Protein AF-A0ABD3MTL5-F1 (afdb_monomer)

Solvent-accessible surface area (backbone atoms only — not comparable to full-atom values): 48130 Å² total; per-residue (Å²): 107,46,85,36,84,57,73,56,40,33,43,58,46,80,54,83,50,86,76,61,70,51,46,31,35,42,35,37,35,34,25,18,34,83,88,84,85,85,83,86,82,85,84,79,93,86,83,93,77,82,98,70,97,70,85,53,54,37,87,57,87,71,44,50,74,54,53,55,49,50,34,56,48,53,53,48,56,54,72,67,45,83,53,54,65,62,35,15,43,51,54,27,38,43,40,46,48,38,46,55,16,24,44,28,33,28,81,88,44,98,72,33,61,14,39,20,48,41,70,23,73,92,30,74,81,34,47,63,45,66,76,48,55,33,90,87,24,72,63,35,41,46,36,65,75,76,42,67,73,46,16,59,18,40,51,37,49,53,49,23,43,34,46,48,17,75,24,14,68,93,48,69,45,76,49,64,93,66,40,63,40,56,33,49,52,56,94,71,29,83,72,31,36,81,47,48,64,59,63,80,18,50,70,30,50,46,48,38,38,37,67,44,61,71,37,50,52,54,35,45,52,31,54,58,46,57,51,18,30,14,61,44,45,47,94,54,71,54,34,54,27,14,46,35,96,36,52,72,57,8,54,33,44,53,38,57,44,35,40,47,70,71,74,53,28,37,23,70,38,57,78,93,61,67,45,33,26,29,39,69,89,85,57,43,28,33,43,42,34,47,56,53,38,36,63,28,44,45,79,79,32,56,93,68,68,55,61,29,8,67,39,59,86,45,57,46,100,87,66,49,54,39,34,77,50,72,64,19,38,73,30,66,48,47,61,63,56,94,87,40,74,63,42,48,24,31,50,40,40,54,54,28,38,35,79,97,60,50,64,62,35,48,55,42,27,57,52,31,48,47,53,44,65,42,42,84,62,94,71,62,42,74,52,67,69,77,84,83,61,76,70,72,85,70,80,87,90,93,87,91,90,87,86,92,93,92,58,64,89,91,93,86,91,89,90,82,88,85,83,90,82,85,90,68,79,81,44,59,75,43,69,50,74,96,48,75,21,28,38,38,41,29,68,71,95,75,84,91,80,87,86,73,90,79,84,91,78,84,85,84,87,72,93,78,76,95,69,86,84,72,76,42,44,32,80,63,88,70,45,48,74,53,53,53,48,52,32,54,47,54,54,48,56,54,71,68,44,83,51,58,65,62,37,16,41,51,54,25,36,40,41,46,48,38,45,55,13,22,47,28,29,29,83,90,45,98,71,30,60,10,41,22,52,41,71,24,73,91,29,77,82,35,49,62,43,63,72,42,54,35,99,68,92,21,69,58,36,51,49,36,67,76,75,42,70,80,45,11,61,16,39,50,37,48,51,51,19,42,34,46,50,15,74,24,15,69,94,46,70,43,76,47,63,94,60,41,60,40,46,31,45,37,48,96,73,35,82,74,30,37,80,42,41,67,60,61,84,14,53,69,30,50,46,54,33,40,32,70,45,59,69,39,51,51,57,33,46,52,28,55,58,42,57,49,17,28,12,59,44,45,46,91,58,70,62,40,58,26,16,45,35,97,37,50,76,52,7,54,34,43,50,37,58,39,36,37,46,73,71,71,53,31,35,25,64,70,45,85,83,70,76,53,37,27,25,37,71,90,83,54,50,28,34,43,40,36,47,55,53,38,37,63,29,51,44,82,88,31,62,94,68,73,58,60,29,8,66,40,56,86,47,55,46,100,89,66,50,54,40,36,80,51,70,66,21,40,74,29,66,50,46,61,64,56,96,87,41,77,62,45,50,24,31,50,40,39,55,56,26,36,36,81,96,61,49,64,61,33,48,55,42,27,56,53,31,48,44,53,43,62,41,40,83,59,92,76,62,43,74,56,53,35,85,71,63,93,44,74,69,48,76,50,77,60,59,40,45,79,28,95,84,36,73,46,76,53,73,49,77,39,78,54,77,64,45,77,54,37,35,30,42,33,32,73,42,49,41,37,32,42,55,52,71,51,76,43,78,52,70,92,130

InterPro domains:
  IPR002016 Haem peroxidase [PF00141] (93-297)
  IPR002016 Haem peroxidase [PF00141] (510-714)
  IPR002016 Haem peroxidase [PR00458] (150-167)
  IPR002016 Haem peroxidase [PR00458] (219-234)
  IPR002016 Haem peroxidase [PR00458] (246-261)
  IPR002016 Haem peroxidase [PS50873] (567-812)
  IPR005084 Carbohydrate binding module family 6 [PF03422] (805-856)
  IPR008979 Galactose-binding-like domain superfamily [SSF49785] (793-857)
  IPR010255 Haem peroxidase superfamily [SSF48113] (71-297)
  IPR010255 Haem peroxidase superfamily [SSF48113] (487-714)
  IPR019793 Peroxidases heam-ligand binding site [PS00435] (219-229)
  IPR019793 Peroxidases heam-ligand binding site [PS00435] (636-646)
  IPR044831 Heme-binding peroxidase Ccp1-like [PTHR31356] (479-794)

pLDDT: mean 76.83, std 23.66, range [20.28, 98.69]

Mean predicted aligned error: 19.87 Å

Secondary structure (DSSP, 8-state):
-EEE-SS-EEEEE--B--SS--EEEEEEEEEE---------------------------S---HHHHHHHHHHHHHHHHH--SHHHHHHHHHHHHHHHHHHHHT--TTSSS--SSSS---TTSGGGTTSTTTSSTT-HHHHHIIIIITTS-HHHHHHHHHHHHHHHHBGGG----GGG-EE-----S--TTSGGGSPPTT-HHHHIIIIIIIT---HHHHHHHHGGGGS-EE-HHHHS--EESSSSTTGGGSBSTHHHHHHHHS--EEESTTSS-EEE-SSSS-B-B-HHHHTTTSB-TTTTTTT---BS-TT-B-TTS-BSS-SHHHHHSBPB---TT-TTHHHHHHHHHHH-SSSSHHHHHHHHHHHHHHTTTT-S--EE-------GGGGG----------------------PPPP------B-TT--S----EEEEESS---------PPP-------PPP-PPP--B--S--BHHHHHHHHHHHHHHHHH---HHHHHHHHHHHHHHHHHHHHT--TTSSS--SSSS---TTSGGGTTSTTTS-SSS-HHHHHIIIIITTS-HHHHHHHHHHHHHHHHBGGG----GGG-EE--B--S--TT-TTTSPPSS-HHHHIIIIITTT---HHHHHHHHGGGGS-EE-HHHHS--EESSSSTTGGGSBSTHHHHHHHHS--EES-SSSS-EEEETTT--EEEEHHHHTTTSB-TTTTTTS---BS-TT-B-TTS-BSS-SHHHHHSBPB---TT-TTHHHHHHHHHHH-SSSSHHHHHHHHHHHHHHTTTT-S--EE-BPPP---EEEEEEPPP-SSTT--EEEEEEEE--SSB--EEEEE-S-SEEEEEEEEEE----

Sequence (861 aa):
MIWNPHNFQLYLLEATLINTMKSVIITFSIIAATVGGVFAKHYDANYDIGPEHRKLQTDRSFTVDMYDSIEEDIATLTRSIEDEEARTHFLGGIVRLAAHDFMDFDPSSFAPMGSDGCFDPDHPNNNGLDEIWCDDCPYTLLHQTKYSHISRADFWVVSANAVIYQTSVDNALDMRETFLWGRKDRDSCMGSGQRLPGASGCQQIEAKFLTTMGLSWREAVALLGAHTIGRGNRDISGHHGTWKDSNQDAQVFDKQYFVELTENAWWMRNVGGPQDWTTGRSGDQMMLNTDICLVYDIDENVGTGTPCCTIVDRTFPDGENQCLEQEAASRRCSRYSQDDPRRAARNAVIEYGGGDDNSRFYSAFKTAWTKATNLGHNNLFPLELPWIDEAVLLRQPPLPRIVLPRATDIPPQLLVDPMSFEPHRVYRPGAMGDCPGILKLSNTSLIAVKYSRIPSLDPMVLPLQSTGGAKLQTDRSFTVDMYDSIEEDIATLTRSIEDEEARTHFLGGIVRLAAHDFMDFDPSSFAPMGSDGCFDPDHPNNNGLDEIWCDDDCPLTLLHQTKYSHISRADFWVVSANAVIYQTSVDNALDMRETFLWGRKDRDSCMGSGQRLPGESGCKQIEAKFLTRMGLSWREAVALLGAHTIGRGNRDISGHHGTWKDSNQDAQVFDKQYFVELTENAWWMRNVGGPQDWTTGRSGDQMMLNTDICLVYDIDENVGTGTTCCTIVDRTFPDGENQCLEQEAASRRCSRYSQDDPRRAARNAVIEYGGGDDNSRFYSAFKTAWTKATNLGHNNLFPLELPCGSVVYGEMSIPATGGYQTWTTISHIVTLSAGEESFGILATGSGWNINWFTITEAFDL

Nearest PDB structures (foldseek):
  1ebe-assembly1_A  TM=7.943E-01  e=5.676E-11  Saccharomyces cerevisiae
  2n18-assembly1_A  TM=7.791E-01  e=4.079E-11  Saccharomyces cerevisiae S288C
  6h08-assembly2_B  TM=7.730E-01  e=1.458E-10  Saccharomyces cerevisiae
  6y2y-assembly1_A  TM=7.861E-01  e=3.928E-10  Saccharomyces cerevisiae S288C
  2icv-assembly1_A  TM=7.834E-01  e=6.006E-10  Saccharomyces cerevisiae

Radius of gyration: 33.19 Å; Cα contacts (8 Å, |Δi|>4): 1570; chains: 1; bounding box: 74×96×83 Å

Foldseek 3Di:
DFAFFDFWFWAWDFDWDFDDWFWWWWKFKKAFADDDDDDDDDDDDDDDDDDDDDFAFLPDADAPCNLVVLLVVLVVVLVVDPDLQVSLAQLLLLLVQLVLQLQLAFPVDPCRGGLALDDDDPALLCFSNCVHADPPHPLVVCCVPPNVNHGNSLSSLSSNQSLLQVQEDVSPQHLQQLRWGRHTHDPDRPPSSVSQFDLQACVSLCVGCVVGQVHALLLSLLSVLSLQTHFDDCVRNNGAAHQDPHSVSNSHRFLVSLVSLPPFKWKWDPQPHQIWIDWDDPSRHTGTNHSNNLFFDCPVPGPVVQMAIQDLPDDDPVGHTRHNDPRRSVHHTHGDDPPDSSVVSNVSSCQQNDDDGRCSSSVSNSVSSSSSSCPPPDDIHRHPDDPPPPCVVPDDDDDDDDDDDADDDDDDDDDDDDDDDDDDDIDGFLDDDDFPFEAEEEADDDDDDDDDDDDDDDDDDDDDDDDDDDWAWLPDADAPVNLVVLLVVLVVVLVVPPDLQVSLAQLLLLLVQLLLQLLLQFPVDPCRTGLQQDDDDVALLCFSNCCQDPDPDRSLPCCCVPPVVNHGNSLSSLSSNQSLLQVQEDVSPQHLQQLRWGGHIHDPDDVVSNVSQFDLQADVSLCRGVCVGLVDALLLSLLSVLSLQTHFDDCVGNVGAAGLDPDSVRNSHRFLVSLVSLPPFKWKWPDQDTQIWIAWDDVRRHIDGNHSNNLFFPCNVPGNPSQMAIQCLPDDDPVRHTRPNDPSRSVHHTHGDDPPDSSVSSNVSSCQQNDDDGRVSSSVSNSVSSSSSNCRPHDDTHHYRHHDHDHHFYYDYDHHQHDPPGIDMDMDMGIDGNGGGIYMYMHSDGSMTTPDMDMRGPDDD

Structure (mmCIF, N/CA/C/O backbone):
data_AF-A0ABD3MTL5-F1
#
_entry.id   AF-A0ABD3MTL5-F1
#
loop_
_atom_site.group_PDB
_atom_site.id
_atom_site.type_symbol
_atom_site.label_atom_id
_atom_site.label_alt_id
_atom_site.label_comp_id
_atom_site.label_asym_id
_atom_site.label_entity_id
_atom_site.label_seq_id
_atom_site.pdbx_PDB_ins_code
_atom_site.Cartn_x
_atom_site.Cartn_y
_atom_site.Cartn_z
_atom_site.occupancy
_atom_site.B_iso_or_equiv
_atom_site.auth_seq_id
_atom_site.auth_comp_id
_atom_site.auth_asym_id
_atom_site.auth_atom_id
_atom_site.pdbx_PDB_model_num
ATOM 1 N N . MET A 1 1 ? 1.528 -37.489 -9.094 1.00 32.09 1 MET A N 1
ATOM 2 C CA . MET A 1 1 ? 2.921 -37.978 -9.019 1.00 32.09 1 MET A CA 1
ATOM 3 C C . MET A 1 1 ? 3.733 -37.017 -8.167 1.00 32.09 1 MET A C 1
ATOM 5 O O . MET A 1 1 ? 3.596 -35.814 -8.328 1.00 32.09 1 MET A O 1
ATOM 9 N N . ILE A 1 2 ? 4.521 -37.557 -7.246 1.00 41.47 2 ILE A N 1
ATOM 10 C CA . ILE A 1 2 ? 5.217 -36.887 -6.145 1.00 41.47 2 ILE A CA 1
ATOM 11 C C . ILE A 1 2 ? 6.699 -37.266 -6.243 1.00 41.47 2 ILE A C 1
ATOM 13 O O . ILE A 1 2 ? 7.008 -38.459 -6.264 1.00 41.47 2 ILE A O 1
ATOM 17 N N . TRP A 1 3 ? 7.598 -36.282 -6.325 1.00 33.38 3 TRP A N 1
ATOM 18 C CA . TRP A 1 3 ? 9.030 -36.489 -6.587 1.00 33.38 3 TRP A CA 1
ATOM 19 C C . TRP A 1 3 ? 9.871 -36.185 -5.335 1.00 33.38 3 TRP A C 1
ATOM 21 O O . TRP A 1 3 ? 9.847 -35.052 -4.858 1.00 33.38 3 TRP A O 1
ATOM 31 N N . ASN A 1 4 ? 10.609 -37.171 -4.807 1.00 43.19 4 ASN A N 1
ATOM 32 C CA . ASN A 1 4 ? 11.387 -37.052 -3.562 1.00 43.19 4 ASN A CA 1
ATOM 33 C C . ASN A 1 4 ? 12.895 -37.340 -3.798 1.00 43.19 4 ASN A C 1
ATOM 35 O O . ASN A 1 4 ? 13.386 -38.465 -3.613 1.00 43.19 4 ASN A O 1
ATOM 39 N N . PRO A 1 5 ? 13.663 -36.309 -4.212 1.00 35.28 5 PRO A N 1
ATOM 40 C CA . PRO A 1 5 ? 15.103 -36.411 -4.452 1.00 35.28 5 PRO A CA 1
ATOM 41 C C . PRO A 1 5 ? 15.964 -36.236 -3.187 1.00 35.28 5 PRO A C 1
ATOM 43 O O . PRO A 1 5 ? 17.146 -36.592 -3.201 1.00 35.28 5 PRO A O 1
ATOM 46 N N . HIS A 1 6 ? 15.420 -35.664 -2.106 1.00 35.00 6 HIS A N 1
ATOM 47 C CA . HIS A 1 6 ? 16.176 -35.157 -0.952 1.00 35.00 6 HIS A CA 1
ATOM 48 C C . HIS A 1 6 ? 15.469 -35.469 0.376 1.00 35.00 6 HIS A C 1
ATOM 50 O O . HIS A 1 6 ? 14.259 -35.633 0.422 1.00 35.00 6 HIS A O 1
ATOM 56 N N . ASN A 1 7 ? 16.237 -35.619 1.458 1.00 36.50 7 ASN A N 1
ATOM 57 C CA . ASN A 1 7 ? 15.735 -36.204 2.706 1.00 36.50 7 ASN A CA 1
ATOM 58 C C . ASN A 1 7 ? 14.611 -35.380 3.364 1.00 36.50 7 ASN A C 1
ATOM 60 O O . ASN A 1 7 ? 14.745 -34.171 3.503 1.00 36.50 7 ASN A O 1
ATOM 64 N N . PHE A 1 8 ? 13.606 -36.098 3.880 1.00 40.22 8 PHE A N 1
ATOM 65 C CA . PHE A 1 8 ? 12.455 -35.617 4.657 1.00 40.22 8 PHE A CA 1
ATOM 66 C C . PHE A 1 8 ? 11.467 -34.708 3.905 1.00 40.22 8 PHE A C 1
ATOM 68 O O . PHE A 1 8 ? 11.690 -33.519 3.704 1.00 40.22 8 PHE A O 1
ATOM 75 N N . GLN A 1 9 ? 10.315 -35.284 3.549 1.00 40.44 9 GLN A N 1
ATOM 76 C CA . GLN A 1 9 ? 9.162 -34.596 2.954 1.00 40.44 9 GLN A CA 1
ATOM 77 C C . GLN A 1 9 ? 7.868 -35.156 3.567 1.00 40.44 9 GLN A C 1
ATOM 79 O O . GLN A 1 9 ? 7.785 -36.358 3.822 1.00 40.44 9 GLN A O 1
ATOM 84 N N . LEU A 1 10 ? 6.880 -34.299 3.835 1.00 34.59 10 LEU A N 1
ATOM 85 C CA . LEU A 1 10 ? 5.600 -34.670 4.449 1.00 34.59 10 LEU A CA 1
ATOM 86 C C . LEU A 1 10 ? 4.468 -34.367 3.463 1.00 34.59 10 LEU A C 1
ATOM 88 O O . LEU A 1 10 ? 4.289 -33.221 3.061 1.00 34.59 10 LEU A O 1
ATOM 92 N N . TYR A 1 11 ? 3.697 -35.385 3.088 1.00 42.62 11 TYR A N 1
ATOM 93 C CA . TYR A 1 11 ? 2.522 -35.221 2.230 1.00 42.62 11 TYR A CA 1
ATOM 94 C C . TYR A 1 11 ? 1.272 -35.304 3.093 1.00 42.62 11 TYR A C 1
ATOM 96 O O . TYR A 1 11 ? 0.973 -36.367 3.635 1.00 42.62 11 TYR A O 1
ATOM 104 N N . LEU A 1 12 ? 0.584 -34.178 3.262 1.00 35.84 12 LEU A N 1
ATOM 105 C CA . LEU A 1 12 ? -0.671 -34.115 4.005 1.00 35.84 12 LEU A CA 1
ATOM 106 C C . LEU A 1 12 ? -1.840 -34.584 3.146 1.00 35.84 12 LEU A C 1
ATOM 108 O O . LEU A 1 12 ? -1.856 -34.348 1.939 1.00 35.84 12 LEU A O 1
ATOM 112 N N . LEU A 1 13 ? -2.792 -35.263 3.783 1.00 42.81 13 LEU A N 1
ATOM 113 C CA . LEU A 1 13 ? -4.003 -35.778 3.162 1.00 42.81 13 LEU A CA 1
ATOM 114 C C . LEU A 1 13 ? -5.190 -35.610 4.113 1.00 42.81 13 LEU A C 1
ATOM 116 O O . LEU A 1 13 ? -5.161 -36.052 5.262 1.00 42.81 13 LEU A O 1
ATOM 120 N N . GLU A 1 14 ? -6.254 -35.012 3.595 1.00 37.56 14 GLU A N 1
ATOM 121 C CA . GLU A 1 14 ? -7.548 -34.904 4.264 1.00 37.56 14 GLU A CA 1
ATOM 122 C C . GLU A 1 14 ? -8.431 -36.081 3.821 1.00 37.56 14 GLU A C 1
ATOM 124 O O . GLU A 1 14 ? -8.484 -36.416 2.633 1.00 37.56 14 GLU A O 1
ATOM 129 N N . ALA A 1 15 ? -9.100 -36.748 4.767 1.00 40.22 15 ALA A N 1
ATOM 130 C CA . ALA A 1 15 ? -10.001 -37.862 4.471 1.00 40.22 15 ALA A CA 1
ATOM 131 C C . ALA A 1 15 ? -11.154 -37.955 5.485 1.00 40.22 15 ALA A C 1
ATOM 133 O O . ALA A 1 15 ? -10.994 -38.453 6.599 1.00 40.22 15 ALA A O 1
ATOM 134 N N . THR A 1 16 ? -12.350 -37.532 5.076 1.00 38.09 16 THR A N 1
ATOM 135 C CA . THR A 1 16 ? -13.566 -37.600 5.899 1.00 38.09 16 THR A CA 1
ATOM 136 C C . THR A 1 16 ? -14.077 -39.044 6.031 1.00 38.09 16 THR A C 1
ATOM 138 O O . THR A 1 16 ? -14.626 -39.608 5.080 1.00 38.09 16 THR A O 1
ATOM 141 N N . LEU A 1 17 ? -13.948 -39.662 7.214 1.00 40.12 17 LEU A N 1
ATOM 142 C CA . LEU A 1 17 ? -14.441 -41.023 7.475 1.00 40.12 17 LEU A CA 1
ATOM 143 C C . LEU A 1 17 ? -15.822 -41.025 8.146 1.00 40.12 17 LEU A C 1
ATOM 145 O O . LEU A 1 17 ? -15.982 -40.764 9.338 1.00 40.12 17 LEU A O 1
ATOM 149 N N . ILE A 1 18 ? -16.850 -41.394 7.379 1.00 36.62 18 ILE A N 1
ATOM 150 C CA . ILE A 1 18 ? -18.235 -41.383 7.859 1.00 36.62 18 ILE A CA 1
ATOM 151 C C . ILE A 1 18 ? -18.586 -42.698 8.591 1.00 36.62 18 ILE A C 1
ATOM 153 O O . ILE A 1 18 ? -18.829 -43.739 7.977 1.00 36.62 18 ILE A O 1
ATOM 157 N N . ASN A 1 19 ? -18.715 -42.575 9.918 1.00 37.00 19 ASN A N 1
ATOM 158 C CA . ASN A 1 19 ? -19.208 -43.536 10.921 1.00 37.00 19 ASN A CA 1
ATOM 159 C C . ASN A 1 19 ? -18.301 -44.711 11.353 1.00 37.00 19 ASN A C 1
ATOM 161 O O . ASN A 1 19 ? -18.009 -45.632 10.587 1.00 37.00 19 ASN A O 1
ATOM 165 N N . THR A 1 20 ? -18.090 -44.758 12.681 1.00 43.69 20 THR A N 1
ATOM 166 C CA . THR A 1 20 ? -17.451 -45.807 13.515 1.00 43.69 20 THR A CA 1
ATOM 167 C C . THR A 1 20 ? -15.970 -46.089 13.243 1.00 43.69 20 THR A C 1
ATOM 169 O O . THR A 1 20 ? -15.502 -45.948 12.121 1.00 43.69 20 THR A O 1
ATOM 172 N N . MET A 1 21 ? -15.224 -46.492 14.286 1.00 41.88 21 MET A N 1
ATOM 173 C CA . MET A 1 21 ? -13.816 -46.884 14.137 1.00 41.88 21 MET A CA 1
ATOM 174 C C . MET A 1 21 ? -13.713 -48.063 13.172 1.00 41.88 21 MET A C 1
ATOM 176 O O . MET A 1 21 ? -14.318 -49.112 13.402 1.00 41.88 21 MET A O 1
ATOM 180 N N . LYS A 1 22 ? -12.925 -47.882 12.117 1.00 51.72 22 LYS A N 1
ATOM 181 C CA . LYS A 1 22 ? -12.662 -48.876 11.079 1.00 51.72 22 LYS A CA 1
ATOM 182 C C . LYS A 1 22 ? -11.166 -48.933 10.824 1.00 51.72 22 LYS A C 1
ATOM 184 O O . LYS A 1 22 ? -10.485 -47.907 10.833 1.00 51.72 22 LYS A O 1
ATOM 189 N N . SER A 1 23 ? -10.661 -50.131 10.562 1.00 53.75 23 SER A N 1
ATOM 190 C CA . SER A 1 23 ? -9.340 -50.269 9.963 1.00 53.75 23 SER A CA 1
ATOM 191 C C . SER A 1 23 ? -9.436 -49.978 8.462 1.00 53.75 23 SER A C 1
ATOM 193 O O . SER A 1 23 ? -10.412 -50.343 7.804 1.00 53.75 23 SER A O 1
ATOM 195 N N . VAL A 1 24 ? -8.424 -49.311 7.916 1.00 48.66 24 VAL A N 1
ATOM 196 C CA . VAL A 1 24 ? -8.327 -48.947 6.499 1.00 48.66 24 VAL A CA 1
ATOM 197 C C . VAL A 1 24 ? -7.008 -49.442 5.921 1.00 48.66 24 VAL A C 1
ATOM 199 O O . VAL A 1 24 ? -5.969 -49.389 6.579 1.00 48.66 24 VAL A O 1
ATOM 202 N N . ILE A 1 25 ? -7.043 -49.927 4.682 1.00 49.16 25 ILE A N 1
ATOM 203 C CA . ILE A 1 25 ? -5.853 -50.315 3.927 1.00 49.16 25 ILE A CA 1
ATOM 204 C C . ILE A 1 25 ? -5.442 -49.132 3.051 1.00 49.16 25 ILE A C 1
ATOM 206 O O . ILE A 1 25 ? -6.160 -48.761 2.118 1.00 49.16 25 ILE A O 1
ATOM 210 N N . ILE A 1 26 ? -4.271 -48.565 3.339 1.00 52.62 26 ILE A N 1
ATOM 211 C CA . ILE A 1 26 ? -3.623 -47.538 2.520 1.00 52.62 26 ILE A CA 1
ATOM 212 C C . ILE A 1 26 ? -2.643 -48.242 1.580 1.00 52.62 26 ILE A C 1
ATOM 214 O O . ILE A 1 26 ? -1.769 -48.984 2.027 1.00 52.62 26 ILE A O 1
ATOM 218 N N . THR A 1 27 ? -2.795 -48.032 0.275 1.00 43.16 27 THR A N 1
ATOM 219 C CA . THR A 1 27 ? -1.998 -48.674 -0.782 1.00 43.16 27 THR A CA 1
ATOM 220 C C . THR A 1 27 ? -1.329 -47.619 -1.654 1.00 43.16 27 THR A C 1
ATOM 222 O O . THR A 1 27 ? -1.976 -46.661 -2.056 1.00 43.16 27 THR A O 1
ATOM 225 N N . PHE A 1 28 ? -0.048 -47.792 -1.973 1.00 53.34 28 PHE A N 1
ATOM 226 C CA . PHE A 1 28 ? 0.791 -46.830 -2.692 1.00 53.34 28 PHE A CA 1
ATOM 227 C C . PHE A 1 28 ? 1.413 -47.463 -3.938 1.00 53.34 28 PHE A C 1
ATOM 229 O O . PHE A 1 28 ? 1.866 -48.604 -3.878 1.00 53.34 28 PHE A O 1
ATOM 236 N N . SER A 1 29 ? 1.540 -46.704 -5.030 1.00 45.78 29 SER A N 1
ATOM 237 C CA . SER A 1 29 ? 2.392 -47.046 -6.179 1.00 45.78 29 SER A CA 1
ATOM 238 C C . SER A 1 29 ? 3.669 -46.213 -6.155 1.00 45.78 29 SER A C 1
ATOM 240 O O . SER A 1 29 ? 3.607 -44.996 -6.328 1.00 45.78 29 SER A O 1
ATOM 242 N N . ILE A 1 30 ? 4.827 -46.856 -6.002 1.00 48.69 30 ILE A N 1
ATOM 243 C CA . ILE A 1 30 ? 6.116 -46.203 -5.727 1.00 48.69 30 ILE A CA 1
ATOM 244 C C . ILE A 1 30 ? 7.219 -46.720 -6.669 1.00 48.69 30 ILE A C 1
ATOM 246 O O . ILE A 1 30 ? 7.244 -47.900 -7.009 1.00 48.69 30 ILE A O 1
ATOM 250 N N . ILE A 1 31 ? 8.139 -45.847 -7.096 1.00 48.25 31 ILE A N 1
ATOM 251 C CA . ILE A 1 31 ? 9.456 -46.226 -7.656 1.00 48.25 31 ILE A CA 1
ATOM 252 C C . ILE A 1 31 ? 10.542 -46.000 -6.610 1.00 48.25 31 ILE A C 1
ATOM 254 O O . ILE A 1 31 ? 10.438 -45.049 -5.846 1.00 48.25 31 ILE A O 1
ATOM 258 N N . ALA A 1 32 ? 11.621 -46.780 -6.629 1.00 46.12 32 ALA A N 1
ATOM 259 C CA . ALA A 1 32 ? 12.822 -46.529 -5.832 1.00 46.12 32 ALA A CA 1
ATOM 260 C C . ALA A 1 32 ? 14.084 -46.854 -6.646 1.00 46.12 32 ALA A C 1
ATOM 262 O O . ALA A 1 32 ? 14.399 -48.018 -6.920 1.00 46.12 32 ALA A O 1
ATOM 263 N N . ALA A 1 33 ? 14.813 -45.807 -7.035 1.00 41.44 33 ALA A N 1
ATOM 264 C CA . ALA A 1 33 ? 15.999 -45.887 -7.879 1.00 41.44 33 ALA A CA 1
ATOM 265 C C . ALA A 1 33 ? 17.257 -45.610 -7.046 1.00 41.44 33 ALA A C 1
ATOM 267 O O . ALA A 1 33 ? 17.340 -44.614 -6.335 1.00 41.44 33 ALA A O 1
ATOM 268 N N . THR A 1 34 ? 18.258 -46.489 -7.120 1.00 39.84 34 THR A N 1
ATOM 269 C CA . THR A 1 34 ? 19.427 -46.397 -6.227 1.00 39.84 34 THR A CA 1
ATOM 270 C C . THR A 1 34 ? 20.645 -45.797 -6.922 1.00 39.84 34 THR A C 1
ATOM 272 O O . THR A 1 34 ? 21.058 -46.249 -7.991 1.00 39.84 34 THR A O 1
ATOM 275 N N . VAL A 1 35 ? 21.223 -44.785 -6.277 1.00 39.44 35 VAL A N 1
ATOM 276 C CA . VAL A 1 35 ? 22.136 -43.800 -6.871 1.00 39.44 35 VAL A CA 1
ATOM 277 C C . VAL A 1 35 ? 23.568 -44.319 -7.057 1.00 39.44 35 VAL A C 1
ATOM 279 O O . VAL A 1 35 ? 24.138 -44.935 -6.158 1.00 39.44 35 VAL A O 1
ATOM 282 N N . GLY A 1 36 ? 24.180 -43.977 -8.195 1.00 26.92 36 GLY A N 1
ATOM 283 C CA . GLY A 1 36 ? 25.625 -44.060 -8.424 1.00 26.92 36 GLY A CA 1
ATOM 284 C C . GLY A 1 36 ? 25.992 -43.752 -9.880 1.00 26.92 36 GLY A C 1
ATOM 285 O O . GLY A 1 36 ? 25.535 -44.461 -10.769 1.00 26.92 36 GLY A O 1
ATOM 286 N N . GLY A 1 37 ? 26.812 -42.722 -10.132 1.00 24.89 37 GLY A N 1
ATOM 287 C CA . GLY A 1 37 ? 27.276 -42.387 -11.492 1.00 24.89 37 GLY A CA 1
ATOM 288 C C . GLY A 1 37 ? 27.333 -40.887 -11.798 1.00 24.89 37 GLY A C 1
ATOM 289 O O . GLY A 1 37 ? 26.376 -40.301 -12.280 1.00 24.89 37 GLY A O 1
ATOM 290 N N . VAL A 1 38 ? 28.483 -40.290 -11.506 1.00 26.48 38 VAL A N 1
ATOM 291 C CA . VAL A 1 38 ? 28.896 -38.895 -11.743 1.00 26.48 38 VAL A CA 1
ATOM 292 C C . VAL A 1 38 ? 28.950 -38.483 -13.243 1.00 26.48 38 VAL A C 1
ATOM 294 O O . VAL A 1 38 ? 29.298 -39.302 -14.083 1.00 26.48 38 VAL A O 1
ATOM 297 N N . PHE A 1 39 ? 28.740 -37.179 -13.512 1.00 27.09 39 PHE A N 1
ATOM 298 C CA . PHE A 1 39 ? 29.033 -36.374 -14.732 1.00 27.09 39 PHE A CA 1
ATOM 299 C C . PHE A 1 39 ? 28.223 -36.543 -16.052 1.00 27.09 39 PHE A C 1
ATOM 301 O O . PHE A 1 39 ? 28.542 -37.361 -16.902 1.00 27.09 39 PHE A O 1
ATOM 308 N N . ALA A 1 40 ? 27.318 -35.573 -16.267 1.00 25.36 40 ALA A N 1
ATOM 309 C CA . ALA A 1 40 ? 27.353 -34.508 -17.299 1.00 25.36 40 ALA A CA 1
ATOM 310 C C . ALA A 1 40 ? 27.293 -34.766 -18.834 1.00 25.36 40 ALA A C 1
ATOM 312 O O . ALA A 1 40 ? 28.059 -35.529 -19.411 1.00 25.36 40 ALA A O 1
ATOM 313 N N . LYS A 1 41 ? 26.536 -33.847 -19.474 1.00 27.91 41 LYS A N 1
ATOM 314 C CA . LYS A 1 41 ? 26.428 -33.473 -20.908 1.00 27.91 41 LYS A CA 1
ATOM 315 C C . LYS A 1 41 ? 25.674 -34.417 -21.861 1.00 27.91 41 LYS A C 1
ATOM 317 O O . LYS A 1 41 ? 25.737 -35.630 -21.749 1.00 27.91 41 LYS A O 1
ATOM 322 N N . HIS A 1 42 ? 25.039 -33.766 -22.847 1.00 25.36 42 HIS A N 1
ATOM 323 C CA . HIS A 1 42 ? 24.151 -34.289 -23.895 1.00 25.36 42 HIS A CA 1
ATOM 324 C C . HIS A 1 42 ? 22.903 -35.032 -23.393 1.00 25.36 42 HIS A C 1
ATOM 326 O O . HIS A 1 42 ? 22.970 -36.181 -22.973 1.00 25.36 42 HIS A O 1
ATOM 332 N N . TYR A 1 43 ? 21.738 -34.428 -23.629 1.00 23.66 43 TYR A N 1
ATOM 333 C CA . TYR A 1 43 ? 20.871 -35.003 -24.656 1.00 23.66 43 TYR A CA 1
ATOM 334 C C . TYR A 1 43 ? 20.422 -33.906 -25.619 1.00 23.66 43 TYR A C 1
ATOM 336 O O . TYR A 1 43 ? 20.271 -32.755 -25.216 1.00 23.66 43 TYR A O 1
ATOM 344 N N . ASP A 1 44 ? 20.325 -34.271 -26.892 1.00 24.33 44 ASP A N 1
ATOM 345 C CA . ASP A 1 44 ? 20.003 -33.370 -27.998 1.00 24.33 44 ASP A CA 1
ATOM 346 C C . ASP A 1 44 ? 18.481 -33.272 -28.200 1.00 24.33 44 ASP A C 1
ATOM 348 O O . ASP A 1 44 ? 17.715 -34.042 -27.608 1.00 24.33 44 ASP A O 1
ATOM 352 N N . ALA A 1 45 ? 18.033 -32.343 -29.041 1.00 35.00 45 ALA A N 1
ATOM 353 C CA . ALA A 1 45 ? 16.619 -32.186 -29.357 1.00 35.00 45 ALA A CA 1
ATOM 354 C C . ALA A 1 45 ? 16.041 -33.426 -30.068 1.00 35.00 45 ALA A C 1
ATOM 356 O O . ALA A 1 45 ? 16.728 -34.069 -30.863 1.00 35.00 45 ALA A O 1
ATOM 357 N N . ASN A 1 46 ? 14.762 -33.723 -29.793 1.00 27.31 46 ASN A N 1
ATOM 358 C CA . ASN A 1 46 ? 13.700 -34.100 -30.747 1.00 27.31 46 ASN A CA 1
ATOM 359 C C . ASN A 1 46 ? 12.570 -34.868 -30.037 1.00 27.31 46 ASN A C 1
ATOM 361 O O . ASN A 1 46 ? 12.701 -36.060 -29.757 1.00 27.31 46 ASN A O 1
ATOM 365 N N . TYR A 1 47 ? 11.414 -34.224 -29.857 1.00 25.25 47 TYR A N 1
ATOM 366 C CA . TYR A 1 47 ? 10.141 -34.937 -29.965 1.00 25.25 47 TYR A CA 1
ATOM 367 C C . TYR A 1 47 ? 9.072 -34.022 -30.566 1.00 25.25 47 TYR A C 1
ATOM 369 O O . TYR A 1 47 ? 8.602 -33.087 -29.925 1.00 25.25 47 TYR A O 1
ATOM 377 N N . ASP A 1 48 ? 8.748 -34.293 -31.825 1.00 29.36 48 ASP A N 1
ATOM 378 C CA . ASP A 1 48 ? 7.758 -33.575 -32.624 1.00 29.36 48 ASP A CA 1
ATOM 379 C C . ASP A 1 48 ? 6.335 -33.951 -32.171 1.00 29.36 48 ASP A C 1
ATOM 381 O O . ASP A 1 48 ? 5.996 -35.136 -32.087 1.00 29.36 48 ASP A O 1
ATOM 385 N N . ILE A 1 49 ? 5.515 -32.949 -31.842 1.00 28.06 49 ILE A N 1
ATOM 386 C CA . ILE A 1 49 ? 4.093 -33.100 -31.513 1.00 28.06 49 ILE A CA 1
ATOM 387 C C . ILE A 1 49 ? 3.341 -31.933 -32.162 1.00 28.06 49 ILE A C 1
ATOM 389 O O . ILE A 1 49 ? 3.570 -30.774 -31.824 1.00 28.06 49 ILE A O 1
ATOM 393 N N . GLY A 1 50 ? 2.444 -32.258 -33.095 1.00 25.61 50 GLY A N 1
ATOM 394 C CA . GLY A 1 50 ? 1.724 -31.279 -33.911 1.00 25.61 50 GLY A CA 1
ATOM 395 C C . GLY A 1 50 ? 0.682 -30.427 -33.163 1.00 25.61 50 GLY A C 1
ATOM 396 O O . GLY A 1 50 ? 0.369 -30.683 -31.997 1.00 25.61 50 GLY A O 1
ATOM 397 N N . PRO A 1 51 ? 0.117 -29.412 -33.844 1.00 29.31 51 PRO A N 1
ATOM 398 C CA . PRO A 1 51 ? -0.652 -28.348 -33.207 1.00 29.31 51 PRO A CA 1
ATOM 399 C C . PRO A 1 51 ? -2.095 -28.755 -32.866 1.00 29.31 51 PRO A C 1
ATOM 401 O O . PRO A 1 51 ? -2.983 -28.733 -33.715 1.00 29.31 51 PRO A O 1
ATOM 404 N N . GLU A 1 52 ? -2.353 -29.007 -31.582 1.00 26.41 52 GLU A N 1
ATOM 405 C CA . GLU A 1 52 ? -3.669 -28.789 -30.971 1.00 26.41 52 GLU A CA 1
ATOM 406 C C . GLU A 1 52 ? -3.516 -27.859 -29.761 1.00 26.41 52 GLU A C 1
ATOM 408 O O . GLU A 1 52 ? -2.697 -28.107 -28.873 1.00 26.41 52 GLU A O 1
ATOM 413 N N . HIS A 1 53 ? -4.306 -26.780 -29.727 1.00 31.20 53 HIS A N 1
ATOM 414 C CA . HIS A 1 53 ? -4.208 -25.717 -28.722 1.00 31.20 53 HIS A CA 1
ATOM 415 C C . HIS A 1 53 ? -4.546 -26.227 -27.313 1.00 31.20 53 HIS A C 1
ATOM 417 O O . HIS A 1 53 ? -5.706 -26.267 -26.897 1.00 31.20 53 HIS A O 1
ATOM 423 N N . ARG A 1 54 ? -3.512 -26.584 -26.549 1.00 32.97 54 ARG A N 1
ATOM 424 C CA . ARG A 1 54 ? -3.603 -26.904 -25.122 1.00 32.97 54 ARG A CA 1
ATOM 425 C C . ARG A 1 54 ? -3.192 -25.666 -24.333 1.00 32.97 54 ARG A C 1
ATOM 427 O O . ARG A 1 54 ? -2.066 -25.203 -24.473 1.00 32.97 54 ARG A O 1
ATOM 434 N N . LYS A 1 55 ? -4.123 -25.105 -23.559 1.00 39.78 55 LYS A N 1
ATOM 435 C CA . LYS A 1 55 ? -3.955 -23.796 -22.912 1.00 39.78 55 LYS A CA 1
ATOM 436 C C . LYS A 1 55 ? -2.773 -23.805 -21.943 1.00 39.78 55 LYS A C 1
ATOM 438 O O . LYS A 1 55 ? -2.784 -24.563 -20.976 1.00 39.78 55 LYS A O 1
ATOM 443 N N . LEU A 1 56 ? -1.780 -22.961 -22.212 1.00 38.16 56 LEU A N 1
ATOM 444 C CA . LEU A 1 56 ? -0.582 -22.815 -21.392 1.00 38.16 56 LEU A CA 1
ATOM 445 C C . LEU A 1 56 ? -0.870 -21.887 -20.208 1.00 38.16 56 LEU A C 1
ATOM 447 O O . LEU A 1 56 ? -0.744 -20.668 -20.291 1.00 38.16 56 LEU A O 1
ATOM 451 N N . GLN A 1 57 ? -1.247 -22.494 -19.087 1.00 42.56 57 GLN A N 1
ATOM 452 C CA . GLN A 1 57 ? -0.895 -21.942 -17.785 1.00 42.56 57 GLN A CA 1
ATOM 453 C C . GLN A 1 57 ? 0.588 -22.252 -17.517 1.00 42.56 57 GLN A C 1
ATOM 455 O O . GLN A 1 57 ? 1.103 -23.274 -17.978 1.00 42.56 57 GLN A O 1
ATOM 460 N N . THR A 1 58 ? 1.275 -21.385 -16.769 1.00 47.94 58 THR A N 1
ATOM 461 C CA . THR A 1 58 ? 2.645 -21.617 -16.286 1.00 47.94 58 THR A CA 1
ATOM 462 C C . THR A 1 58 ? 2.655 -22.748 -15.233 1.00 47.94 58 THR A C 1
ATOM 464 O O . THR A 1 58 ? 2.776 -22.513 -14.036 1.00 47.94 58 THR A O 1
ATOM 467 N N . ASP A 1 59 ? 2.489 -24.001 -15.675 1.00 39.41 59 ASP A N 1
ATOM 468 C CA . ASP A 1 59 ? 2.360 -25.223 -14.848 1.00 39.41 59 ASP A CA 1
ATOM 469 C C . ASP A 1 59 ? 3.712 -25.739 -14.292 1.00 39.41 59 ASP A C 1
ATOM 471 O O . ASP A 1 59 ? 3.913 -26.933 -14.046 1.00 39.41 59 ASP A O 1
ATOM 475 N N . ARG A 1 60 ? 4.688 -24.842 -14.129 1.00 48.06 60 ARG A N 1
ATOM 476 C CA . ARG A 1 60 ? 6.029 -25.110 -13.593 1.00 48.06 60 ARG A CA 1
ATOM 477 C C . ARG A 1 60 ? 6.457 -23.926 -12.736 1.00 48.06 60 ARG A C 1
ATOM 479 O O . ARG A 1 60 ? 6.085 -22.799 -13.033 1.00 48.06 60 ARG A O 1
ATOM 486 N N . SER A 1 61 ? 7.271 -24.178 -11.714 1.00 61.72 61 SER A N 1
ATOM 487 C CA . SER A 1 61 ? 7.908 -23.124 -10.920 1.00 61.72 61 SER A CA 1
ATOM 488 C C . SER A 1 61 ? 8.726 -22.198 -11.824 1.00 61.72 61 SER A C 1
ATOM 490 O O . SER A 1 61 ? 9.737 -22.637 -12.378 1.00 61.72 61 SER A O 1
ATOM 492 N N . PHE A 1 62 ? 8.305 -20.942 -11.966 1.00 71.44 62 PHE A N 1
ATOM 493 C CA . PHE A 1 62 ? 9.118 -19.912 -12.604 1.00 71.44 62 PHE A CA 1
ATOM 494 C C . PHE A 1 62 ? 10.312 -19.616 -11.687 1.00 71.44 62 PHE A C 1
ATOM 496 O O . PHE A 1 62 ? 10.124 -19.243 -10.529 1.00 71.44 62 PHE A O 1
ATOM 503 N N . THR A 1 63 ? 11.538 -19.823 -12.169 1.00 77.12 63 THR A N 1
ATOM 504 C CA . THR A 1 63 ? 12.751 -19.653 -11.352 1.00 77.12 63 THR A CA 1
ATOM 505 C C . THR A 1 63 ? 13.480 -18.351 -11.660 1.00 77.12 63 THR A C 1
ATOM 507 O O . THR A 1 63 ? 13.267 -17.711 -12.690 1.00 77.12 63 THR A O 1
ATOM 510 N N . VAL A 1 64 ? 14.398 -17.976 -10.773 1.00 74.56 64 VAL A N 1
ATOM 511 C CA . VAL A 1 64 ? 15.291 -16.824 -10.964 1.00 74.56 64 VAL A CA 1
ATOM 512 C C . VAL A 1 64 ? 16.217 -17.066 -12.152 1.00 74.56 64 VAL A C 1
ATOM 514 O O . VAL A 1 64 ? 16.314 -16.203 -13.012 1.00 74.56 64 VAL A O 1
ATOM 517 N N . ASP A 1 65 ? 16.754 -18.284 -12.298 1.00 77.50 65 ASP A N 1
ATOM 518 C CA . ASP A 1 65 ? 17.500 -18.702 -13.493 1.00 77.50 65 ASP A CA 1
ATOM 519 C C . ASP A 1 65 ? 16.709 -18.456 -14.796 1.00 77.50 65 ASP A C 1
ATOM 521 O O . ASP A 1 65 ? 17.298 -18.157 -15.832 1.00 77.50 65 ASP A O 1
ATOM 525 N N . MET A 1 66 ? 15.373 -18.581 -14.773 1.00 82.81 66 MET A N 1
ATOM 526 C CA . MET A 1 66 ? 14.520 -18.265 -15.925 1.00 82.81 66 MET A CA 1
ATOM 527 C C . MET A 1 66 ? 14.352 -16.755 -16.120 1.00 82.81 66 MET A C 1
ATOM 529 O O . MET A 1 66 ? 14.430 -16.305 -17.260 1.00 82.81 66 MET A O 1
ATOM 533 N N . TYR A 1 67 ? 14.167 -15.982 -15.043 1.00 88.50 67 TYR A N 1
ATOM 534 C CA . TYR A 1 67 ? 14.120 -14.514 -15.088 1.00 88.50 67 TYR A CA 1
ATOM 535 C C . TYR A 1 67 ? 15.417 -13.941 -15.679 1.00 88.50 67 TYR A C 1
ATOM 537 O O . TYR A 1 67 ? 15.388 -13.232 -16.683 1.00 88.50 67 TYR A O 1
ATOM 545 N N . ASP A 1 68 ? 16.559 -14.325 -15.108 1.00 85.75 68 ASP A N 1
ATOM 546 C CA . ASP A 1 68 ? 17.891 -13.870 -15.509 1.00 85.75 68 ASP A CA 1
ATOM 547 C C . ASP A 1 68 ? 18.238 -14.332 -16.930 1.00 85.75 68 ASP A C 1
ATOM 549 O O . ASP A 1 68 ? 18.862 -13.599 -17.696 1.00 85.75 68 ASP A O 1
ATOM 553 N N . SER A 1 69 ? 17.784 -15.526 -17.331 1.00 89.75 69 SER A N 1
ATOM 554 C CA . SER A 1 69 ? 17.976 -16.001 -18.700 1.00 89.75 69 SER A CA 1
ATOM 555 C C . SER A 1 69 ? 17.141 -15.222 -19.725 1.00 89.75 69 SER A C 1
ATOM 557 O O . SER A 1 69 ? 17.639 -14.986 -20.825 1.00 89.75 69 SER A O 1
ATOM 559 N N . ILE A 1 70 ? 15.915 -14.799 -19.380 1.00 94.44 70 ILE A N 1
ATOM 560 C CA . ILE A 1 70 ? 15.120 -13.893 -20.230 1.00 94.44 70 ILE A CA 1
ATOM 561 C C . ILE A 1 70 ? 15.824 -12.535 -20.313 1.00 94.44 70 ILE A C 1
ATOM 563 O O . ILE A 1 70 ? 15.974 -11.990 -21.403 1.00 94.44 70 ILE A O 1
ATOM 567 N N . GLU A 1 71 ? 16.319 -12.011 -19.190 1.00 92.69 71 GLU A N 1
ATOM 568 C CA . GLU A 1 71 ? 17.059 -10.750 -19.146 1.00 92.69 71 GLU A CA 1
ATOM 569 C C . GLU A 1 71 ? 18.306 -10.779 -20.056 1.00 92.69 71 GLU A C 1
ATOM 571 O O . GLU A 1 71 ? 18.472 -9.889 -20.896 1.00 92.69 71 GLU A O 1
ATOM 576 N N . GLU A 1 72 ? 19.139 -11.825 -19.980 1.00 91.62 72 GLU A N 1
ATOM 577 C CA . GLU A 1 72 ? 20.328 -11.972 -20.835 1.00 91.62 72 GLU A CA 1
ATOM 578 C C . GLU A 1 72 ? 19.978 -12.114 -22.331 1.00 91.62 72 GLU A C 1
ATOM 580 O O . GLU A 1 72 ? 20.683 -11.557 -23.185 1.00 91.62 72 GLU A O 1
ATOM 585 N N . ASP A 1 73 ? 18.885 -12.804 -22.675 1.00 96.56 73 ASP A N 1
ATOM 586 C CA . ASP A 1 73 ? 18.429 -12.906 -24.065 1.00 96.56 73 ASP A CA 1
ATOM 587 C C . ASP A 1 73 ? 17.892 -11.570 -24.594 1.00 96.56 73 ASP A C 1
ATOM 589 O O . ASP A 1 73 ? 18.246 -11.180 -25.704 1.00 96.56 73 ASP A O 1
ATOM 593 N N . ILE A 1 74 ? 17.086 -10.837 -23.816 1.00 97.38 74 ILE A N 1
ATOM 594 C CA . ILE A 1 74 ? 16.565 -9.510 -24.191 1.00 97.38 74 ILE A CA 1
ATOM 595 C C . ILE A 1 74 ? 17.711 -8.505 -24.356 1.00 97.38 74 ILE A C 1
ATOM 597 O O . ILE A 1 74 ? 17.738 -7.747 -25.333 1.00 97.38 74 ILE A O 1
ATOM 601 N N . ALA A 1 75 ? 18.727 -8.573 -23.491 1.00 93.81 75 ALA A N 1
ATOM 602 C CA . ALA A 1 75 ? 19.963 -7.817 -23.664 1.00 93.81 75 ALA A CA 1
ATOM 603 C C . ALA A 1 75 ? 20.693 -8.215 -24.959 1.00 93.81 75 ALA A C 1
ATOM 605 O O . ALA A 1 75 ? 21.340 -7.383 -25.595 1.00 93.81 75 ALA A O 1
ATOM 606 N N . THR A 1 76 ? 20.606 -9.483 -25.367 1.00 95.12 76 THR A N 1
ATOM 607 C CA . THR A 1 76 ? 21.263 -10.013 -26.570 1.00 95.12 76 THR A CA 1
ATOM 608 C C . THR A 1 76 ? 20.515 -9.669 -27.857 1.00 95.12 76 THR A C 1
ATOM 610 O O . THR A 1 76 ? 21.170 -9.307 -28.834 1.00 95.12 76 THR A O 1
ATOM 613 N N . LEU A 1 77 ? 19.178 -9.668 -27.848 1.00 95.56 77 LEU A N 1
ATOM 614 C CA . LEU A 1 77 ? 18.366 -9.118 -28.934 1.00 95.56 77 LEU A CA 1
ATOM 615 C C . LEU A 1 77 ? 18.650 -7.620 -29.099 1.00 95.56 77 LEU A C 1
ATOM 617 O O . LEU A 1 77 ? 19.044 -7.203 -30.185 1.00 95.56 77 LEU A O 1
ATOM 621 N N . THR A 1 78 ? 18.589 -6.836 -28.018 1.00 94.62 78 THR A N 1
ATOM 622 C CA . THR A 1 78 ? 18.919 -5.398 -28.026 1.00 94.62 78 THR A CA 1
ATOM 623 C C . THR A 1 78 ? 20.318 -5.129 -28.592 1.00 94.62 78 THR A C 1
ATOM 625 O O . THR A 1 78 ? 20.482 -4.281 -29.469 1.00 94.62 78 THR A O 1
ATOM 628 N N . ARG A 1 79 ? 21.333 -5.893 -28.157 1.00 93.38 79 ARG A N 1
ATOM 629 C CA . ARG A 1 79 ? 22.720 -5.796 -28.655 1.00 93.38 79 ARG A CA 1
ATOM 630 C C . ARG A 1 79 ? 22.899 -6.197 -30.126 1.00 93.38 79 ARG A C 1
ATOM 632 O O . ARG A 1 79 ? 23.958 -5.917 -30.679 1.00 93.38 79 ARG A O 1
ATOM 639 N N . SER A 1 80 ? 21.915 -6.845 -30.755 1.00 94.56 80 SER A N 1
ATOM 640 C CA . SER A 1 80 ? 21.954 -7.197 -32.184 1.00 94.56 80 SER A CA 1
ATOM 641 C C . SER A 1 80 ? 21.422 -6.095 -33.112 1.00 94.56 80 SER A C 1
ATOM 643 O O . SER A 1 80 ? 21.630 -6.168 -34.322 1.00 94.56 80 SER A O 1
ATOM 645 N N . ILE A 1 81 ? 20.770 -5.062 -32.564 1.00 96.00 81 ILE A N 1
ATOM 646 C CA . ILE A 1 81 ? 20.174 -3.969 -33.340 1.00 96.00 81 ILE A CA 1
ATOM 647 C C . ILE A 1 81 ? 21.187 -2.819 -33.448 1.00 96.00 81 ILE A C 1
ATOM 649 O O . ILE A 1 81 ? 21.317 -1.982 -32.550 1.00 96.00 81 ILE A O 1
ATOM 653 N N . GLU A 1 82 ? 21.939 -2.800 -34.552 1.00 93.69 82 GLU A N 1
ATOM 654 C CA . GLU A 1 82 ? 22.975 -1.786 -34.803 1.00 93.69 82 GLU A CA 1
ATOM 655 C C . GLU A 1 82 ? 22.390 -0.374 -34.970 1.00 93.69 82 GLU A C 1
ATOM 657 O O . GLU A 1 82 ? 22.952 0.575 -34.428 1.00 93.69 82 GLU A O 1
ATOM 662 N N . ASP A 1 83 ? 21.257 -0.230 -35.662 1.00 95.81 83 ASP A N 1
ATOM 663 C CA . ASP A 1 83 ? 20.604 1.064 -35.890 1.00 95.81 83 ASP A CA 1
ATOM 664 C C . ASP A 1 83 ? 19.953 1.625 -34.613 1.00 95.81 83 ASP A C 1
ATOM 666 O O . ASP A 1 83 ? 19.268 0.913 -33.879 1.00 95.81 83 ASP A O 1
ATOM 670 N N . GLU A 1 84 ? 20.173 2.910 -34.333 1.00 93.81 84 GLU A N 1
ATOM 671 C CA . GLU A 1 84 ? 19.711 3.534 -33.089 1.00 93.81 84 GLU A CA 1
ATOM 672 C C . GLU A 1 84 ? 18.203 3.790 -33.070 1.00 93.81 84 GLU A C 1
ATOM 674 O O . GLU A 1 84 ? 17.584 3.598 -32.028 1.00 93.81 84 GLU A O 1
ATOM 679 N N . GLU A 1 85 ? 17.594 4.165 -34.197 1.00 93.00 85 GLU A N 1
ATOM 680 C CA . GLU A 1 85 ? 16.148 4.397 -34.281 1.00 93.00 85 GLU A CA 1
ATOM 681 C C . GLU A 1 85 ? 15.377 3.080 -34.118 1.00 93.00 85 GLU A C 1
ATOM 683 O O . GLU A 1 85 ? 14.434 3.013 -33.324 1.00 93.00 85 GLU A O 1
ATOM 688 N N . ALA A 1 86 ? 15.836 2.010 -34.772 1.00 94.31 86 ALA A N 1
ATOM 689 C CA . ALA A 1 86 ? 15.293 0.667 -34.604 1.00 94.31 86 ALA A CA 1
ATOM 690 C C . ALA A 1 86 ? 15.480 0.131 -33.172 1.00 94.31 86 ALA A C 1
ATOM 692 O O . ALA A 1 86 ? 14.569 -0.494 -32.628 1.00 94.31 86 ALA A O 1
ATOM 693 N N . ARG A 1 87 ? 16.625 0.394 -32.524 1.00 96.50 87 ARG A N 1
ATOM 694 C CA . ARG A 1 87 ? 16.883 -0.045 -31.138 1.00 96.50 87 ARG A CA 1
ATOM 695 C C . ARG A 1 87 ? 16.011 0.711 -30.134 1.00 96.50 87 ARG A C 1
ATOM 697 O O . ARG A 1 87 ? 15.441 0.091 -29.239 1.00 96.50 87 ARG A O 1
ATOM 704 N N . THR A 1 88 ? 15.847 2.021 -30.316 1.00 95.50 88 THR A N 1
ATOM 705 C CA . THR A 1 88 ? 14.932 2.863 -29.527 1.00 95.50 88 THR A CA 1
ATOM 706 C C . THR A 1 88 ? 13.478 2.423 -29.712 1.00 95.50 88 THR A C 1
ATOM 708 O O . THR A 1 88 ? 12.750 2.296 -28.727 1.00 95.50 88 THR A O 1
ATOM 711 N N . HIS A 1 89 ? 13.060 2.113 -30.945 1.00 94.12 89 HIS A N 1
ATOM 712 C CA . HIS A 1 89 ? 11.740 1.540 -31.220 1.00 94.12 89 HIS A CA 1
ATOM 713 C C . HIS A 1 89 ? 11.546 0.176 -30.536 1.00 94.12 89 HIS A C 1
ATOM 715 O O . HIS A 1 89 ? 10.530 -0.023 -29.880 1.00 94.12 89 HIS A O 1
ATOM 721 N N . PHE A 1 90 ? 12.522 -0.735 -30.615 1.00 96.88 90 PHE A N 1
ATOM 722 C CA . PHE A 1 90 ? 12.446 -2.067 -30.002 1.00 96.88 90 PHE A CA 1
ATOM 723 C C . PHE A 1 90 ? 12.323 -2.015 -28.470 1.00 96.88 90 PHE A C 1
ATOM 725 O O . PHE A 1 90 ? 11.428 -2.639 -27.898 1.00 96.88 90 PHE A O 1
ATOM 732 N N . LEU A 1 91 ? 13.177 -1.227 -27.805 1.00 97.81 91 LEU A N 1
ATOM 733 C CA . LEU A 1 91 ? 13.174 -1.069 -26.345 1.00 97.81 91 LEU A CA 1
ATOM 734 C C . LEU A 1 91 ? 11.858 -0.457 -25.845 1.00 97.81 91 LEU A C 1
ATOM 736 O O . LEU A 1 91 ? 11.183 -1.039 -24.993 1.00 97.81 91 LEU A O 1
ATOM 740 N N . GLY A 1 92 ? 11.449 0.679 -26.423 1.00 96.94 92 GLY A N 1
ATOM 741 C CA . GLY A 1 92 ? 10.160 1.298 -26.106 1.00 96.94 92 GLY A CA 1
ATOM 742 C C . GLY A 1 92 ? 8.975 0.395 -26.464 1.00 96.94 92 GLY A C 1
ATOM 743 O O . GLY A 1 92 ? 7.981 0.370 -25.746 1.00 96.94 92 GLY A O 1
ATOM 744 N N . GLY A 1 93 ? 9.092 -0.395 -27.532 1.00 97.69 93 GLY A N 1
ATOM 745 C CA . GLY A 1 93 ? 8.074 -1.318 -28.023 1.00 97.69 93 GLY A CA 1
ATOM 746 C C . GLY A 1 93 ? 7.772 -2.480 -27.078 1.00 97.69 93 GLY A C 1
ATOM 747 O O . GLY A 1 93 ? 6.601 -2.778 -26.856 1.00 97.69 93 GLY A O 1
ATOM 748 N N . ILE A 1 94 ? 8.788 -3.095 -26.460 1.00 98.50 94 ILE A N 1
ATOM 749 C CA . ILE A 1 94 ? 8.588 -4.158 -25.454 1.00 98.50 94 ILE A CA 1
ATOM 750 C C . ILE A 1 94 ? 7.869 -3.609 -24.212 1.00 98.50 94 ILE A C 1
ATOM 752 O O . ILE A 1 94 ? 6.913 -4.217 -23.727 1.00 98.50 94 ILE A O 1
ATOM 756 N N . VAL A 1 95 ? 8.285 -2.440 -23.714 1.00 98.56 95 VAL A N 1
ATOM 757 C CA . VAL A 1 95 ? 7.655 -1.809 -22.540 1.00 98.56 95 VAL A CA 1
ATOM 758 C C . VAL A 1 95 ? 6.241 -1.321 -22.871 1.00 98.56 95 VAL A C 1
ATOM 760 O O . VAL A 1 95 ? 5.321 -1.537 -22.082 1.00 98.56 95 VAL A O 1
ATOM 763 N N . ARG A 1 96 ? 6.026 -0.765 -24.072 1.00 97.81 96 ARG A N 1
ATOM 764 C CA . ARG A 1 96 ? 4.699 -0.411 -24.594 1.00 97.81 96 ARG A CA 1
ATOM 765 C C . ARG A 1 96 ? 3.793 -1.634 -24.728 1.00 97.81 96 ARG A C 1
ATOM 767 O O . ARG A 1 96 ? 2.625 -1.522 -24.382 1.00 97.81 96 ARG A O 1
ATOM 774 N N . LEU A 1 97 ? 4.291 -2.785 -25.184 1.00 97.88 97 LEU A N 1
ATOM 775 C CA . LEU A 1 97 ? 3.498 -4.014 -25.307 1.00 97.88 97 LEU A CA 1
ATOM 776 C C . LEU A 1 97 ? 2.938 -4.451 -23.945 1.00 97.88 97 LEU A C 1
ATOM 778 O O . LEU A 1 97 ? 1.727 -4.602 -23.807 1.00 97.88 97 LEU A O 1
ATOM 782 N N . ALA A 1 98 ? 3.797 -4.569 -22.927 1.00 98.31 98 ALA A N 1
ATOM 783 C CA . ALA A 1 98 ? 3.370 -4.912 -21.567 1.00 98.31 98 ALA A CA 1
ATOM 784 C C . ALA A 1 98 ? 2.457 -3.837 -20.942 1.00 98.31 98 ALA A C 1
ATOM 786 O O . ALA A 1 98 ? 1.544 -4.164 -20.182 1.00 98.31 98 ALA A O 1
ATOM 787 N N . ALA A 1 99 ? 2.664 -2.561 -21.285 1.00 97.94 99 ALA A N 1
ATOM 788 C CA . ALA A 1 99 ? 1.794 -1.474 -20.851 1.00 97.94 99 ALA A CA 1
ATOM 789 C C . ALA A 1 99 ? 0.418 -1.505 -21.533 1.00 97.94 99 ALA A C 1
ATOM 791 O O . ALA A 1 99 ? -0.586 -1.273 -20.871 1.00 97.94 99 ALA A O 1
ATOM 792 N N . HIS A 1 100 ? 0.340 -1.809 -22.830 1.00 97.50 100 HIS A N 1
ATOM 793 C CA . HIS A 1 100 ? -0.924 -1.950 -23.557 1.00 97.50 100 HIS A CA 1
ATOM 794 C C . HIS A 1 100 ? -1.725 -3.165 -23.065 1.00 97.50 100 HIS A C 1
ATOM 796 O O . HIS A 1 100 ? -2.943 -3.062 -22.957 1.00 97.50 100 HIS A O 1
ATOM 802 N N . ASP A 1 101 ? -1.042 -4.253 -22.694 1.00 96.94 101 ASP A N 1
ATOM 803 C CA . ASP A 1 101 ? -1.619 -5.424 -22.019 1.00 96.94 101 ASP A CA 1
ATOM 804 C C . ASP A 1 101 ? -2.267 -5.010 -20.678 1.00 96.94 101 ASP A C 1
ATOM 806 O O . ASP A 1 101 ? -3.474 -5.131 -20.513 1.00 96.94 101 ASP A O 1
ATOM 810 N N . PHE A 1 102 ? -1.538 -4.383 -19.737 1.00 96.75 102 PHE A N 1
ATOM 811 C CA . PHE A 1 102 ? -2.170 -3.977 -18.465 1.00 96.75 102 PHE A CA 1
ATOM 812 C C . PHE A 1 102 ? -3.178 -2.821 -18.587 1.00 96.75 102 PHE A C 1
ATOM 814 O O . PHE A 1 102 ? -4.073 -2.688 -17.749 1.00 96.75 102 PHE A O 1
ATOM 821 N N . MET A 1 103 ? -3.038 -1.941 -19.586 1.00 97.38 103 MET A N 1
ATOM 822 C CA . MET A 1 103 ? -3.913 -0.775 -19.751 1.00 97.38 103 MET A CA 1
ATOM 823 C C . MET A 1 103 ? -5.286 -1.120 -20.325 1.00 97.38 103 MET A C 1
ATOM 825 O O . MET A 1 103 ? -6.161 -0.256 -20.286 1.00 97.38 103 MET A O 1
ATOM 829 N N . ASP A 1 104 ? -5.550 -2.329 -20.815 1.00 94.62 104 ASP A N 1
ATOM 830 C CA . ASP A 1 104 ? -6.910 -2.703 -21.216 1.00 94.62 104 ASP A CA 1
ATOM 831 C C . ASP A 1 104 ? -7.817 -3.087 -20.019 1.00 94.62 104 ASP A C 1
ATOM 833 O O . ASP A 1 104 ? -9.037 -3.212 -20.176 1.00 94.62 104 ASP A O 1
ATOM 837 N N . PHE A 1 105 ? -7.250 -3.172 -18.807 1.00 94.88 105 PHE A N 1
ATOM 838 C CA . PHE A 1 105 ? -7.970 -3.517 -17.582 1.00 94.88 105 PHE A CA 1
ATOM 839 C C . PHE A 1 105 ? -9.181 -2.603 -17.331 1.00 94.88 105 PHE A C 1
ATOM 841 O O . PHE A 1 105 ? -9.069 -1.370 -17.335 1.00 94.88 105 PHE A O 1
ATOM 848 N N . ASP A 1 106 ? -10.335 -3.221 -17.079 1.00 89.62 106 ASP A N 1
ATOM 849 C CA . ASP A 1 106 ? -11.591 -2.581 -16.683 1.00 89.62 106 ASP A CA 1
ATOM 850 C C . ASP A 1 106 ? -12.349 -3.462 -15.667 1.00 89.62 106 ASP A C 1
ATOM 852 O O . ASP A 1 106 ? -12.983 -4.444 -16.061 1.00 89.62 106 ASP A O 1
ATOM 856 N N . PRO A 1 107 ? -12.352 -3.123 -14.363 1.00 86.94 107 PRO A N 1
ATOM 857 C CA . PRO A 1 107 ? -13.026 -3.914 -13.334 1.00 86.94 107 PRO A CA 1
ATOM 858 C C . PRO A 1 107 ? -14.561 -3.854 -13.417 1.00 86.94 107 PRO A C 1
ATOM 860 O O . PRO A 1 107 ? -15.231 -4.615 -12.719 1.00 86.94 107 PRO A O 1
ATOM 863 N N . SER A 1 108 ? -15.136 -2.969 -14.243 1.00 82.19 108 SER A N 1
ATOM 864 C CA . SER A 1 108 ? -16.582 -2.906 -14.494 1.00 82.19 108 SER A CA 1
ATOM 865 C C . SER A 1 108 ? -17.040 -3.844 -15.621 1.00 82.19 108 SER A C 1
ATOM 867 O O . SER A 1 108 ? -18.225 -4.179 -15.714 1.00 82.19 108 SER A O 1
ATOM 869 N N . SER A 1 109 ? -16.107 -4.318 -16.452 1.00 83.62 109 SER A N 1
ATOM 870 C CA . SER A 1 109 ? -16.376 -5.244 -17.549 1.00 83.62 109 SER A CA 1
ATOM 871 C C . SER A 1 109 ? -16.501 -6.694 -17.063 1.00 83.62 109 SER A C 1
ATOM 873 O O . SER A 1 109 ? -15.684 -7.194 -16.294 1.00 83.62 109 SER A O 1
ATOM 875 N N . PHE A 1 110 ? -17.471 -7.432 -17.619 1.00 78.94 110 PHE A N 1
ATOM 876 C CA . PHE A 1 110 ? -17.630 -8.880 -17.399 1.00 78.94 110 PHE A CA 1
ATOM 877 C C . PHE A 1 110 ? -16.390 -9.702 -17.814 1.00 78.94 110 PHE A C 1
ATOM 879 O O . PHE A 1 110 ? -16.161 -10.794 -17.299 1.00 78.94 110 PHE A O 1
ATOM 886 N N . ALA A 1 111 ? -15.573 -9.168 -18.725 1.00 82.44 111 ALA A N 1
ATOM 887 C CA . ALA A 1 111 ? -14.215 -9.632 -18.983 1.00 82.44 111 ALA A CA 1
ATOM 888 C C . ALA A 1 111 ? -13.242 -8.496 -18.615 1.00 82.44 111 ALA A C 1
ATOM 890 O O . ALA A 1 111 ? -13.072 -7.582 -19.437 1.00 82.44 111 ALA A O 1
ATOM 891 N N . PRO A 1 112 ? -12.638 -8.511 -17.409 1.00 84.44 112 PRO A N 1
ATOM 892 C CA . PRO A 1 112 ? -11.833 -7.384 -16.947 1.00 84.44 112 PRO A CA 1
ATOM 893 C C . PRO A 1 112 ? -10.595 -7.109 -17.794 1.00 84.44 112 PRO A C 1
ATOM 895 O O . PRO A 1 112 ? -10.267 -5.945 -17.980 1.00 84.44 112 PRO A O 1
ATOM 898 N N . MET A 1 113 ? -9.995 -8.154 -18.375 1.00 89.94 113 MET A N 1
ATOM 899 C CA . MET A 1 113 ? -8.682 -8.095 -19.037 1.00 89.94 113 MET A CA 1
ATOM 900 C C . MET A 1 113 ? -7.588 -7.662 -18.033 1.00 89.94 113 MET A C 1
ATOM 902 O O . MET A 1 113 ? -7.717 -8.032 -16.861 1.00 89.94 113 MET A O 1
ATOM 906 N N . GLY A 1 114 ? -6.541 -6.946 -18.440 1.00 92.25 114 GLY A N 1
ATOM 907 C CA . GLY A 1 114 ? -5.300 -6.749 -17.681 1.00 92.25 114 GLY A CA 1
ATOM 908 C C . GLY A 1 114 ? -4.148 -7.567 -18.269 1.00 92.25 114 GLY A C 1
ATOM 909 O O . GLY A 1 114 ? -4.205 -7.972 -19.424 1.00 92.25 114 GLY A O 1
ATOM 910 N N . SER A 1 115 ? -3.096 -7.832 -17.484 1.00 94.69 115 SER A N 1
ATOM 911 C CA . SER A 1 115 ? -1.894 -8.533 -17.969 1.00 94.69 115 SER A CA 1
ATOM 912 C C . SER A 1 115 ? -2.133 -10.019 -18.293 1.00 94.69 115 SER A C 1
ATOM 914 O O . SER A 1 115 ? -1.742 -10.914 -17.540 1.00 94.69 115 SER A O 1
ATOM 916 N N . ASP A 1 116 ? -2.779 -10.312 -19.418 1.00 93.00 116 ASP A N 1
ATOM 917 C CA . ASP A 1 116 ? -3.097 -11.666 -19.872 1.00 93.00 116 ASP A CA 1
ATOM 918 C C . ASP A 1 116 ? -2.608 -11.996 -21.295 1.00 93.00 116 ASP A C 1
ATOM 920 O O . ASP A 1 116 ? -3.037 -12.980 -21.907 1.00 93.00 116 ASP A O 1
ATOM 924 N N . GLY A 1 117 ? -1.595 -11.266 -21.772 1.00 93.38 117 GLY A N 1
ATOM 925 C CA . GLY A 1 117 ? -0.826 -11.617 -22.965 1.00 93.38 117 GLY A CA 1
ATOM 926 C C . GLY A 1 117 ? -1.603 -11.372 -24.256 1.00 93.38 117 GLY A C 1
ATOM 927 O O . GLY A 1 117 ? -1.554 -12.195 -25.176 1.00 93.38 117 GLY A O 1
ATOM 928 N N . CYS A 1 118 ? -2.370 -10.285 -24.318 1.00 90.06 118 CYS A N 1
ATOM 929 C CA . CYS A 1 118 ? -3.330 -10.016 -25.375 1.00 90.06 118 CYS A CA 1
ATOM 930 C C . CYS A 1 118 ? -3.365 -8.541 -25.810 1.00 90.06 118 CYS A C 1
ATOM 932 O O . CYS A 1 118 ? -3.718 -7.653 -25.046 1.00 90.06 118 CYS A O 1
ATOM 934 N N . PHE A 1 119 ? -3.149 -8.279 -27.102 1.00 93.69 119 PHE A N 1
ATOM 935 C CA . PHE A 1 119 ? -3.521 -7.005 -27.727 1.00 93.69 119 PHE A CA 1
ATOM 936 C C . PHE A 1 119 ? -4.319 -7.252 -29.011 1.00 93.69 119 PHE A C 1
ATOM 938 O O . PHE A 1 119 ? -4.153 -8.277 -29.666 1.00 93.69 119 PHE A O 1
ATOM 945 N N . ASP A 1 120 ? -5.223 -6.331 -29.342 1.00 93.62 120 ASP A N 1
ATOM 946 C CA . ASP A 1 120 ? -6.008 -6.327 -30.581 1.00 93.62 120 ASP A CA 1
ATOM 947 C C . ASP A 1 120 ? -5.163 -5.689 -31.709 1.00 93.62 120 ASP A C 1
ATOM 949 O O . ASP A 1 120 ? -4.987 -4.465 -31.678 1.00 93.62 120 ASP A O 1
ATOM 953 N N . PRO A 1 121 ? -4.569 -6.458 -32.648 1.00 90.19 121 PRO A N 1
ATOM 954 C CA . PRO A 1 121 ? -3.630 -5.918 -33.638 1.00 90.19 121 PRO A CA 1
ATOM 955 C C . PRO A 1 121 ? -4.327 -5.087 -34.724 1.00 90.19 121 PRO A C 1
ATOM 957 O O . PRO A 1 121 ? -3.708 -4.199 -35.298 1.00 90.19 121 PRO A O 1
ATOM 960 N N . ASP A 1 122 ? -5.620 -5.323 -34.970 1.00 89.81 122 ASP A N 1
ATOM 961 C CA . ASP A 1 122 ? -6.415 -4.574 -35.951 1.00 89.81 122 ASP A CA 1
ATOM 962 C C . ASP A 1 122 ? -6.827 -3.178 -35.429 1.00 89.81 122 ASP A C 1
ATOM 964 O O . ASP A 1 122 ? -7.423 -2.380 -36.162 1.00 89.81 122 ASP A O 1
ATOM 968 N N . HIS A 1 123 ? -6.555 -2.861 -34.154 1.00 92.88 123 HIS A N 1
ATOM 969 C CA . HIS A 1 123 ? -6.978 -1.607 -33.537 1.00 92.88 123 HIS A CA 1
ATOM 970 C C . HIS A 1 123 ? -5.905 -0.500 -33.622 1.00 92.88 123 HIS A C 1
ATOM 972 O O . HIS A 1 123 ? -4.814 -0.691 -33.085 1.00 92.88 123 HIS A O 1
ATOM 978 N N . PRO A 1 124 ? -6.213 0.713 -34.138 1.00 90.94 124 PRO A N 1
ATOM 979 C CA . PRO A 1 124 ? -5.222 1.773 -34.379 1.00 90.94 124 PRO A CA 1
ATOM 980 C C . PRO A 1 124 ? -4.327 2.173 -33.196 1.00 90.94 124 PRO A C 1
ATOM 982 O O . PRO A 1 124 ? -3.175 2.549 -33.395 1.00 90.94 124 PRO A O 1
ATOM 985 N N . ASN A 1 125 ? -4.817 2.070 -31.954 1.00 91.19 125 ASN A N 1
ATOM 986 C CA . ASN A 1 125 ? -3.999 2.347 -30.762 1.00 91.19 125 ASN A CA 1
ATOM 987 C C . ASN A 1 125 ? -2.808 1.372 -30.616 1.00 91.19 125 ASN A C 1
ATOM 989 O O . ASN A 1 125 ? -1.813 1.710 -29.976 1.00 91.19 125 ASN A O 1
ATOM 993 N N . ASN A 1 126 ? -2.891 0.179 -31.211 1.00 94.25 126 ASN A N 1
ATOM 994 C CA . ASN A 1 126 ? -1.893 -0.888 -31.130 1.00 94.25 126 ASN A CA 1
ATOM 995 C C . ASN A 1 126 ? -0.955 -0.961 -32.347 1.00 94.25 126 ASN A C 1
ATOM 997 O O . ASN A 1 126 ? -0.039 -1.778 -32.323 1.00 94.25 126 ASN A O 1
ATOM 1001 N N . ASN A 1 127 ? -1.109 -0.086 -33.353 1.00 93.62 127 ASN A N 1
ATOM 1002 C CA . ASN A 1 127 ? -0.203 0.001 -34.509 1.00 93.62 127 ASN A CA 1
ATOM 1003 C C . ASN A 1 127 ? 1.275 -0.058 -34.079 1.00 93.62 127 ASN A C 1
ATOM 1005 O O . ASN A 1 127 ? 1.674 0.638 -33.134 1.00 93.62 127 ASN A O 1
ATOM 1009 N N . GLY A 1 128 ? 2.092 -0.853 -34.769 1.00 91.31 128 GLY A N 1
ATOM 1010 C CA . GLY A 1 128 ? 3.520 -1.016 -34.494 1.00 91.31 128 GLY A CA 1
ATOM 1011 C C . GLY A 1 128 ? 3.837 -1.941 -33.316 1.00 91.31 128 GLY A C 1
ATOM 1012 O O . GLY A 1 128 ? 5.007 -2.171 -33.038 1.00 91.31 128 GLY A O 1
ATOM 1013 N N . LEU A 1 129 ? 2.843 -2.496 -32.610 1.00 95.00 129 LEU A N 1
ATOM 1014 C CA . LEU A 1 129 ? 3.079 -3.660 -31.741 1.00 95.00 129 LEU A CA 1
ATOM 1015 C C . LEU A 1 129 ? 3.242 -4.946 -32.566 1.00 95.00 129 LEU A C 1
ATOM 1017 O O . LEU A 1 129 ? 3.879 -5.885 -32.105 1.00 95.00 129 LEU A O 1
ATOM 1021 N N . ASP A 1 130 ? 2.754 -4.951 -33.805 1.00 92.31 130 ASP A N 1
ATOM 1022 C CA . ASP A 1 130 ? 2.996 -5.953 -34.844 1.00 92.31 130 ASP A CA 1
ATOM 1023 C C . ASP A 1 130 ? 4.415 -5.893 -35.451 1.00 92.31 130 ASP A C 1
ATOM 1025 O O . ASP A 1 130 ? 4.847 -6.857 -36.074 1.00 92.31 130 ASP A O 1
ATOM 1029 N N . GLU A 1 131 ? 5.187 -4.826 -35.207 1.00 93.12 131 GLU A N 1
ATOM 1030 C CA . GLU A 1 131 ? 6.638 -4.784 -35.487 1.00 93.12 131 GLU A CA 1
ATOM 1031 C C . GLU A 1 131 ? 7.478 -5.386 -34.336 1.00 93.12 131 GLU A C 1
ATOM 1033 O O . GLU A 1 131 ? 8.650 -5.721 -34.513 1.00 93.12 131 GLU A O 1
ATOM 1038 N N . ILE A 1 132 ? 6.873 -5.556 -33.152 1.00 96.00 132 ILE A N 1
ATOM 1039 C CA . ILE A 1 132 ? 7.513 -6.072 -31.931 1.00 96.00 132 ILE A CA 1
ATOM 1040 C C . ILE A 1 132 ? 7.132 -7.535 -31.682 1.00 96.00 132 ILE A C 1
ATOM 1042 O O . ILE A 1 132 ? 7.989 -8.359 -31.352 1.00 96.00 132 ILE A O 1
ATOM 1046 N N . TRP A 1 133 ? 5.845 -7.860 -31.827 1.00 96.00 133 TRP A N 1
ATOM 1047 C CA . TRP A 1 133 ? 5.268 -9.168 -31.548 1.00 96.00 133 TRP A CA 1
ATOM 1048 C C . TRP A 1 133 ? 4.489 -9.702 -32.759 1.00 96.00 133 TRP A C 1
ATOM 1050 O O . TRP A 1 133 ? 3.309 -9.407 -32.949 1.00 96.00 133 TRP A O 1
ATOM 1060 N N . CYS A 1 134 ? 5.165 -10.516 -33.567 1.00 91.56 134 CYS A N 1
ATOM 1061 C CA . CYS A 1 134 ? 4.661 -11.111 -34.804 1.00 91.56 134 CYS A CA 1
ATOM 1062 C C . CYS A 1 134 ? 5.265 -12.503 -35.031 1.00 91.56 134 CYS A C 1
ATOM 1064 O O . CYS A 1 134 ? 6.293 -12.829 -34.442 1.00 91.56 134 CYS A O 1
ATOM 1066 N N . ASP A 1 135 ? 4.668 -13.320 -35.903 1.00 88.12 135 ASP A N 1
ATOM 1067 C CA . ASP A 1 135 ? 5.061 -14.730 -36.086 1.00 88.12 135 ASP A CA 1
ATOM 1068 C C . ASP A 1 135 ? 6.562 -14.933 -36.391 1.00 88.12 135 ASP A C 1
ATOM 1070 O O . ASP A 1 135 ? 7.175 -15.844 -35.838 1.00 88.12 135 ASP A O 1
ATOM 1074 N N . ASP A 1 136 ? 7.164 -14.052 -37.200 1.00 90.62 136 ASP A N 1
ATOM 1075 C CA . ASP A 1 136 ? 8.591 -14.081 -37.570 1.00 90.62 136 ASP A CA 1
ATOM 1076 C C . ASP A 1 136 ? 9.473 -13.114 -36.736 1.00 90.62 136 ASP A C 1
ATOM 1078 O O . ASP A 1 136 ? 10.678 -12.994 -36.976 1.00 90.62 136 ASP A O 1
ATOM 1082 N N . CYS A 1 137 ? 8.910 -12.398 -35.754 1.00 92.62 137 CYS A N 1
ATOM 1083 C CA . CYS A 1 137 ? 9.631 -11.386 -34.974 1.00 92.62 137 CYS A CA 1
ATOM 1084 C C . CYS A 1 137 ? 10.643 -12.045 -34.011 1.00 92.62 137 CYS A C 1
ATOM 1086 O O . CYS A 1 137 ? 10.255 -12.945 -33.263 1.00 92.62 137 CYS A O 1
ATOM 1088 N N . PRO A 1 138 ? 11.912 -11.585 -33.912 1.00 94.44 138 PRO A N 1
ATOM 1089 C CA . PRO A 1 138 ? 12.932 -12.221 -33.063 1.00 94.44 138 PRO A CA 1
ATOM 1090 C C . PRO A 1 138 ? 12.535 -12.389 -31.588 1.00 94.44 138 PRO A C 1
ATOM 1092 O O . PRO A 1 138 ? 12.894 -13.382 -30.959 1.00 94.44 138 PRO A O 1
ATOM 1095 N N . TYR A 1 139 ? 11.763 -11.446 -31.046 1.00 97.06 139 TYR A N 1
ATOM 1096 C CA . TYR A 1 139 ? 11.245 -11.473 -29.676 1.00 97.06 139 TYR A CA 1
ATOM 1097 C C . TYR A 1 139 ? 10.121 -12.513 -29.479 1.00 97.06 139 TYR A C 1
ATOM 1099 O O . TYR A 1 139 ? 10.106 -13.239 -28.485 1.00 97.06 139 TYR A O 1
ATOM 1107 N N . THR A 1 140 ? 9.230 -12.673 -30.459 1.00 96.38 140 THR A N 1
ATOM 1108 C CA . THR A 1 140 ? 8.205 -13.730 -30.460 1.00 96.38 140 THR A CA 1
ATOM 1109 C C . THR A 1 140 ? 8.815 -15.108 -30.708 1.00 96.38 140 THR A C 1
ATOM 1111 O O . THR A 1 140 ? 8.473 -16.062 -30.012 1.00 96.38 140 THR A O 1
ATOM 1114 N N . LEU A 1 141 ? 9.775 -15.217 -31.630 1.00 94.25 141 LEU A N 1
ATOM 1115 C CA . LEU A 1 141 ? 10.532 -16.446 -31.872 1.00 94.25 141 LEU A CA 1
ATOM 1116 C C . LEU A 1 141 ? 11.327 -16.874 -30.630 1.00 94.25 141 LEU A C 1
ATOM 1118 O O . LEU A 1 141 ? 11.401 -18.069 -30.340 1.00 94.25 141 LEU A O 1
ATOM 1122 N N . LEU A 1 142 ? 11.865 -15.928 -29.851 1.00 95.00 142 LEU A N 1
ATOM 1123 C CA . LEU A 1 142 ? 12.492 -16.212 -28.558 1.00 95.00 142 LEU A CA 1
ATOM 1124 C C . LEU A 1 142 ? 11.502 -16.863 -27.578 1.00 95.00 142 LEU A C 1
ATOM 1126 O O . LEU A 1 142 ? 11.836 -17.881 -26.963 1.00 95.00 142 LEU A O 1
ATOM 1130 N N . HIS A 1 143 ? 10.268 -16.348 -27.481 1.00 94.88 143 HIS A N 1
ATOM 1131 C CA . HIS A 1 143 ? 9.218 -17.008 -26.697 1.00 94.88 143 HIS A CA 1
ATOM 1132 C C . HIS A 1 143 ? 8.921 -18.407 -27.234 1.00 94.88 143 HIS A C 1
ATOM 1134 O O . HIS A 1 143 ? 9.097 -19.385 -26.514 1.00 94.88 143 HIS A O 1
ATOM 1140 N N . GLN A 1 144 ? 8.555 -18.525 -28.510 1.00 90.81 144 GLN A N 1
ATOM 1141 C CA . GLN A 1 144 ? 8.136 -19.792 -29.114 1.00 90.81 144 GLN A CA 1
ATOM 1142 C C . GLN A 1 144 ? 9.209 -20.894 -29.020 1.00 90.81 144 GLN A C 1
ATOM 1144 O O . GLN A 1 144 ? 8.876 -22.057 -28.780 1.00 90.81 144 GLN A O 1
ATOM 1149 N N . THR A 1 145 ? 10.492 -20.551 -29.179 1.00 88.50 145 THR A N 1
ATOM 1150 C CA . THR A 1 145 ? 11.588 -21.537 -29.229 1.00 88.50 145 THR A CA 1
ATOM 1151 C C . THR A 1 145 ? 12.219 -21.858 -27.874 1.00 88.50 145 THR A C 1
ATOM 1153 O O . THR A 1 145 ? 12.604 -23.009 -27.664 1.00 88.50 145 THR A O 1
ATOM 1156 N N . LYS A 1 146 ? 12.322 -20.891 -26.948 1.00 90.31 146 LYS A N 1
ATOM 1157 C CA . LYS A 1 146 ? 12.994 -21.076 -25.646 1.00 90.31 146 LYS A CA 1
ATOM 1158 C C . LYS A 1 146 ? 12.033 -21.043 -24.451 1.00 90.31 146 LYS A C 1
ATOM 1160 O O . LYS A 1 146 ? 12.227 -21.804 -23.502 1.00 90.31 146 LYS A O 1
ATOM 1165 N N . TYR A 1 147 ? 10.970 -20.237 -24.510 1.00 91.56 147 TYR A N 1
ATOM 1166 C CA . TYR A 1 147 ? 10.071 -19.951 -23.378 1.00 91.56 147 TYR A CA 1
ATOM 1167 C C . TYR A 1 147 ? 8.608 -20.380 -23.573 1.00 91.56 147 TYR A C 1
ATOM 1169 O O . TYR A 1 147 ? 7.755 -20.043 -22.760 1.00 91.56 147 TYR A O 1
ATOM 1177 N N . SER A 1 148 ? 8.301 -21.227 -24.554 1.00 86.44 148 SER A N 1
ATOM 1178 C CA . SER A 1 148 ? 6.947 -21.735 -24.858 1.00 86.44 148 SER A CA 1
ATOM 1179 C C . SER A 1 148 ? 6.340 -22.668 -23.791 1.00 86.44 148 SER A C 1
ATOM 1181 O O . SER A 1 148 ? 5.334 -23.336 -24.020 1.00 86.44 148 SER A O 1
ATOM 1183 N N . HIS A 1 149 ? 6.948 -22.709 -22.605 1.00 79.31 149 HIS A N 1
ATOM 1184 C CA . HIS A 1 149 ? 6.483 -23.388 -21.398 1.00 79.31 149 HIS A CA 1
ATOM 1185 C C . HIS A 1 149 ? 6.073 -22.413 -20.272 1.00 79.31 149 HIS A C 1
ATOM 1187 O O . HIS A 1 149 ? 5.686 -22.875 -19.198 1.00 79.31 149 HIS A O 1
ATOM 1193 N N . ILE A 1 150 ? 6.153 -21.097 -20.510 1.00 86.81 150 ILE A N 1
ATOM 1194 C CA . ILE A 1 150 ? 5.544 -20.032 -19.698 1.00 86.81 150 ILE A CA 1
ATOM 1195 C C . ILE A 1 150 ? 4.520 -19.260 -20.544 1.00 86.81 150 ILE A C 1
ATOM 1197 O O . ILE A 1 150 ? 4.603 -19.254 -21.777 1.00 86.81 150 ILE A O 1
ATOM 1201 N N . SER A 1 151 ? 3.559 -18.606 -19.893 1.00 91.88 151 SER A N 1
ATOM 1202 C CA . SER A 1 151 ? 2.579 -17.742 -20.562 1.00 91.88 151 SER A CA 1
ATOM 1203 C C . SER A 1 151 ? 3.252 -16.568 -21.297 1.00 91.88 151 SER A C 1
ATOM 1205 O O . SER A 1 151 ? 4.314 -16.086 -20.888 1.00 91.88 151 SER A O 1
ATOM 1207 N N . ARG A 1 152 ? 2.638 -16.089 -22.390 1.00 93.75 152 ARG A N 1
ATOM 1208 C CA . ARG A 1 152 ? 3.034 -14.829 -23.049 1.00 93.75 152 ARG A CA 1
ATOM 1209 C C . ARG A 1 152 ? 2.911 -13.671 -22.062 1.00 93.75 152 ARG A C 1
ATOM 1211 O O . ARG A 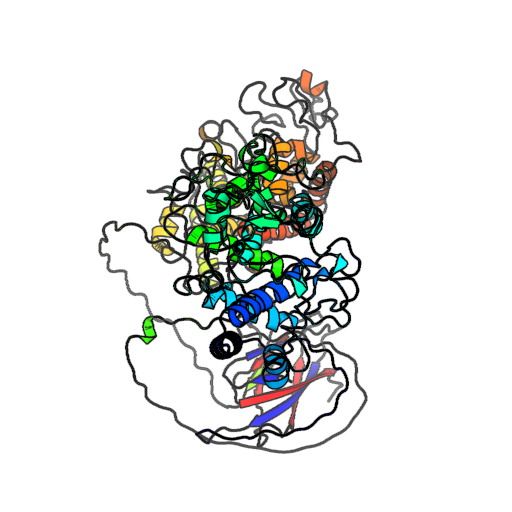1 152 ? 3.797 -12.828 -22.003 1.00 93.75 152 ARG A O 1
ATOM 1218 N N . ALA A 1 153 ? 1.858 -13.695 -21.247 1.00 94.75 153 ALA A N 1
ATOM 1219 C CA . ALA A 1 153 ? 1.587 -12.713 -20.204 1.00 94.75 153 ALA A CA 1
ATOM 1220 C C . ALA A 1 153 ? 2.742 -12.559 -19.189 1.00 94.75 153 ALA A C 1
ATOM 1222 O O . ALA A 1 153 ? 3.188 -11.444 -18.923 1.00 94.75 153 ALA A O 1
ATOM 1223 N N . ASP A 1 154 ? 3.280 -13.663 -18.647 1.00 95.31 154 ASP A N 1
ATOM 1224 C CA . ASP A 1 154 ? 4.452 -13.598 -17.760 1.00 95.31 154 ASP A CA 1
ATOM 1225 C C . ASP A 1 154 ? 5.719 -13.180 -18.536 1.00 95.31 154 ASP A C 1
ATOM 1227 O O . ASP A 1 154 ? 6.505 -12.370 -18.043 1.00 95.31 154 ASP A O 1
ATOM 1231 N N . PHE A 1 155 ? 5.910 -13.678 -19.766 1.00 97.19 155 PHE A N 1
ATOM 1232 C CA . PHE A 1 155 ? 7.078 -13.355 -20.596 1.00 97.19 155 PHE A CA 1
ATOM 1233 C C . PHE A 1 155 ? 7.165 -11.866 -20.972 1.00 97.19 155 PHE A C 1
ATOM 1235 O O . PHE A 1 155 ? 8.258 -11.296 -20.936 1.00 97.19 155 PHE A O 1
ATOM 1242 N N . TRP A 1 156 ? 6.038 -11.225 -21.300 1.00 98.12 156 TRP A N 1
ATOM 1243 C CA . TRP A 1 156 ? 5.979 -9.799 -21.641 1.00 98.12 156 TRP A CA 1
ATOM 1244 C C . TRP A 1 156 ? 6.334 -8.913 -20.448 1.00 98.12 156 TRP A C 1
ATOM 1246 O O . TRP A 1 156 ? 7.142 -7.997 -20.597 1.00 98.12 156 TRP A O 1
ATOM 1256 N N . VAL A 1 157 ? 5.802 -9.209 -19.257 1.00 97.88 157 VAL A N 1
ATOM 1257 C CA . VAL A 1 157 ? 6.119 -8.443 -18.041 1.00 97.88 157 VAL A CA 1
ATOM 1258 C C . VAL A 1 157 ? 7.595 -8.596 -17.657 1.00 97.88 157 VAL A C 1
ATOM 1260 O O . VAL A 1 157 ? 8.242 -7.593 -17.361 1.00 97.88 157 VAL A O 1
ATOM 1263 N N . VAL A 1 158 ? 8.175 -9.803 -17.728 1.00 97.44 158 VAL A N 1
ATOM 1264 C CA . VAL A 1 158 ? 9.615 -9.997 -17.446 1.00 97.44 158 VAL A CA 1
ATOM 1265 C C . VAL A 1 158 ? 10.493 -9.316 -18.489 1.00 97.44 158 VAL A C 1
ATOM 1267 O O . VAL A 1 158 ? 11.499 -8.711 -18.134 1.00 97.44 158 VAL A O 1
ATOM 1270 N N . SER A 1 159 ? 10.109 -9.351 -19.763 1.00 98.50 159 SER A N 1
ATOM 1271 C CA . SER A 1 159 ? 10.890 -8.728 -20.836 1.00 98.50 159 SER A CA 1
ATOM 1272 C C . SER A 1 159 ? 10.833 -7.196 -20.774 1.00 98.50 159 SER A C 1
ATOM 1274 O O . SER A 1 159 ? 11.847 -6.538 -20.997 1.00 98.50 159 SER A O 1
ATOM 1276 N N . ALA A 1 160 ? 9.695 -6.613 -20.382 1.00 98.69 160 ALA A N 1
ATOM 1277 C CA . ALA A 1 160 ? 9.595 -5.188 -20.077 1.00 98.69 160 ALA A CA 1
ATOM 1278 C C . ALA A 1 160 ? 10.414 -4.813 -18.829 1.00 98.69 160 ALA A C 1
ATOM 1280 O O . ALA A 1 160 ? 11.181 -3.853 -18.882 1.00 98.69 160 ALA A O 1
ATOM 1281 N N . ASN A 1 161 ? 10.338 -5.598 -17.747 1.00 98.31 161 ASN A N 1
ATOM 1282 C CA . ASN A 1 161 ? 11.185 -5.410 -16.564 1.00 98.31 161 ASN A CA 1
ATOM 1283 C C . ASN A 1 161 ? 12.684 -5.474 -16.912 1.00 98.31 161 ASN A C 1
ATOM 1285 O O . ASN A 1 161 ? 13.455 -4.655 -16.421 1.00 98.31 161 ASN A O 1
ATOM 1289 N N . ALA A 1 162 ? 13.088 -6.413 -17.772 1.00 97.69 162 ALA A N 1
ATOM 1290 C CA . ALA A 1 162 ? 14.458 -6.558 -18.252 1.00 97.69 162 ALA A CA 1
ATOM 1291 C C . ALA A 1 162 ? 14.919 -5.320 -19.037 1.00 97.69 162 ALA A C 1
ATOM 1293 O O . ALA A 1 162 ? 16.010 -4.817 -18.781 1.00 97.69 162 ALA A O 1
ATOM 1294 N N . VAL A 1 163 ? 14.080 -4.779 -19.932 1.00 98.56 163 VAL A N 1
ATOM 1295 C CA . VAL A 1 163 ? 14.363 -3.504 -20.616 1.00 98.56 163 VAL A CA 1
ATOM 1296 C C . VAL A 1 163 ? 14.516 -2.363 -19.609 1.00 98.56 163 VAL A C 1
ATOM 1298 O O . VAL A 1 163 ? 15.515 -1.651 -19.662 1.00 98.56 163 VAL A O 1
ATOM 1301 N N . ILE A 1 164 ? 13.575 -2.204 -18.673 1.00 98.44 164 ILE A N 1
ATOM 1302 C CA . ILE A 1 164 ? 13.606 -1.146 -17.648 1.00 98.44 164 ILE A CA 1
ATOM 1303 C C . ILE A 1 164 ? 14.894 -1.233 -16.811 1.00 98.44 164 ILE A C 1
ATOM 1305 O O . ILE A 1 164 ? 15.583 -0.230 -16.639 1.00 98.44 164 ILE A O 1
ATOM 1309 N N . TYR A 1 165 ? 15.269 -2.432 -16.357 1.00 97.38 165 TYR A N 1
ATOM 1310 C CA . TYR A 1 165 ? 16.507 -2.678 -15.613 1.00 97.38 165 TYR A CA 1
ATOM 1311 C C . TYR A 1 165 ? 17.753 -2.317 -16.438 1.00 97.38 165 TYR A C 1
ATOM 1313 O O . TYR A 1 165 ? 18.546 -1.479 -16.010 1.00 97.38 165 TYR A O 1
ATOM 1321 N N . GLN A 1 166 ? 17.890 -2.879 -17.645 1.00 95.88 166 GLN A N 1
ATOM 1322 C CA . GLN A 1 166 ? 19.061 -2.720 -18.526 1.00 95.88 166 GLN A CA 1
ATOM 1323 C C . GLN A 1 166 ? 19.261 -1.304 -19.070 1.00 95.88 166 GLN A C 1
ATOM 1325 O O . GLN A 1 166 ? 20.370 -0.955 -19.472 1.00 95.88 166 GLN A O 1
ATOM 1330 N N . THR A 1 167 ? 18.189 -0.517 -19.147 1.00 97.75 167 THR A N 1
ATOM 1331 C CA . THR A 1 167 ? 18.241 0.876 -19.604 1.00 97.75 167 THR A CA 1
ATOM 1332 C C . THR A 1 167 ? 18.344 1.860 -18.440 1.00 97.75 167 THR A C 1
ATOM 1334 O O . THR A 1 167 ? 18.749 3.002 -18.654 1.00 97.75 167 THR A O 1
ATOM 1337 N N . SER A 1 168 ? 18.027 1.453 -17.205 1.00 97.31 168 SER A N 1
ATOM 1338 C CA . SER A 1 168 ? 18.167 2.317 -16.029 1.00 97.31 168 SER A CA 1
ATOM 1339 C C . SER A 1 168 ? 19.627 2.665 -15.728 1.00 97.31 168 SER A C 1
ATOM 1341 O O . SER A 1 168 ? 20.531 1.844 -15.877 1.00 97.31 168 SER A O 1
ATOM 1343 N N . VAL A 1 169 ? 19.866 3.901 -15.279 1.00 93.38 169 VAL A N 1
ATOM 1344 C CA . VAL A 1 169 ? 21.208 4.376 -14.891 1.00 93.38 169 VAL A CA 1
ATOM 1345 C C . VAL A 1 169 ? 21.821 3.447 -13.836 1.00 93.38 169 VAL A C 1
ATOM 1347 O O . VAL A 1 169 ? 21.181 3.159 -12.823 1.00 93.38 169 VAL A O 1
ATOM 1350 N N . ASP A 1 170 ? 23.045 2.984 -14.108 1.00 91.00 170 ASP A N 1
ATOM 1351 C CA . ASP A 1 170 ? 23.806 1.993 -13.329 1.00 91.00 170 ASP A CA 1
ATOM 1352 C C . ASP A 1 170 ? 23.045 0.676 -13.042 1.00 91.00 170 ASP A C 1
ATOM 1354 O O . ASP A 1 170 ? 23.335 -0.018 -12.068 1.00 91.00 170 ASP A O 1
ATOM 1358 N N . ASN A 1 171 ? 22.067 0.329 -13.890 1.00 91.31 171 ASN A N 1
ATOM 1359 C CA . ASN A 1 171 ? 21.111 -0.769 -13.712 1.00 91.31 171 ASN A CA 1
ATOM 1360 C C . ASN A 1 171 ? 20.360 -0.721 -12.358 1.00 91.31 171 ASN A C 1
ATOM 1362 O O . ASN A 1 171 ? 20.007 -1.754 -11.789 1.00 91.31 171 ASN A O 1
ATOM 1366 N N . ALA A 1 172 ? 20.136 0.467 -11.789 1.00 85.75 172 ALA A N 1
ATOM 1367 C CA . ALA A 1 172 ? 19.656 0.595 -10.411 1.00 85.75 172 ALA A CA 1
ATOM 1368 C C . ALA A 1 172 ? 18.145 0.327 -10.202 1.00 85.75 172 ALA A C 1
ATOM 1370 O O . ALA A 1 172 ? 17.694 0.308 -9.055 1.00 85.75 172 ALA A O 1
ATOM 1371 N N . LEU A 1 173 ? 17.351 0.116 -11.261 1.00 89.94 173 LEU A N 1
ATOM 1372 C CA . LEU A 1 173 ? 15.916 -0.198 -11.168 1.00 89.94 173 LEU A CA 1
ATOM 1373 C C . LEU A 1 173 ? 15.645 -1.702 -11.349 1.00 89.94 173 LEU A C 1
ATOM 1375 O O . LEU A 1 173 ? 15.078 -2.136 -12.349 1.00 89.94 173 LEU A O 1
ATOM 1379 N N . ASP A 1 174 ? 16.049 -2.511 -10.366 1.00 86.19 174 ASP A N 1
ATOM 1380 C CA . ASP A 1 174 ? 15.734 -3.946 -10.355 1.00 86.19 174 ASP A CA 1
ATOM 1381 C C . ASP A 1 174 ? 14.284 -4.206 -9.906 1.00 86.19 174 ASP A C 1
ATOM 1383 O O . ASP A 1 174 ? 13.827 -3.723 -8.864 1.00 86.19 174 ASP A O 1
ATOM 1387 N N . MET A 1 175 ? 13.569 -5.003 -10.698 1.00 87.44 175 MET A N 1
ATOM 1388 C CA . MET A 1 175 ? 12.162 -5.362 -10.530 1.00 87.44 175 MET A CA 1
ATOM 1389 C C . MET A 1 175 ? 11.948 -6.807 -10.036 1.00 87.44 175 MET A C 1
ATOM 1391 O O . MET A 1 175 ? 10.805 -7.159 -9.741 1.00 87.44 175 MET A O 1
ATOM 1395 N N . ARG A 1 176 ? 13.009 -7.627 -9.900 1.00 83.69 176 ARG A N 1
ATOM 1396 C CA . ARG A 1 176 ? 12.965 -9.048 -9.483 1.00 83.69 176 ARG A CA 1
ATOM 1397 C C . ARG A 1 176 ? 12.149 -9.278 -8.210 1.00 83.69 176 ARG A C 1
ATOM 1399 O O . ARG A 1 176 ? 11.265 -10.126 -8.196 1.00 83.69 176 ARG A O 1
ATOM 1406 N N . GLU A 1 177 ? 12.416 -8.494 -7.164 1.00 77.19 177 GLU A N 1
ATOM 1407 C CA . GLU A 1 177 ? 11.757 -8.590 -5.846 1.00 77.19 177 GLU A CA 1
ATOM 1408 C C . GLU A 1 177 ? 10.237 -8.380 -5.899 1.00 77.19 177 GLU A C 1
ATOM 1410 O O . GLU A 1 177 ? 9.508 -8.847 -5.031 1.00 77.19 177 GLU A O 1
ATOM 1415 N N . THR A 1 178 ? 9.769 -7.622 -6.890 1.00 80.38 178 THR A N 1
ATOM 1416 C CA . THR A 1 178 ? 8.369 -7.210 -7.052 1.00 80.38 178 THR A CA 1
ATOM 1417 C C . THR A 1 178 ? 7.675 -7.919 -8.215 1.00 80.38 178 THR A C 1
ATOM 1419 O O . THR A 1 178 ? 6.485 -7.710 -8.451 1.00 80.38 178 THR A O 1
ATOM 1422 N N . PHE A 1 179 ? 8.397 -8.763 -8.955 1.00 86.88 179 PHE A N 1
ATOM 1423 C CA . PHE A 1 179 ? 7.821 -9.562 -10.022 1.00 86.88 179 PHE A CA 1
ATOM 1424 C C . PHE A 1 179 ? 7.054 -10.756 -9.443 1.00 86.88 179 PHE A C 1
ATOM 1426 O O . PHE A 1 179 ? 7.613 -11.614 -8.756 1.00 86.88 179 PHE A O 1
ATOM 1433 N N . LEU A 1 180 ? 5.764 -10.818 -9.774 1.00 84.62 180 LEU A N 1
ATOM 1434 C CA . LEU A 1 180 ? 4.913 -11.979 -9.535 1.00 84.62 180 LEU A CA 1
ATOM 1435 C C . LEU A 1 180 ? 4.643 -12.692 -10.866 1.00 84.62 180 LEU A C 1
ATOM 1437 O O . LEU A 1 180 ? 4.456 -12.012 -11.873 1.00 84.62 180 LEU A O 1
ATOM 1441 N N . TRP A 1 181 ? 4.569 -14.023 -10.873 1.00 85.94 181 TRP A N 1
ATOM 1442 C CA . TRP A 1 181 ? 4.316 -14.877 -12.045 1.00 85.94 181 TRP A CA 1
ATOM 1443 C C . TRP A 1 181 ? 3.059 -15.743 -11.875 1.00 85.94 181 TRP A C 1
ATOM 1445 O O . TRP A 1 181 ? 2.488 -15.824 -10.789 1.00 85.94 181 TRP A O 1
ATOM 1455 N N . GLY A 1 182 ? 2.625 -16.414 -12.943 1.00 80.44 182 GLY A N 1
ATOM 1456 C CA . GLY A 1 182 ? 1.438 -17.275 -12.955 1.00 80.44 182 GLY A CA 1
ATOM 1457 C C . GLY A 1 182 ? 0.257 -16.690 -13.732 1.00 80.44 182 GLY A C 1
ATOM 1458 O O . GLY A 1 182 ? -0.861 -17.207 -13.619 1.00 80.44 182 GLY A O 1
ATOM 1459 N N . ARG A 1 183 ? 0.475 -15.632 -14.528 1.00 88.25 183 ARG A N 1
ATOM 1460 C CA . ARG A 1 183 ? -0.548 -15.096 -15.439 1.00 88.25 183 ARG A CA 1
ATOM 1461 C C . ARG A 1 183 ? -0.961 -16.174 -16.437 1.00 88.25 183 ARG A C 1
ATOM 1463 O O . ARG A 1 183 ? -0.155 -17.015 -16.843 1.00 88.25 183 ARG A O 1
ATOM 1470 N N . LYS A 1 184 ? -2.230 -16.148 -16.842 1.00 86.88 184 LYS A N 1
ATOM 1471 C CA . LYS A 1 184 ? -2.788 -17.080 -17.827 1.00 86.88 184 LYS A CA 1
ATOM 1472 C C . LYS A 1 184 ? -3.079 -16.327 -19.109 1.00 86.88 184 LYS A C 1
ATOM 1474 O O . LYS A 1 184 ? -3.744 -15.300 -19.058 1.00 86.88 184 LYS A O 1
ATOM 1479 N N . ASP A 1 185 ? -2.631 -16.881 -20.225 1.00 90.12 185 ASP A N 1
ATOM 1480 C CA . ASP A 1 185 ? -2.879 -16.322 -21.548 1.00 90.12 185 ASP A CA 1
ATOM 1481 C C . ASP A 1 185 ? -4.377 -16.265 -21.891 1.00 90.12 185 ASP A C 1
ATOM 1483 O O . ASP A 1 185 ? -5.107 -17.250 -21.728 1.00 90.12 185 ASP A O 1
ATOM 1487 N N . ARG A 1 186 ? -4.818 -15.135 -22.449 1.00 87.75 186 ARG A N 1
ATOM 1488 C CA . ARG A 1 186 ? -6.152 -14.945 -23.028 1.00 87.75 186 ARG A CA 1
ATOM 1489 C C . ARG A 1 186 ? -6.210 -15.447 -24.475 1.00 87.75 186 ARG A C 1
ATOM 1491 O O . ARG A 1 186 ? -5.300 -15.222 -25.273 1.00 87.75 186 ARG A O 1
ATOM 1498 N N . ASP A 1 187 ? -7.317 -16.115 -24.819 1.00 79.81 187 ASP A N 1
ATOM 1499 C CA . ASP A 1 187 ? -7.548 -16.694 -26.157 1.00 79.81 187 ASP A CA 1
ATOM 1500 C C . ASP A 1 187 ? -8.034 -15.671 -27.211 1.00 79.81 187 ASP A C 1
ATOM 1502 O O . ASP A 1 187 ? -8.072 -15.983 -28.398 1.00 79.81 187 ASP A O 1
ATOM 1506 N N . SER A 1 188 ? -8.505 -14.489 -26.795 1.00 85.19 188 SER A N 1
ATOM 1507 C CA . SER A 1 188 ? -9.147 -13.496 -27.672 1.00 85.19 188 SER A CA 1
ATOM 1508 C C . SER A 1 188 ? -9.014 -12.081 -27.116 1.00 85.19 188 SER A C 1
ATOM 1510 O O . SER A 1 188 ? -9.621 -11.765 -26.092 1.00 85.19 188 SER A O 1
ATOM 1512 N N . CYS A 1 189 ? -8.301 -11.220 -27.842 1.00 86.94 189 CYS A N 1
ATOM 1513 C CA . CYS A 1 189 ? -7.993 -9.845 -27.436 1.00 86.94 189 CYS A CA 1
ATOM 1514 C C . CYS A 1 189 ? -9.012 -8.803 -27.937 1.00 86.94 189 CYS A C 1
ATOM 1516 O O . CYS A 1 189 ? -8.872 -7.621 -27.645 1.00 86.94 189 CYS A O 1
ATOM 1518 N N . MET A 1 190 ? -10.031 -9.229 -28.697 1.00 87.56 190 MET A N 1
ATOM 1519 C CA . MET A 1 190 ? -11.039 -8.348 -29.298 1.00 87.56 190 MET A CA 1
ATOM 1520 C C . MET A 1 190 ? -11.634 -7.383 -28.267 1.00 87.56 190 MET A C 1
ATOM 1522 O O . MET A 1 190 ? -12.277 -7.815 -27.305 1.00 87.56 190 MET A O 1
ATOM 1526 N N . GLY A 1 191 ? -11.465 -6.083 -28.504 1.00 86.19 191 GLY A N 1
ATOM 1527 C CA . GLY A 1 191 ? -11.961 -5.045 -27.602 1.00 86.19 191 GLY A CA 1
ATOM 1528 C C . GLY A 1 191 ? -10.923 -4.458 -26.641 1.00 86.19 191 GLY A C 1
ATOM 1529 O O . GLY A 1 191 ? -11.298 -3.560 -25.889 1.00 86.19 191 GLY A O 1
ATOM 1530 N N . SER A 1 192 ? -9.665 -4.925 -26.630 1.00 92.31 192 SER A N 1
ATOM 1531 C CA . SER A 1 192 ? -8.625 -4.372 -25.746 1.00 92.31 192 SER A CA 1
ATOM 1532 C C . SER A 1 192 ? -8.135 -2.999 -26.201 1.00 92.31 192 SER A C 1
ATOM 1534 O O . SER A 1 192 ? -8.111 -2.048 -25.419 1.00 92.31 192 SER A O 1
ATOM 1536 N N . GLY A 1 193 ? -7.831 -2.843 -27.494 1.00 91.50 193 GLY A N 1
ATOM 1537 C CA . GLY A 1 193 ? -7.295 -1.597 -28.051 1.00 91.50 193 GLY A CA 1
ATOM 1538 C C . GLY A 1 193 ? -8.205 -0.376 -27.844 1.00 91.50 193 GLY A C 1
ATOM 1539 O O . GLY A 1 193 ? -7.714 0.746 -27.705 1.00 91.50 193 GLY A O 1
ATOM 1540 N N . GLN A 1 194 ? -9.520 -0.593 -27.772 1.00 92.06 194 GLN A N 1
ATOM 1541 C CA . GLN A 1 194 ? -10.563 0.412 -27.543 1.00 92.06 194 GLN A CA 1
ATOM 1542 C C . GLN A 1 194 ? -10.604 0.916 -26.086 1.00 92.06 194 GLN A C 1
ATOM 1544 O O . GLN A 1 194 ? -11.239 1.934 -25.819 1.00 92.06 194 GLN A O 1
ATOM 1549 N N . ARG A 1 195 ? -9.955 0.217 -25.143 1.00 92.94 195 ARG A N 1
ATOM 1550 C CA . ARG A 1 195 ? -9.913 0.559 -23.706 1.00 92.94 195 ARG A CA 1
ATOM 1551 C C . ARG A 1 195 ? -8.685 1.373 -23.300 1.00 92.94 195 ARG A C 1
ATOM 1553 O O . ARG A 1 195 ? -8.574 1.762 -22.136 1.00 92.94 195 ARG A O 1
ATOM 1560 N N . LEU A 1 196 ? -7.770 1.590 -24.241 1.00 95.00 196 LEU A N 1
ATOM 1561 C CA . LEU A 1 196 ? -6.518 2.316 -24.052 1.00 95.00 196 LEU A CA 1
ATOM 1562 C C . LEU A 1 196 ? -6.742 3.840 -24.070 1.00 95.00 196 LEU A C 1
ATOM 1564 O O . LEU A 1 196 ? -7.642 4.315 -24.768 1.00 95.00 196 LEU A O 1
ATOM 1568 N N . PRO A 1 197 ? -5.928 4.623 -23.338 1.00 94.06 197 PRO A N 1
ATOM 1569 C CA . PRO A 1 197 ? -6.054 6.075 -23.306 1.00 94.06 197 PRO A CA 1
ATOM 1570 C C . PRO A 1 197 ? -5.603 6.694 -24.635 1.00 94.06 197 PRO A C 1
ATOM 1572 O O . PRO A 1 197 ? -4.584 6.307 -25.204 1.00 94.06 197 PRO A O 1
ATOM 1575 N N . GLY A 1 198 ? -6.337 7.696 -25.119 1.00 90.12 198 GLY A N 1
ATOM 1576 C CA . GLY A 1 198 ? -5.900 8.504 -26.258 1.00 90.12 198 GLY A CA 1
ATOM 1577 C C . GLY A 1 198 ? -4.851 9.553 -25.868 1.00 90.12 198 GLY A C 1
ATOM 1578 O O . GLY A 1 198 ? -4.796 10.007 -24.729 1.00 90.12 198 GLY A O 1
ATOM 1579 N N . ALA A 1 199 ? -4.078 10.042 -26.838 1.00 89.69 199 ALA A N 1
ATOM 1580 C CA . ALA A 1 199 ? -3.076 11.096 -26.631 1.00 89.69 199 ALA A CA 1
ATOM 1581 C C . ALA A 1 199 ? -3.662 12.524 -26.466 1.00 89.69 199 ALA A C 1
ATOM 1583 O O . ALA A 1 199 ? -2.948 13.512 -26.624 1.00 89.69 199 ALA A O 1
ATOM 1584 N N . SER A 1 200 ? -4.968 12.674 -26.194 1.00 86.81 200 SER A N 1
ATOM 1585 C CA . SER A 1 200 ? -5.681 13.957 -26.340 1.00 86.81 200 SER A CA 1
ATOM 1586 C C . SER A 1 200 ? -5.582 14.921 -25.150 1.00 86.81 200 SER A C 1
ATOM 1588 O O . SER A 1 200 ? -6.056 16.044 -25.272 1.00 86.81 200 SER A O 1
ATOM 1590 N N . GLY A 1 201 ? -5.012 14.517 -24.011 1.00 90.00 201 GLY A N 1
ATOM 1591 C CA . GLY A 1 201 ? -4.891 15.356 -22.807 1.00 90.00 201 GLY A CA 1
ATOM 1592 C C . GLY A 1 201 ? -5.354 14.660 -21.525 1.00 90.00 201 GLY A C 1
ATOM 1593 O O . GLY A 1 201 ? -5.712 13.482 -21.535 1.00 90.00 201 GLY A O 1
ATOM 1594 N N . CYS A 1 202 ? -5.353 15.386 -20.404 1.00 91.94 202 CYS A N 1
ATOM 1595 C CA . CYS A 1 202 ? -5.413 14.783 -19.064 1.00 91.94 202 CYS A CA 1
ATOM 1596 C C . CYS A 1 202 ? -6.708 14.022 -18.758 1.00 91.94 202 CYS A C 1
ATOM 1598 O O . CYS A 1 202 ? -6.666 13.057 -18.002 1.00 91.94 202 CYS A O 1
ATOM 1600 N N . GLN A 1 203 ? -7.816 14.357 -19.424 1.00 92.31 203 GLN A N 1
ATOM 1601 C CA . GLN A 1 203 ? -9.084 13.621 -19.327 1.00 92.31 203 GLN A CA 1
ATOM 1602 C C . GLN A 1 203 ? -8.938 12.129 -19.698 1.00 92.31 203 GLN A C 1
ATOM 1604 O O . GLN A 1 203 ? -9.639 11.281 -19.153 1.00 92.31 203 GLN A O 1
ATOM 1609 N N . GLN A 1 204 ? -7.988 11.785 -20.576 1.00 93.06 204 GLN A N 1
ATOM 1610 C CA . GLN A 1 204 ? -7.674 10.398 -20.948 1.00 93.06 204 GLN A CA 1
ATOM 1611 C C . GLN A 1 204 ? -6.951 9.657 -19.814 1.00 93.06 204 GLN A C 1
ATOM 1613 O O . GLN A 1 204 ? -7.220 8.484 -19.559 1.00 93.06 204 GLN A O 1
ATOM 1618 N N . ILE A 1 205 ? -6.077 10.362 -19.089 1.00 95.81 205 ILE A N 1
ATOM 1619 C CA . ILE A 1 205 ? -5.345 9.832 -17.932 1.00 95.81 205 ILE A CA 1
ATOM 1620 C C . ILE A 1 205 ? -6.305 9.648 -16.744 1.00 95.81 205 ILE A C 1
ATOM 1622 O O . ILE A 1 205 ? -6.293 8.607 -16.087 1.00 95.81 205 ILE A O 1
ATOM 1626 N N . GLU A 1 206 ? -7.189 10.625 -16.521 1.00 95.50 206 GLU A N 1
ATOM 1627 C CA . GLU A 1 206 ? -8.253 10.596 -15.510 1.00 95.50 206 GLU A CA 1
ATOM 1628 C C . GLU A 1 206 ? -9.244 9.449 -15.752 1.00 95.50 206 GLU A C 1
ATOM 1630 O O . GLU A 1 206 ? -9.595 8.725 -14.819 1.00 95.50 206 GLU A O 1
ATOM 1635 N N . ALA A 1 207 ? -9.666 9.230 -17.001 1.00 94.38 207 ALA A N 1
ATOM 1636 C CA . ALA A 1 207 ? -10.540 8.117 -17.359 1.00 94.38 207 ALA A CA 1
ATOM 1637 C C . ALA A 1 207 ? -9.841 6.756 -17.189 1.00 94.38 207 ALA A C 1
ATOM 1639 O O . ALA A 1 207 ? -10.375 5.865 -16.522 1.00 94.38 207 ALA A O 1
ATOM 1640 N N . LYS A 1 208 ? -8.637 6.581 -17.752 1.00 95.75 208 LYS A N 1
ATOM 1641 C CA . LYS A 1 208 ? -7.942 5.287 -17.747 1.00 95.75 208 LYS A CA 1
ATOM 1642 C C . LYS A 1 208 ? -7.347 4.946 -16.384 1.00 95.75 208 LYS A C 1
ATOM 1644 O O . LYS A 1 208 ? -7.782 3.987 -15.752 1.00 95.75 208 LYS A O 1
ATOM 1649 N N . PHE 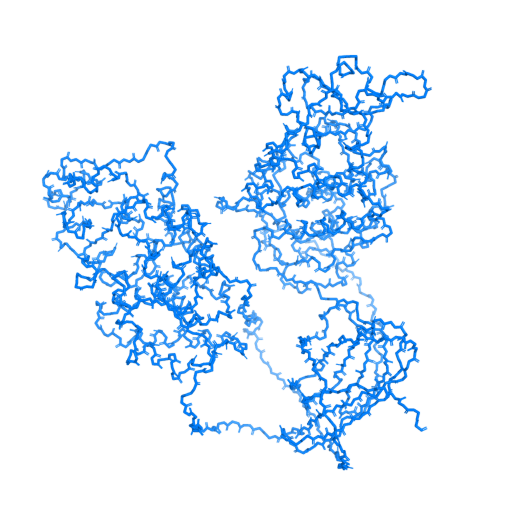A 1 209 ? -6.352 5.705 -15.937 1.00 96.62 209 PHE A N 1
ATOM 1650 C CA . PHE A 1 209 ? -5.545 5.325 -14.780 1.00 96.62 209 PHE A CA 1
ATOM 1651 C C . PHE A 1 209 ? -6.289 5.583 -13.470 1.00 96.62 209 PHE A C 1
ATOM 1653 O O . PHE A 1 209 ? -6.323 4.705 -12.611 1.00 96.62 209 PHE A O 1
ATOM 1660 N N . LEU A 1 210 ? -6.928 6.748 -13.324 1.00 93.75 210 LEU A N 1
ATOM 1661 C CA . LEU A 1 210 ? -7.602 7.103 -12.071 1.00 93.75 210 LEU A CA 1
ATOM 1662 C C . LEU A 1 210 ? -8.955 6.399 -11.931 1.00 93.75 210 LEU A C 1
ATOM 1664 O O . LEU A 1 210 ? -9.184 5.693 -10.952 1.00 93.75 210 LEU A O 1
ATOM 1668 N N . THR A 1 211 ? -9.842 6.567 -12.914 1.00 92.38 211 THR A N 1
ATOM 1669 C CA . THR A 1 211 ? -11.232 6.094 -12.811 1.00 92.38 211 THR A CA 1
ATOM 1670 C C . THR A 1 211 ? -11.361 4.593 -13.073 1.00 92.38 211 THR A C 1
ATOM 1672 O O . THR A 1 211 ? -12.079 3.914 -12.346 1.00 92.38 211 THR A O 1
ATOM 1675 N N . THR A 1 212 ? -10.670 4.061 -14.089 1.00 91.75 212 THR A N 1
ATOM 1676 C CA . THR A 1 212 ? -10.809 2.644 -14.477 1.00 91.75 212 THR A CA 1
ATOM 1677 C C . THR A 1 212 ? -9.833 1.733 -13.723 1.00 91.75 212 THR A C 1
ATOM 1679 O O . THR A 1 212 ? -10.234 0.681 -13.237 1.00 91.75 212 THR A O 1
ATOM 1682 N N . MET A 1 213 ? -8.558 2.119 -13.591 1.00 92.75 213 MET A N 1
ATOM 1683 C CA . MET A 1 213 ? -7.518 1.274 -12.972 1.00 92.75 213 MET A CA 1
ATOM 1684 C C . MET A 1 213 ? -7.308 1.507 -11.462 1.00 92.75 213 MET A C 1
ATOM 1686 O O . MET A 1 213 ? -6.546 0.769 -10.840 1.00 92.75 213 MET A O 1
ATOM 1690 N N . GLY A 1 214 ? -7.949 2.511 -10.851 1.00 89.19 214 GLY A N 1
ATOM 1691 C CA . GLY A 1 214 ? -7.807 2.791 -9.413 1.00 89.19 214 GLY A CA 1
ATOM 1692 C C . GLY A 1 214 ? -6.408 3.274 -8.999 1.00 89.19 214 GLY A C 1
ATOM 1693 O O . GLY A 1 214 ? -5.933 2.982 -7.893 1.00 89.19 214 GLY A O 1
ATOM 1694 N N . LEU A 1 215 ? -5.711 3.977 -9.894 1.00 90.56 215 LEU A N 1
ATOM 1695 C CA . LEU A 1 215 ? -4.422 4.604 -9.613 1.00 90.56 215 LEU A CA 1
ATOM 1696 C C . LEU A 1 215 ? -4.601 6.051 -9.138 1.00 90.56 215 LEU A C 1
ATOM 1698 O O . LEU A 1 215 ? -5.533 6.754 -9.507 1.00 90.56 215 LEU A O 1
ATOM 1702 N N . SER A 1 216 ? -3.664 6.532 -8.340 1.00 93.81 216 SER A N 1
ATOM 1703 C CA . SER A 1 216 ? -3.523 7.947 -8.005 1.00 93.81 216 SER A CA 1
ATOM 1704 C C . SER A 1 216 ? -2.855 8.728 -9.144 1.00 93.81 216 SER A C 1
ATOM 1706 O O . SER A 1 216 ? -2.128 8.164 -9.963 1.00 93.81 216 SER A O 1
ATOM 1708 N N . TRP A 1 217 ? -2.996 10.060 -9.142 1.00 94.56 217 TRP A N 1
ATOM 1709 C CA . TRP A 1 217 ? -2.196 10.943 -10.009 1.00 94.56 217 TRP A CA 1
ATOM 1710 C C . TRP A 1 217 ? -0.685 10.705 -9.872 1.00 94.56 217 TRP A C 1
ATOM 1712 O O . TRP A 1 217 ? 0.047 10.839 -10.847 1.00 94.56 217 TRP A O 1
ATOM 1722 N N . ARG A 1 218 ? -0.223 10.332 -8.672 1.00 93.81 218 ARG A N 1
ATOM 1723 C CA . ARG A 1 218 ? 1.178 10.016 -8.378 1.00 93.81 218 ARG A CA 1
ATOM 1724 C C . ARG A 1 218 ? 1.637 8.772 -9.147 1.00 93.81 218 ARG A C 1
ATOM 1726 O O . ARG A 1 218 ? 2.623 8.828 -9.873 1.00 93.81 218 ARG A O 1
ATOM 1733 N N . GLU A 1 219 ? 0.882 7.682 -9.043 1.00 96.00 219 GLU A N 1
ATOM 1734 C CA . GLU A 1 219 ? 1.156 6.428 -9.758 1.00 96.00 219 GLU A CA 1
ATOM 1735 C C . GLU A 1 219 ? 1.013 6.589 -11.280 1.00 96.00 219 GLU A C 1
ATOM 1737 O O . GLU A 1 219 ? 1.849 6.088 -12.025 1.00 96.00 219 GLU A O 1
ATOM 1742 N N . ALA A 1 220 ? 0.012 7.341 -11.752 1.00 97.69 220 ALA A N 1
ATOM 1743 C CA . ALA A 1 220 ? -0.170 7.619 -13.177 1.00 97.69 220 ALA A CA 1
ATOM 1744 C C . ALA A 1 220 ? 1.005 8.422 -13.769 1.00 97.69 220 ALA A C 1
ATOM 1746 O O . ALA A 1 220 ? 1.537 8.048 -14.811 1.00 97.69 220 ALA A O 1
ATOM 1747 N N . VAL A 1 221 ? 1.467 9.483 -13.092 1.00 98.31 221 VAL A N 1
ATOM 1748 C CA . VAL A 1 221 ? 2.645 10.258 -13.530 1.00 98.31 221 VAL A CA 1
ATOM 1749 C C . VAL A 1 221 ? 3.925 9.424 -13.482 1.00 98.31 221 VAL A C 1
ATOM 1751 O O . VAL A 1 221 ? 4.773 9.584 -14.357 1.00 98.31 221 VAL A O 1
ATOM 1754 N N . ALA A 1 222 ? 4.059 8.511 -12.514 1.00 97.94 222 ALA A N 1
ATOM 1755 C CA . ALA A 1 222 ? 5.167 7.564 -12.505 1.00 97.94 222 ALA A CA 1
ATOM 1756 C C . ALA A 1 222 ? 5.126 6.666 -13.755 1.00 97.94 222 ALA A C 1
ATOM 1758 O O . ALA A 1 222 ? 6.122 6.603 -14.466 1.00 97.94 222 ALA A O 1
ATOM 1759 N N . LEU A 1 223 ? 3.978 6.058 -14.087 1.00 98.56 223 LEU A N 1
ATOM 1760 C CA . LEU A 1 223 ? 3.829 5.222 -15.289 1.00 98.56 223 LEU A CA 1
ATOM 1761 C C . LEU A 1 223 ? 4.085 5.986 -16.597 1.00 98.56 223 LEU A C 1
ATOM 1763 O O . LEU A 1 223 ? 4.785 5.459 -17.458 1.00 98.56 223 LEU A O 1
ATOM 1767 N N . LEU A 1 224 ? 3.605 7.230 -16.738 1.00 98.25 224 LEU A N 1
ATOM 1768 C CA . LEU A 1 224 ? 3.941 8.072 -17.900 1.00 98.25 224 LEU A CA 1
ATOM 1769 C C . LEU A 1 224 ? 5.445 8.388 -17.985 1.00 98.25 224 LEU A C 1
ATOM 1771 O O . LEU A 1 224 ? 5.946 8.663 -19.069 1.00 98.25 224 LEU A O 1
ATOM 1775 N N . GLY A 1 225 ? 6.192 8.263 -16.884 1.00 97.69 225 GLY A N 1
ATOM 1776 C CA . GLY A 1 225 ? 7.654 8.286 -16.893 1.00 97.69 225 GLY A CA 1
ATOM 1777 C C . GLY A 1 225 ? 8.299 7.227 -17.792 1.00 97.69 225 GLY A C 1
ATOM 1778 O O . GLY A 1 225 ? 9.444 7.415 -18.186 1.00 97.69 225 GLY A O 1
ATOM 1779 N N . ALA A 1 226 ? 7.581 6.168 -18.192 1.00 97.75 226 ALA A N 1
ATOM 1780 C CA . ALA A 1 226 ? 8.055 5.214 -19.198 1.00 97.75 226 ALA A CA 1
ATOM 1781 C C . ALA A 1 226 ? 8.339 5.862 -20.568 1.00 97.75 226 ALA A C 1
ATOM 1783 O O . ALA A 1 226 ? 9.185 5.355 -21.300 1.00 97.75 226 ALA A O 1
ATOM 1784 N N . HIS A 1 227 ? 7.726 7.013 -20.882 1.00 96.94 227 HIS A N 1
ATOM 1785 C CA . HIS A 1 227 ? 8.049 7.822 -22.067 1.00 96.94 227 HIS A CA 1
ATOM 1786 C C . HIS A 1 227 ? 9.511 8.312 -22.096 1.00 96.94 227 HIS A C 1
ATOM 1788 O O . HIS A 1 227 ? 9.979 8.774 -23.129 1.00 96.94 227 HIS A O 1
ATOM 1794 N N . THR A 1 228 ? 10.273 8.170 -21.004 1.00 95.38 228 THR A N 1
ATOM 1795 C CA . THR A 1 228 ? 11.731 8.381 -20.998 1.00 95.38 228 THR A CA 1
ATOM 1796 C C . THR A 1 228 ? 12.480 7.483 -22.006 1.00 95.38 228 THR A C 1
ATOM 1798 O O . THR A 1 228 ? 13.539 7.873 -22.495 1.00 95.38 228 THR A O 1
ATOM 1801 N N . ILE A 1 229 ? 11.922 6.321 -22.381 1.00 95.94 229 ILE A N 1
ATOM 1802 C CA . ILE A 1 229 ? 12.453 5.454 -23.445 1.00 95.94 229 ILE A CA 1
ATOM 1803 C C . ILE A 1 229 ? 11.495 5.338 -24.637 1.00 95.94 229 ILE A C 1
ATOM 1805 O O . ILE A 1 229 ? 10.274 5.351 -24.493 1.00 95.94 229 ILE A O 1
ATOM 1809 N N . GLY A 1 230 ? 12.061 5.154 -25.831 1.00 94.44 230 GLY A N 1
ATOM 1810 C CA . GLY A 1 230 ? 11.298 4.993 -27.071 1.00 94.44 230 GLY A CA 1
ATOM 1811 C C . GLY A 1 230 ? 11.019 6.297 -27.825 1.00 94.44 230 GLY A C 1
ATOM 1812 O O . GLY A 1 230 ? 11.572 7.356 -27.528 1.00 94.44 230 GLY A O 1
ATOM 1813 N N . ARG A 1 231 ? 10.184 6.205 -28.868 1.00 93.88 231 ARG A N 1
ATOM 1814 C CA . ARG A 1 231 ? 9.870 7.320 -29.778 1.00 93.88 231 ARG A CA 1
ATOM 1815 C C . ARG A 1 231 ? 8.505 7.189 -30.450 1.00 93.88 231 ARG A C 1
ATOM 1817 O O . ARG A 1 231 ? 8.003 6.082 -30.639 1.00 93.88 231 ARG A O 1
ATOM 1824 N N . GLY A 1 232 ? 7.963 8.313 -30.911 1.00 91.88 232 GLY A N 1
ATOM 1825 C CA . GLY A 1 232 ? 6.894 8.353 -31.906 1.00 91.88 232 GLY A CA 1
ATOM 1826 C C . GLY A 1 232 ? 7.420 8.096 -33.325 1.00 91.88 232 GLY A C 1
ATOM 1827 O O . GLY A 1 232 ? 8.463 8.628 -33.722 1.00 91.88 232 GLY A O 1
ATOM 1828 N N . ASN A 1 233 ? 6.677 7.311 -34.110 1.00 90.38 233 ASN A N 1
ATOM 1829 C CA . ASN A 1 233 ? 6.883 7.146 -35.550 1.00 90.38 233 ASN A CA 1
ATOM 1830 C C . ASN A 1 233 ? 5.636 7.639 -36.307 1.00 90.38 233 ASN A C 1
ATOM 1832 O O . ASN A 1 233 ? 4.522 7.161 -36.069 1.00 90.38 233 ASN A O 1
ATOM 1836 N N . ARG A 1 234 ? 5.841 8.583 -37.238 1.00 87.88 234 ARG A N 1
ATOM 1837 C CA . ARG A 1 234 ? 4.774 9.272 -37.976 1.00 87.88 234 ARG A CA 1
ATOM 1838 C C . ARG A 1 234 ? 3.886 8.315 -38.759 1.00 87.88 234 ARG A C 1
ATOM 1840 O O . ARG A 1 234 ? 2.682 8.540 -38.825 1.00 87.88 234 ARG A O 1
ATOM 1847 N N . ASP A 1 235 ? 4.470 7.264 -39.318 1.00 86.25 235 ASP A N 1
ATOM 1848 C CA . ASP A 1 235 ? 3.750 6.332 -40.185 1.00 86.25 235 ASP A CA 1
ATOM 1849 C C . ASP A 1 235 ? 2.992 5.257 -39.376 1.00 86.25 235 ASP A C 1
ATOM 1851 O O . ASP A 1 235 ? 2.096 4.607 -39.908 1.00 86.25 235 ASP A O 1
ATOM 1855 N N . ILE A 1 236 ? 3.287 5.137 -38.072 1.00 88.56 236 ILE A N 1
ATOM 1856 C CA . ILE A 1 236 ? 2.643 4.208 -37.128 1.00 88.56 236 ILE A CA 1
ATOM 1857 C C . ILE A 1 236 ? 1.528 4.906 -36.332 1.00 88.56 236 ILE A C 1
ATOM 1859 O O . ILE A 1 236 ? 0.389 4.435 -36.310 1.00 88.56 236 ILE A O 1
ATOM 1863 N N . SER A 1 237 ? 1.844 6.027 -35.668 1.00 87.56 237 SER A N 1
ATOM 1864 C CA . SER A 1 237 ? 0.945 6.725 -34.729 1.00 87.56 237 SER A CA 1
ATOM 1865 C C . SER A 1 237 ? 0.621 8.173 -35.115 1.00 87.56 237 SER A C 1
ATOM 1867 O O . SER A 1 237 ? -0.095 8.859 -34.387 1.00 87.56 237 SER A O 1
ATOM 1869 N N . GLY A 1 238 ? 1.158 8.678 -36.230 1.00 87.81 238 GLY A N 1
ATOM 1870 C CA . GLY A 1 238 ? 1.036 10.083 -36.644 1.00 87.81 238 GLY A CA 1
ATOM 1871 C C . GLY A 1 238 ? 2.015 11.042 -35.951 1.00 87.81 238 GLY A C 1
ATOM 1872 O O . GLY A 1 238 ? 2.365 12.078 -36.520 1.00 87.81 238 GLY A O 1
ATOM 1873 N N . HIS A 1 239 ? 2.504 10.678 -34.766 1.00 90.62 239 HIS A N 1
ATOM 1874 C CA . HIS A 1 239 ? 3.437 11.455 -33.949 1.00 90.62 239 HIS A CA 1
ATOM 1875 C C . HIS A 1 239 ? 4.901 11.117 -34.267 1.00 90.62 239 HIS A C 1
ATOM 1877 O O . HIS A 1 239 ? 5.205 9.992 -34.648 1.00 90.62 239 HIS A O 1
ATOM 1883 N N . HIS A 1 240 ? 5.827 12.068 -34.116 1.00 90.19 240 HIS A N 1
ATOM 1884 C CA . HIS A 1 240 ? 7.222 11.888 -34.550 1.00 90.19 240 HIS A CA 1
ATOM 1885 C C . HIS A 1 240 ? 8.238 12.501 -33.588 1.00 90.19 240 HIS A C 1
ATOM 1887 O O . HIS A 1 240 ? 8.150 13.697 -33.291 1.00 90.19 240 HIS A O 1
ATOM 1893 N N . GLY A 1 241 ? 9.218 11.694 -33.185 1.00 92.56 241 GLY A N 1
ATOM 1894 C CA . GLY A 1 241 ? 10.368 12.128 -32.397 1.00 92.56 241 GLY A CA 1
ATOM 1895 C C . GLY A 1 241 ? 10.502 11.409 -31.057 1.00 92.56 241 GLY A C 1
ATOM 1896 O O . GLY A 1 241 ? 9.704 10.532 -30.719 1.00 92.56 241 GLY A O 1
ATOM 1897 N N . THR A 1 242 ? 11.506 11.800 -30.283 1.00 95.06 242 THR A N 1
ATOM 1898 C CA . THR A 1 242 ? 11.808 11.295 -28.937 1.00 95.06 242 THR A CA 1
ATOM 1899 C C . THR A 1 242 ? 11.337 12.256 -27.848 1.00 95.06 242 THR A C 1
ATOM 1901 O O . THR A 1 242 ? 11.283 13.468 -28.045 1.00 95.06 242 THR A O 1
ATOM 1904 N N . TRP A 1 243 ? 11.053 11.731 -26.655 1.00 95.25 243 TRP A N 1
ATOM 1905 C CA . TRP A 1 243 ? 10.762 12.545 -25.464 1.00 95.25 243 TRP A CA 1
ATOM 1906 C C . TRP A 1 243 ? 12.014 13.163 -24.808 1.00 95.25 243 TRP A C 1
ATOM 1908 O O . TRP A 1 243 ? 11.884 13.945 -23.870 1.00 95.25 243 TRP A O 1
ATOM 1918 N N . LYS A 1 244 ? 13.216 12.838 -25.307 1.00 92.69 244 LYS A N 1
ATOM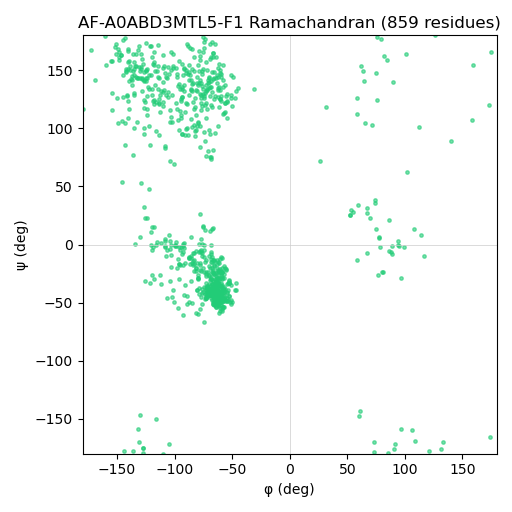 1919 C CA . LYS A 1 244 ? 14.517 13.441 -24.955 1.00 92.69 244 LYS A CA 1
ATOM 1920 C C . LYS A 1 244 ? 15.241 13.959 -26.202 1.00 92.69 244 LYS A C 1
ATOM 1922 O O . LYS A 1 244 ? 14.801 13.691 -27.318 1.00 92.69 244 LYS A O 1
ATOM 1927 N N . ASP A 1 245 ? 16.367 14.644 -25.996 1.00 89.44 245 ASP A N 1
ATOM 1928 C CA . ASP A 1 245 ? 17.237 15.259 -27.015 1.00 89.44 245 ASP A CA 1
ATOM 1929 C C . ASP A 1 245 ? 17.583 14.372 -28.231 1.00 89.44 245 ASP A C 1
ATOM 1931 O O . ASP A 1 245 ? 17.722 14.903 -29.335 1.00 89.44 245 ASP A O 1
ATOM 1935 N N . SER A 1 246 ? 17.718 13.047 -28.072 1.00 91.81 246 SER A N 1
ATOM 1936 C CA . SER A 1 246 ? 18.039 12.142 -29.185 1.00 91.81 246 SER A CA 1
ATOM 1937 C C . SER A 1 246 ? 17.517 10.707 -29.021 1.00 91.81 246 SER A C 1
ATOM 1939 O O . SER A 1 246 ? 17.117 10.280 -27.935 1.00 91.81 246 SER A O 1
ATOM 1941 N N . ASN A 1 247 ? 17.610 9.922 -30.105 1.00 92.88 247 ASN A N 1
ATOM 1942 C CA . ASN A 1 247 ? 17.393 8.469 -30.085 1.00 92.88 247 ASN A CA 1
ATOM 1943 C C . ASN A 1 247 ? 18.302 7.751 -29.084 1.00 92.88 247 ASN A C 1
ATOM 1945 O O . ASN A 1 247 ? 17.829 6.826 -28.433 1.00 92.88 247 ASN A O 1
ATOM 1949 N N . GLN A 1 248 ? 19.561 8.178 -28.939 1.00 93.88 248 GLN A N 1
ATOM 1950 C CA . GLN A 1 248 ? 20.510 7.582 -27.999 1.00 93.88 248 GLN A CA 1
ATOM 1951 C C . GLN A 1 248 ? 20.077 7.826 -26.546 1.00 93.88 248 GLN A C 1
ATOM 1953 O O . GLN A 1 248 ? 20.065 6.895 -25.742 1.00 93.88 248 GLN A O 1
ATOM 1958 N N . ASP A 1 249 ? 19.661 9.049 -26.213 1.00 94.25 249 ASP A N 1
ATOM 1959 C CA . ASP A 1 249 ? 19.207 9.392 -24.858 1.00 94.25 249 ASP A CA 1
ATOM 1960 C C . ASP A 1 249 ? 17.887 8.681 -24.517 1.00 94.25 249 ASP A C 1
ATOM 1962 O O . ASP A 1 249 ? 17.681 8.244 -23.383 1.00 94.25 249 ASP A O 1
ATOM 1966 N N . ALA A 1 250 ? 17.016 8.490 -25.514 1.00 96.19 250 ALA A N 1
ATOM 1967 C CA . ALA A 1 250 ? 15.778 7.712 -25.423 1.00 96.19 250 ALA A CA 1
ATOM 1968 C C . ALA A 1 250 ? 15.986 6.176 -25.379 1.00 96.19 250 ALA A C 1
ATOM 1970 O O . ALA A 1 250 ? 15.026 5.414 -25.524 1.00 96.19 250 ALA A O 1
ATOM 1971 N N . GLN A 1 251 ? 17.222 5.707 -25.166 1.00 96.88 251 GLN A N 1
ATOM 1972 C CA . GLN A 1 251 ? 17.547 4.325 -24.774 1.00 96.88 251 GLN A CA 1
ATOM 1973 C C . GLN A 1 251 ? 17.927 4.211 -23.287 1.00 96.88 251 GLN A C 1
ATOM 1975 O O . GLN A 1 251 ? 18.271 3.123 -22.838 1.00 96.88 251 GLN A O 1
ATOM 1980 N N . VAL A 1 252 ? 17.871 5.307 -22.520 1.00 97.75 252 VAL A N 1
ATOM 1981 C CA . VAL A 1 252 ? 18.169 5.335 -21.078 1.00 97.75 252 VAL A CA 1
ATOM 1982 C C . VAL A 1 252 ? 16.879 5.542 -20.284 1.00 97.75 252 VAL A C 1
ATOM 1984 O O . VAL A 1 252 ? 16.092 6.434 -20.594 1.00 97.75 252 VAL A O 1
ATOM 1987 N N . PHE A 1 253 ? 16.661 4.758 -19.234 1.00 98.12 253 PHE A N 1
ATOM 1988 C CA . PHE A 1 253 ? 15.510 4.890 -18.348 1.00 98.12 253 PHE A CA 1
ATOM 1989 C C . PHE A 1 253 ? 15.864 5.762 -17.145 1.00 98.12 253 PHE A C 1
ATOM 1991 O O . PHE A 1 253 ? 16.434 5.293 -16.166 1.00 98.12 253 PHE A O 1
ATOM 1998 N N . ASP A 1 254 ? 15.552 7.052 -17.225 1.00 97.38 254 ASP A N 1
ATOM 1999 C CA . ASP A 1 254 ? 15.906 8.052 -16.213 1.00 97.38 254 ASP A CA 1
ATOM 2000 C C . ASP A 1 254 ? 14.797 9.103 -16.033 1.00 97.38 254 ASP A C 1
ATOM 2002 O O . ASP A 1 254 ? 13.772 9.094 -16.721 1.00 97.38 254 ASP A O 1
ATOM 2006 N N . LYS A 1 255 ? 15.001 10.035 -15.101 1.00 95.94 255 LYS A N 1
ATOM 2007 C CA . LYS A 1 255 ? 14.053 11.116 -14.809 1.00 95.94 255 LYS A CA 1
ATOM 2008 C C . LYS A 1 255 ? 14.006 12.254 -15.838 1.00 95.94 255 LYS A C 1
ATOM 2010 O O . LYS A 1 255 ? 13.240 13.196 -15.621 1.00 95.94 255 LYS A O 1
ATOM 2015 N N . GLN A 1 256 ? 14.799 12.228 -16.915 1.00 96.00 256 GLN A N 1
ATOM 2016 C CA . GLN A 1 256 ? 14.955 13.375 -17.819 1.00 96.00 256 GLN A CA 1
ATOM 2017 C C . GLN A 1 256 ? 13.619 13.799 -18.436 1.00 96.00 256 GLN A C 1
ATOM 2019 O O . GLN A 1 256 ? 13.358 14.992 -18.514 1.00 96.00 256 GLN A O 1
ATOM 2024 N N . TYR A 1 257 ? 12.713 12.861 -18.733 1.00 96.50 257 TYR A N 1
ATOM 2025 C CA . TYR A 1 257 ? 11.328 13.143 -19.151 1.00 96.50 257 TYR A CA 1
ATOM 2026 C C . TYR A 1 257 ? 10.609 14.203 -18.279 1.00 96.50 257 TYR A C 1
ATOM 2028 O O . TYR A 1 257 ? 9.917 15.083 -18.793 1.00 96.50 257 TYR A O 1
ATOM 2036 N N . PHE A 1 258 ? 10.809 14.190 -16.956 1.00 97.75 258 PHE A N 1
ATOM 2037 C CA . PHE A 1 258 ? 10.205 15.174 -16.046 1.00 97.75 258 PHE A CA 1
ATOM 2038 C C . PHE A 1 258 ? 10.952 16.520 -16.027 1.00 97.75 258 PHE A C 1
ATOM 2040 O O . PHE A 1 258 ? 10.340 17.568 -15.798 1.00 97.75 258 PHE A O 1
ATOM 2047 N N . VAL A 1 259 ? 12.264 16.501 -16.283 1.00 95.62 259 VAL A N 1
ATOM 2048 C CA . VAL A 1 259 ? 13.099 17.701 -16.461 1.00 95.62 259 VAL A CA 1
ATOM 2049 C C . VAL A 1 259 ? 12.696 18.413 -17.757 1.00 95.62 259 VAL A C 1
ATOM 2051 O O . VAL A 1 259 ? 12.403 19.606 -17.738 1.00 95.62 259 VAL A O 1
ATOM 2054 N N . GLU A 1 260 ? 12.538 17.669 -18.853 1.00 93.62 260 GLU A N 1
ATOM 2055 C CA . GLU A 1 260 ? 12.044 18.162 -20.143 1.00 93.62 260 GLU A CA 1
ATOM 2056 C C . GLU A 1 260 ? 10.702 18.895 -20.016 1.00 93.62 260 GLU A C 1
ATOM 2058 O O . GLU A 1 260 ? 10.558 20.027 -20.486 1.00 93.62 260 GLU A O 1
ATOM 2063 N N . LEU A 1 261 ? 9.737 18.296 -19.308 1.00 94.69 261 LEU A N 1
ATOM 2064 C CA . LEU A 1 261 ? 8.413 18.879 -19.050 1.00 94.69 261 LEU A CA 1
ATOM 2065 C C . LEU A 1 261 ? 8.426 20.173 -18.214 1.00 94.69 261 LEU A C 1
ATOM 2067 O O . LEU A 1 261 ? 7.415 20.883 -18.170 1.00 94.69 261 LEU A O 1
ATOM 2071 N N . THR A 1 262 ? 9.522 20.479 -17.514 1.00 92.75 262 THR A N 1
ATOM 2072 C CA . THR A 1 262 ? 9.580 21.585 -16.542 1.00 92.75 262 THR A CA 1
ATOM 2073 C C . THR A 1 262 ? 10.610 22.664 -16.864 1.00 92.75 262 THR A C 1
ATOM 2075 O O . THR A 1 262 ? 10.394 23.818 -16.481 1.00 92.75 262 THR A O 1
ATOM 2078 N N . GLU A 1 263 ? 11.676 22.338 -17.596 1.00 89.62 263 GLU A N 1
ATOM 2079 C CA . GLU A 1 263 ? 12.752 23.271 -17.934 1.00 89.62 263 GLU A CA 1
ATOM 2080 C C . GLU A 1 263 ? 12.713 23.787 -19.380 1.00 89.62 263 GLU A C 1
ATOM 2082 O O . GLU A 1 263 ? 13.116 24.936 -19.609 1.00 89.62 263 GLU A O 1
ATOM 2087 N N . ASN A 1 264 ? 12.222 22.999 -20.341 1.00 89.75 264 ASN A N 1
ATOM 2088 C CA . ASN A 1 264 ? 12.234 23.352 -21.765 1.00 89.75 264 ASN A CA 1
ATOM 2089 C C . ASN A 1 264 ? 10.940 24.043 -22.243 1.00 89.75 264 ASN A C 1
ATOM 2091 O O . ASN A 1 264 ? 9.865 23.932 -21.645 1.00 89.75 264 ASN A O 1
ATOM 2095 N N . ALA A 1 265 ? 11.063 24.831 -23.316 1.00 91.75 265 ALA A N 1
ATOM 2096 C CA . ALA A 1 265 ? 9.984 25.650 -23.863 1.00 91.75 265 ALA A CA 1
ATOM 2097 C C . ALA A 1 265 ? 9.266 24.932 -25.016 1.00 91.75 265 ALA A C 1
ATOM 2099 O O . ALA A 1 265 ? 9.704 24.946 -26.166 1.00 91.75 265 ALA A O 1
ATOM 2100 N N . TRP A 1 266 ? 8.129 24.328 -24.687 1.00 92.31 266 TRP A N 1
ATOM 2101 C CA . TRP A 1 266 ? 7.303 23.548 -25.597 1.00 92.31 266 TRP A CA 1
ATOM 2102 C C . TRP A 1 266 ? 6.229 24.421 -26.250 1.00 92.31 266 TRP A C 1
ATOM 2104 O O . TRP A 1 266 ? 5.563 25.211 -25.574 1.00 92.31 266 TRP A O 1
ATOM 2114 N N . TRP A 1 267 ? 6.029 24.240 -27.555 1.00 89.31 267 TRP A N 1
ATOM 2115 C CA . TRP A 1 267 ? 4.955 24.855 -28.343 1.00 89.31 267 TRP A CA 1
ATOM 2116 C C . TRP A 1 267 ? 4.278 23.813 -29.243 1.00 89.31 267 TRP A C 1
ATOM 2118 O O . TRP A 1 267 ? 4.878 22.790 -29.580 1.00 89.31 267 TRP A O 1
ATOM 2128 N N . MET A 1 268 ? 3.011 24.046 -29.597 1.00 87.62 268 MET A N 1
ATOM 2129 C CA . MET A 1 268 ? 2.202 23.085 -30.359 1.00 87.62 268 MET A CA 1
ATOM 2130 C C . MET A 1 268 ? 2.691 22.914 -31.797 1.00 87.62 268 MET A C 1
ATOM 2132 O O . MET A 1 268 ? 2.995 23.876 -32.497 1.00 87.62 268 MET A O 1
ATOM 2136 N N . ARG A 1 269 ? 2.659 21.670 -32.265 1.00 83.31 269 ARG A N 1
ATOM 2137 C CA . ARG A 1 269 ? 3.036 21.238 -33.609 1.00 83.31 269 ARG A CA 1
ATOM 2138 C C . ARG A 1 269 ? 1.920 20.351 -34.178 1.00 83.31 269 ARG A C 1
ATOM 2140 O O . ARG A 1 269 ? 1.163 19.735 -33.436 1.00 83.31 269 ARG A O 1
ATOM 2147 N N . ASN A 1 270 ? 1.778 20.303 -35.505 1.00 75.81 270 ASN A N 1
ATOM 2148 C CA . ASN A 1 270 ? 0.749 19.497 -36.190 1.00 75.81 270 ASN A CA 1
ATOM 2149 C C . ASN A 1 270 ? -0.710 19.849 -35.796 1.00 75.81 270 ASN A C 1
ATOM 2151 O O . ASN A 1 270 ? -1.582 18.980 -35.760 1.00 75.81 270 ASN A O 1
ATOM 2155 N N . VAL A 1 271 ? -0.991 21.129 -35.512 1.00 68.69 271 VAL A N 1
ATOM 2156 C CA . VAL A 1 271 ? -2.333 21.628 -35.148 1.00 68.69 271 VAL A CA 1
ATOM 2157 C C . VAL A 1 271 ? -3.373 21.234 -36.208 1.00 68.69 271 VAL A C 1
ATOM 2159 O O . VAL A 1 271 ? -3.221 21.547 -37.387 1.00 68.69 271 VAL A O 1
ATOM 2162 N N . GLY A 1 272 ? -4.436 20.541 -35.785 1.00 62.12 272 GLY A N 1
ATOM 2163 C CA . GLY A 1 272 ? -5.482 20.010 -36.673 1.00 62.12 272 GLY A CA 1
ATOM 2164 C C . GLY A 1 272 ? -5.228 18.598 -37.225 1.00 62.12 272 GLY A C 1
ATOM 2165 O O . GLY A 1 272 ? -6.078 18.077 -37.943 1.00 62.12 272 GLY A O 1
ATOM 2166 N N . GLY A 1 273 ? -4.096 17.973 -36.887 1.00 71.00 273 GLY A N 1
ATOM 2167 C CA . GLY A 1 273 ? -3.800 16.557 -37.132 1.00 71.00 273 GLY A CA 1
ATOM 2168 C C . GLY A 1 273 ? -3.630 15.772 -35.819 1.00 71.00 273 GLY A C 1
ATOM 2169 O O . GLY A 1 273 ? -4.236 16.150 -34.812 1.00 71.00 273 GLY A O 1
ATOM 2170 N N . PRO A 1 274 ? -2.800 14.707 -35.792 1.00 78.19 274 PRO A N 1
ATOM 2171 C CA . PRO A 1 274 ? -2.285 14.117 -34.553 1.00 78.19 274 PRO A CA 1
ATOM 2172 C C . PRO A 1 274 ? -1.352 15.133 -33.872 1.00 78.19 274 PRO A C 1
ATOM 2174 O O . PRO A 1 274 ? -0.137 15.137 -34.061 1.00 78.19 274 PRO A O 1
ATOM 2177 N N . GLN A 1 275 ? -1.958 16.075 -33.153 1.00 86.81 275 GLN A N 1
ATOM 2178 C CA . GLN A 1 275 ? -1.285 17.245 -32.604 1.00 86.81 275 GLN A CA 1
ATOM 2179 C C . GLN A 1 275 ? -0.400 16.859 -31.416 1.00 86.81 275 GLN A C 1
ATOM 2181 O O . GLN A 1 275 ? -0.829 16.185 -30.482 1.00 86.81 275 GLN A O 1
ATOM 2186 N N . ASP A 1 276 ? 0.839 17.325 -31.470 1.00 90.75 276 ASP A N 1
ATOM 2187 C CA . ASP A 1 276 ? 1.870 17.143 -30.459 1.00 90.75 276 ASP A CA 1
ATOM 2188 C C . ASP A 1 276 ? 2.512 18.500 -30.134 1.00 90.75 276 ASP A C 1
ATOM 2190 O O . ASP A 1 276 ? 1.990 19.561 -30.493 1.00 90.75 276 ASP A O 1
ATOM 2194 N N . TRP A 1 277 ? 3.604 18.476 -29.384 1.00 91.94 277 TRP A N 1
ATOM 2195 C CA . TRP A 1 277 ? 4.393 19.637 -28.999 1.00 91.94 277 TRP A CA 1
ATOM 2196 C C . TRP A 1 277 ? 5.850 19.389 -29.349 1.00 91.94 277 TRP A C 1
ATOM 2198 O O . TRP A 1 277 ? 6.283 18.242 -29.408 1.00 91.94 277 TRP A O 1
ATOM 2208 N N . THR A 1 278 ? 6.621 20.453 -29.551 1.00 91.31 278 THR A N 1
ATOM 2209 C CA . THR A 1 278 ? 8.060 20.355 -29.813 1.00 91.31 278 THR A CA 1
ATOM 2210 C C . THR A 1 278 ? 8.839 21.454 -29.091 1.00 91.31 278 THR A C 1
ATOM 2212 O O . THR A 1 278 ? 8.291 22.508 -28.759 1.00 91.31 278 THR A O 1
ATOM 2215 N N . THR A 1 279 ? 10.121 21.193 -28.858 1.00 84.38 279 THR A N 1
ATOM 2216 C CA . THR A 1 279 ? 11.138 22.149 -28.406 1.00 84.38 279 THR A CA 1
ATOM 2217 C C . THR A 1 279 ? 12.311 22.072 -29.390 1.00 84.38 279 THR A C 1
ATOM 2219 O O . THR A 1 279 ? 12.554 21.026 -29.994 1.00 84.38 279 THR A O 1
ATOM 2222 N N . GLY A 1 280 ? 13.025 23.178 -29.613 1.00 70.00 280 GLY A N 1
ATOM 2223 C CA . GLY A 1 280 ? 14.166 23.200 -30.539 1.00 70.00 280 GLY A CA 1
ATOM 2224 C C . GLY A 1 280 ? 13.831 23.433 -32.024 1.00 70.00 280 GLY A C 1
ATOM 2225 O O . GLY A 1 280 ? 12.686 23.647 -32.419 1.00 70.00 280 GLY A O 1
ATOM 2226 N N . ARG A 1 281 ? 14.884 23.437 -32.860 1.00 71.88 281 ARG A N 1
ATOM 2227 C CA . ARG A 1 281 ? 14.823 23.695 -34.319 1.00 71.88 281 ARG A CA 1
ATOM 2228 C C . ARG A 1 281 ? 14.760 22.433 -35.191 1.00 71.88 281 ARG A C 1
ATOM 2230 O O . ARG A 1 281 ? 14.443 22.549 -36.370 1.00 71.88 281 ARG A O 1
ATOM 2237 N N . SER A 1 282 ? 15.099 21.260 -34.652 1.00 71.50 282 SER A N 1
ATOM 2238 C CA . SER A 1 282 ? 15.066 19.984 -35.388 1.00 71.50 282 SER A CA 1
ATOM 2239 C C . SER A 1 282 ? 13.637 19.506 -35.640 1.00 71.50 282 SER A C 1
ATOM 2241 O O . SER A 1 282 ? 13.352 18.958 -36.700 1.00 71.50 282 SER A O 1
ATOM 2243 N N . GLY A 1 283 ? 12.744 19.722 -34.670 1.00 74.38 283 GLY A N 1
ATOM 2244 C CA . GLY A 1 283 ? 11.420 19.111 -34.670 1.00 74.38 283 GLY A CA 1
ATOM 2245 C C . GLY A 1 283 ? 11.452 17.601 -34.412 1.00 74.38 283 GLY A C 1
ATOM 2246 O O . GLY A 1 283 ? 10.507 16.927 -34.806 1.00 74.38 283 GLY A O 1
ATOM 2247 N N . ASP A 1 284 ? 12.511 17.081 -33.781 1.00 84.75 284 ASP A N 1
ATOM 2248 C CA . ASP A 1 284 ? 12.657 15.651 -33.442 1.00 84.75 284 ASP A CA 1
ATOM 2249 C C . ASP A 1 284 ? 12.499 15.373 -31.932 1.00 84.75 284 ASP A C 1
ATOM 2251 O O . ASP A 1 284 ? 12.323 14.233 -31.526 1.00 84.75 284 ASP A O 1
ATOM 2255 N N . GLN A 1 285 ? 12.463 16.415 -31.092 1.00 91.25 285 GLN A N 1
ATOM 2256 C CA . GLN A 1 285 ? 11.949 16.311 -29.721 1.00 91.25 285 GLN A CA 1
ATOM 2257 C C . GLN A 1 285 ? 10.431 16.496 -29.722 1.00 91.25 285 GLN A C 1
ATOM 2259 O O . GLN A 1 285 ? 9.922 17.440 -30.343 1.00 91.25 285 GLN A O 1
ATOM 2264 N N . MET A 1 286 ? 9.705 15.634 -29.007 1.00 93.31 286 MET A N 1
ATOM 2265 C CA . MET A 1 286 ? 8.250 15.707 -28.903 1.00 93.31 286 MET A CA 1
ATOM 2266 C C . MET A 1 286 ? 7.692 15.431 -27.503 1.00 93.31 286 MET A C 1
ATOM 2268 O O . MET A 1 286 ? 8.277 14.700 -26.714 1.00 93.31 286 MET A O 1
ATOM 2272 N N . MET A 1 287 ? 6.514 15.997 -27.241 1.00 94.94 287 MET A N 1
ATOM 2273 C CA . MET A 1 287 ? 5.643 15.686 -26.102 1.00 94.94 287 MET A CA 1
ATOM 2274 C C . MET A 1 287 ? 4.194 15.610 -26.602 1.00 94.94 287 MET A C 1
ATOM 2276 O O . MET A 1 287 ? 3.800 16.360 -27.500 1.00 94.94 287 MET A O 1
ATOM 2280 N N . LEU A 1 288 ? 3.383 14.722 -26.035 1.00 94.50 288 LEU A N 1
ATOM 2281 C CA . LEU A 1 288 ? 1.948 14.613 -26.308 1.00 94.50 288 LEU A CA 1
ATOM 2282 C C . LEU A 1 288 ? 1.145 15.592 -25.437 1.00 94.50 288 LEU A C 1
ATOM 2284 O O . LEU A 1 288 ? 1.645 16.132 -24.447 1.00 94.50 288 LEU A O 1
ATOM 2288 N N . ASN A 1 289 ? -0.144 15.784 -25.743 1.00 93.19 289 ASN A N 1
ATOM 2289 C CA . ASN A 1 289 ? -1.030 16.544 -24.850 1.00 93.19 289 ASN A CA 1
ATOM 2290 C C . ASN A 1 289 ? -1.165 15.872 -23.477 1.00 93.19 289 ASN A C 1
ATOM 2292 O O . ASN A 1 289 ? -1.297 16.569 -22.477 1.00 93.19 289 ASN A O 1
ATOM 2296 N N . THR A 1 290 ? -1.099 14.539 -23.413 1.00 94.69 290 THR A N 1
ATOM 2297 C CA . THR A 1 290 ? -1.048 13.775 -22.156 1.00 94.69 290 THR A CA 1
ATOM 2298 C C . THR A 1 290 ? 0.196 14.070 -21.319 1.00 94.69 290 THR A C 1
ATOM 2300 O O . THR A 1 290 ? 0.118 13.986 -20.100 1.00 94.69 290 THR A O 1
ATOM 2303 N N . ASP A 1 291 ? 1.308 14.465 -21.941 1.00 97.00 291 ASP A N 1
ATOM 2304 C CA . ASP A 1 291 ? 2.562 14.741 -21.235 1.00 97.00 291 ASP A CA 1
ATOM 2305 C C . ASP A 1 291 ? 2.589 16.207 -20.759 1.00 97.00 291 ASP A C 1
ATOM 2307 O O . ASP A 1 291 ? 2.781 16.494 -19.576 1.00 97.00 291 ASP A O 1
ATOM 2311 N N . ILE A 1 292 ? 2.287 17.160 -21.654 1.00 95.62 292 ILE A N 1
ATOM 2312 C CA . ILE A 1 292 ? 2.248 18.597 -21.318 1.00 95.62 292 ILE A CA 1
ATOM 2313 C C . ILE A 1 292 ? 1.158 18.916 -20.284 1.00 95.62 292 ILE A C 1
ATOM 2315 O O . ILE A 1 292 ? 1.378 19.751 -19.396 1.00 95.62 292 ILE A O 1
ATOM 2319 N N . CYS A 1 293 ? 0.008 18.232 -20.341 1.00 95.00 293 CYS A N 1
ATOM 2320 C CA . CYS A 1 293 ? -1.072 18.466 -19.383 1.00 95.00 293 CYS A CA 1
ATOM 2321 C C . CYS A 1 293 ? -0.705 18.075 -17.943 1.00 95.00 293 CYS A C 1
ATOM 2323 O O . CYS A 1 293 ? -1.396 18.496 -17.019 1.00 95.00 293 CYS A O 1
ATOM 2325 N N . LEU A 1 294 ? 0.377 17.318 -17.710 1.00 96.81 294 LEU A N 1
ATOM 2326 C CA . LEU A 1 294 ? 0.829 17.002 -16.353 1.00 96.81 294 LEU A CA 1
ATOM 2327 C C . LEU A 1 294 ? 1.313 18.251 -15.599 1.00 96.81 294 LEU A C 1
ATOM 2329 O O . LEU A 1 294 ? 1.275 18.277 -14.372 1.00 96.81 294 LEU A O 1
ATOM 2333 N N . VAL A 1 295 ? 1.766 19.292 -16.310 1.00 96.00 295 VAL A N 1
ATOM 2334 C CA . VAL A 1 295 ? 2.353 20.512 -15.718 1.00 96.00 295 VAL A CA 1
ATOM 2335 C C . VAL A 1 295 ? 1.543 21.774 -16.035 1.00 96.00 295 VAL A C 1
ATOM 2337 O O . VAL A 1 295 ? 1.531 22.712 -15.226 1.00 96.00 295 VAL A O 1
ATOM 2340 N N . TYR A 1 296 ? 0.870 21.801 -17.185 1.00 93.94 296 TYR A N 1
ATOM 2341 C CA . TYR A 1 296 ? 0.149 22.956 -17.717 1.00 93.94 296 TYR A CA 1
ATOM 2342 C C . TYR A 1 296 ? -1.331 22.640 -17.922 1.00 93.94 296 TYR A C 1
ATOM 2344 O O . TYR A 1 296 ? -1.690 21.534 -18.307 1.00 93.94 296 TYR A O 1
ATOM 2352 N N . ASP A 1 297 ? -2.183 23.636 -17.704 1.00 91.62 297 ASP A N 1
ATOM 2353 C CA . ASP A 1 297 ? -3.581 23.557 -18.113 1.00 91.62 297 ASP A CA 1
ATOM 2354 C C . ASP A 1 297 ? -3.665 23.919 -19.601 1.00 91.62 297 ASP A C 1
ATOM 2356 O O . ASP A 1 297 ? -3.258 25.013 -20.009 1.00 91.62 297 ASP A O 1
ATOM 2360 N N . ILE A 1 298 ? -4.122 22.961 -20.409 1.00 88.75 298 ILE A N 1
ATOM 2361 C CA . ILE A 1 298 ? -4.208 23.061 -21.870 1.00 88.75 298 ILE A CA 1
ATOM 2362 C C . ILE A 1 298 ? -5.591 22.666 -22.411 1.00 88.75 298 ILE A C 1
ATOM 2364 O O . ILE A 1 298 ? -5.761 22.625 -23.630 1.00 88.75 298 ILE A O 1
ATOM 2368 N N . ASP A 1 299 ? -6.587 22.412 -21.552 1.00 81.12 299 ASP A N 1
ATOM 2369 C CA . ASP A 1 299 ? -7.913 21.927 -21.979 1.00 81.12 299 ASP A CA 1
ATOM 2370 C C . ASP A 1 299 ? -8.671 22.977 -22.831 1.00 81.12 299 ASP A C 1
ATOM 2372 O O . ASP A 1 299 ? -9.474 22.609 -23.685 1.00 81.12 299 ASP A O 1
ATOM 2376 N N . GLU A 1 300 ? -8.381 24.279 -22.678 1.00 70.19 300 GLU A N 1
ATOM 2377 C CA . GLU A 1 300 ? -8.881 25.342 -23.579 1.00 70.19 300 GLU A CA 1
ATOM 2378 C C . GLU A 1 300 ? -8.121 25.439 -24.916 1.00 70.19 300 GLU A C 1
ATOM 2380 O O . GLU A 1 300 ? -8.612 26.025 -25.884 1.00 70.19 300 GLU A O 1
ATOM 2385 N N . ASN A 1 301 ? -6.885 24.943 -24.968 1.00 72.00 301 ASN A N 1
ATOM 2386 C CA . ASN A 1 301 ? -5.984 25.089 -26.108 1.00 72.00 301 ASN A CA 1
ATOM 2387 C C . ASN A 1 301 ? -6.115 23.906 -27.084 1.00 72.00 301 ASN A C 1
ATOM 2389 O O . ASN A 1 301 ? -6.200 24.101 -28.301 1.00 72.00 301 ASN A O 1
ATOM 2393 N N . VAL A 1 302 ? -6.182 22.683 -26.552 1.00 67.12 302 VAL A N 1
ATOM 2394 C CA . VAL A 1 302 ? -6.383 21.466 -27.345 1.00 67.12 302 VAL A CA 1
ATOM 2395 C C . VAL A 1 302 ? -7.794 21.473 -27.944 1.00 67.12 302 VAL A C 1
ATOM 2397 O O . VAL A 1 302 ? -8.782 21.748 -27.273 1.00 67.12 302 VAL A O 1
ATOM 2400 N N . GLY A 1 303 ? -7.902 21.207 -29.246 1.00 59.56 303 GLY A N 1
ATOM 2401 C CA . GLY A 1 303 ? -9.182 21.184 -29.967 1.00 59.56 303 GLY A CA 1
ATOM 2402 C C . GLY A 1 303 ? -9.740 22.553 -30.384 1.00 59.56 303 GLY A C 1
ATOM 2403 O O . GLY A 1 303 ? -10.458 22.610 -31.380 1.00 59.56 303 GLY A O 1
ATOM 2404 N N . THR A 1 304 ? -9.375 23.662 -29.725 1.00 63.59 304 THR A N 1
ATOM 2405 C CA . THR A 1 304 ? -9.666 25.018 -30.252 1.00 63.59 304 THR A CA 1
ATOM 2406 C C . THR A 1 304 ? -8.648 25.468 -31.298 1.00 63.59 304 THR A C 1
ATOM 2408 O O . THR A 1 304 ? -8.955 26.329 -32.119 1.00 63.59 304 THR A O 1
ATOM 2411 N N . GLY A 1 305 ? -7.444 24.884 -31.277 1.00 62.91 305 GLY A N 1
ATOM 2412 C CA . GLY A 1 305 ? -6.361 25.205 -32.207 1.00 62.91 305 GLY A CA 1
ATOM 2413 C C . GLY A 1 305 ? -5.662 26.534 -31.916 1.00 62.91 305 GLY A C 1
ATOM 2414 O O . GLY A 1 305 ? -4.920 27.012 -32.765 1.00 62.91 305 GLY A O 1
ATOM 2415 N N . THR A 1 306 ? -5.887 27.134 -30.741 1.00 76.75 306 THR A N 1
ATOM 2416 C CA . THR A 1 306 ? -5.184 28.363 -30.342 1.00 76.75 306 THR A CA 1
ATOM 2417 C C . THR A 1 306 ? -3.822 27.991 -29.748 1.00 76.75 306 THR A C 1
ATOM 2419 O O . THR A 1 306 ? -3.808 27.341 -28.698 1.00 76.75 306 THR A O 1
ATOM 2422 N N . PRO A 1 307 ? -2.682 28.378 -30.343 1.00 81.69 307 PRO A N 1
ATOM 2423 C CA . PRO A 1 307 ? -1.375 27.957 -29.851 1.00 81.69 307 PRO A CA 1
ATOM 2424 C C . PRO A 1 307 ? -0.984 28.655 -28.539 1.00 81.69 307 PRO A C 1
ATOM 2426 O O . PRO A 1 307 ? -1.469 29.737 -28.198 1.00 81.69 307 PRO A O 1
ATOM 2429 N N . CYS A 1 308 ? -0.088 28.024 -27.783 1.00 88.69 308 CYS A N 1
ATOM 2430 C CA . CYS A 1 308 ? 0.585 28.612 -26.628 1.00 88.69 308 CYS A CA 1
ATOM 2431 C C . CYS A 1 308 ? 1.973 27.984 -26.440 1.00 88.69 308 CYS A C 1
ATOM 2433 O O . CYS A 1 308 ? 2.279 26.934 -27.007 1.00 88.69 308 CYS A O 1
ATOM 2435 N N . CYS A 1 309 ? 2.802 28.649 -25.643 1.00 91.44 309 CYS A N 1
ATOM 2436 C CA . CYS A 1 309 ? 4.165 28.263 -25.303 1.00 91.44 309 CYS A CA 1
ATOM 2437 C C . CYS A 1 309 ? 4.292 28.055 -23.782 1.00 91.44 309 CYS A C 1
ATOM 2439 O O . CYS A 1 309 ? 3.834 28.891 -22.992 1.00 91.44 309 CYS A O 1
ATOM 2441 N N . THR A 1 310 ? 4.915 26.963 -23.330 1.00 92.62 310 THR A N 1
ATOM 2442 C CA . THR A 1 310 ? 5.025 26.649 -21.888 1.00 92.62 310 THR A CA 1
ATOM 2443 C C . THR A 1 310 ? 5.953 27.608 -21.129 1.00 92.62 310 THR A C 1
ATOM 2445 O O . THR A 1 310 ? 5.723 27.886 -19.942 1.00 92.62 310 THR A O 1
ATOM 2448 N N . ILE A 1 311 ? 6.980 28.149 -21.803 1.00 90.44 311 ILE A N 1
ATOM 2449 C CA . ILE A 1 311 ? 7.964 29.100 -21.256 1.00 90.44 311 ILE A CA 1
ATOM 2450 C C . ILE A 1 311 ? 8.355 30.144 -22.324 1.00 90.44 311 ILE A C 1
ATOM 2452 O O . ILE A 1 311 ? 9.360 30.011 -23.015 1.00 90.44 311 ILE A O 1
ATOM 2456 N N . VAL A 1 312 ? 7.563 31.217 -22.443 1.00 86.81 312 VAL A N 1
ATOM 2457 C CA . VAL A 1 312 ? 7.739 32.290 -23.457 1.00 86.81 312 VAL A CA 1
ATOM 2458 C C . VAL A 1 312 ? 9.042 33.098 -23.343 1.00 86.81 312 VAL A C 1
ATOM 2460 O O . VAL A 1 312 ? 9.373 33.857 -24.250 1.00 86.81 312 VAL A O 1
ATOM 2463 N N . ASP A 1 313 ? 9.764 32.982 -22.230 1.00 84.62 313 ASP A N 1
ATOM 2464 C CA . ASP A 1 313 ? 10.942 33.783 -21.877 1.00 84.62 313 ASP A CA 1
ATOM 2465 C C . ASP A 1 313 ? 12.295 33.051 -22.034 1.00 84.62 313 ASP A C 1
ATOM 2467 O O . ASP A 1 313 ? 13.337 33.596 -21.667 1.00 84.62 313 ASP A O 1
ATOM 2471 N N . ARG A 1 314 ? 12.310 31.848 -22.629 1.00 84.06 314 ARG A N 1
ATOM 2472 C CA . ARG A 1 314 ? 13.542 31.134 -23.018 1.00 84.06 314 ARG A CA 1
ATOM 2473 C C . ARG A 1 314 ? 14.024 31.538 -24.422 1.00 84.06 314 ARG A C 1
ATOM 2475 O O . ARG A 1 314 ? 13.232 31.654 -25.357 1.00 84.06 314 ARG A O 1
ATOM 2482 N N . THR A 1 315 ? 15.343 31.649 -24.598 1.00 84.19 315 THR A N 1
ATOM 2483 C CA . THR A 1 315 ? 15.996 31.877 -25.902 1.00 84.19 315 THR A CA 1
ATOM 2484 C C . THR A 1 315 ? 17.124 30.881 -26.163 1.00 84.19 315 THR A C 1
ATOM 2486 O O . THR A 1 315 ? 17.797 30.438 -25.232 1.00 84.19 315 THR A O 1
ATOM 2489 N N . PHE A 1 316 ? 17.386 30.582 -27.435 1.00 81.19 316 PHE A N 1
ATOM 2490 C CA . PHE A 1 316 ? 18.605 29.901 -27.877 1.00 81.19 316 PHE A CA 1
ATOM 2491 C C . PHE A 1 316 ? 19.858 30.779 -27.654 1.00 81.19 316 PHE A C 1
ATOM 2493 O O . PHE A 1 316 ? 19.733 31.994 -27.470 1.00 81.19 316 PHE A O 1
ATOM 2500 N N . PRO A 1 317 ? 21.084 30.214 -27.713 1.00 83.75 317 PRO A N 1
ATOM 2501 C CA . PRO A 1 317 ? 22.330 30.976 -27.547 1.00 83.75 317 PRO A CA 1
ATOM 2502 C C . PRO A 1 317 ? 22.580 32.087 -28.584 1.00 83.75 317 PRO A C 1
ATOM 2504 O O . PRO A 1 317 ? 23.434 32.940 -28.356 1.00 83.75 317 PRO A O 1
ATOM 2507 N N . ASP A 1 318 ? 21.861 32.088 -29.712 1.00 83.50 318 ASP A N 1
ATOM 2508 C CA . ASP A 1 318 ? 21.892 33.150 -30.729 1.00 83.50 318 ASP A CA 1
ATOM 2509 C C . ASP A 1 318 ? 20.825 34.247 -30.522 1.00 83.50 318 ASP A C 1
ATOM 2511 O O . ASP A 1 318 ? 20.834 35.255 -31.230 1.00 83.50 318 ASP A O 1
ATOM 2515 N N . GLY A 1 319 ? 19.959 34.099 -29.513 1.00 80.62 319 GLY A N 1
ATOM 2516 C CA . GLY A 1 319 ? 18.968 35.094 -29.099 1.00 80.62 319 GLY A CA 1
ATOM 2517 C C . GLY A 1 319 ? 17.564 34.921 -29.687 1.00 80.62 319 GLY A C 1
ATOM 2518 O O . GLY A 1 319 ? 16.681 35.703 -29.335 1.00 80.62 319 GLY A O 1
ATOM 2519 N N . GLU A 1 320 ? 17.316 33.920 -30.538 1.00 81.25 320 GLU A N 1
ATOM 2520 C CA . GLU A 1 320 ? 15.946 33.591 -30.965 1.00 81.25 320 GLU A CA 1
ATOM 2521 C C . GLU A 1 320 ? 15.140 32.933 -29.831 1.00 81.25 320 GLU A C 1
ATOM 2523 O O . GLU A 1 320 ? 15.699 32.243 -28.978 1.00 81.25 320 GLU A O 1
ATOM 2528 N N . ASN A 1 321 ? 13.817 33.133 -29.813 1.00 82.62 321 ASN A N 1
ATOM 2529 C CA . ASN A 1 321 ? 12.924 32.491 -28.841 1.00 82.62 321 ASN A CA 1
ATOM 2530 C C . ASN A 1 321 ? 12.875 30.970 -29.074 1.00 82.62 321 ASN A C 1
ATOM 2532 O O . ASN A 1 321 ? 12.871 30.528 -30.222 1.00 82.62 321 ASN A O 1
ATOM 2536 N N . GLN A 1 322 ? 12.820 30.172 -28.003 1.00 84.44 322 GLN A N 1
ATOM 2537 C CA . GLN A 1 322 ? 12.711 28.712 -28.133 1.00 84.44 322 GLN A CA 1
ATOM 2538 C C . GLN A 1 322 ? 11.356 28.256 -28.701 1.00 84.44 322 GLN A C 1
ATOM 2540 O O . GLN A 1 322 ? 11.298 27.269 -29.435 1.00 84.44 322 GLN A O 1
ATOM 2545 N N . CYS A 1 323 ? 10.289 29.015 -28.444 1.00 86.94 323 CYS A N 1
ATOM 2546 C CA . CYS A 1 323 ? 9.018 28.877 -29.141 1.00 86.94 323 CYS A CA 1
ATOM 2547 C C . CYS A 1 323 ? 9.098 29.634 -30.476 1.00 86.94 323 CYS A C 1
ATOM 2549 O O . CYS A 1 323 ? 8.958 30.856 -30.529 1.00 86.94 323 CYS A O 1
ATOM 2551 N N . LEU A 1 324 ? 9.381 28.895 -31.553 1.00 80.00 324 LEU A N 1
ATOM 2552 C CA . LEU A 1 324 ? 9.697 29.450 -32.877 1.00 80.00 324 LEU A CA 1
ATOM 2553 C C . LEU A 1 324 ? 8.478 30.044 -33.605 1.00 80.00 324 LEU A C 1
ATOM 2555 O O . LEU A 1 324 ? 8.630 30.925 -34.453 1.00 80.00 324 LEU A O 1
ATOM 2559 N N . GLU A 1 325 ? 7.266 29.585 -33.286 1.00 78.88 325 GLU A N 1
ATOM 2560 C CA . GLU A 1 325 ? 6.034 30.181 -33.803 1.00 78.88 325 GLU A CA 1
ATOM 2561 C C . GLU A 1 325 ? 5.707 31.490 -33.065 1.00 78.88 325 GLU A C 1
ATOM 2563 O O . GLU A 1 325 ? 5.573 31.523 -31.842 1.00 78.88 325 GLU A O 1
ATOM 2568 N N . GLN A 1 326 ? 5.515 32.576 -33.822 1.00 74.94 326 GLN A N 1
ATOM 2569 C CA . GLN A 1 326 ? 5.238 33.904 -33.259 1.00 74.94 326 GLN A CA 1
ATOM 2570 C C . GLN A 1 326 ? 3.916 33.982 -32.477 1.00 74.94 326 GLN A C 1
ATOM 2572 O O . GLN A 1 326 ? 3.825 34.774 -31.538 1.00 74.94 326 GLN A O 1
ATOM 2577 N N . GLU A 1 327 ? 2.904 33.182 -32.832 1.00 78.19 327 GLU A N 1
ATOM 2578 C CA . GLU A 1 327 ? 1.627 33.172 -32.112 1.00 78.19 327 GLU A CA 1
ATOM 2579 C C . GLU A 1 327 ? 1.757 32.423 -30.776 1.00 78.19 327 GLU A C 1
ATOM 2581 O O . GLU A 1 327 ? 1.496 33.035 -29.735 1.00 78.19 327 GLU A O 1
ATOM 2586 N N . ALA A 1 328 ? 2.298 31.193 -30.757 1.00 76.94 328 ALA A N 1
ATOM 2587 C CA . ALA A 1 328 ? 2.670 30.498 -29.517 1.00 76.94 328 ALA A CA 1
ATOM 2588 C C . ALA A 1 328 ? 3.556 31.350 -28.591 1.00 76.94 328 ALA A C 1
ATOM 2590 O O . ALA A 1 328 ? 3.263 31.471 -27.401 1.00 76.94 328 ALA A O 1
ATOM 2591 N N . ALA A 1 329 ? 4.609 31.985 -29.119 1.00 81.50 329 ALA A N 1
ATOM 2592 C CA . ALA A 1 329 ? 5.521 32.825 -28.339 1.00 81.50 329 ALA A CA 1
ATOM 2593 C C . ALA A 1 329 ? 4.830 34.037 -27.680 1.00 81.50 329 ALA A C 1
ATOM 2595 O O . ALA A 1 329 ? 5.319 34.559 -26.677 1.00 81.50 329 ALA A O 1
ATOM 2596 N N . SER A 1 330 ? 3.681 34.477 -28.207 1.00 84.00 330 SER A N 1
ATOM 2597 C CA . SER A 1 330 ? 2.892 35.573 -27.633 1.00 84.00 330 SER A CA 1
ATOM 2598 C C . SER A 1 330 ? 1.993 35.152 -26.459 1.00 84.00 330 SER A C 1
ATOM 2600 O O . SER A 1 330 ? 1.600 36.004 -25.658 1.00 84.00 330 SER A O 1
ATOM 2602 N N . ARG A 1 331 ? 1.682 33.852 -26.317 1.00 86.69 331 ARG A N 1
ATOM 2603 C CA . ARG A 1 331 ? 0.736 33.315 -25.324 1.00 86.69 331 ARG A CA 1
ATOM 2604 C C . ARG A 1 331 ? 1.399 32.254 -24.444 1.00 86.69 331 ARG A C 1
ATOM 2606 O O . ARG A 1 331 ? 1.643 31.135 -24.880 1.00 86.69 331 ARG A O 1
ATOM 2613 N N . ARG A 1 332 ? 1.606 32.561 -23.159 1.00 90.81 332 ARG A N 1
ATOM 2614 C CA . ARG A 1 332 ? 2.000 31.545 -22.166 1.00 90.81 332 ARG A CA 1
ATOM 2615 C C . ARG A 1 332 ? 0.838 30.568 -21.934 1.00 90.81 332 ARG A C 1
ATOM 2617 O O . ARG A 1 332 ? -0.296 31.017 -21.779 1.00 90.81 332 ARG A O 1
ATOM 2624 N N . CYS A 1 333 ? 1.111 29.265 -21.891 1.00 91.38 333 CYS A N 1
ATOM 2625 C CA . CYS A 1 333 ? 0.110 28.262 -21.509 1.00 91.38 333 CYS A CA 1
ATOM 2626 C C . CYS A 1 333 ? -0.316 28.419 -20.037 1.00 91.38 333 CYS A C 1
ATOM 2628 O O . CYS A 1 333 ? 0.484 28.844 -19.193 1.00 91.38 333 CYS A O 1
ATOM 2630 N N . SER A 1 334 ? -1.568 28.076 -19.728 1.00 90.62 334 SER A N 1
ATOM 2631 C CA . SER A 1 334 ? -2.126 28.185 -18.377 1.00 90.62 334 SER A CA 1
ATOM 2632 C C . SER A 1 334 ? -1.481 27.186 -17.409 1.00 90.62 334 SER A C 1
ATOM 2634 O O . SER A 1 334 ? -0.851 26.205 -17.800 1.00 90.62 334 SER A O 1
ATOM 2636 N N . ARG A 1 335 ? -1.621 27.435 -16.107 1.00 88.50 335 ARG A N 1
ATOM 2637 C CA . ARG A 1 335 ? -1.261 26.484 -15.046 1.00 88.50 335 ARG A CA 1
ATOM 2638 C C . ARG A 1 335 ? -2.464 26.298 -14.138 1.00 88.50 335 ARG A C 1
ATOM 2640 O O . ARG A 1 335 ? -3.130 27.282 -13.821 1.00 88.50 335 ARG A O 1
ATOM 2647 N N . TYR A 1 336 ? -2.672 25.062 -13.697 1.00 88.44 336 TYR A N 1
ATOM 2648 C CA . TYR A 1 336 ? -3.735 24.686 -12.772 1.00 88.44 336 TYR A CA 1
ATOM 2649 C C . TYR A 1 336 ? -3.805 25.590 -11.537 1.00 88.44 336 TYR A C 1
ATOM 2651 O O . TYR A 1 336 ? -2.779 26.041 -11.010 1.00 88.44 336 TYR A O 1
ATOM 2659 N N . SER A 1 337 ? -5.032 25.833 -11.070 1.00 87.56 337 SER A N 1
ATOM 2660 C CA . SER A 1 337 ? -5.295 26.601 -9.851 1.00 87.56 337 SER A CA 1
ATOM 2661 C C . SER A 1 337 ? -4.797 25.854 -8.600 1.00 87.56 337 SER A C 1
ATOM 2663 O O . SER A 1 337 ? -4.326 24.718 -8.679 1.00 87.56 337 SER A O 1
ATOM 2665 N N . GLN A 1 338 ? -4.853 26.481 -7.419 1.00 80.38 338 GLN A N 1
ATOM 2666 C CA . GLN A 1 338 ? -4.400 25.805 -6.194 1.00 80.38 338 GLN A CA 1
ATOM 2667 C C . GLN A 1 338 ? -5.310 24.642 -5.777 1.00 80.38 338 GLN A C 1
ATOM 2669 O O . GLN A 1 338 ? -4.795 23.685 -5.194 1.00 80.38 338 GLN A O 1
ATOM 2674 N N . ASP A 1 339 ? -6.598 24.738 -6.116 1.00 84.31 339 ASP A N 1
ATOM 2675 C CA . ASP A 1 339 ? -7.686 23.834 -5.720 1.00 84.31 339 ASP A CA 1
ATOM 2676 C C . ASP A 1 339 ? -7.965 22.734 -6.766 1.00 84.31 339 ASP A C 1
ATOM 2678 O O . ASP A 1 339 ? -8.831 21.883 -6.574 1.00 84.31 339 ASP A O 1
ATOM 2682 N N . ASP A 1 340 ? -7.244 22.757 -7.888 1.00 87.75 340 ASP A N 1
ATOM 2683 C CA . ASP A 1 340 ? -7.394 21.814 -8.994 1.00 87.75 340 ASP A CA 1
ATOM 2684 C C . ASP A 1 340 ? -6.743 20.449 -8.673 1.00 87.75 340 ASP A C 1
ATOM 2686 O O . ASP A 1 340 ? -5.559 20.410 -8.313 1.00 87.75 340 ASP A O 1
ATOM 2690 N N . PRO A 1 341 ? -7.446 19.309 -8.833 1.00 83.50 341 PRO A N 1
ATOM 2691 C CA . PRO A 1 341 ? -6.892 17.989 -8.527 1.00 83.50 341 PRO A CA 1
ATOM 2692 C C . PRO A 1 341 ? -5.683 17.611 -9.401 1.00 83.50 341 PRO A C 1
ATOM 2694 O O . PRO A 1 341 ? -4.793 16.898 -8.931 1.00 83.50 341 PRO A O 1
ATOM 2697 N N . ARG A 1 342 ? -5.582 18.121 -10.637 1.00 89.75 342 ARG A N 1
ATOM 2698 C CA . ARG A 1 342 ? -4.451 17.872 -11.553 1.00 89.75 342 ARG A CA 1
ATOM 2699 C C . ARG A 1 342 ? -3.157 18.522 -11.074 1.00 89.75 342 ARG A C 1
ATOM 2701 O O . ARG A 1 342 ? -2.064 18.120 -11.473 1.00 89.75 342 ARG A O 1
ATOM 2708 N N . ARG A 1 343 ? -3.232 19.453 -10.117 1.00 90.25 343 ARG A N 1
ATOM 2709 C CA . ARG A 1 343 ? -2.057 19.969 -9.405 1.00 90.25 343 ARG A CA 1
ATOM 2710 C C . ARG A 1 343 ? -1.278 18.864 -8.674 1.00 90.25 343 ARG A C 1
ATOM 2712 O O . ARG A 1 343 ? -0.072 19.020 -8.485 1.00 90.25 343 ARG A O 1
ATOM 2719 N N . ALA A 1 344 ? -1.912 17.736 -8.332 1.00 88.69 344 ALA A N 1
ATOM 2720 C CA . ALA A 1 344 ? -1.217 16.547 -7.834 1.00 88.69 344 ALA A CA 1
ATOM 2721 C C . ALA A 1 344 ? -0.253 15.951 -8.878 1.00 88.69 344 ALA A C 1
ATOM 2723 O O . ALA A 1 344 ? 0.885 15.632 -8.532 1.00 88.69 344 ALA A O 1
ATOM 2724 N N . ALA A 1 345 ? -0.661 15.884 -10.152 1.00 94.69 345 ALA A N 1
ATOM 2725 C CA . ALA A 1 345 ? 0.188 15.426 -11.254 1.00 94.69 345 ALA A CA 1
ATOM 2726 C C . ALA A 1 345 ? 1.426 16.322 -11.404 1.00 94.69 345 ALA A C 1
ATOM 2728 O O . ALA A 1 345 ? 2.563 15.849 -11.387 1.00 94.69 345 ALA A O 1
ATOM 2729 N N . ARG A 1 346 ? 1.206 17.643 -11.421 1.00 94.44 346 ARG A N 1
ATOM 2730 C CA . ARG A 1 346 ? 2.277 18.644 -11.509 1.00 94.44 346 ARG A CA 1
ATOM 2731 C C . ARG A 1 346 ? 3.281 18.534 -10.361 1.00 94.44 346 ARG A C 1
ATOM 2733 O O . ARG A 1 346 ? 4.476 18.736 -10.567 1.00 94.44 346 ARG A O 1
ATOM 2740 N N . ASN A 1 347 ? 2.804 18.255 -9.150 1.00 92.81 347 ASN A N 1
ATOM 2741 C CA . ASN A 1 347 ? 3.677 18.072 -7.994 1.00 92.81 347 ASN A CA 1
ATOM 2742 C C . ASN A 1 347 ? 4.520 16.791 -8.127 1.00 92.81 347 ASN A C 1
ATOM 2744 O O . ASN A 1 347 ? 5.709 16.839 -7.827 1.00 92.81 347 ASN A O 1
ATOM 2748 N N . ALA A 1 348 ? 3.947 15.695 -8.640 1.00 94.81 348 ALA A N 1
ATOM 2749 C CA . ALA A 1 348 ? 4.679 14.456 -8.908 1.00 94.81 348 ALA A CA 1
ATOM 2750 C C . ALA A 1 348 ? 5.778 14.645 -9.973 1.00 94.81 348 ALA A C 1
ATOM 2752 O O . ALA A 1 348 ? 6.917 14.260 -9.726 1.00 94.81 348 ALA A O 1
ATOM 2753 N N . VAL A 1 349 ? 5.496 15.334 -11.091 1.00 97.62 349 VAL A N 1
ATOM 2754 C CA . VAL A 1 349 ? 6.515 15.666 -12.115 1.00 97.62 349 VAL A CA 1
ATOM 2755 C C . VAL A 1 349 ? 7.709 16.406 -11.495 1.00 97.62 349 VAL A C 1
ATOM 2757 O O . VAL A 1 349 ? 8.859 16.027 -11.701 1.00 97.62 349 VAL A O 1
ATOM 2760 N N . ILE A 1 350 ? 7.446 17.436 -10.683 1.00 92.69 350 ILE A N 1
ATOM 2761 C CA . ILE A 1 350 ? 8.498 18.231 -10.023 1.00 92.69 350 ILE A CA 1
ATOM 2762 C C . ILE A 1 350 ? 9.283 17.400 -8.997 1.00 92.69 350 ILE A C 1
ATOM 2764 O O . ILE A 1 350 ? 10.488 17.594 -8.833 1.00 92.69 350 ILE A O 1
ATOM 2768 N N . GLU A 1 351 ? 8.626 16.475 -8.296 1.00 91.88 351 GLU A N 1
ATOM 2769 C CA . GLU A 1 351 ? 9.291 15.596 -7.336 1.00 91.88 351 GLU A CA 1
ATOM 2770 C C . GLU A 1 351 ? 10.228 14.594 -8.022 1.00 91.88 351 GLU A C 1
ATOM 2772 O O . GLU A 1 351 ? 11.344 14.394 -7.533 1.00 91.88 351 GLU A O 1
ATOM 2777 N N . TYR A 1 352 ? 9.786 14.005 -9.141 1.00 97.00 352 TYR A N 1
ATOM 2778 C CA . TYR A 1 352 ? 10.503 12.964 -9.883 1.00 97.00 352 TYR A CA 1
ATOM 2779 C C . TYR A 1 352 ? 11.662 13.505 -10.715 1.00 97.00 352 TYR A C 1
ATOM 2781 O O . TYR A 1 352 ? 12.710 12.870 -10.730 1.00 97.00 352 TYR A O 1
ATOM 2789 N N . GLY A 1 353 ? 11.522 14.681 -11.338 1.00 93.81 353 GLY A N 1
ATOM 2790 C CA . GLY A 1 353 ? 12.646 15.368 -11.990 1.00 93.81 353 GLY A CA 1
ATOM 2791 C C . GLY A 1 353 ? 13.673 15.933 -10.997 1.00 93.81 353 GLY A C 1
ATOM 2792 O O . GLY A 1 353 ? 14.850 16.071 -11.326 1.00 93.81 353 GLY A O 1
ATOM 2793 N N . GLY A 1 354 ? 13.252 16.240 -9.765 1.00 84.56 354 GLY A N 1
ATOM 2794 C CA . GLY A 1 354 ? 14.096 16.851 -8.737 1.00 84.56 354 GLY A CA 1
ATOM 2795 C C . GLY A 1 354 ? 15.137 15.922 -8.092 1.00 84.56 354 GLY A C 1
ATOM 2796 O O . GLY A 1 354 ? 15.204 14.724 -8.359 1.00 84.56 354 GLY A O 1
ATOM 2797 N N . GLY A 1 355 ? 15.951 16.492 -7.196 1.00 85.25 355 GLY A N 1
ATOM 2798 C CA . GLY A 1 355 ? 17.044 15.789 -6.504 1.00 85.25 355 GLY A CA 1
ATOM 2799 C C . GLY A 1 355 ? 18.280 15.553 -7.381 1.00 85.25 355 GLY A C 1
ATOM 2800 O O . GLY A 1 355 ? 18.284 15.896 -8.562 1.00 85.25 355 GLY A O 1
ATOM 2801 N N . ASP A 1 356 ? 19.315 14.943 -6.806 1.00 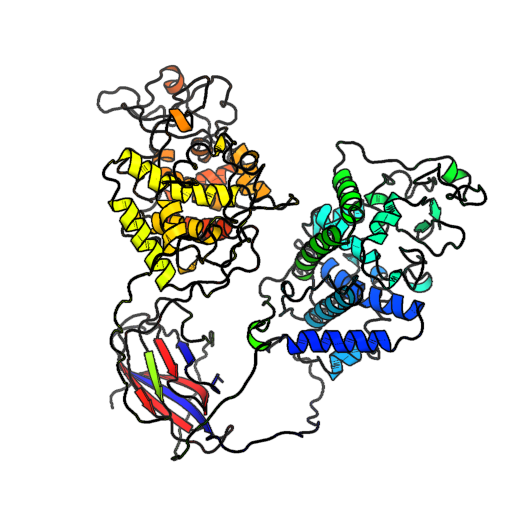84.38 356 ASP A N 1
ATOM 2802 C CA . ASP A 1 356 ? 20.604 14.733 -7.488 1.00 84.38 356 ASP A CA 1
ATOM 2803 C C . ASP A 1 356 ? 20.683 13.382 -8.235 1.00 84.38 356 ASP A C 1
ATOM 2805 O O . ASP A 1 356 ? 21.527 13.208 -9.108 1.00 84.38 356 ASP A O 1
ATOM 2809 N N . ASP A 1 357 ? 19.781 12.440 -7.932 1.00 89.75 357 ASP A N 1
ATOM 2810 C CA . ASP A 1 357 ? 19.739 11.076 -8.485 1.00 89.75 357 ASP A CA 1
ATOM 2811 C C . ASP A 1 357 ? 18.353 10.717 -9.073 1.00 89.75 357 ASP A C 1
ATOM 2813 O O . ASP A 1 357 ? 17.459 11.564 -9.142 1.00 89.75 357 ASP A O 1
ATOM 2817 N N . ASN A 1 358 ? 18.167 9.464 -9.506 1.00 93.69 358 ASN A N 1
ATOM 2818 C CA . ASN A 1 358 ? 16.892 8.940 -10.021 1.00 93.69 358 ASN A CA 1
ATOM 2819 C C . ASN A 1 358 ? 15.997 8.270 -8.951 1.00 93.69 358 ASN A C 1
ATOM 2821 O O . ASN A 1 358 ? 14.914 7.782 -9.280 1.00 93.69 358 ASN A O 1
ATOM 2825 N N . SER A 1 359 ? 16.407 8.226 -7.676 1.00 83.50 359 SER A N 1
ATOM 2826 C CA . SER A 1 359 ? 15.810 7.359 -6.638 1.00 83.50 359 SER A CA 1
ATOM 2827 C C . SER A 1 359 ? 14.304 7.568 -6.443 1.00 83.50 359 SER A C 1
ATOM 2829 O O . SER A 1 359 ? 13.547 6.608 -6.288 1.00 83.50 359 SER A O 1
ATOM 2831 N N . ARG A 1 360 ? 13.851 8.826 -6.501 1.00 86.12 360 ARG A N 1
ATOM 2832 C CA . ARG A 1 360 ? 12.441 9.220 -6.346 1.00 86.12 360 ARG A CA 1
ATOM 2833 C C . ARG A 1 360 ? 11.566 8.689 -7.473 1.00 86.12 360 ARG A C 1
ATOM 2835 O O . ARG A 1 360 ? 10.486 8.166 -7.208 1.00 86.12 360 ARG A O 1
ATOM 2842 N N . PHE A 1 361 ? 12.048 8.815 -8.709 1.00 96.38 361 PHE A N 1
ATOM 2843 C CA . PHE A 1 361 ? 11.366 8.289 -9.884 1.00 96.38 361 PHE A CA 1
ATOM 2844 C C . PHE A 1 361 ? 11.352 6.760 -9.847 1.00 96.38 361 PHE A C 1
ATOM 2846 O O . PHE A 1 361 ? 10.279 6.172 -9.911 1.00 96.38 361 PHE A O 1
ATOM 2853 N N . TYR A 1 362 ? 12.506 6.117 -9.654 1.00 96.06 362 TYR A N 1
ATOM 2854 C CA . TYR A 1 362 ? 12.620 4.655 -9.654 1.00 96.06 362 TYR A CA 1
ATOM 2855 C C . TYR A 1 362 ? 11.764 3.988 -8.567 1.00 96.06 362 TYR A C 1
ATOM 2857 O O . TYR A 1 362 ? 11.077 3.010 -8.848 1.00 96.06 362 TYR A O 1
ATOM 2865 N N . SER A 1 363 ? 11.729 4.540 -7.349 1.00 85.50 363 SER A N 1
ATOM 2866 C CA . SER A 1 363 ? 10.876 4.038 -6.260 1.00 85.50 363 SER A CA 1
ATOM 2867 C C . SER A 1 363 ? 9.379 4.155 -6.589 1.00 85.50 363 SER A C 1
ATOM 2869 O O . SER A 1 363 ? 8.611 3.199 -6.428 1.00 85.50 363 SER A O 1
ATOM 2871 N N . ALA A 1 364 ? 8.957 5.303 -7.130 1.00 82.88 364 ALA A N 1
ATOM 2872 C CA . ALA A 1 364 ? 7.577 5.507 -7.561 1.00 82.88 364 ALA A CA 1
ATOM 2873 C C . ALA A 1 364 ? 7.199 4.618 -8.758 1.00 82.88 364 ALA A C 1
ATOM 2875 O O . ALA A 1 364 ? 6.104 4.057 -8.775 1.00 82.88 364 ALA A O 1
ATOM 2876 N N . PHE A 1 365 ? 8.108 4.447 -9.723 1.00 97.25 365 PHE A N 1
ATOM 2877 C CA . PHE A 1 365 ? 7.906 3.598 -10.892 1.00 97.25 365 PHE A CA 1
ATOM 2878 C C . PHE A 1 365 ? 7.792 2.127 -10.499 1.00 97.25 365 PHE A C 1
ATOM 2880 O O . PHE A 1 365 ? 6.806 1.490 -10.858 1.00 97.25 365 PHE A O 1
ATOM 2887 N N . LYS A 1 366 ? 8.728 1.605 -9.690 1.00 91.88 366 LYS A N 1
ATOM 2888 C CA . LYS A 1 366 ? 8.684 0.228 -9.172 1.00 91.88 366 LYS A CA 1
ATOM 2889 C C . LYS A 1 366 ? 7.349 -0.059 -8.490 1.00 91.88 366 LYS A C 1
ATOM 2891 O O . LYS A 1 366 ? 6.726 -1.077 -8.773 1.00 91.88 366 LYS A O 1
ATOM 2896 N N . THR A 1 367 ? 6.862 0.875 -7.672 1.00 85.50 367 THR A N 1
ATOM 2897 C CA . THR A 1 367 ? 5.555 0.774 -7.005 1.00 85.50 367 THR A CA 1
ATOM 2898 C C . THR A 1 367 ? 4.391 0.761 -8.007 1.00 85.50 367 THR A C 1
ATOM 2900 O O . THR A 1 367 ? 3.579 -0.165 -8.003 1.00 85.50 367 THR A O 1
ATOM 2903 N N . ALA A 1 368 ? 4.312 1.756 -8.896 1.00 89.75 368 ALA A N 1
ATOM 2904 C CA . ALA A 1 368 ? 3.185 1.923 -9.814 1.00 89.75 368 ALA A CA 1
ATOM 2905 C C . ALA A 1 368 ? 3.118 0.828 -10.895 1.00 89.75 368 ALA A C 1
ATOM 2907 O O . ALA A 1 368 ? 2.035 0.324 -11.193 1.00 89.75 368 ALA A O 1
ATOM 2908 N N . TRP A 1 369 ? 4.266 0.413 -11.436 1.00 97.75 369 TRP A N 1
ATOM 2909 C CA . TRP A 1 369 ? 4.385 -0.672 -12.414 1.00 97.75 369 TRP A CA 1
ATOM 2910 C C . TRP A 1 369 ? 4.016 -2.028 -11.808 1.00 97.75 369 TRP A C 1
ATOM 2912 O O . TRP A 1 369 ? 3.257 -2.787 -12.412 1.00 97.75 369 TRP A O 1
ATOM 2922 N N . THR A 1 370 ? 4.467 -2.307 -10.580 1.00 90.38 370 THR A N 1
ATOM 2923 C CA . THR A 1 370 ? 4.089 -3.523 -9.837 1.00 90.38 370 THR A CA 1
ATOM 2924 C C . THR A 1 370 ? 2.593 -3.561 -9.542 1.00 90.38 370 THR A C 1
ATOM 2926 O O . THR A 1 370 ? 1.975 -4.616 -9.641 1.00 90.38 370 THR A O 1
ATOM 2929 N N . LYS A 1 371 ? 1.971 -2.423 -9.215 1.00 89.06 371 LYS A N 1
ATOM 2930 C CA . LYS A 1 371 ? 0.514 -2.360 -9.057 1.00 89.06 371 LYS A CA 1
ATOM 2931 C C . LYS A 1 371 ? -0.195 -2.628 -10.388 1.00 89.06 371 LYS A C 1
ATOM 2933 O O . LYS A 1 371 ? -1.070 -3.484 -10.437 1.00 89.06 371 LYS A O 1
ATOM 2938 N N . ALA A 1 372 ? 0.205 -1.942 -11.462 1.00 94.25 372 ALA A N 1
ATOM 2939 C CA . ALA A 1 372 ? -0.447 -2.024 -12.769 1.00 94.25 372 ALA A CA 1
ATOM 2940 C C . ALA A 1 372 ? -0.359 -3.423 -13.413 1.00 94.25 372 ALA A C 1
ATOM 2942 O O . ALA A 1 372 ? -1.389 -3.983 -13.775 1.00 94.25 372 ALA A O 1
ATOM 2943 N N . THR A 1 373 ? 0.834 -4.028 -13.469 1.00 96.31 373 THR A N 1
ATOM 2944 C CA . THR A 1 373 ? 1.090 -5.365 -14.068 1.00 96.31 373 THR A CA 1
ATOM 2945 C C . THR A 1 373 ? 0.485 -6.551 -13.299 1.00 96.31 373 THR A C 1
ATOM 2947 O O . THR A 1 373 ? 0.639 -7.708 -13.706 1.00 96.31 373 THR A O 1
ATOM 2950 N N . ASN A 1 374 ? -0.189 -6.284 -12.177 1.00 92.06 374 ASN A N 1
ATOM 2951 C CA . ASN A 1 374 ? -0.886 -7.272 -11.355 1.00 92.06 374 ASN A CA 1
ATOM 2952 C C . ASN A 1 374 ? -2.408 -7.005 -11.257 1.00 92.06 374 ASN A C 1
ATOM 2954 O O . ASN A 1 374 ? -3.127 -7.811 -10.662 1.00 92.06 374 ASN A O 1
ATOM 2958 N N . LEU A 1 375 ? -2.931 -5.922 -11.855 1.00 86.25 375 LEU A N 1
ATOM 2959 C CA . LEU A 1 375 ? -4.375 -5.651 -11.889 1.00 86.25 375 LEU A CA 1
ATOM 2960 C C . LEU A 1 375 ? -5.129 -6.777 -12.613 1.00 86.25 375 LEU A C 1
ATOM 2962 O O . LEU A 1 375 ? -4.736 -7.213 -13.689 1.00 86.25 375 LEU A O 1
ATOM 2966 N N . GLY A 1 376 ? -6.224 -7.244 -12.006 1.00 78.44 376 GLY A N 1
ATOM 2967 C CA . GLY A 1 376 ? -7.040 -8.352 -12.517 1.00 78.44 376 GLY A CA 1
ATOM 2968 C C . GLY A 1 376 ? -6.610 -9.754 -12.061 1.00 78.44 376 GLY A C 1
ATOM 2969 O O . GLY A 1 376 ? -7.363 -10.707 -12.274 1.00 78.44 376 GLY A O 1
ATOM 2970 N N . HIS A 1 377 ? -5.465 -9.905 -11.382 1.00 80.50 377 HIS A N 1
ATOM 2971 C CA . HIS A 1 377 ? -4.919 -11.215 -11.009 1.00 80.50 377 HIS A CA 1
ATOM 2972 C C . HIS A 1 377 ? -4.903 -11.455 -9.493 1.00 80.50 377 HIS A C 1
ATOM 2974 O O . HIS A 1 377 ? -4.243 -10.751 -8.739 1.00 80.50 377 HIS A O 1
ATOM 2980 N N . ASN A 1 378 ? -5.573 -12.528 -9.054 1.00 60.81 378 ASN A N 1
ATOM 2981 C CA . ASN A 1 378 ? -5.735 -12.868 -7.629 1.00 60.81 378 ASN A CA 1
ATOM 2982 C C . ASN A 1 378 ? -4.914 -14.093 -7.168 1.00 60.81 378 ASN A C 1
ATOM 2984 O O . ASN A 1 378 ? -5.085 -14.547 -6.042 1.00 60.81 378 ASN A O 1
ATOM 2988 N N . ASN A 1 379 ? -4.096 -14.691 -8.043 1.00 67.88 379 ASN A N 1
ATOM 2989 C CA . ASN A 1 379 ? -3.341 -15.928 -7.773 1.00 67.88 379 ASN A CA 1
ATOM 2990 C C . ASN A 1 379 ? -1.975 -15.906 -8.488 1.00 67.88 379 ASN A C 1
ATOM 2992 O O . ASN A 1 379 ? -1.681 -16.794 -9.288 1.00 67.88 379 ASN A O 1
ATOM 2996 N N . LEU A 1 380 ? -1.184 -14.855 -8.260 1.00 75.88 380 LEU A N 1
ATOM 2997 C CA . LEU A 1 380 ? 0.201 -14.779 -8.731 1.00 75.88 380 LEU A CA 1
ATOM 2998 C C . LEU A 1 380 ? 1.167 -15.145 -7.596 1.00 75.88 380 LEU A C 1
ATOM 3000 O O . LEU A 1 380 ? 0.856 -14.952 -6.421 1.00 75.88 380 LEU A O 1
ATOM 3004 N N . PHE A 1 381 ? 2.333 -15.668 -7.956 1.00 73.06 381 PHE A N 1
ATOM 3005 C CA . PHE A 1 381 ? 3.357 -16.166 -7.039 1.00 73.06 381 PHE A CA 1
ATOM 3006 C C . PHE A 1 381 ? 4.611 -15.284 -7.114 1.00 73.06 381 PHE A C 1
ATOM 3008 O O . PHE A 1 381 ? 4.956 -14.851 -8.211 1.00 73.06 381 PHE A O 1
ATOM 3015 N N . PRO A 1 382 ? 5.322 -15.020 -6.006 1.00 73.25 382 PRO A N 1
ATOM 3016 C CA . PRO A 1 382 ? 6.587 -14.290 -6.051 1.00 73.25 382 PRO A CA 1
ATOM 3017 C C . PRO A 1 382 ? 7.698 -15.112 -6.721 1.00 73.25 382 PRO A C 1
ATOM 3019 O O . PRO A 1 382 ? 7.640 -16.343 -6.799 1.00 73.25 382 PRO A O 1
ATOM 3022 N N . LEU A 1 383 ? 8.738 -14.422 -7.186 1.00 67.50 383 LEU A N 1
ATOM 3023 C CA . LEU A 1 383 ? 9.974 -15.043 -7.653 1.00 67.50 383 LEU A CA 1
ATOM 3024 C C . LEU A 1 383 ? 10.782 -15.591 -6.455 1.00 67.50 383 LEU A C 1
ATOM 3026 O O . LEU A 1 383 ? 11.151 -14.830 -5.562 1.00 67.50 383 LEU A O 1
ATOM 3030 N N . GLU A 1 384 ? 11.077 -16.898 -6.426 1.00 58.94 384 GLU A N 1
ATOM 3031 C CA . GLU A 1 384 ? 11.873 -17.533 -5.353 1.00 58.94 384 GLU A CA 1
ATOM 3032 C C . GLU A 1 384 ? 13.369 -17.159 -5.457 1.00 58.94 384 GLU A C 1
ATOM 3034 O O . GLU A 1 384 ? 14.190 -17.955 -5.915 1.00 58.94 384 GLU A O 1
ATOM 3039 N N . LEU A 1 385 ? 13.721 -15.931 -5.053 1.00 44.16 385 LEU A N 1
ATOM 3040 C CA . LEU A 1 385 ? 15.096 -15.411 -5.067 1.00 44.16 385 LEU A CA 1
ATOM 3041 C C . LEU A 1 385 ? 16.070 -16.303 -4.269 1.00 44.16 385 LEU A C 1
ATOM 3043 O O . LEU A 1 385 ? 15.736 -16.736 -3.160 1.00 44.16 385 LEU A O 1
ATOM 3047 N N . PRO A 1 386 ? 17.292 -16.582 -4.774 1.00 36.50 386 PRO A N 1
ATOM 3048 C CA . PRO A 1 386 ? 18.255 -17.393 -4.050 1.00 36.50 386 PRO A CA 1
ATOM 3049 C C . PRO A 1 386 ? 18.844 -16.545 -2.925 1.00 36.50 386 PRO A C 1
ATOM 3051 O O . PRO A 1 386 ? 19.261 -15.409 -3.151 1.00 36.50 386 PRO A O 1
ATOM 3054 N N . TRP A 1 387 ? 18.925 -17.104 -1.719 1.00 29.33 387 TRP A N 1
ATOM 3055 C CA . TRP A 1 387 ? 19.560 -16.437 -0.584 1.00 29.33 387 TRP A CA 1
ATOM 3056 C C . TRP A 1 387 ? 21.016 -16.090 -0.927 1.00 29.33 387 TRP A C 1
ATOM 3058 O O . TRP A 1 387 ? 21.854 -16.985 -1.071 1.00 29.33 387 TRP A O 1
ATOM 3068 N N . ILE A 1 388 ? 21.318 -14.793 -1.052 1.00 27.28 388 ILE A N 1
ATOM 3069 C CA . ILE A 1 388 ? 22.689 -14.298 -1.205 1.00 27.28 388 ILE A CA 1
ATOM 3070 C C . ILE A 1 388 ? 23.376 -14.427 0.155 1.00 27.28 388 ILE A C 1
ATOM 3072 O O . ILE A 1 388 ? 23.348 -13.526 0.989 1.00 27.28 388 ILE A O 1
ATOM 3076 N N . ASP A 1 389 ? 23.977 -15.590 0.382 1.00 29.20 389 ASP A N 1
ATOM 3077 C CA . ASP A 1 389 ? 24.835 -15.843 1.532 1.00 29.20 389 ASP A CA 1
ATOM 3078 C C . ASP A 1 389 ? 26.146 -15.048 1.382 1.00 29.20 389 ASP A C 1
ATOM 3080 O O . ASP A 1 389 ? 27.078 -15.471 0.689 1.00 29.20 389 ASP A O 1
ATOM 3084 N N . GLU A 1 390 ? 26.234 -13.883 2.036 1.00 30.69 390 GLU A N 1
ATOM 3085 C CA . GLU A 1 390 ? 27.445 -13.047 2.047 1.00 30.69 390 GLU A CA 1
ATOM 3086 C C . GLU A 1 390 ? 28.696 -13.804 2.546 1.00 30.69 390 GLU A C 1
ATOM 3088 O O . GLU A 1 390 ? 29.824 -13.424 2.210 1.00 30.69 390 GLU A O 1
ATOM 3093 N N . ALA A 1 391 ? 28.544 -14.919 3.279 1.00 32.31 391 ALA A N 1
ATOM 3094 C CA . ALA A 1 391 ? 29.675 -15.739 3.715 1.00 32.31 391 ALA A CA 1
ATOM 3095 C C . ALA A 1 391 ? 30.420 -16.427 2.551 1.00 32.31 391 ALA A C 1
ATOM 3097 O O . ALA A 1 391 ? 31.589 -16.802 2.707 1.00 32.31 391 ALA A O 1
ATOM 3098 N N . VAL A 1 392 ? 29.808 -16.549 1.364 1.00 32.72 392 VAL A N 1
ATOM 3099 C CA . VAL A 1 392 ? 30.404 -17.199 0.177 1.00 32.72 392 VAL A CA 1
ATOM 3100 C C . VAL A 1 392 ? 31.697 -16.509 -0.293 1.00 32.72 392 VAL A C 1
ATOM 3102 O O . VAL A 1 392 ? 32.559 -17.151 -0.901 1.00 32.72 392 VAL A O 1
ATOM 3105 N N . LEU A 1 393 ? 31.921 -15.240 0.068 1.00 31.75 393 LEU A N 1
ATOM 3106 C CA . LEU A 1 393 ? 33.177 -14.530 -0.204 1.00 31.75 393 LEU A CA 1
ATOM 3107 C C . LEU A 1 393 ? 34.398 -15.054 0.598 1.00 31.75 393 LEU A C 1
ATOM 3109 O O . LEU A 1 393 ? 35.523 -14.626 0.319 1.00 31.75 393 LEU A O 1
ATOM 3113 N N . LEU A 1 394 ? 34.242 -15.987 1.558 1.00 28.94 394 LEU A N 1
ATOM 3114 C CA . LEU A 1 394 ? 35.306 -16.383 2.506 1.00 28.94 394 LEU A CA 1
ATOM 3115 C C . LEU A 1 394 ? 35.609 -17.905 2.669 1.00 28.94 394 LEU A C 1
ATOM 3117 O O . LEU A 1 394 ? 35.867 -18.377 3.774 1.00 28.94 394 LEU A O 1
ATOM 3121 N N . ARG A 1 395 ? 35.865 -18.595 1.539 1.00 30.17 395 ARG A N 1
ATOM 3122 C CA . ARG A 1 395 ? 36.777 -19.781 1.375 1.00 30.17 395 ARG A CA 1
ATOM 3123 C C . ARG A 1 395 ? 36.246 -21.216 1.685 1.00 30.17 395 ARG A C 1
ATOM 3125 O O . ARG A 1 395 ? 35.261 -21.426 2.371 1.00 30.17 395 ARG A O 1
ATOM 3132 N N . GLN A 1 396 ? 36.942 -22.216 1.110 1.00 28.98 396 GLN A N 1
ATOM 3133 C CA . GLN A 1 396 ? 36.642 -23.680 1.024 1.00 28.98 396 GLN A CA 1
ATOM 3134 C C . GLN A 1 396 ? 37.534 -24.530 1.996 1.00 28.98 396 GLN A C 1
ATOM 3136 O O . GLN A 1 396 ? 38.328 -23.887 2.689 1.00 28.98 396 GLN A O 1
ATOM 3141 N N . PRO A 1 397 ? 37.592 -25.907 2.017 1.00 33.94 397 PRO A N 1
ATOM 3142 C CA . PRO A 1 397 ? 36.851 -26.995 1.305 1.00 33.94 397 PRO A CA 1
ATOM 3143 C C . PRO A 1 397 ? 36.382 -28.230 2.186 1.00 33.94 397 P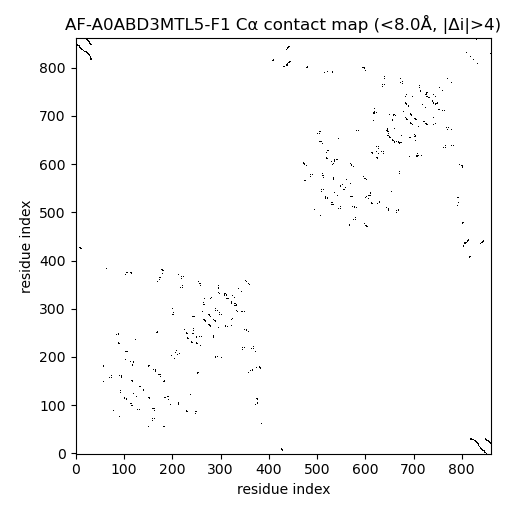RO A C 1
ATOM 3145 O O . PRO A 1 397 ? 36.619 -28.233 3.393 1.00 33.94 397 PRO A O 1
ATOM 3148 N N . PRO A 1 398 ? 35.741 -29.304 1.630 1.00 43.06 398 PRO A N 1
ATOM 3149 C CA . PRO A 1 398 ? 35.055 -30.386 2.398 1.00 43.06 398 PRO A CA 1
ATOM 3150 C C . PRO A 1 398 ? 35.645 -31.834 2.327 1.00 43.06 398 PRO A C 1
ATOM 3152 O O . PRO A 1 398 ? 36.502 -32.121 1.494 1.00 43.06 398 PRO A O 1
ATOM 3155 N N . LEU A 1 399 ? 35.124 -32.776 3.153 1.00 24.02 399 LEU A N 1
ATOM 3156 C CA . LEU A 1 399 ? 35.410 -34.246 3.207 1.00 24.02 399 LEU A CA 1
ATOM 3157 C C . LEU A 1 399 ? 34.110 -35.075 3.585 1.00 24.02 399 LEU A C 1
ATOM 3159 O O . LEU A 1 399 ? 33.066 -34.443 3.725 1.00 24.02 399 LEU A O 1
ATOM 3163 N N . PRO A 1 400 ? 34.041 -36.442 3.637 1.00 26.36 400 PRO A N 1
ATOM 3164 C CA . PRO A 1 400 ? 33.432 -37.252 2.555 1.00 26.36 400 PRO A CA 1
ATOM 3165 C C . PRO A 1 400 ? 32.326 -38.288 2.968 1.00 26.36 400 PRO A C 1
ATOM 3167 O O . PRO A 1 400 ? 31.989 -38.437 4.138 1.00 26.36 400 PRO A O 1
ATOM 3170 N N . ARG A 1 401 ? 31.760 -39.043 1.995 1.00 25.77 401 ARG A N 1
ATOM 3171 C CA . ARG A 1 401 ? 30.657 -40.046 2.149 1.00 25.77 401 ARG A CA 1
ATOM 3172 C C . ARG A 1 401 ? 31.097 -41.535 2.179 1.00 25.77 401 ARG A C 1
ATOM 3174 O O . ARG A 1 401 ? 32.178 -41.872 1.708 1.00 25.77 401 ARG A O 1
ATOM 3181 N N . ILE A 1 402 ? 30.194 -42.426 2.636 1.00 21.95 402 ILE A N 1
ATOM 3182 C CA . ILE A 1 402 ? 30.249 -43.920 2.606 1.00 21.95 402 ILE A CA 1
ATOM 3183 C C . ILE A 1 402 ? 28.923 -44.487 1.991 1.00 21.95 402 ILE A C 1
ATOM 3185 O O . ILE A 1 402 ? 27.986 -43.709 1.812 1.00 21.95 402 ILE A O 1
ATOM 3189 N N . VAL A 1 403 ? 28.844 -45.767 1.551 1.00 23.95 403 VAL A N 1
ATOM 3190 C CA . VAL A 1 403 ? 27.906 -46.237 0.479 1.00 23.95 403 VAL A CA 1
ATOM 3191 C C . VAL A 1 403 ? 27.387 -47.715 0.597 1.00 23.95 403 VAL A C 1
ATOM 3193 O O . VAL A 1 403 ? 28.115 -48.546 1.131 1.00 23.95 403 VAL A O 1
ATOM 3196 N N . LEU A 1 404 ? 26.233 -48.038 -0.056 1.00 22.52 404 LEU A N 1
ATOM 3197 C CA . LEU A 1 404 ? 25.666 -49.368 -0.507 1.00 22.52 404 LEU A CA 1
ATOM 3198 C C . LEU A 1 404 ? 24.889 -50.273 0.506 1.00 22.52 404 LEU A C 1
ATOM 3200 O O . LEU A 1 404 ? 25.144 -50.117 1.698 1.00 22.52 404 LEU A O 1
ATOM 3204 N N . PRO A 1 405 ? 24.048 -51.292 0.101 1.00 25.09 405 PRO A N 1
ATOM 3205 C CA . PRO A 1 405 ? 23.381 -51.675 -1.192 1.00 25.09 405 PRO A CA 1
ATOM 3206 C C . PRO A 1 405 ? 21.826 -52.009 -1.107 1.00 25.09 405 PRO A C 1
ATOM 3208 O O . PRO A 1 405 ? 21.170 -51.548 -0.183 1.00 25.09 405 PRO A O 1
ATOM 3211 N N . ARG A 1 406 ? 21.212 -52.761 -2.074 1.00 29.39 406 ARG A N 1
ATOM 3212 C CA . ARG A 1 406 ? 19.733 -52.898 -2.384 1.00 29.39 406 ARG A CA 1
ATOM 3213 C C . ARG A 1 406 ? 19.055 -54.305 -2.248 1.00 29.39 406 ARG A C 1
ATOM 3215 O O . ARG A 1 406 ? 19.765 -55.301 -2.366 1.00 29.39 406 ARG A O 1
ATOM 3222 N N . ALA A 1 407 ? 17.694 -54.335 -2.231 1.00 25.84 407 ALA A N 1
ATOM 3223 C CA . ALA A 1 407 ? 16.714 -55.373 -2.717 1.00 25.84 407 ALA A CA 1
ATOM 3224 C C . ALA A 1 407 ? 15.284 -54.735 -2.941 1.00 25.84 407 ALA A C 1
ATOM 3226 O O . ALA A 1 407 ? 15.087 -53.674 -2.347 1.00 25.84 407 ALA A O 1
ATOM 3227 N N . THR A 1 408 ? 14.263 -55.115 -3.762 1.00 28.52 408 THR A N 1
ATOM 3228 C CA . THR A 1 408 ? 13.771 -56.297 -4.567 1.00 28.52 408 THR A CA 1
ATOM 3229 C C . THR A 1 408 ? 12.825 -57.323 -3.852 1.00 28.52 408 THR A C 1
ATOM 3231 O O . THR A 1 408 ? 13.086 -57.619 -2.691 1.00 28.52 408 THR A O 1
ATOM 3234 N N . ASP A 1 409 ? 11.726 -57.921 -4.407 1.00 26.30 409 ASP A N 1
ATOM 3235 C CA . ASP A 1 409 ? 11.063 -57.857 -5.757 1.00 26.30 409 ASP A CA 1
ATOM 3236 C C . ASP A 1 409 ? 9.622 -58.535 -5.918 1.00 26.30 409 ASP A C 1
ATOM 3238 O O . ASP A 1 409 ? 9.447 -59.670 -5.482 1.00 26.30 409 ASP A O 1
ATOM 3242 N N . ILE A 1 410 ? 8.677 -57.924 -6.696 1.00 24.56 410 ILE A N 1
ATOM 3243 C CA . ILE A 1 410 ? 7.606 -58.508 -7.619 1.00 24.56 410 ILE A CA 1
ATOM 3244 C C . ILE A 1 410 ? 6.248 -59.088 -6.960 1.00 24.56 410 ILE A C 1
ATOM 3246 O O . ILE A 1 410 ? 6.129 -58.966 -5.746 1.00 24.56 410 ILE A O 1
ATOM 3250 N N . PRO A 1 411 ? 5.156 -59.598 -7.649 1.00 29.80 411 PRO A N 1
ATOM 3251 C CA . PRO A 1 411 ? 3.828 -58.966 -8.032 1.00 29.80 411 PRO A CA 1
ATOM 3252 C C . PRO A 1 411 ? 2.506 -59.791 -7.678 1.00 29.80 411 PRO A C 1
ATOM 3254 O O . PRO A 1 411 ? 2.611 -60.603 -6.762 1.00 29.80 411 PRO A O 1
ATOM 3257 N N . PRO A 1 412 ? 1.322 -59.820 -8.405 1.00 36.25 412 PRO A N 1
ATOM 3258 C CA . PRO A 1 412 ? 0.491 -58.865 -9.223 1.00 36.25 412 PRO A CA 1
ATOM 3259 C C . PRO A 1 412 ? -1.082 -58.830 -8.984 1.00 36.25 412 PRO A C 1
ATOM 3261 O O . PRO A 1 412 ? -1.678 -59.816 -8.574 1.00 36.25 412 PRO A O 1
ATOM 3264 N N . GLN A 1 413 ? -1.758 -57.762 -9.476 1.00 26.61 413 GLN A N 1
ATOM 3265 C CA . GLN A 1 413 ? -3.127 -57.662 -10.105 1.00 26.61 413 GLN A CA 1
ATOM 3266 C C . GLN A 1 413 ? -4.468 -58.088 -9.421 1.00 26.61 413 GLN A C 1
ATOM 3268 O O . GLN A 1 413 ? -4.723 -59.275 -9.242 1.00 26.61 413 GLN A O 1
ATOM 3273 N N . LEU A 1 414 ? -5.446 -57.151 -9.370 1.00 22.98 414 LEU A N 1
ATOM 3274 C CA . LEU A 1 414 ? -6.661 -57.120 -10.242 1.00 22.98 414 LEU A CA 1
ATOM 3275 C C . LEU A 1 414 ? -7.313 -55.698 -10.281 1.00 22.98 414 LEU A C 1
ATOM 3277 O O . LEU A 1 414 ? -6.765 -54.783 -9.676 1.00 22.98 414 LEU A O 1
ATOM 3281 N N . LEU A 1 415 ? -8.418 -55.486 -11.025 1.00 25.77 415 LEU A N 1
ATOM 3282 C CA . LEU A 1 415 ? -8.994 -54.170 -11.413 1.00 25.77 415 LEU A CA 1
ATOM 3283 C C . LEU A 1 415 ? -10.499 -54.006 -11.091 1.00 25.77 415 LEU A C 1
ATOM 3285 O O . LEU A 1 415 ? -11.260 -54.936 -11.356 1.00 25.77 415 LEU A O 1
ATOM 3289 N N . VAL A 1 416 ? -10.925 -52.797 -10.677 1.00 23.20 416 VAL A N 1
ATOM 3290 C CA . VAL A 1 416 ? -12.299 -52.229 -10.797 1.00 23.20 416 VAL A CA 1
ATOM 3291 C C . VAL A 1 416 ? -12.201 -50.687 -10.968 1.00 23.20 416 VAL A C 1
ATOM 3293 O O . VAL A 1 416 ? -11.147 -50.119 -10.688 1.00 23.20 416 VAL A O 1
ATOM 3296 N N . ASP A 1 417 ? -13.258 -50.032 -11.471 1.00 23.53 417 ASP A N 1
ATOM 3297 C CA . ASP A 1 417 ? -13.336 -48.601 -11.857 1.00 23.53 417 ASP A CA 1
ATOM 3298 C C . ASP A 1 417 ? -13.228 -47.561 -10.704 1.00 23.53 417 ASP A C 1
ATOM 3300 O O . ASP A 1 417 ? -13.442 -47.905 -9.538 1.00 23.53 417 ASP A O 1
ATOM 3304 N N . PRO A 1 418 ? -12.917 -46.277 -11.009 1.00 27.08 418 PRO A N 1
ATOM 3305 C CA . PRO A 1 418 ? -12.528 -45.269 -10.017 1.00 27.08 418 PRO A CA 1
ATOM 3306 C C . PRO A 1 418 ? -13.675 -44.419 -9.435 1.00 27.08 418 PRO A C 1
ATOM 3308 O O . PRO A 1 418 ? -14.626 -44.049 -10.123 1.00 27.08 418 PRO A O 1
ATOM 3311 N N . MET A 1 419 ? -13.488 -43.976 -8.187 1.00 23.81 419 MET A N 1
ATOM 3312 C CA . MET A 1 419 ? -14.082 -42.738 -7.662 1.00 23.81 419 MET A CA 1
ATOM 3313 C C . MET A 1 419 ? -13.161 -41.541 -7.953 1.00 23.81 419 MET A C 1
ATOM 3315 O O . MET A 1 419 ? -11.938 -41.678 -7.961 1.00 23.81 419 MET A O 1
ATOM 3319 N N . SER A 1 420 ? -13.747 -40.366 -8.182 1.00 24.73 420 SER A N 1
ATOM 3320 C CA . SER A 1 420 ? -13.029 -39.106 -8.411 1.00 24.73 420 SER A CA 1
ATOM 3321 C C . SER A 1 420 ? -12.588 -38.447 -7.101 1.00 24.73 420 SER A C 1
ATOM 3323 O O . SER A 1 420 ? -13.415 -38.264 -6.211 1.00 24.73 420 SER A O 1
ATOM 3325 N N . PHE A 1 421 ? -11.328 -38.013 -7.030 1.00 25.64 421 PHE A N 1
ATOM 3326 C CA . PHE A 1 421 ? -10.759 -37.238 -5.922 1.00 25.64 421 PHE A CA 1
ATOM 3327 C C . PHE A 1 421 ? -9.917 -36.076 -6.465 1.00 25.64 421 PHE A C 1
ATOM 3329 O O . PHE A 1 421 ? -9.250 -36.231 -7.491 1.00 25.64 421 PHE A O 1
ATOM 3336 N N . GLU A 1 422 ? -9.912 -34.940 -5.766 1.00 24.94 422 GLU A N 1
ATOM 3337 C CA . GLU A 1 422 ? -9.045 -33.797 -6.079 1.00 24.94 422 GLU A CA 1
ATOM 3338 C C . GLU A 1 422 ? -7.756 -33.841 -5.233 1.00 24.94 422 GLU A C 1
ATOM 3340 O O . GLU A 1 422 ? -7.828 -34.089 -4.029 1.00 24.94 422 GLU A O 1
ATOM 3345 N N . PRO A 1 423 ? -6.562 -33.626 -5.819 1.00 25.03 423 PRO A N 1
ATOM 3346 C CA . PRO A 1 423 ? -5.311 -33.597 -5.069 1.00 25.03 423 PRO A CA 1
ATOM 3347 C C . PRO A 1 423 ? -4.981 -32.180 -4.575 1.00 25.03 423 PRO A C 1
ATOM 3349 O O . PRO A 1 423 ? -4.786 -31.259 -5.372 1.00 25.03 423 PRO A O 1
ATOM 3352 N N . HIS A 1 424 ? -4.830 -32.006 -3.262 1.00 33.53 424 HIS A N 1
ATOM 3353 C CA . HIS A 1 424 ? -4.385 -30.747 -2.662 1.00 33.53 424 HIS A CA 1
ATOM 3354 C C . HIS A 1 424 ? -2.969 -30.838 -2.078 1.00 33.53 424 HIS A C 1
ATOM 3356 O O . HIS A 1 424 ? -2.720 -31.606 -1.160 1.00 33.53 424 HIS A O 1
ATOM 3362 N N . ARG A 1 425 ? -2.106 -29.940 -2.582 1.00 34.41 425 ARG A N 1
ATOM 3363 C CA . ARG A 1 425 ? -0.896 -29.366 -1.954 1.00 34.41 425 ARG A CA 1
ATOM 3364 C C . ARG A 1 425 ? 0.258 -30.323 -1.584 1.00 34.41 425 ARG A C 1
ATOM 3366 O O . ARG A 1 425 ? 0.110 -31.516 -1.356 1.00 34.41 425 ARG A O 1
ATOM 3373 N N . VAL A 1 426 ? 1.469 -29.765 -1.557 1.00 30.62 426 VAL A N 1
ATOM 3374 C CA . VAL A 1 426 ? 2.710 -30.436 -1.134 1.00 30.62 426 VAL A CA 1
ATOM 3375 C C . VAL A 1 426 ? 3.457 -29.473 -0.222 1.00 30.62 426 VAL A C 1
ATOM 3377 O O . VAL A 1 426 ? 3.681 -28.329 -0.608 1.00 30.62 426 VAL A O 1
ATOM 3380 N N . TYR A 1 427 ? 3.858 -29.935 0.961 1.00 36.03 427 TYR A N 1
ATOM 3381 C CA . TYR A 1 427 ? 4.529 -29.113 1.967 1.00 36.03 427 TYR A CA 1
ATOM 3382 C C . TYR A 1 427 ? 5.943 -29.627 2.265 1.00 36.03 427 TYR A C 1
ATOM 3384 O O . TYR A 1 427 ? 6.255 -30.812 2.105 1.00 36.03 427 TYR A O 1
ATOM 3392 N N . ARG A 1 428 ? 6.817 -28.728 2.731 1.00 30.25 428 ARG A N 1
ATOM 3393 C CA . ARG A 1 428 ? 8.042 -29.122 3.443 1.00 30.25 428 ARG A CA 1
ATOM 3394 C C . ARG A 1 428 ? 7.685 -29.370 4.923 1.00 30.25 428 ARG A C 1
ATOM 3396 O O . ARG A 1 428 ? 6.755 -28.733 5.419 1.00 30.25 428 ARG A O 1
ATOM 3403 N N . PRO A 1 429 ? 8.367 -30.283 5.640 1.00 29.72 429 PRO A N 1
ATOM 3404 C CA . PRO A 1 429 ? 8.102 -30.495 7.065 1.00 29.72 429 PRO A CA 1
ATOM 3405 C C . PRO A 1 429 ? 8.355 -29.199 7.854 1.00 29.72 429 PRO A C 1
ATOM 3407 O O . PRO A 1 429 ? 9.447 -28.650 7.744 1.00 29.72 429 PRO A O 1
ATOM 3410 N N . GLY A 1 430 ? 7.361 -28.727 8.617 1.00 34.84 430 GLY A N 1
ATOM 3411 C CA . GLY A 1 430 ? 7.374 -27.417 9.298 1.00 34.84 430 GLY A CA 1
ATOM 3412 C C . GLY A 1 430 ? 6.293 -26.436 8.817 1.00 34.84 430 GLY A C 1
ATOM 3413 O O . GLY A 1 430 ? 6.057 -25.420 9.459 1.00 34.84 430 GLY A O 1
ATOM 3414 N N . ALA A 1 431 ? 5.593 -26.751 7.721 1.00 32.81 431 ALA A N 1
ATOM 3415 C CA . ALA A 1 431 ? 4.453 -25.972 7.241 1.00 32.81 431 ALA A CA 1
ATOM 3416 C C . ALA A 1 431 ? 3.121 -26.716 7.457 1.00 32.81 431 ALA A C 1
ATOM 3418 O O . ALA A 1 431 ? 2.658 -27.398 6.544 1.00 32.81 431 ALA A O 1
ATOM 3419 N N . MET A 1 432 ? 2.539 -26.592 8.662 1.00 33.25 432 MET A N 1
ATOM 3420 C CA . MET A 1 432 ? 1.106 -26.327 8.953 1.00 33.25 432 MET A CA 1
ATOM 3421 C C . MET A 1 432 ? 0.690 -26.744 10.378 1.00 33.25 432 MET A C 1
ATOM 3423 O O . MET A 1 432 ? 1.295 -27.631 10.984 1.00 33.25 432 MET A O 1
ATOM 3427 N N . GLY A 1 433 ? -0.359 -26.089 10.894 1.00 31.62 433 GLY A N 1
ATOM 3428 C CA . GLY A 1 433 ? -1.013 -26.419 12.166 1.00 31.62 433 GLY A CA 1
ATOM 3429 C C . GLY A 1 433 ? -1.899 -27.675 12.114 1.00 31.62 433 GLY A C 1
ATOM 3430 O O . GLY A 1 433 ? -2.081 -28.280 11.060 1.00 31.62 433 GLY A O 1
ATOM 3431 N N . ASP A 1 434 ? -2.405 -28.069 13.287 1.00 32.75 434 ASP A N 1
ATOM 3432 C CA . ASP A 1 434 ? -3.452 -29.069 13.564 1.00 32.75 434 ASP A CA 1
ATOM 3433 C C . ASP A 1 434 ? -3.650 -30.204 12.545 1.00 32.75 434 ASP A C 1
ATOM 3435 O O . ASP A 1 434 ? -4.660 -30.323 11.855 1.00 32.75 434 ASP A O 1
ATOM 3439 N N . CYS A 1 435 ? -2.678 -31.121 12.525 1.00 34.50 435 CYS A N 1
ATOM 3440 C CA . CYS A 1 435 ? -2.745 -32.374 11.773 1.00 34.50 435 CYS A CA 1
ATOM 3441 C C . CYS A 1 435 ? -2.569 -33.589 12.710 1.00 34.50 435 CYS A C 1
ATOM 3443 O O . CYS A 1 435 ? -1.432 -33.893 13.105 1.00 34.50 435 CYS A O 1
ATOM 3445 N N . PRO A 1 436 ? -3.652 -34.300 13.090 1.00 36.59 436 PRO A N 1
ATOM 3446 C CA . PRO A 1 436 ? -3.588 -35.474 13.961 1.00 36.59 436 PRO A CA 1
ATOM 3447 C C . PRO A 1 436 ? -2.965 -36.711 13.279 1.00 36.59 436 PRO A C 1
ATOM 3449 O O . PRO A 1 436 ? -3.640 -37.662 12.909 1.00 36.59 436 PRO A O 1
ATOM 3452 N N . GLY A 1 437 ? -1.630 -36.753 13.227 1.00 41.44 437 GLY A N 1
ATOM 3453 C CA . GLY A 1 437 ? -0.848 -37.995 13.140 1.00 41.44 437 GLY A CA 1
ATOM 3454 C C . GLY A 1 437 ? -0.292 -38.391 11.763 1.00 41.44 437 GLY A C 1
ATOM 3455 O O . GLY A 1 437 ? -0.639 -37.839 10.721 1.00 41.44 437 GLY A O 1
ATOM 3456 N N . ILE A 1 438 ? 0.677 -39.319 11.774 1.00 40.12 438 ILE A N 1
ATOM 3457 C CA . ILE A 1 438 ? 1.592 -39.569 10.644 1.00 40.12 438 ILE A CA 1
ATOM 3458 C C . ILE A 1 438 ? 1.824 -41.068 10.362 1.00 40.12 438 ILE A C 1
ATOM 3460 O O . ILE A 1 438 ? 2.114 -41.845 11.270 1.00 40.12 438 ILE A O 1
ATOM 3464 N N . LEU A 1 439 ? 1.825 -41.463 9.084 1.00 31.34 439 LEU A N 1
ATOM 3465 C CA . LEU A 1 439 ? 2.376 -42.730 8.577 1.00 31.34 439 LEU A CA 1
ATOM 3466 C C . LEU A 1 439 ? 3.801 -42.513 8.029 1.00 31.34 439 LEU A C 1
ATOM 3468 O O . LEU A 1 439 ? 4.036 -41.547 7.308 1.00 31.34 439 LEU A O 1
ATOM 3472 N N . LYS A 1 440 ? 4.762 -43.396 8.331 1.00 40.12 440 LYS A N 1
ATOM 3473 C CA . LYS A 1 440 ? 6.179 -43.232 7.937 1.00 40.12 440 LYS A CA 1
ATOM 3474 C C . LYS A 1 440 ? 6.608 -44.161 6.796 1.00 40.12 440 LYS A C 1
ATOM 3476 O O . LYS A 1 440 ? 6.416 -45.373 6.868 1.00 40.12 440 LYS A O 1
ATOM 3481 N N . LEU A 1 441 ? 7.256 -43.595 5.774 1.00 33.47 441 LEU A N 1
ATOM 3482 C CA . LEU A 1 441 ? 7.814 -44.314 4.622 1.00 33.47 441 LEU A CA 1
ATOM 3483 C C . LEU A 1 441 ? 9.350 -44.252 4.625 1.00 33.47 441 LEU A C 1
ATOM 3485 O O . LEU A 1 441 ? 9.930 -43.182 4.424 1.00 33.47 441 LEU A O 1
ATOM 3489 N N . SER A 1 442 ? 10.005 -45.402 4.805 1.00 39.34 442 SER A N 1
ATOM 3490 C CA . SER A 1 442 ? 11.469 -45.526 4.883 1.00 39.34 442 SER A CA 1
ATOM 3491 C C . SER A 1 442 ? 12.061 -46.318 3.709 1.00 39.34 442 SER A C 1
ATOM 3493 O O . SER A 1 442 ? 11.416 -47.194 3.141 1.00 39.34 442 SER A O 1
ATOM 3495 N N . ASN A 1 443 ? 13.326 -46.054 3.375 1.00 33.06 443 ASN A N 1
ATOM 3496 C CA . ASN A 1 443 ? 14.133 -46.833 2.419 1.00 33.06 443 ASN A CA 1
ATOM 3497 C C . ASN A 1 443 ? 15.404 -47.416 3.091 1.00 33.06 443 ASN A C 1
ATOM 3499 O O . ASN A 1 443 ? 16.324 -47.885 2.427 1.00 33.06 443 ASN A O 1
ATOM 3503 N N . THR A 1 444 ? 15.492 -47.349 4.426 1.00 32.50 444 THR A N 1
ATOM 3504 C CA . THR A 1 444 ? 16.675 -47.752 5.205 1.00 32.50 444 THR A CA 1
ATOM 3505 C C . THR A 1 444 ? 16.293 -48.261 6.592 1.00 32.50 444 THR A C 1
ATOM 3507 O O . THR A 1 444 ? 15.668 -47.548 7.374 1.00 32.50 444 THR A O 1
ATOM 3510 N N . SER A 1 445 ? 16.740 -49.463 6.951 1.00 32.66 445 SER A N 1
ATOM 3511 C CA . SER A 1 445 ? 16.659 -49.960 8.327 1.00 32.66 445 SER A CA 1
ATOM 3512 C C . SER A 1 445 ? 17.818 -49.408 9.166 1.00 32.66 445 SER A C 1
ATOM 3514 O O . SER A 1 445 ? 18.943 -49.834 8.927 1.00 32.66 445 SER A O 1
ATOM 3516 N N . LEU A 1 446 ? 17.563 -48.521 10.146 1.00 26.58 446 LEU A N 1
ATOM 3517 C CA . LEU A 1 446 ? 18.328 -48.402 11.412 1.00 26.58 446 LEU A CA 1
ATOM 3518 C C . LEU A 1 446 ? 17.801 -47.290 12.356 1.00 26.58 446 LEU A C 1
ATOM 3520 O O . LEU A 1 446 ? 17.890 -46.109 12.049 1.00 26.58 446 LEU A O 1
ATOM 3524 N N . ILE A 1 447 ? 17.327 -47.722 13.532 1.00 23.83 447 ILE A N 1
ATOM 3525 C CA . ILE A 1 447 ? 17.441 -47.125 14.886 1.00 23.83 447 ILE A CA 1
ATOM 3526 C C . ILE A 1 447 ? 17.515 -45.585 15.016 1.00 23.83 447 ILE A C 1
ATOM 3528 O O . ILE A 1 447 ? 18.519 -44.953 14.695 1.00 23.83 447 ILE A O 1
ATOM 3532 N N . ALA A 1 448 ? 16.516 -45.010 15.696 1.00 21.97 448 ALA A N 1
ATOM 3533 C CA . ALA A 1 448 ? 16.542 -43.629 16.182 1.00 21.97 448 ALA A CA 1
ATOM 3534 C C . ALA A 1 448 ? 17.516 -43.421 17.363 1.00 21.97 448 ALA A C 1
ATOM 3536 O O . ALA A 1 448 ? 17.580 -44.239 18.284 1.00 21.97 448 ALA A O 1
ATOM 3537 N N . VAL A 1 449 ? 18.204 -42.275 17.386 1.00 20.28 449 VAL A N 1
ATOM 3538 C CA . VAL A 1 449 ? 19.071 -41.835 18.494 1.00 20.28 449 VAL A CA 1
ATOM 3539 C C . VAL A 1 449 ? 18.471 -40.588 19.145 1.00 20.28 449 VAL A C 1
ATOM 3541 O O . VAL A 1 449 ? 18.295 -39.564 18.489 1.00 20.28 449 VAL A O 1
ATOM 3544 N N . LYS A 1 450 ? 18.172 -40.657 20.449 1.00 21.17 450 LYS A N 1
ATOM 3545 C CA . LYS A 1 450 ? 17.812 -39.473 21.246 1.00 21.17 450 LYS A CA 1
ATOM 3546 C C . LYS A 1 450 ? 19.037 -38.580 21.430 1.00 21.17 450 LYS A C 1
ATOM 3548 O O . LYS A 1 450 ? 20.034 -39.044 21.981 1.00 21.17 450 LYS A O 1
ATOM 3553 N N . TYR A 1 451 ? 18.913 -37.296 21.106 1.00 21.08 451 TYR A N 1
ATOM 3554 C CA . TYR A 1 451 ? 19.805 -36.278 21.657 1.00 21.08 451 TYR A CA 1
ATOM 3555 C C . TYR A 1 451 ? 19.281 -35.789 23.010 1.00 21.08 451 TYR A C 1
ATOM 3557 O O . TYR A 1 451 ? 18.092 -35.528 23.189 1.00 21.08 451 TYR A O 1
ATOM 3565 N N . SER A 1 452 ? 20.183 -35.723 23.984 1.00 22.33 452 SER A N 1
ATOM 3566 C CA . SER A 1 452 ? 19.932 -35.251 25.346 1.00 22.33 452 SER A CA 1
ATOM 3567 C C . SER A 1 452 ? 20.621 -33.910 25.586 1.00 22.33 452 SER A C 1
ATOM 3569 O O . SER A 1 452 ? 21.665 -33.650 24.994 1.00 22.33 452 SER A O 1
ATOM 3571 N N . ARG A 1 453 ? 20.045 -33.108 26.493 1.00 23.83 453 ARG A N 1
ATOM 3572 C CA . ARG A 1 453 ? 20.483 -31.765 26.927 1.00 23.83 453 ARG A CA 1
ATOM 3573 C C . ARG A 1 453 ? 22.002 -31.531 26.876 1.00 23.83 453 ARG A C 1
ATOM 3575 O O . ARG A 1 453 ? 22.765 -32.313 27.443 1.00 23.83 453 ARG A O 1
ATOM 3582 N N . ILE A 1 454 ? 22.397 -30.384 26.328 1.00 23.97 454 ILE A N 1
ATOM 3583 C CA . ILE A 1 454 ? 23.715 -29.766 26.543 1.00 23.97 454 ILE A CA 1
ATOM 3584 C C . ILE A 1 454 ? 23.555 -28.683 27.640 1.00 23.97 454 ILE A C 1
ATOM 3586 O O . ILE A 1 454 ? 22.476 -28.092 27.717 1.00 23.97 454 ILE A O 1
ATOM 3590 N N . PRO A 1 455 ? 24.536 -28.458 28.542 1.00 24.39 455 PRO A N 1
ATOM 3591 C CA . PRO A 1 455 ? 24.366 -27.555 29.688 1.00 24.39 455 PRO A CA 1
ATOM 3592 C C . PRO A 1 455 ? 24.491 -26.063 29.345 1.00 24.39 455 PRO A C 1
ATOM 3594 O O . PRO A 1 455 ? 25.017 -25.690 28.299 1.00 24.39 455 PRO A O 1
ATOM 3597 N N . SER A 1 456 ? 24.063 -25.225 30.290 1.00 28.72 456 SER A N 1
ATOM 3598 C CA . SER A 1 456 ? 24.223 -23.768 30.283 1.00 28.72 456 SER A CA 1
ATOM 3599 C C . SER A 1 456 ? 25.688 -23.315 30.268 1.00 28.72 456 SER A C 1
ATOM 3601 O O . SER A 1 456 ? 26.545 -23.924 30.912 1.00 28.72 456 SER A O 1
ATOM 3603 N N . LEU A 1 457 ? 25.940 -22.181 29.613 1.00 25.89 457 LEU A N 1
ATOM 3604 C CA . LEU A 1 457 ? 27.147 -21.368 29.761 1.00 25.89 457 LEU A CA 1
ATOM 3605 C C . LEU A 1 457 ? 26.724 -19.974 30.240 1.00 25.89 457 LEU A C 1
ATOM 3607 O O . LEU A 1 457 ? 25.831 -19.376 29.642 1.00 25.89 457 LEU A O 1
ATOM 3611 N N . ASP A 1 458 ? 27.342 -19.477 31.311 1.00 23.08 458 ASP A N 1
ATOM 3612 C CA . ASP A 1 458 ? 27.038 -18.152 31.862 1.00 23.08 458 ASP A CA 1
ATOM 3613 C C . ASP A 1 458 ? 27.520 -17.020 30.929 1.00 23.08 458 ASP A C 1
ATOM 3615 O O . ASP A 1 458 ? 28.591 -17.137 30.319 1.00 23.08 458 ASP A O 1
ATOM 3619 N N . PRO A 1 459 ? 26.782 -15.898 30.827 1.00 30.47 459 PRO A N 1
ATOM 3620 C CA . PRO A 1 459 ? 27.164 -14.774 29.980 1.00 30.47 459 PRO A CA 1
ATOM 3621 C C . PRO A 1 459 ? 28.331 -13.983 30.587 1.00 30.47 459 PRO A C 1
ATOM 3623 O O . PRO A 1 459 ? 28.228 -13.393 31.664 1.00 30.47 459 PRO A O 1
ATOM 3626 N N . MET A 1 460 ? 29.449 -13.908 29.863 1.00 23.16 460 MET A N 1
ATOM 3627 C CA . MET A 1 460 ? 30.571 -13.045 30.233 1.00 23.16 460 MET A CA 1
ATOM 3628 C C . MET A 1 460 ? 30.300 -11.604 29.777 1.00 23.16 460 MET A C 1
ATOM 3630 O O . MET A 1 460 ? 30.506 -11.259 28.615 1.00 23.16 460 MET A O 1
ATOM 3634 N N . VAL A 1 461 ? 29.840 -10.765 30.708 1.00 29.33 461 VAL A N 1
ATOM 3635 C CA . VAL A 1 461 ? 29.511 -9.351 30.464 1.00 29.33 461 VAL A CA 1
ATOM 3636 C C . VAL A 1 461 ? 30.729 -8.564 29.962 1.00 29.33 461 VAL A C 1
ATOM 3638 O O . VAL A 1 461 ? 31.776 -8.532 30.612 1.00 29.33 461 VAL A O 1
ATOM 3641 N N . LEU A 1 462 ? 30.552 -7.854 28.845 1.00 24.66 462 LEU A N 1
ATOM 3642 C CA . LEU A 1 462 ? 31.437 -6.788 28.375 1.00 24.66 462 LEU A CA 1
ATOM 3643 C C . LEU A 1 462 ? 30.591 -5.539 28.070 1.00 24.66 462 LEU A C 1
ATOM 3645 O O . LEU A 1 462 ? 29.570 -5.667 27.397 1.00 24.66 462 LEU A O 1
ATOM 3649 N N . PRO A 1 463 ? 30.984 -4.340 28.538 1.00 25.94 463 PRO A N 1
ATOM 3650 C CA . PRO A 1 463 ? 30.239 -3.118 28.263 1.00 25.94 463 PRO A CA 1
ATOM 3651 C C . PRO A 1 463 ? 30.514 -2.641 26.832 1.00 25.94 463 PRO A C 1
ATOM 3653 O O . PRO A 1 463 ? 31.640 -2.258 26.506 1.00 25.94 463 PRO A O 1
ATOM 3656 N N . LEU A 1 464 ? 29.484 -2.633 25.987 1.00 28.53 464 LEU A N 1
ATOM 3657 C CA . LEU A 1 464 ? 29.527 -1.987 24.677 1.00 28.53 464 LEU A CA 1
ATOM 3658 C C . LEU A 1 464 ? 28.959 -0.571 24.780 1.00 28.53 464 LEU A C 1
ATOM 3660 O O . LEU A 1 464 ? 27.858 -0.357 25.276 1.00 28.53 464 LEU A O 1
ATOM 3664 N N . GLN A 1 465 ? 29.755 0.401 24.342 1.00 26.11 465 GLN A N 1
ATOM 3665 C CA . GLN A 1 465 ? 29.357 1.805 24.276 1.00 26.11 465 GLN A CA 1
ATOM 3666 C C . GLN A 1 465 ? 28.414 2.020 23.088 1.00 26.11 465 GLN A C 1
ATOM 3668 O O . GLN A 1 465 ? 28.521 1.322 22.078 1.00 26.11 465 GLN A O 1
ATOM 3673 N N . SER A 1 466 ? 27.523 3.008 23.193 1.00 32.28 466 SER A N 1
ATOM 3674 C CA . SER A 1 466 ? 26.589 3.350 22.122 1.00 32.28 466 SER A CA 1
ATOM 3675 C C . SER A 1 466 ? 27.327 3.658 20.816 1.00 32.28 466 SER A C 1
ATOM 3677 O O . SER A 1 466 ? 28.159 4.562 20.724 1.00 32.28 466 SER A O 1
ATOM 3679 N N . THR A 1 467 ? 26.997 2.891 19.782 1.00 26.06 467 THR A N 1
ATOM 3680 C CA . THR A 1 467 ? 27.321 3.198 18.387 1.00 26.06 467 THR A CA 1
ATOM 3681 C C . THR A 1 467 ? 26.003 3.432 17.656 1.00 26.06 467 THR A C 1
ATOM 3683 O O . THR A 1 467 ? 24.985 2.854 18.030 1.00 26.06 467 THR A O 1
ATOM 3686 N N . GLY A 1 468 ? 25.990 4.369 16.702 1.00 28.62 468 GLY A N 1
ATOM 3687 C CA . GLY A 1 468 ? 24.749 4.857 16.090 1.00 28.62 468 GLY A CA 1
ATOM 3688 C C . GLY A 1 468 ? 23.936 3.729 15.453 1.00 28.62 468 GLY A C 1
ATOM 3689 O O . GLY A 1 468 ? 24.508 2.873 14.780 1.00 28.62 468 GLY A O 1
ATOM 3690 N N . GLY A 1 469 ? 22.621 3.736 15.685 1.00 34.44 469 GLY A N 1
ATOM 3691 C CA . GLY A 1 469 ? 21.729 2.646 15.297 1.00 34.44 469 GLY A CA 1
ATOM 3692 C C . GLY A 1 469 ? 21.796 2.322 13.805 1.00 34.44 469 GLY A C 1
ATOM 3693 O O . GLY A 1 469 ? 21.513 3.167 12.958 1.00 34.44 469 GLY A O 1
ATOM 3694 N N . ALA A 1 470 ? 22.142 1.075 13.490 1.00 37.22 470 ALA A N 1
ATOM 3695 C CA . ALA A 1 470 ? 21.829 0.489 12.197 1.00 37.22 470 ALA A CA 1
ATOM 3696 C C . ALA A 1 470 ? 20.359 0.044 12.210 1.00 37.22 470 ALA A C 1
ATOM 3698 O O . ALA A 1 470 ? 19.906 -0.541 13.194 1.00 37.22 470 ALA A O 1
ATOM 3699 N N . LYS A 1 471 ? 19.624 0.299 11.120 1.00 54.31 471 LYS A N 1
ATOM 3700 C CA . LYS A 1 471 ? 18.220 -0.114 10.968 1.00 54.31 471 LYS A CA 1
ATOM 3701 C C . LYS A 1 471 ? 18.105 -1.630 11.001 1.00 54.31 471 LYS A C 1
ATOM 3703 O O . LYS A 1 471 ? 18.393 -2.285 9.996 1.00 54.31 471 LYS A O 1
ATOM 3708 N N . LEU A 1 472 ? 17.677 -2.169 12.137 1.00 69.25 472 LEU A N 1
ATOM 3709 C CA . LEU A 1 472 ? 17.455 -3.595 12.283 1.00 69.25 472 LEU A CA 1
ATOM 3710 C C . LEU A 1 472 ? 16.230 -4.007 11.460 1.00 69.25 472 LEU A C 1
ATOM 3712 O O . LEU A 1 472 ? 15.189 -3.350 11.445 1.00 69.25 472 LEU A O 1
ATOM 3716 N N . GLN A 1 473 ? 16.392 -5.104 10.739 1.00 67.25 473 GLN A N 1
ATOM 3717 C CA . GLN A 1 473 ? 15.328 -5.848 10.092 1.00 67.25 473 GLN A CA 1
ATOM 3718 C C . GLN A 1 473 ? 15.443 -7.275 10.609 1.00 67.25 473 GLN A C 1
ATOM 3720 O O . GLN A 1 473 ? 16.559 -7.747 10.826 1.00 67.25 473 GLN A O 1
ATOM 3725 N N . THR A 1 474 ? 14.320 -7.953 10.817 1.00 69.25 474 THR A N 1
ATOM 3726 C CA . THR A 1 474 ? 14.337 -9.368 11.199 1.00 69.25 474 THR A CA 1
ATOM 3727 C C . THR A 1 474 ? 14.826 -10.198 10.008 1.00 69.25 474 THR A C 1
ATOM 3729 O O . THR A 1 474 ? 14.059 -10.508 9.100 1.00 69.25 474 THR A O 1
ATOM 3732 N N . ASP A 1 475 ? 16.128 -10.489 9.988 1.00 49.56 475 ASP A N 1
ATOM 3733 C CA . ASP A 1 475 ? 16.854 -11.175 8.909 1.00 49.56 475 ASP A CA 1
ATOM 3734 C C . ASP A 1 475 ? 17.049 -12.682 9.168 1.00 49.56 475 ASP A C 1
ATOM 3736 O O . ASP A 1 475 ? 17.264 -13.471 8.247 1.00 49.56 475 ASP A O 1
ATOM 3740 N N . ARG A 1 476 ? 16.943 -13.091 10.434 1.00 49.25 476 ARG A N 1
ATOM 3741 C CA . ARG A 1 476 ? 16.977 -14.486 10.892 1.00 49.25 476 ARG A CA 1
ATOM 3742 C C . ARG A 1 476 ? 15.580 -15.086 10.859 1.00 49.25 476 ARG A C 1
ATOM 3744 O O . ARG A 1 476 ? 14.606 -14.394 11.141 1.00 49.25 476 ARG A O 1
ATOM 3751 N N . SER A 1 477 ? 15.500 -16.393 10.611 1.00 57.69 477 SER A N 1
ATOM 3752 C CA . SER A 1 477 ? 14.251 -17.154 10.687 1.00 57.69 477 SER A CA 1
ATOM 3753 C C . SER A 1 477 ? 13.570 -16.980 12.048 1.00 57.69 477 SER A C 1
ATOM 3755 O O . SER A 1 477 ? 14.043 -17.487 13.068 1.00 57.69 477 SER A O 1
ATOM 3757 N N . PHE A 1 478 ? 12.448 -16.261 12.066 1.00 67.44 478 PHE A N 1
ATOM 3758 C CA . PHE A 1 478 ? 11.639 -16.098 13.268 1.00 67.44 478 PHE A CA 1
ATOM 3759 C C . PHE A 1 478 ? 10.932 -17.427 13.572 1.00 67.44 478 PHE A C 1
ATOM 3761 O O . PHE A 1 478 ? 10.125 -17.909 12.778 1.00 67.44 478 PHE A O 1
ATOM 3768 N N . THR A 1 479 ? 11.248 -18.045 14.710 1.00 72.69 479 THR A N 1
ATOM 3769 C CA . THR A 1 479 ? 10.723 -19.368 15.078 1.00 72.69 479 THR A CA 1
ATOM 3770 C C . THR A 1 479 ? 9.502 -19.283 15.989 1.00 72.69 479 THR A C 1
ATOM 3772 O O . THR A 1 479 ? 9.318 -18.312 16.724 1.00 72.69 479 THR A O 1
ATOM 3775 N N . VAL A 1 480 ? 8.701 -20.351 16.012 1.00 73.38 480 VAL A N 1
ATOM 3776 C CA . VAL A 1 480 ? 7.631 -20.534 17.010 1.00 73.38 480 VAL A CA 1
ATOM 3777 C C . VAL A 1 480 ? 8.193 -20.547 18.428 1.00 73.38 480 VAL A C 1
ATOM 3779 O O . VAL A 1 480 ? 7.660 -19.848 19.276 1.00 73.38 480 VAL A O 1
ATOM 3782 N N . ASP A 1 481 ? 9.332 -21.209 18.665 1.00 76.25 481 ASP A N 1
ATOM 3783 C CA . ASP A 1 481 ? 10.027 -21.166 19.962 1.00 76.25 481 ASP A CA 1
ATOM 3784 C C . ASP A 1 481 ? 10.315 -19.721 20.431 1.00 76.25 481 ASP A C 1
ATOM 3786 O O . ASP A 1 481 ? 10.309 -19.446 21.630 1.00 76.25 481 ASP A O 1
ATOM 3790 N N . MET A 1 482 ? 10.567 -18.786 19.503 1.00 82.81 482 MET A N 1
ATOM 3791 C CA . MET A 1 482 ? 10.750 -17.367 19.817 1.00 82.81 482 MET A CA 1
ATOM 3792 C C . MET A 1 482 ? 9.418 -16.636 20.015 1.00 82.81 482 MET A C 1
ATOM 3794 O O . MET A 1 482 ? 9.323 -15.836 20.942 1.00 82.81 482 MET A O 1
ATOM 3798 N N . TYR A 1 483 ? 8.391 -16.933 19.213 1.00 89.00 483 TYR A N 1
ATOM 3799 C CA . TYR A 1 483 ? 7.032 -16.413 19.413 1.00 89.00 483 TYR A CA 1
ATOM 3800 C C . TYR A 1 483 ? 6.502 -16.787 20.808 1.00 89.00 483 TYR A C 1
ATOM 3802 O O . TYR A 1 483 ? 6.156 -15.917 21.602 1.00 89.00 483 TYR A O 1
ATOM 3810 N N . ASP A 1 484 ? 6.536 -18.079 21.135 1.00 87.25 484 ASP A N 1
ATOM 3811 C CA . ASP A 1 484 ? 6.087 -18.653 22.405 1.00 87.25 484 ASP A CA 1
ATOM 3812 C C . ASP A 1 484 ? 6.932 -18.153 23.594 1.00 87.25 484 ASP A C 1
ATOM 3814 O O . ASP A 1 484 ? 6.417 -17.952 24.694 1.00 87.25 484 ASP A O 1
ATOM 3818 N N . SER A 1 485 ? 8.231 -17.899 23.386 1.00 92.00 485 SER A N 1
ATOM 3819 C CA . SER A 1 485 ? 9.104 -17.292 24.399 1.00 92.00 485 SER A CA 1
ATOM 3820 C C . SER A 1 485 ? 8.775 -15.814 24.650 1.00 92.00 485 SER A C 1
ATOM 3822 O O . SER A 1 485 ? 8.833 -15.386 25.802 1.00 92.00 485 SER A O 1
ATOM 3824 N N . ILE A 1 486 ? 8.420 -15.032 23.620 1.00 96.19 486 ILE A N 1
ATOM 3825 C CA . ILE A 1 486 ? 7.927 -13.654 23.804 1.00 96.19 486 ILE A CA 1
ATOM 3826 C C . ILE A 1 486 ? 6.583 -13.696 24.535 1.00 96.19 486 ILE A C 1
ATOM 3828 O O . ILE A 1 486 ? 6.375 -12.936 25.477 1.00 96.19 486 ILE A O 1
ATOM 3832 N N . GLU A 1 487 ? 5.700 -14.624 24.166 1.00 94.94 487 GLU A N 1
ATOM 3833 C CA . GLU A 1 487 ? 4.406 -14.822 24.815 1.00 94.94 487 GLU A CA 1
ATOM 3834 C C . GLU A 1 487 ? 4.554 -15.116 26.322 1.00 94.94 487 GLU A C 1
ATOM 3836 O O . GLU A 1 487 ? 4.009 -14.373 27.141 1.00 94.94 487 GLU A O 1
ATOM 3841 N N . GLU A 1 488 ? 5.349 -16.113 26.726 1.00 95.88 488 GLU A N 1
ATOM 3842 C CA . GLU A 1 488 ? 5.558 -16.438 28.150 1.00 95.88 488 GLU A CA 1
ATOM 3843 C C . GLU A 1 488 ? 6.303 -15.329 28.922 1.00 95.88 488 GLU A C 1
ATOM 3845 O O . GLU A 1 488 ? 6.035 -15.124 30.112 1.00 95.88 488 GLU A O 1
ATOM 3850 N N . ASP A 1 489 ? 7.187 -14.555 28.279 1.00 97.81 489 ASP A N 1
ATOM 3851 C CA . ASP A 1 489 ? 7.797 -13.381 28.917 1.00 97.81 489 ASP A CA 1
ATOM 3852 C C . ASP A 1 489 ? 6.773 -12.258 29.141 1.00 97.81 489 ASP A C 1
ATOM 3854 O O . ASP A 1 489 ? 6.735 -11.684 30.227 1.00 97.81 489 ASP A O 1
ATOM 3858 N N . ILE A 1 490 ? 5.909 -11.961 28.162 1.00 97.94 490 ILE A N 1
ATOM 3859 C CA . ILE A 1 490 ? 4.819 -10.977 28.297 1.00 97.94 490 ILE A CA 1
ATOM 3860 C C . ILE A 1 490 ? 3.820 -11.430 29.372 1.00 97.94 490 ILE A C 1
ATOM 3862 O O . ILE A 1 490 ? 3.399 -10.620 30.205 1.00 97.94 490 ILE A O 1
ATOM 3866 N N . ALA A 1 491 ? 3.529 -12.732 29.450 1.00 95.25 491 ALA A N 1
ATOM 3867 C CA . ALA A 1 491 ? 2.742 -13.315 30.534 1.00 95.25 491 ALA A CA 1
ATOM 3868 C C . ALA A 1 491 ? 3.443 -13.154 31.894 1.00 95.25 491 ALA A C 1
ATOM 3870 O O . ALA A 1 491 ? 2.781 -12.963 32.915 1.00 95.25 491 ALA A O 1
ATOM 3871 N N . THR A 1 492 ? 4.775 -13.247 31.931 1.00 96.94 492 THR A N 1
ATOM 3872 C CA . THR A 1 492 ? 5.591 -13.097 33.147 1.00 96.94 492 THR A CA 1
ATOM 3873 C C . THR A 1 492 ? 5.664 -11.640 33.606 1.00 96.94 492 THR A C 1
ATOM 3875 O O . THR A 1 492 ? 5.455 -11.377 34.791 1.00 96.94 492 THR A O 1
ATOM 3878 N N . LEU A 1 493 ? 5.874 -10.687 32.688 1.00 95.94 493 LEU A N 1
ATOM 3879 C CA . LEU A 1 493 ? 5.800 -9.252 32.974 1.00 95.94 493 LEU A CA 1
ATOM 3880 C C . LEU A 1 493 ? 4.410 -8.885 33.503 1.00 95.94 493 LEU A C 1
ATOM 3882 O O . LEU A 1 493 ? 4.305 -8.313 34.584 1.00 95.94 493 LEU A O 1
ATOM 3886 N N . THR A 1 494 ? 3.345 -9.312 32.821 1.00 94.50 494 THR A N 1
ATOM 3887 C CA . THR A 1 494 ? 1.955 -9.082 33.251 1.00 94.50 494 THR A CA 1
ATOM 3888 C C . THR A 1 494 ? 1.691 -9.623 34.659 1.00 94.50 494 THR A C 1
ATOM 3890 O O . THR A 1 494 ? 1.126 -8.920 35.492 1.00 94.50 494 THR A O 1
ATOM 3893 N N . ARG A 1 495 ? 2.151 -10.843 34.972 1.00 94.25 495 ARG A N 1
ATOM 3894 C CA . ARG A 1 495 ? 2.042 -11.447 36.315 1.00 94.25 495 ARG A CA 1
ATOM 3895 C C . ARG A 1 495 ? 2.853 -10.726 37.397 1.00 94.25 495 ARG A C 1
ATOM 3897 O O . ARG A 1 495 ? 2.587 -10.953 38.573 1.00 94.25 495 ARG A O 1
ATOM 3904 N N . SER A 1 496 ? 3.831 -9.896 37.031 1.00 94.75 496 SER A N 1
ATOM 3905 C CA . SER A 1 496 ? 4.637 -9.127 37.989 1.00 94.75 496 SER A CA 1
ATOM 3906 C C . SER A 1 496 ? 3.983 -7.811 38.434 1.00 94.75 496 SER A C 1
ATOM 3908 O O . SER A 1 496 ? 4.401 -7.234 39.437 1.00 94.75 496 SER A O 1
ATOM 3910 N N . ILE A 1 497 ? 2.941 -7.348 37.730 1.00 95.06 497 ILE A N 1
ATOM 3911 C CA . ILE A 1 497 ? 2.238 -6.098 38.041 1.00 95.06 497 ILE A CA 1
ATOM 3912 C C . ILE A 1 497 ? 1.070 -6.400 38.991 1.00 95.06 497 ILE A C 1
ATOM 3914 O O . ILE A 1 497 ? -0.027 -6.768 38.567 1.00 95.06 497 ILE A O 1
ATOM 3918 N N . GLU A 1 498 ? 1.317 -6.266 40.298 1.00 93.56 498 GLU A N 1
ATOM 3919 C CA . GLU A 1 498 ? 0.310 -6.538 41.337 1.00 93.56 498 GLU A CA 1
ATOM 3920 C C . GLU A 1 498 ? -0.884 -5.568 41.276 1.00 93.56 498 GLU A C 1
ATOM 3922 O O . GLU A 1 498 ? -2.021 -5.980 41.510 1.00 93.56 498 GLU A O 1
ATOM 3927 N N . ASP A 1 499 ? -0.642 -4.296 40.941 1.00 94.88 499 ASP A N 1
ATOM 3928 C CA . ASP A 1 499 ? -1.689 -3.275 40.872 1.00 94.88 499 ASP A CA 1
ATOM 3929 C C . ASP A 1 499 ? -2.602 -3.456 39.648 1.00 94.88 499 ASP A C 1
ATOM 3931 O O . ASP A 1 499 ? -2.152 -3.652 38.517 1.00 94.88 499 ASP A O 1
ATOM 3935 N N . GLU A 1 500 ? -3.912 -3.396 39.881 1.00 92.81 500 GLU A N 1
ATOM 3936 C CA . GLU A 1 500 ? -4.931 -3.675 38.870 1.00 92.81 500 GLU A CA 1
ATOM 3937 C C . GLU A 1 500 ? -5.032 -2.562 37.816 1.00 92.81 500 GLU A C 1
ATOM 3939 O O . GLU A 1 500 ? -5.223 -2.850 36.635 1.00 92.81 500 GLU A O 1
ATOM 3944 N N . GLU A 1 501 ? -4.853 -1.300 38.207 1.00 92.06 501 GLU A N 1
ATOM 3945 C CA . GLU A 1 501 ? -4.896 -0.150 37.301 1.00 92.06 501 GLU A CA 1
ATOM 3946 C C . GLU A 1 501 ? -3.647 -0.107 36.411 1.00 92.06 501 GLU A C 1
ATOM 3948 O O . GLU A 1 501 ? -3.774 -0.008 35.187 1.00 92.06 501 GLU A O 1
ATOM 3953 N N . ALA A 1 502 ? -2.459 -0.292 36.992 1.00 92.56 502 ALA A N 1
ATOM 3954 C CA . ALA A 1 502 ? -1.199 -0.376 36.257 1.00 92.56 502 ALA A CA 1
ATOM 3955 C C . ALA A 1 502 ? -1.164 -1.579 35.298 1.00 92.56 502 ALA A C 1
ATOM 3957 O O . ALA A 1 502 ? -0.715 -1.449 34.160 1.00 92.56 502 ALA A O 1
ATOM 3958 N N . ARG A 1 503 ? -1.689 -2.744 35.707 1.00 95.69 503 ARG A N 1
ATOM 3959 C CA . ARG A 1 503 ? -1.771 -3.942 34.851 1.00 95.69 503 ARG A CA 1
ATOM 3960 C C . ARG A 1 503 ? -2.754 -3.757 33.694 1.00 95.69 503 ARG A C 1
ATOM 3962 O O . ARG A 1 503 ? -2.454 -4.161 32.573 1.00 95.69 503 ARG A O 1
ATOM 3969 N N . THR A 1 504 ? -3.880 -3.084 33.939 1.00 95.00 504 THR A N 1
ATOM 3970 C CA . THR A 1 504 ? -4.844 -2.685 32.894 1.00 95.00 504 THR A CA 1
ATOM 3971 C C . THR A 1 504 ? -4.209 -1.710 31.900 1.00 95.00 504 THR A C 1
ATOM 3973 O O . THR A 1 504 ? -4.332 -1.897 30.689 1.00 95.00 504 THR A O 1
ATOM 3976 N N . HIS A 1 505 ? -3.487 -0.698 32.395 1.00 93.25 505 HIS A N 1
ATOM 3977 C CA . HIS A 1 505 ? -2.745 0.249 31.563 1.00 93.25 505 HIS A CA 1
ATOM 3978 C C . HIS A 1 505 ? -1.670 -0.451 30.716 1.00 93.25 505 HIS A C 1
ATOM 3980 O O . HIS A 1 505 ? -1.626 -0.229 29.511 1.00 93.25 505 HIS A O 1
ATOM 3986 N N . PHE A 1 506 ? -0.860 -1.338 31.302 1.00 95.81 506 PHE A N 1
ATOM 3987 C CA . PHE A 1 506 ? 0.210 -2.054 30.598 1.00 95.81 506 PHE A CA 1
ATOM 3988 C C . PHE A 1 506 ? -0.324 -2.946 29.466 1.00 95.81 506 PHE A C 1
ATOM 3990 O O . PHE A 1 506 ? 0.150 -2.856 28.335 1.00 95.81 506 PHE A O 1
ATOM 3997 N N . LEU A 1 507 ? -1.356 -3.756 29.736 1.00 97.44 507 LEU A N 1
ATOM 3998 C CA . LEU A 1 507 ? -1.962 -4.650 28.739 1.00 97.44 507 LEU A CA 1
ATOM 3999 C C . LEU A 1 507 ? -2.587 -3.872 27.572 1.00 97.44 507 LEU A C 1
ATOM 4001 O O . LEU A 1 507 ? -2.249 -4.114 26.412 1.00 97.44 507 LEU A O 1
ATOM 4005 N N . GLY A 1 508 ? -3.449 -2.893 27.871 1.00 96.50 508 GLY A N 1
ATOM 4006 C CA . GLY A 1 508 ? -4.027 -2.026 26.842 1.00 96.50 508 GLY A CA 1
ATOM 4007 C C . GLY A 1 508 ? -2.964 -1.204 26.106 1.00 96.50 508 GLY A C 1
ATOM 4008 O O . GLY A 1 508 ? -3.064 -1.003 24.900 1.00 96.50 508 GLY A O 1
ATOM 4009 N N . GLY A 1 509 ? -1.914 -0.781 26.810 1.00 96.81 509 GLY A N 1
ATOM 4010 C CA . GLY A 1 509 ? -0.797 -0.002 26.285 1.00 96.81 509 GLY A CA 1
ATOM 4011 C C . GLY A 1 509 ? 0.048 -0.747 25.252 1.00 96.81 509 GLY A C 1
ATOM 4012 O O . GLY A 1 509 ? 0.379 -0.160 24.227 1.00 96.81 509 GLY A O 1
ATOM 4013 N N . ILE A 1 510 ? 0.330 -2.039 25.452 1.00 98.31 510 ILE A N 1
ATOM 4014 C CA . ILE A 1 510 ? 1.045 -2.871 24.464 1.00 98.31 510 ILE A CA 1
ATOM 4015 C C . ILE A 1 510 ? 0.238 -2.994 23.160 1.00 98.31 510 ILE A C 1
ATOM 4017 O O . ILE A 1 510 ? 0.780 -2.822 22.068 1.00 98.31 510 ILE A O 1
ATOM 4021 N N . VAL A 1 511 ? -1.069 -3.258 23.255 1.00 98.31 511 VAL A N 1
ATOM 4022 C CA . VAL A 1 511 ? -1.935 -3.392 22.069 1.00 98.31 511 VAL A CA 1
ATOM 4023 C C . VAL A 1 511 ? -2.156 -2.034 21.393 1.00 98.31 511 VAL A C 1
ATOM 4025 O O . VAL A 1 511 ? -2.114 -1.946 20.166 1.00 98.31 511 VAL A O 1
ATOM 4028 N N . ARG A 1 512 ? -2.285 -0.955 22.177 1.00 96.94 512 ARG A N 1
ATOM 4029 C CA . ARG A 1 512 ? -2.315 0.431 21.688 1.00 96.94 512 ARG A CA 1
ATOM 4030 C C . ARG A 1 512 ? -1.017 0.814 20.975 1.00 96.94 512 ARG A C 1
ATOM 4032 O O . ARG A 1 512 ? -1.103 1.463 19.942 1.00 96.94 512 ARG A O 1
ATOM 4039 N N . LEU A 1 513 ? 0.154 0.407 21.467 1.00 97.25 513 LEU A N 1
ATOM 4040 C CA . LEU A 1 513 ? 1.451 0.692 20.844 1.00 97.25 513 LEU A CA 1
ATOM 4041 C C . LEU A 1 513 ? 1.515 0.127 19.417 1.00 97.25 513 LEU A C 1
ATOM 4043 O O . LEU A 1 513 ? 1.729 0.882 18.471 1.00 97.25 513 LEU A O 1
ATOM 4047 N N . ALA A 1 514 ? 1.227 -1.168 19.245 1.00 98.12 514 ALA A N 1
ATOM 4048 C CA . ALA A 1 514 ? 1.182 -1.801 17.923 1.00 98.12 514 ALA A CA 1
ATOM 4049 C C . ALA A 1 514 ? 0.071 -1.228 17.017 1.00 98.12 514 ALA A C 1
ATOM 4051 O O . ALA A 1 514 ? 0.240 -1.155 15.799 1.00 98.12 514 ALA A O 1
ATOM 4052 N N . ALA A 1 515 ? -1.054 -0.791 17.595 1.00 97.06 515 ALA A N 1
ATOM 4053 C CA . ALA A 1 515 ? -2.127 -0.145 16.844 1.00 97.06 515 ALA A CA 1
ATOM 4054 C C . ALA A 1 515 ? -1.774 1.283 16.398 1.00 97.06 515 ALA A C 1
ATOM 4056 O O . ALA A 1 515 ? -2.110 1.670 15.284 1.00 97.06 515 ALA A O 1
ATOM 4057 N N . HIS A 1 516 ? -1.094 2.071 17.232 1.00 96.06 516 HIS A N 1
ATOM 4058 C CA . HIS A 1 516 ? -0.634 3.416 16.882 1.00 96.06 516 HIS A CA 1
ATOM 4059 C C . HIS A 1 516 ? 0.463 3.370 15.808 1.00 96.06 516 HIS A C 1
ATOM 4061 O O . HIS A 1 516 ? 0.462 4.223 14.926 1.00 96.06 516 HIS A O 1
ATOM 4067 N N . ASP A 1 517 ? 1.307 2.335 15.833 1.00 96.50 517 ASP A N 1
ATOM 4068 C CA . ASP A 1 517 ? 2.256 1.999 14.766 1.00 96.50 517 ASP A CA 1
ATOM 4069 C C . ASP A 1 517 ? 1.513 1.749 13.430 1.00 96.50 517 ASP A C 1
ATOM 4071 O O . ASP A 1 517 ? 1.722 2.468 12.461 1.00 96.50 517 ASP A O 1
ATOM 4075 N N . PHE A 1 518 ? 0.535 0.827 13.355 1.00 96.06 518 PHE A N 1
ATOM 4076 C CA . PHE A 1 518 ? -0.161 0.593 12.072 1.00 96.06 518 PHE A CA 1
ATOM 4077 C C . PHE A 1 518 ? -1.143 1.696 11.633 1.00 96.06 518 PHE A C 1
ATOM 4079 O O . PHE A 1 518 ? -1.414 1.831 10.438 1.00 96.06 518 PHE A O 1
ATOM 4086 N N . MET A 1 519 ? -1.729 2.468 12.557 1.00 96.31 519 MET A N 1
ATOM 4087 C CA . MET A 1 519 ? -2.750 3.484 12.235 1.00 96.31 519 MET A CA 1
ATOM 4088 C C . MET A 1 519 ? -2.180 4.748 11.584 1.00 96.31 519 MET A C 1
ATOM 4090 O O . MET A 1 519 ? -2.945 5.583 11.087 1.00 96.31 519 MET A O 1
ATOM 4094 N N . ASP A 1 520 ? -0.859 4.912 11.576 1.00 93.75 520 ASP A N 1
ATOM 4095 C CA . ASP A 1 520 ? -0.210 6.007 10.871 1.00 93.75 520 ASP A CA 1
ATOM 4096 C C . ASP A 1 520 ? 0.003 5.713 9.365 1.00 93.75 520 ASP A C 1
ATOM 4098 O O . ASP A 1 520 ? 0.335 6.628 8.605 1.00 93.75 520 ASP A O 1
ATOM 4102 N N . PHE A 1 521 ? -0.270 4.483 8.906 1.00 94.00 521 PHE A N 1
ATOM 4103 C CA . PHE A 1 521 ? -0.115 4.077 7.509 1.00 94.00 521 PHE A CA 1
ATOM 4104 C C . PHE A 1 521 ? -0.908 4.977 6.550 1.00 94.00 521 PHE A C 1
ATOM 4106 O O . PHE A 1 521 ? -2.139 4.955 6.550 1.00 94.00 521 PHE A O 1
ATOM 4113 N N . ASP A 1 522 ? -0.208 5.728 5.693 1.00 86.75 522 ASP A N 1
ATOM 4114 C CA . ASP A 1 522 ? -0.778 6.606 4.666 1.00 86.75 522 ASP A CA 1
ATOM 4115 C C . ASP A 1 522 ? -0.197 6.295 3.272 1.00 86.75 522 ASP A C 1
ATOM 4117 O O . ASP A 1 522 ? 0.890 6.781 2.944 1.00 86.75 522 ASP A O 1
ATOM 4121 N N . PRO A 1 523 ? -0.908 5.545 2.405 1.00 82.00 523 PRO A N 1
ATOM 4122 C CA . PRO A 1 523 ? -0.403 5.168 1.084 1.00 82.00 523 PRO A CA 1
ATOM 4123 C C . PRO A 1 523 ? -0.271 6.354 0.113 1.00 82.00 523 PRO A C 1
ATOM 4125 O O . PRO A 1 523 ? 0.291 6.194 -0.969 1.00 82.00 523 PRO A O 1
ATOM 4128 N N . SER A 1 524 ? -0.765 7.547 0.470 1.00 76.12 524 SER A N 1
ATOM 4129 C CA . SER A 1 524 ? -0.546 8.776 -0.306 1.00 76.12 524 SER A CA 1
ATOM 4130 C C . SER A 1 524 ? 0.748 9.514 0.071 1.00 76.12 524 SER A C 1
ATOM 4132 O O . SER A 1 524 ? 1.178 10.419 -0.649 1.00 76.12 524 SER A O 1
ATOM 4134 N N . SER A 1 525 ? 1.388 9.130 1.182 1.00 75.44 525 SER A N 1
ATOM 4135 C CA . SER A 1 525 ? 2.582 9.779 1.727 1.00 75.44 525 SER A CA 1
ATOM 4136 C C . SER A 1 525 ? 3.882 9.237 1.123 1.00 75.44 525 SER A C 1
ATOM 4138 O O . SER A 1 525 ? 4.026 8.043 0.874 1.00 75.44 525 SER A O 1
ATOM 4140 N N . PHE A 1 526 ? 4.889 10.107 0.967 1.00 63.22 526 PHE A N 1
ATOM 4141 C CA . PHE A 1 526 ? 6.255 9.708 0.586 1.00 63.22 526 PHE A CA 1
ATOM 4142 C C . PHE A 1 526 ? 6.898 8.752 1.610 1.00 63.22 526 PHE A C 1
ATOM 4144 O O . PHE A 1 526 ? 7.721 7.913 1.254 1.00 63.22 526 PHE A O 1
ATOM 4151 N N . ALA A 1 527 ? 6.503 8.861 2.880 1.00 77.44 527 ALA A N 1
ATOM 4152 C CA . ALA A 1 527 ? 6.791 7.872 3.907 1.00 77.44 527 ALA A CA 1
ATOM 4153 C C . ALA A 1 527 ? 5.458 7.245 4.338 1.00 77.44 527 ALA A C 1
ATOM 4155 O O . ALA A 1 527 ? 4.788 7.829 5.200 1.00 77.44 527 ALA A O 1
ATOM 4156 N N . PRO A 1 528 ? 5.054 6.098 3.754 1.00 82.81 528 PRO A N 1
ATOM 4157 C CA . PRO A 1 528 ? 3.781 5.469 4.081 1.00 82.81 528 PRO A CA 1
ATOM 4158 C C . PRO A 1 528 ? 3.642 5.155 5.564 1.00 82.81 528 PRO A C 1
ATOM 4160 O O . PRO A 1 528 ? 2.579 5.421 6.107 1.00 82.81 528 PRO A O 1
ATOM 4163 N N . MET A 1 529 ? 4.733 4.748 6.223 1.00 88.50 529 MET A N 1
ATOM 4164 C CA . MET A 1 529 ? 4.732 4.265 7.611 1.00 88.50 529 MET A CA 1
ATOM 4165 C C . MET A 1 529 ? 3.844 3.003 7.720 1.00 88.50 529 MET A C 1
ATOM 4167 O O . MET A 1 529 ? 3.861 2.210 6.773 1.00 88.50 529 MET A O 1
ATOM 4171 N N . GLY A 1 530 ? 3.096 2.788 8.800 1.00 92.56 530 GLY A N 1
ATOM 4172 C CA . GLY A 1 530 ? 2.514 1.491 9.166 1.00 92.56 530 GLY A CA 1
ATOM 4173 C C . GLY A 1 530 ? 3.395 0.767 10.186 1.00 92.56 530 GLY A C 1
ATOM 4174 O O . GLY A 1 530 ? 4.197 1.407 10.852 1.00 92.56 530 GLY A O 1
ATOM 4175 N N . SER A 1 531 ? 3.282 -0.564 10.313 1.00 95.19 531 SER A N 1
ATOM 4176 C CA . SER A 1 531 ? 4.016 -1.305 11.360 1.00 95.19 531 SER A CA 1
ATOM 4177 C C . SER A 1 531 ? 5.542 -1.353 11.153 1.00 95.19 531 SER A C 1
ATOM 4179 O O . SER A 1 531 ? 6.076 -2.372 10.721 1.00 95.19 531 SER A O 1
ATOM 4181 N N . ASP A 1 532 ? 6.254 -0.262 11.415 1.00 93.62 532 ASP A N 1
ATOM 4182 C CA . ASP A 1 532 ? 7.716 -0.155 11.343 1.00 93.62 532 ASP A CA 1
ATOM 4183 C C . ASP A 1 532 ? 8.360 0.329 12.658 1.00 93.62 532 ASP A C 1
ATOM 4185 O O . ASP A 1 532 ? 9.521 0.759 12.705 1.00 93.62 532 ASP A O 1
ATOM 4189 N N . GLY A 1 533 ? 7.632 0.125 13.760 1.00 94.19 533 GLY A N 1
ATOM 4190 C CA . GLY A 1 533 ? 8.121 0.214 15.127 1.00 94.19 533 GLY A CA 1
ATOM 4191 C C . GLY A 1 533 ? 8.343 1.648 15.589 1.00 94.19 533 GLY A C 1
ATOM 4192 O O . GLY A 1 533 ? 9.331 1.911 16.275 1.00 94.19 533 GLY A O 1
ATOM 4193 N N . CYS A 1 534 ? 7.520 2.611 15.182 1.00 90.62 534 CYS A N 1
ATOM 4194 C CA . CYS A 1 534 ? 7.772 4.022 15.446 1.00 90.62 534 CYS A CA 1
ATOM 4195 C C . CYS A 1 534 ? 6.485 4.827 15.696 1.00 90.62 534 CYS A C 1
ATOM 4197 O O . CYS A 1 534 ? 5.603 4.892 14.850 1.00 90.62 534 CYS A O 1
ATOM 4199 N N . PHE A 1 535 ? 6.435 5.550 16.821 1.00 92.00 535 PHE A N 1
ATOM 4200 C CA . PHE A 1 535 ? 5.443 6.601 17.077 1.00 92.00 535 PHE A CA 1
ATOM 4201 C C . PHE A 1 535 ? 6.131 7.939 17.403 1.00 92.00 535 PHE A C 1
ATOM 4203 O O . PHE A 1 535 ? 7.243 7.964 17.923 1.00 92.00 535 PHE A O 1
ATOM 4210 N N . ASP A 1 536 ? 5.476 9.059 17.086 1.00 91.12 536 ASP A N 1
ATOM 4211 C CA . ASP A 1 536 ? 5.910 10.427 17.420 1.00 91.12 536 ASP A CA 1
ATOM 4212 C C . ASP A 1 536 ? 5.561 10.736 18.895 1.00 91.12 536 ASP A C 1
ATOM 4214 O O . ASP A 1 536 ? 4.372 10.903 19.191 1.00 91.12 536 ASP A O 1
ATOM 4218 N N . PRO A 1 537 ? 6.529 10.752 19.836 1.00 87.38 537 PRO A N 1
ATOM 4219 C CA . PRO A 1 537 ? 6.241 10.836 21.271 1.00 87.38 537 PRO A CA 1
ATOM 4220 C C . PRO A 1 537 ? 5.803 12.239 21.712 1.00 87.38 537 PRO A C 1
ATOM 4222 O O . PRO A 1 537 ? 5.087 12.369 22.699 1.00 87.38 537 PRO A O 1
ATOM 4225 N N . ASP A 1 538 ? 6.172 13.284 20.964 1.00 87.19 538 ASP A N 1
ATOM 4226 C CA . ASP A 1 538 ? 5.808 14.675 21.263 1.00 87.19 538 ASP A CA 1
ATOM 4227 C C . ASP A 1 538 ? 4.340 14.995 20.894 1.00 87.19 538 ASP A C 1
ATOM 4229 O O . ASP A 1 538 ? 3.842 16.093 21.164 1.00 87.19 538 ASP A O 1
ATOM 4233 N N . HIS A 1 539 ? 3.630 14.067 20.238 1.00 90.12 539 HIS A N 1
ATOM 4234 C CA . HIS A 1 539 ? 2.277 14.299 19.743 1.00 90.12 539 HIS A CA 1
ATOM 4235 C C . HIS A 1 539 ? 1.188 13.844 20.740 1.00 90.12 539 HIS A C 1
ATOM 4237 O O . HIS A 1 539 ? 1.139 12.657 21.056 1.00 90.12 539 HIS A O 1
ATOM 4243 N N . PRO A 1 540 ? 0.211 14.699 21.125 1.00 88.19 540 PRO A N 1
ATOM 4244 C CA . PRO A 1 540 ? -0.780 14.398 22.172 1.00 88.19 540 PRO A CA 1
ATOM 4245 C C . PRO A 1 540 ? -1.534 13.063 22.051 1.00 88.19 540 PRO A C 1
ATOM 4247 O O . PRO A 1 540 ? -1.816 12.414 23.055 1.00 88.19 540 PRO A O 1
ATOM 4250 N N . ASN A 1 541 ? -1.829 12.613 20.827 1.00 88.50 541 ASN A N 1
ATOM 4251 C CA . ASN A 1 541 ? -2.479 11.316 20.583 1.00 88.50 541 ASN A CA 1
ATOM 4252 C C . ASN A 1 541 ? -1.658 10.115 21.114 1.00 88.50 541 ASN A C 1
ATOM 4254 O O . ASN A 1 541 ? -2.227 9.058 21.382 1.00 88.50 541 ASN A O 1
ATOM 4258 N N . ASN A 1 542 ? -0.340 10.266 21.272 1.00 92.12 542 ASN A N 1
ATOM 4259 C CA . ASN A 1 542 ? 0.596 9.230 21.714 1.00 92.12 542 ASN A CA 1
ATOM 4260 C C . ASN A 1 542 ? 0.960 9.308 23.205 1.00 92.12 542 ASN A C 1
ATOM 4262 O O . ASN A 1 542 ? 1.661 8.417 23.676 1.00 92.12 542 ASN A O 1
ATOM 4266 N N . ASN A 1 543 ? 0.442 10.285 23.962 1.00 90.88 543 ASN A N 1
ATOM 4267 C CA . ASN A 1 543 ? 0.680 10.403 25.408 1.00 90.88 543 ASN A CA 1
ATOM 4268 C C . ASN A 1 543 ? 0.488 9.056 26.130 1.00 90.88 543 ASN A C 1
ATOM 4270 O O . ASN A 1 543 ? -0.526 8.375 25.918 1.00 90.88 543 ASN A O 1
ATOM 4274 N N . GLY A 1 544 ? 1.432 8.676 26.991 1.00 89.31 544 GLY A N 1
ATOM 4275 C CA . GLY A 1 544 ? 1.409 7.430 27.756 1.00 89.31 544 GLY A CA 1
ATOM 4276 C C . GLY A 1 544 ? 1.809 6.186 26.960 1.00 89.31 544 GLY A C 1
ATOM 4277 O O . GLY A 1 544 ? 1.694 5.085 27.485 1.00 89.31 544 GLY A O 1
ATOM 4278 N N . LEU A 1 545 ? 2.256 6.313 25.703 1.00 93.12 545 LEU A N 1
ATOM 4279 C CA . LEU A 1 545 ? 3.047 5.254 25.056 1.00 93.12 545 LEU A CA 1
ATOM 4280 C C . LEU A 1 545 ? 4.501 5.269 25.547 1.00 93.12 545 LEU A C 1
ATOM 4282 O O . LEU A 1 545 ? 5.155 4.233 25.542 1.00 93.12 545 LEU A O 1
ATOM 4286 N N . ASP A 1 546 ? 4.964 6.407 26.059 1.00 90.31 546 ASP A N 1
ATOM 4287 C CA . ASP A 1 546 ? 6.215 6.595 26.795 1.00 90.31 546 ASP A CA 1
ATOM 4288 C C . ASP A 1 546 ? 6.227 5.926 28.186 1.00 90.31 546 ASP A C 1
ATOM 4290 O O . ASP A 1 546 ? 7.294 5.731 28.755 1.00 90.31 546 ASP A O 1
ATOM 4294 N N . GLU A 1 547 ? 5.079 5.479 28.709 1.00 90.88 547 GLU A N 1
ATOM 4295 C CA . GLU A 1 547 ? 5.011 4.585 29.883 1.00 90.88 547 GLU A CA 1
ATOM 4296 C C . GLU A 1 547 ? 5.129 3.090 29.499 1.00 90.88 547 GLU A C 1
ATOM 4298 O O . GLU A 1 547 ? 5.335 2.231 30.358 1.00 90.88 547 GLU A O 1
ATOM 4303 N N . ILE A 1 548 ? 5.031 2.767 28.202 1.00 94.75 548 ILE A N 1
ATOM 4304 C CA . ILE A 1 548 ? 5.075 1.398 27.659 1.00 94.75 548 ILE A CA 1
ATOM 4305 C C . ILE A 1 548 ? 6.411 1.125 26.959 1.00 94.75 548 ILE A C 1
ATOM 4307 O O . ILE A 1 548 ? 7.024 0.078 27.176 1.00 94.75 548 ILE A O 1
ATOM 4311 N N . TRP A 1 549 ? 6.867 2.062 26.126 1.00 94.62 549 TRP A N 1
ATOM 4312 C CA . TRP A 1 549 ? 8.107 1.987 25.363 1.00 94.62 549 TRP A CA 1
ATOM 4313 C C . TRP A 1 549 ? 8.875 3.312 25.450 1.00 94.62 549 TRP A C 1
ATOM 4315 O O . TRP A 1 549 ? 8.585 4.276 24.742 1.00 94.62 549 TRP A O 1
ATOM 4325 N N . CYS A 1 550 ? 9.885 3.328 26.313 1.00 87.56 550 CYS A N 1
ATOM 4326 C CA . CYS A 1 550 ? 10.793 4.447 26.553 1.00 87.56 550 CYS A CA 1
ATOM 4327 C C . CYS A 1 550 ? 12.261 3.996 26.549 1.00 87.56 550 CYS A C 1
ATOM 4329 O O . CYS A 1 550 ? 12.531 2.793 26.570 1.00 87.56 550 CYS A O 1
ATOM 4331 N N . ASP A 1 551 ? 13.194 4.954 26.492 1.00 76.25 551 ASP A N 1
ATOM 4332 C CA . ASP A 1 551 ? 14.637 4.703 26.329 1.00 76.25 551 ASP A CA 1
ATOM 4333 C C . ASP A 1 551 ? 15.259 3.890 27.485 1.00 76.25 551 ASP A C 1
ATOM 4335 O O . ASP A 1 551 ? 16.027 2.956 27.233 1.00 76.25 551 ASP A O 1
ATOM 4339 N N . ASP A 1 552 ? 14.893 4.217 28.731 1.00 71.69 552 ASP A N 1
ATOM 4340 C CA . ASP A 1 552 ? 15.394 3.623 29.980 1.00 71.69 552 ASP A CA 1
ATOM 4341 C C . ASP A 1 552 ? 14.230 3.087 30.846 1.00 71.69 552 ASP A C 1
ATOM 4343 O O . ASP A 1 552 ? 13.134 3.638 30.837 1.00 71.69 552 ASP A O 1
ATOM 4347 N N . ASP A 1 553 ? 14.474 2.033 31.633 1.00 76.50 553 ASP A N 1
ATOM 4348 C CA . ASP A 1 553 ? 13.590 1.436 32.662 1.00 76.50 553 ASP A CA 1
ATOM 4349 C C . ASP A 1 553 ? 12.183 0.906 32.254 1.00 76.50 553 ASP A C 1
ATOM 4351 O O . ASP A 1 553 ? 11.606 0.122 33.014 1.00 76.50 553 ASP A O 1
ATOM 4355 N N . CYS A 1 554 ? 11.637 1.205 31.066 1.00 87.94 554 CYS A N 1
ATOM 4356 C CA . CYS A 1 554 ? 10.378 0.601 30.587 1.00 87.94 554 CYS A CA 1
ATOM 4357 C C . CYS A 1 554 ? 10.478 -0.944 30.470 1.00 87.94 554 CYS A C 1
ATOM 4359 O O . CYS A 1 554 ? 11.336 -1.435 29.726 1.00 87.94 554 CYS A O 1
ATOM 4361 N N . PRO A 1 555 ? 9.590 -1.749 31.103 1.00 92.94 555 PRO A N 1
ATOM 4362 C CA . PRO A 1 555 ? 9.712 -3.215 31.119 1.00 92.94 555 PRO A CA 1
ATOM 4363 C C . PRO A 1 555 ? 9.701 -3.880 29.736 1.00 92.94 555 PRO A C 1
ATOM 4365 O O . PRO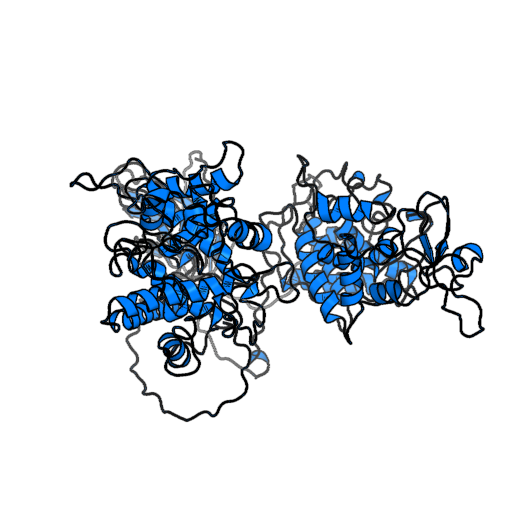 A 1 555 ? 10.416 -4.859 29.519 1.00 92.94 555 PRO A O 1
ATOM 4368 N N . LEU A 1 556 ? 8.915 -3.346 28.793 1.00 95.69 556 LEU A N 1
ATOM 4369 C CA . LEU A 1 556 ? 8.828 -3.863 27.425 1.00 95.69 556 LEU A CA 1
ATOM 4370 C C . LEU A 1 556 ? 10.100 -3.549 26.620 1.00 95.69 556 LEU A C 1
ATOM 4372 O O . LEU A 1 556 ? 10.641 -4.444 25.967 1.00 95.69 556 LEU A O 1
ATOM 4376 N N . THR A 1 557 ? 10.619 -2.316 26.708 1.00 94.75 557 THR A N 1
ATOM 4377 C CA . THR A 1 557 ? 11.896 -1.951 26.076 1.00 94.75 557 THR A CA 1
ATOM 4378 C C . THR A 1 557 ? 13.041 -2.774 26.658 1.00 94.75 557 THR A C 1
ATOM 4380 O O . THR A 1 557 ? 13.856 -3.306 25.908 1.00 94.75 557 THR A O 1
ATOM 4383 N N . LEU A 1 558 ? 13.088 -2.942 27.984 1.00 93.06 558 LEU A N 1
ATOM 4384 C CA . LEU A 1 558 ? 14.124 -3.722 28.659 1.00 93.06 558 LEU A CA 1
ATOM 4385 C C . LEU A 1 558 ? 14.095 -5.196 28.225 1.00 93.06 558 LEU A C 1
ATOM 4387 O O . LEU A 1 558 ? 15.152 -5.785 27.987 1.00 93.06 558 LEU A O 1
ATOM 4391 N N . LEU A 1 559 ? 12.906 -5.789 28.063 1.00 94.56 559 LEU A N 1
ATOM 4392 C CA . LEU A 1 559 ? 12.750 -7.146 27.534 1.00 94.56 559 LEU A CA 1
ATOM 4393 C C . LEU A 1 559 ? 13.271 -7.261 26.090 1.00 94.56 559 LEU A C 1
ATOM 4395 O O . LEU A 1 559 ? 14.005 -8.205 25.781 1.00 94.56 559 LEU A O 1
ATOM 4399 N N . HIS A 1 560 ? 12.967 -6.285 25.224 1.00 94.50 560 HIS A N 1
ATOM 4400 C CA . HIS A 1 560 ? 13.537 -6.240 23.873 1.00 94.50 560 HIS A CA 1
ATOM 4401 C C . HIS A 1 560 ? 15.061 -6.124 23.918 1.00 94.50 560 HIS A C 1
ATOM 4403 O O . HIS A 1 560 ? 15.753 -7.027 23.456 1.00 94.50 560 HIS A O 1
ATOM 4409 N N . GLN A 1 561 ? 15.595 -5.078 24.551 1.00 90.69 561 GLN A N 1
ATOM 4410 C CA . GLN A 1 561 ? 17.032 -4.799 24.616 1.00 90.69 561 GLN A CA 1
ATOM 4411 C C . GLN A 1 561 ? 17.845 -5.987 25.163 1.00 90.69 561 GLN A C 1
ATOM 4413 O O . GLN A 1 561 ? 18.912 -6.301 24.627 1.00 90.69 561 GLN A O 1
ATOM 4418 N N . THR A 1 562 ? 17.352 -6.668 26.204 1.00 89.56 562 THR A N 1
ATOM 4419 C CA . THR A 1 562 ? 18.096 -7.740 26.894 1.00 89.56 562 THR A CA 1
ATOM 4420 C C . THR A 1 562 ? 17.965 -9.126 26.263 1.00 89.56 562 THR A C 1
ATOM 4422 O O . THR A 1 562 ? 18.920 -9.901 26.351 1.00 89.56 562 THR A O 1
ATOM 4425 N N . LYS A 1 563 ? 16.825 -9.460 25.637 1.00 92.38 563 LYS A N 1
ATOM 4426 C CA . LYS A 1 563 ? 16.544 -10.820 25.130 1.00 92.38 563 LYS A CA 1
ATOM 4427 C C . LYS A 1 563 ? 16.262 -10.882 23.623 1.00 92.38 563 LYS A C 1
ATOM 4429 O O . LYS A 1 563 ? 16.667 -11.851 22.981 1.00 92.38 563 LYS A O 1
ATOM 4434 N N . TYR A 1 564 ? 15.648 -9.849 23.045 1.00 92.75 564 TYR A N 1
ATOM 4435 C CA . TYR A 1 564 ? 15.151 -9.835 21.658 1.00 92.75 564 TYR A CA 1
ATOM 4436 C C . TYR A 1 564 ? 15.780 -8.762 20.755 1.00 92.75 564 TYR A C 1
ATOM 4438 O O . TYR A 1 564 ? 15.325 -8.552 19.637 1.00 92.75 564 TYR A O 1
ATOM 4446 N N . SER A 1 565 ? 16.898 -8.156 21.156 1.00 88.31 565 SER A N 1
ATOM 4447 C CA . SER A 1 565 ? 17.648 -7.128 20.405 1.00 88.31 565 SER A CA 1
ATOM 4448 C C . SER A 1 565 ? 18.316 -7.620 19.105 1.00 88.31 565 SER A C 1
ATOM 4450 O O . SER A 1 565 ? 19.169 -6.948 18.529 1.00 88.31 565 SER A O 1
ATOM 4452 N N . HIS A 1 566 ? 17.920 -8.804 18.635 1.00 81.06 566 HIS A N 1
ATOM 4453 C CA . HIS A 1 566 ? 18.301 -9.434 17.374 1.00 81.06 566 HIS A CA 1
ATOM 4454 C C . HIS A 1 566 ? 17.113 -9.618 16.405 1.00 81.06 566 HIS A C 1
ATOM 4456 O O . HIS A 1 566 ? 17.312 -10.166 15.323 1.00 81.06 566 HIS A O 1
ATOM 4462 N N . ILE A 1 567 ? 15.909 -9.169 16.781 1.00 87.62 567 ILE A N 1
ATOM 4463 C CA . ILE A 1 567 ? 14.745 -8.978 15.902 1.00 87.62 567 ILE A CA 1
ATOM 4464 C C . ILE A 1 567 ? 14.340 -7.499 15.909 1.00 87.62 567 ILE A C 1
ATOM 4466 O O . ILE A 1 567 ? 14.623 -6.784 16.876 1.00 87.62 567 ILE A O 1
ATOM 4470 N N . SER A 1 568 ? 13.680 -7.036 14.845 1.00 93.25 568 SER A N 1
ATOM 4471 C CA . SER A 1 568 ? 13.207 -5.649 14.763 1.00 93.25 568 SER A CA 1
ATOM 4472 C C . SER A 1 568 ? 12.238 -5.330 15.908 1.00 93.25 568 SER A C 1
ATOM 4474 O O . SER A 1 568 ? 11.455 -6.187 16.339 1.00 93.25 568 SER A O 1
ATOM 4476 N N . ARG A 1 569 ? 12.278 -4.096 16.430 1.00 94.12 569 ARG A N 1
ATOM 4477 C CA . ARG A 1 569 ? 11.284 -3.668 17.432 1.00 94.12 569 ARG A CA 1
ATOM 4478 C C . ARG A 1 569 ? 9.878 -3.627 16.818 1.00 94.12 569 ARG A C 1
ATOM 4480 O O . ARG A 1 569 ? 8.921 -3.955 17.509 1.00 94.12 569 ARG A O 1
ATOM 4487 N N . ALA A 1 570 ? 9.774 -3.362 15.514 1.00 95.38 570 ALA A N 1
ATOM 4488 C CA . ALA A 1 570 ? 8.542 -3.461 14.734 1.00 95.38 570 ALA A CA 1
ATOM 4489 C C . ALA A 1 570 ? 7.874 -4.853 14.798 1.00 95.38 570 ALA A C 1
ATOM 4491 O O . ALA A 1 570 ? 6.678 -4.949 15.072 1.00 95.38 570 ALA A O 1
ATOM 4492 N N . ASP A 1 571 ? 8.622 -5.948 14.600 1.00 95.88 571 ASP A N 1
ATOM 4493 C CA . ASP A 1 571 ? 8.066 -7.300 14.775 1.00 95.88 571 ASP A CA 1
ATOM 4494 C C . ASP A 1 571 ? 7.777 -7.599 16.255 1.00 95.88 571 ASP A C 1
ATOM 4496 O O . ASP A 1 571 ? 6.731 -8.162 16.581 1.00 95.88 571 ASP A O 1
ATOM 4500 N N . PHE A 1 572 ? 8.664 -7.185 17.167 1.00 97.50 572 PHE A N 1
ATOM 4501 C CA . PHE A 1 572 ? 8.496 -7.415 18.605 1.00 97.50 572 PHE A CA 1
ATOM 4502 C C . PHE A 1 572 ? 7.238 -6.746 19.186 1.00 97.50 572 PHE A C 1
ATOM 4504 O O . PHE A 1 572 ? 6.565 -7.353 20.022 1.00 97.50 572 PHE A O 1
ATOM 4511 N N . TRP A 1 573 ? 6.877 -5.538 18.739 1.00 98.06 573 TRP A N 1
ATOM 4512 C CA . TRP A 1 573 ? 5.645 -4.852 19.152 1.00 98.06 573 TRP A CA 1
ATOM 4513 C C . TRP A 1 573 ? 4.397 -5.627 18.717 1.00 98.06 573 TRP A C 1
ATOM 4515 O O . TRP A 1 573 ? 3.502 -5.853 19.532 1.00 98.06 573 TRP A O 1
ATOM 4525 N N . VAL A 1 574 ? 4.356 -6.098 17.464 1.00 98.12 574 VAL A N 1
ATOM 4526 C CA . VAL A 1 574 ? 3.221 -6.874 16.938 1.00 98.12 574 VAL A CA 1
ATOM 4527 C C . VAL A 1 574 ? 3.086 -8.223 17.656 1.00 98.12 574 VAL A C 1
ATOM 4529 O O . VAL A 1 574 ? 1.974 -8.594 18.027 1.00 98.12 574 VAL A O 1
ATOM 4532 N N . VAL A 1 575 ? 4.188 -8.932 17.935 1.00 97.69 575 VAL A N 1
ATOM 4533 C CA . VAL A 1 575 ? 4.139 -10.190 18.713 1.00 97.69 575 VAL A CA 1
ATOM 4534 C C . VAL A 1 575 ? 3.728 -9.940 20.161 1.00 97.69 575 VAL A C 1
ATOM 4536 O O . VAL A 1 575 ? 2.925 -10.696 20.698 1.00 97.69 575 VAL A O 1
ATOM 4539 N N . SER A 1 576 ? 4.206 -8.863 20.787 1.00 98.56 576 SER A N 1
ATOM 4540 C CA . SER A 1 576 ? 3.818 -8.511 22.160 1.00 98.56 576 SER A CA 1
ATOM 4541 C C . SER A 1 576 ? 2.327 -8.173 22.259 1.00 98.56 576 SER A C 1
ATOM 4543 O O . SER A 1 576 ? 1.654 -8.619 23.187 1.00 98.56 576 SER A O 1
ATOM 4545 N N . ALA A 1 577 ? 1.777 -7.454 21.276 1.00 98.62 577 ALA A N 1
ATOM 4546 C CA . ALA A 1 577 ? 0.342 -7.197 21.186 1.00 98.62 577 ALA A CA 1
ATOM 4547 C C . ALA A 1 577 ? -0.459 -8.483 20.935 1.00 98.62 577 ALA A C 1
ATOM 4549 O O . ALA A 1 577 ? -1.439 -8.730 21.636 1.00 98.62 577 ALA A O 1
ATOM 4550 N N . ASN A 1 578 ? -0.018 -9.341 20.008 1.00 98.38 578 ASN A N 1
ATOM 4551 C CA . ASN A 1 578 ? -0.635 -10.649 19.776 1.00 98.38 578 ASN A CA 1
ATOM 4552 C C . ASN A 1 578 ? -0.645 -11.522 21.045 1.00 98.38 578 ASN A C 1
ATOM 4554 O O . ASN A 1 578 ? -1.654 -12.161 21.332 1.00 98.38 578 ASN A O 1
ATOM 4558 N N . ALA A 1 579 ? 0.452 -11.529 21.809 1.00 98.06 579 ALA A N 1
ATOM 4559 C CA . ALA A 1 579 ? 0.569 -12.253 23.070 1.00 98.06 579 ALA A CA 1
ATOM 4560 C C . ALA A 1 579 ? -0.445 -11.749 24.107 1.00 98.06 579 ALA A C 1
ATOM 4562 O O . ALA A 1 579 ? -1.133 -12.560 24.724 1.00 98.06 579 ALA A O 1
ATOM 4563 N N . VAL A 1 580 ? -0.605 -10.427 24.250 1.00 98.50 580 VAL A N 1
ATOM 4564 C CA . VAL A 1 580 ? -1.652 -9.839 25.102 1.00 98.50 580 VAL A CA 1
ATOM 4565 C C . VAL A 1 580 ? -3.048 -10.248 24.629 1.00 98.50 580 VAL A C 1
ATOM 4567 O O . VAL A 1 580 ? -3.840 -10.714 25.444 1.00 98.50 580 VAL A O 1
ATOM 4570 N N . ILE A 1 581 ? -3.349 -10.121 23.332 1.00 98.44 581 ILE A N 1
ATOM 4571 C CA . ILE A 1 581 ? -4.655 -10.478 22.748 1.00 98.44 581 ILE A CA 1
ATOM 4572 C C . ILE A 1 581 ? -4.999 -11.950 23.035 1.00 98.44 581 ILE A C 1
ATOM 4574 O O . ILE A 1 581 ? -6.098 -12.243 23.501 1.00 98.44 581 ILE A O 1
ATOM 4578 N N . TYR A 1 582 ? -4.050 -12.866 22.829 1.00 97.38 582 TYR A N 1
ATOM 4579 C CA . TYR A 1 582 ? -4.217 -14.290 23.123 1.00 97.38 582 TYR A CA 1
ATOM 4580 C C . TYR A 1 582 ? -4.429 -14.545 24.626 1.00 97.38 582 TYR A C 1
ATOM 4582 O O . TYR A 1 582 ? -5.448 -15.118 25.005 1.00 97.38 582 TYR A O 1
ATOM 4590 N N . GLN A 1 583 ? -3.531 -14.054 25.490 1.00 96.56 583 GLN A N 1
ATOM 4591 C CA . GLN A 1 583 ? -3.546 -14.295 26.946 1.00 96.56 583 GLN A CA 1
ATOM 4592 C C . GLN A 1 583 ? -4.726 -13.664 27.690 1.00 96.56 583 GLN A C 1
ATOM 4594 O O . GLN A 1 583 ? -5.058 -14.095 28.792 1.00 96.56 583 GLN A O 1
ATOM 4599 N N . THR A 1 584 ? -5.318 -12.610 27.128 1.00 97.75 584 THR A N 1
ATOM 4600 C CA . THR A 1 584 ? -6.499 -11.947 27.699 1.00 97.75 584 THR A CA 1
ATOM 4601 C C . THR A 1 584 ? -7.802 -12.433 27.067 1.00 97.75 584 THR A C 1
ATOM 4603 O O . THR A 1 584 ? -8.871 -12.163 27.614 1.00 97.75 584 THR A O 1
ATOM 4606 N N . SER A 1 585 ? -7.754 -13.171 25.952 1.00 97.75 585 SER A N 1
ATOM 4607 C CA . SER A 1 585 ? -8.949 -13.773 25.353 1.00 97.75 585 SER A CA 1
ATOM 4608 C C . SER A 1 585 ? -9.537 -14.883 26.231 1.00 97.75 585 SER A C 1
ATOM 4610 O O . SER A 1 585 ? -8.826 -15.586 26.948 1.00 97.75 585 SER A O 1
ATOM 4612 N N . VAL A 1 586 ? -10.861 -15.044 26.188 1.00 95.12 586 VAL A N 1
ATOM 4613 C CA . VAL A 1 586 ? -11.574 -16.042 26.998 1.00 95.12 586 VAL A CA 1
ATOM 4614 C C . VAL A 1 586 ? -11.100 -17.442 26.615 1.00 95.12 586 VAL A C 1
ATOM 4616 O O . VAL A 1 586 ? -11.083 -17.791 25.435 1.00 95.12 586 VAL A O 1
ATOM 4619 N N . ASP A 1 587 ? -10.690 -18.215 27.624 1.00 92.44 587 ASP A N 1
ATOM 4620 C CA . ASP A 1 587 ? -10.065 -19.540 27.498 1.00 92.44 587 ASP A CA 1
ATOM 4621 C C . ASP A 1 587 ? -8.845 -19.579 26.545 1.00 92.44 587 ASP A C 1
ATOM 4623 O O . ASP A 1 587 ? -8.520 -20.626 25.985 1.00 92.44 587 ASP A O 1
ATOM 4627 N N . ASN A 1 588 ? -8.163 -18.438 26.361 1.00 92.69 588 ASN A N 1
ATOM 4628 C CA . ASN A 1 588 ? -7.094 -18.208 25.382 1.00 92.69 588 ASN A CA 1
ATOM 4629 C C . ASN A 1 588 ? -7.499 -18.532 23.922 1.00 92.69 588 ASN A C 1
ATOM 4631 O O . ASN A 1 588 ? -6.667 -18.913 23.101 1.00 92.69 588 ASN A O 1
ATOM 4635 N N . ALA A 1 589 ? -8.783 -18.415 23.568 1.00 90.75 589 ALA A N 1
ATOM 4636 C CA . ALA A 1 589 ? -9.303 -18.913 22.292 1.00 90.75 589 ALA A CA 1
ATOM 4637 C C . ALA A 1 589 ? -8.940 -18.078 21.039 1.00 90.75 589 ALA A C 1
ATOM 4639 O O . ALA A 1 589 ? -9.287 -18.483 19.926 1.00 90.75 589 ALA A O 1
ATOM 4640 N N . LEU A 1 590 ? -8.268 -16.927 21.174 1.00 91.25 590 LEU A N 1
ATOM 4641 C CA . LEU A 1 590 ? -7.839 -16.082 20.048 1.00 91.25 590 LEU A CA 1
ATOM 4642 C C . LEU A 1 590 ? -6.333 -16.222 19.768 1.00 91.25 590 LEU A C 1
ATOM 4644 O O . LEU A 1 590 ? -5.549 -15.311 20.023 1.00 91.25 590 LEU A O 1
ATOM 4648 N N . ASP A 1 591 ? -5.919 -17.368 19.220 1.00 86.94 591 ASP A N 1
ATOM 4649 C CA . ASP A 1 591 ? -4.533 -17.553 18.772 1.00 86.94 591 ASP A CA 1
ATOM 4650 C C . ASP A 1 591 ? -4.258 -16.786 17.464 1.00 86.94 591 ASP A C 1
ATOM 4652 O O . ASP A 1 591 ? -4.963 -16.934 16.458 1.00 86.94 591 ASP A O 1
ATOM 4656 N N . MET A 1 592 ? -3.201 -15.975 17.485 1.00 89.50 592 MET A N 1
ATOM 4657 C CA . MET A 1 592 ? -2.754 -15.103 16.402 1.00 89.50 592 MET A CA 1
ATOM 4658 C C . MET A 1 592 ? -1.520 -15.636 15.644 1.00 89.50 592 MET A C 1
ATOM 4660 O O . MET A 1 592 ? -1.145 -15.025 14.640 1.00 89.50 592 MET A O 1
ATOM 4664 N N . ARG A 1 593 ? -0.918 -16.769 16.055 1.00 83.00 593 ARG A N 1
ATOM 4665 C CA . ARG A 1 593 ? 0.290 -17.388 15.458 1.00 83.00 593 ARG A CA 1
ATOM 4666 C C . ARG A 1 593 ? 0.197 -17.562 13.943 1.00 83.00 593 ARG A C 1
ATOM 4668 O O . ARG A 1 593 ? 1.077 -17.118 13.218 1.00 83.00 593 ARG A O 1
ATOM 4675 N N . GLU A 1 594 ? -0.893 -18.162 13.462 1.00 73.19 594 GLU A N 1
ATOM 4676 C CA . GLU A 1 594 ? -1.138 -18.436 12.030 1.00 73.19 594 GLU A CA 1
ATOM 4677 C C . GLU A 1 594 ? -1.196 -17.172 11.159 1.00 73.19 594 GLU A C 1
ATOM 4679 O O . GLU A 1 594 ? -0.999 -17.222 9.948 1.00 73.19 594 GLU A O 1
ATOM 4684 N N . THR A 1 595 ? -1.535 -16.047 11.784 1.00 77.62 595 THR A N 1
ATOM 4685 C CA . THR A 1 595 ? -1.748 -14.743 11.151 1.00 77.62 595 THR A CA 1
ATOM 4686 C C . THR A 1 595 ? -0.587 -13.778 11.358 1.00 77.62 595 THR A C 1
ATOM 4688 O O . THR A 1 595 ? -0.553 -12.712 10.742 1.00 77.62 595 THR A O 1
ATOM 4691 N N . PHE A 1 596 ? 0.374 -14.136 12.209 1.00 86.19 596 PHE A N 1
ATOM 4692 C CA . PHE A 1 596 ? 1.585 -13.362 12.387 1.00 86.19 596 PHE A CA 1
ATOM 4693 C C . PHE A 1 596 ? 2.538 -13.601 11.212 1.00 86.19 596 PHE A C 1
ATOM 4695 O O . PHE A 1 596 ? 2.999 -14.719 10.975 1.00 86.19 596 PHE A O 1
ATOM 4702 N N . LEU A 1 597 ? 2.848 -12.518 10.500 1.00 81.62 597 LEU A N 1
ATOM 4703 C CA . LEU A 1 597 ? 3.966 -12.462 9.567 1.00 81.62 597 LEU A CA 1
ATOM 4704 C C . LEU A 1 597 ? 5.103 -11.654 10.203 1.00 81.62 597 LEU A C 1
ATOM 4706 O O . LEU A 1 597 ? 4.815 -10.691 10.909 1.00 81.62 597 LEU A O 1
ATOM 4710 N N . TRP A 1 598 ? 6.360 -11.995 9.928 1.00 82.50 598 TRP A N 1
ATOM 4711 C CA . TRP A 1 598 ? 7.578 -11.336 10.423 1.00 82.50 598 TRP A CA 1
ATOM 4712 C C . TRP A 1 598 ? 8.457 -10.823 9.274 1.00 82.50 598 TRP A C 1
ATOM 4714 O O . TRP A 1 598 ? 8.206 -11.129 8.111 1.00 82.50 598 TRP A O 1
ATOM 4724 N N . GLY A 1 599 ? 9.500 -10.050 9.583 1.00 77.00 599 GLY A N 1
ATOM 4725 C CA . GLY A 1 599 ? 10.418 -9.472 8.591 1.00 77.00 599 GLY A CA 1
ATOM 4726 C C . GLY A 1 599 ? 10.359 -7.945 8.509 1.00 77.00 599 GLY A C 1
ATOM 4727 O O . GLY A 1 599 ? 10.977 -7.361 7.612 1.00 77.00 599 GLY A O 1
ATOM 4728 N N . ARG A 1 600 ? 9.638 -7.287 9.434 1.00 87.94 600 ARG A N 1
ATOM 4729 C CA . ARG A 1 600 ? 9.550 -5.822 9.510 1.00 87.94 600 ARG A CA 1
ATOM 4730 C C . ARG A 1 600 ? 10.922 -5.207 9.767 1.00 87.94 600 ARG A C 1
ATOM 4732 O O . ARG A 1 600 ? 11.822 -5.834 10.339 1.00 87.94 600 ARG A O 1
ATOM 4739 N N . LYS A 1 601 ? 11.060 -3.949 9.354 1.00 87.12 601 LYS A N 1
ATOM 4740 C CA . LYS A 1 601 ? 12.278 -3.147 9.459 1.00 87.12 601 LYS A CA 1
ATOM 4741 C C . LYS A 1 601 ? 12.004 -1.881 10.251 1.00 87.12 601 LYS A C 1
ATOM 4743 O O . LYS A 1 601 ? 11.045 -1.183 9.952 1.00 87.12 601 LYS A O 1
ATOM 4748 N N . ASP A 1 602 ? 12.884 -1.571 11.191 1.00 91.25 602 ASP A N 1
ATOM 4749 C CA . ASP A 1 602 ? 12.710 -0.436 12.090 1.00 91.25 602 ASP A CA 1
ATOM 4750 C C . ASP A 1 602 ? 12.923 0.920 11.390 1.00 91.25 602 ASP A C 1
ATOM 4752 O O . ASP A 1 602 ? 13.875 1.115 10.620 1.00 91.25 602 ASP A O 1
ATOM 4756 N N . ARG A 1 603 ? 12.053 1.890 11.697 1.00 87.88 603 ARG A N 1
ATOM 4757 C CA . ARG A 1 603 ? 12.133 3.284 11.230 1.00 87.88 603 ARG A CA 1
ATOM 4758 C C . ARG A 1 603 ? 12.743 4.201 12.294 1.00 87.88 603 ARG A C 1
ATOM 4760 O O . ARG A 1 603 ? 12.193 4.350 13.377 1.00 87.88 603 ARG A O 1
ATOM 4767 N N . ASP A 1 604 ? 13.843 4.887 11.984 1.00 79.19 604 ASP A N 1
ATOM 4768 C CA . ASP A 1 604 ? 14.516 5.785 12.952 1.00 79.19 604 ASP A CA 1
ATOM 4769 C C . ASP A 1 604 ? 13.704 7.038 13.327 1.00 79.19 604 ASP A C 1
ATOM 4771 O O . ASP A 1 604 ? 13.969 7.660 14.351 1.00 79.19 604 ASP A O 1
ATOM 4775 N N . SER A 1 605 ? 12.773 7.473 12.470 1.00 79.38 605 SER A N 1
ATOM 4776 C CA . SER A 1 605 ? 11.954 8.661 12.718 1.00 79.38 605 SER A CA 1
ATOM 4777 C C . SER A 1 605 ? 10.620 8.616 11.977 1.00 79.38 605 SER A C 1
ATOM 4779 O O . SER A 1 605 ? 10.561 8.407 10.763 1.00 79.38 605 SER A O 1
ATOM 4781 N N . CYS A 1 606 ? 9.565 8.873 12.739 1.00 80.12 606 CYS A N 1
ATOM 4782 C CA . CYS A 1 606 ? 8.155 8.893 12.359 1.00 80.12 606 CYS A CA 1
ATOM 4783 C C . CYS A 1 606 ? 7.506 10.229 12.760 1.00 80.12 606 CYS A C 1
ATOM 4785 O O . CYS A 1 606 ? 6.324 10.283 13.098 1.00 80.12 606 CYS A O 1
ATOM 4787 N N . MET A 1 607 ? 8.283 11.321 12.732 1.00 81.88 607 MET A N 1
ATOM 4788 C CA . MET A 1 607 ? 7.764 12.680 12.910 1.00 81.88 607 MET A CA 1
ATOM 4789 C C . MET A 1 607 ? 6.587 12.908 11.956 1.00 81.88 607 MET A C 1
ATOM 4791 O O . MET A 1 607 ? 6.715 12.710 10.743 1.00 81.88 607 MET A O 1
ATOM 4795 N N . GLY A 1 608 ? 5.445 13.326 12.496 1.00 82.75 608 GLY A N 1
ATOM 4796 C CA . GLY A 1 608 ? 4.217 13.466 11.718 1.00 82.75 608 GLY A CA 1
ATOM 4797 C C . GLY A 1 608 ? 3.286 12.246 11.742 1.00 82.75 608 GLY A C 1
ATOM 4798 O O . GLY A 1 608 ? 2.279 12.277 11.035 1.00 82.75 608 GLY A O 1
ATOM 4799 N N . SER A 1 609 ? 3.598 11.181 12.493 1.00 90.19 609 SER A N 1
ATOM 4800 C CA . SER A 1 609 ? 2.738 9.991 12.659 1.00 90.19 609 SER A CA 1
ATOM 4801 C C . SER A 1 609 ? 1.525 10.268 13.550 1.00 90.19 609 SER A C 1
ATOM 4803 O O . SER A 1 609 ? 0.399 9.921 13.197 1.00 90.19 609 SER A O 1
ATOM 4805 N N . GLY A 1 610 ? 1.700 10.981 14.667 1.00 88.69 610 GLY A N 1
ATOM 4806 C CA . GLY A 1 610 ? 0.622 11.237 15.628 1.00 88.69 610 GLY A CA 1
ATOM 4807 C C . GLY A 1 610 ? -0.586 11.980 15.033 1.00 88.69 610 GLY A C 1
ATOM 4808 O O . GLY A 1 610 ? -1.730 11.690 15.383 1.00 88.69 610 GLY A O 1
ATOM 4809 N N . GLN A 1 611 ? -0.356 12.871 14.064 1.00 89.88 611 GLN A N 1
ATOM 4810 C CA . GLN A 1 611 ? -1.377 13.602 13.300 1.00 89.88 611 GLN A CA 1
ATOM 4811 C C . GLN A 1 611 ? -2.167 12.681 12.348 1.00 89.88 611 GLN A C 1
ATOM 4813 O O . GLN A 1 611 ? -3.272 13.012 11.898 1.00 89.88 611 GLN A O 1
ATOM 4818 N N . ARG A 1 612 ? -1.611 11.514 12.003 1.00 91.06 612 ARG A N 1
ATOM 4819 C CA . ARG A 1 612 ? -2.258 10.530 11.132 1.00 91.06 612 ARG A CA 1
ATOM 4820 C C . ARG A 1 612 ? -3.285 9.697 11.889 1.00 91.06 612 ARG A C 1
ATOM 4822 O O . ARG A 1 612 ? -4.302 9.386 11.277 1.00 91.06 612 ARG A O 1
ATOM 4829 N N . LEU A 1 613 ? -3.102 9.464 13.183 1.00 92.50 613 LEU A N 1
ATOM 4830 C CA . LEU A 1 613 ? -4.022 8.716 14.049 1.00 92.50 613 LEU A CA 1
ATOM 4831 C C . LEU A 1 613 ? -5.445 9.312 14.105 1.00 92.50 613 LEU A C 1
ATOM 4833 O O . LEU A 1 613 ? -5.615 10.511 13.849 1.00 92.50 613 LEU A O 1
ATOM 4837 N N . PRO A 1 614 ? -6.488 8.515 14.401 1.00 89.94 614 PRO A N 1
ATOM 4838 C CA . PRO A 1 614 ? -7.842 9.025 14.617 1.00 89.94 614 PRO A CA 1
ATOM 4839 C C . PRO A 1 614 ? -7.935 9.809 15.936 1.00 89.94 614 PRO A C 1
ATOM 4841 O O . PRO A 1 614 ? -7.369 9.400 16.944 1.00 89.94 614 PRO A O 1
ATOM 4844 N N . GLY A 1 615 ? -8.666 10.927 15.928 1.00 85.69 615 GLY A N 1
ATOM 4845 C CA . GLY A 1 615 ? -9.041 11.646 17.155 1.00 85.69 615 GLY A CA 1
ATOM 4846 C C . GLY A 1 615 ? -10.361 11.153 17.761 1.00 85.69 615 GLY A C 1
ATOM 4847 O O . GLY A 1 615 ? -11.122 10.423 17.131 1.00 85.69 615 GLY A O 1
ATOM 4848 N N . GLU A 1 616 ? -10.690 11.642 18.951 1.00 82.00 616 GLU A N 1
ATOM 4849 C CA . GLU A 1 616 ? -11.862 11.306 19.776 1.00 82.00 616 GLU A CA 1
ATOM 4850 C C . GLU A 1 616 ? -13.190 11.956 19.319 1.00 82.00 616 GLU A C 1
ATOM 4852 O O . GLU A 1 616 ? -14.227 11.835 19.976 1.00 82.00 616 GLU A O 1
ATOM 4857 N N . SER A 1 617 ? -13.179 12.670 18.189 1.00 82.62 617 SER A N 1
ATOM 4858 C CA . SER A 1 617 ? -14.253 13.581 17.747 1.00 82.62 617 SER A CA 1
ATOM 4859 C C . SER A 1 617 ? -15.409 12.935 16.962 1.00 82.62 617 SER A C 1
ATOM 4861 O O . SER A 1 617 ? -16.291 13.650 16.489 1.00 82.62 617 SER A O 1
ATOM 4863 N N . GLY A 1 618 ? -15.455 11.604 16.841 1.00 88.12 618 GLY A N 1
ATOM 4864 C CA . GLY A 1 618 ? -16.574 10.869 16.229 1.00 88.12 618 GLY A CA 1
ATOM 4865 C C . GLY A 1 618 ? -16.269 10.253 14.859 1.00 88.12 618 GLY A C 1
ATOM 4866 O O . GLY A 1 618 ? -15.117 10.172 14.429 1.00 88.12 618 GLY A O 1
ATOM 4867 N N . CYS A 1 619 ? -17.306 9.782 14.162 1.00 91.06 619 CYS A N 1
ATOM 4868 C CA . CYS A 1 619 ? -17.146 8.782 13.095 1.00 91.06 619 CYS A CA 1
ATOM 4869 C C . CYS A 1 619 ? -16.390 9.275 11.858 1.00 91.06 619 CYS A C 1
ATOM 4871 O O . CYS A 1 619 ? -15.751 8.468 11.186 1.00 91.06 619 CYS A O 1
ATOM 4873 N N . LYS A 1 620 ? -16.339 10.591 11.625 1.00 90.69 620 LYS A N 1
ATOM 4874 C CA . LYS A 1 620 ? -15.499 11.204 10.579 1.00 90.69 620 LYS A CA 1
ATOM 4875 C C . LYS A 1 620 ? -14.009 10.892 10.743 1.00 90.69 620 LYS A C 1
ATOM 4877 O O . LYS A 1 620 ? -13.292 10.831 9.750 1.00 90.69 620 LYS A O 1
ATOM 4882 N N . GLN A 1 621 ? -13.538 10.652 11.969 1.00 90.81 621 GLN A N 1
ATOM 4883 C CA . GLN A 1 621 ? -12.163 10.209 12.218 1.00 90.81 621 GLN A CA 1
ATOM 4884 C C . GLN A 1 621 ? -11.961 8.765 11.745 1.00 90.81 621 GLN A C 1
ATOM 4886 O O . GLN A 1 621 ? -10.976 8.471 11.070 1.00 90.81 621 GLN A O 1
ATOM 4891 N N . ILE A 1 622 ? -12.924 7.881 12.020 1.00 94.19 622 ILE A N 1
ATOM 4892 C CA . ILE A 1 622 ? -12.870 6.475 11.602 1.00 94.19 622 ILE A CA 1
ATOM 4893 C C . ILE A 1 622 ? -12.955 6.366 10.071 1.00 94.19 622 ILE A C 1
ATOM 4895 O O . ILE A 1 622 ? -12.156 5.663 9.450 1.00 94.19 622 ILE A O 1
ATOM 4899 N N . GLU A 1 623 ? -13.853 7.138 9.454 1.00 94.06 623 GLU A N 1
ATOM 4900 C CA . GLU A 1 623 ? -13.996 7.262 7.999 1.00 94.06 623 GLU A CA 1
ATOM 4901 C C . GLU A 1 623 ? -12.712 7.776 7.334 1.00 94.06 623 GLU A C 1
ATOM 4903 O O . GLU A 1 623 ? -12.274 7.226 6.323 1.00 94.06 623 GLU A O 1
ATOM 4908 N N . ALA A 1 624 ? -12.071 8.799 7.905 1.00 91.25 624 ALA A N 1
ATOM 4909 C CA . ALA A 1 624 ? -10.847 9.370 7.352 1.00 91.25 624 ALA A CA 1
ATOM 4910 C C . ALA A 1 624 ? -9.631 8.439 7.495 1.00 91.25 624 ALA A C 1
ATOM 4912 O O . ALA A 1 624 ? -8.827 8.358 6.567 1.00 91.25 624 ALA A O 1
ATOM 4913 N N . LYS A 1 625 ? -9.459 7.761 8.642 1.00 93.44 625 LYS A N 1
ATOM 4914 C CA . LYS A 1 625 ? -8.234 6.987 8.914 1.00 93.44 625 LYS A CA 1
ATOM 4915 C C . LYS A 1 625 ? -8.381 5.522 8.485 1.00 93.44 625 LYS A C 1
ATOM 4917 O O . LYS A 1 625 ? -7.677 5.084 7.579 1.00 93.44 625 LYS A O 1
ATOM 4922 N N . PHE A 1 626 ? -9.334 4.782 9.052 1.00 95.25 626 PHE A N 1
ATOM 4923 C CA . PHE A 1 626 ? -9.487 3.353 8.756 1.00 95.25 626 PHE A CA 1
ATOM 4924 C C . PHE A 1 626 ? -10.063 3.101 7.355 1.00 95.25 626 PHE A C 1
ATOM 4926 O O . PHE A 1 626 ? -9.539 2.266 6.621 1.00 95.25 626 PHE A O 1
ATOM 4933 N N . LEU A 1 627 ? -11.123 3.813 6.954 1.00 93.19 627 LEU A N 1
ATOM 4934 C CA . LEU A 1 627 ? -11.774 3.541 5.665 1.00 93.19 627 LEU A CA 1
ATOM 4935 C C . LEU A 1 627 ? -11.004 4.165 4.494 1.00 93.19 627 LEU A C 1
ATOM 4937 O O . LEU A 1 627 ? -10.543 3.455 3.604 1.00 93.19 627 LEU A O 1
ATOM 4941 N N . THR A 1 628 ? -10.848 5.491 4.502 1.00 89.38 628 THR A N 1
ATOM 4942 C CA . THR A 1 628 ? -10.319 6.244 3.349 1.00 89.38 628 THR A CA 1
ATOM 4943 C C . THR A 1 628 ? -8.828 6.004 3.116 1.00 89.38 628 THR A C 1
ATOM 4945 O O . THR A 1 628 ? -8.397 5.933 1.968 1.00 89.38 628 THR A O 1
ATOM 4948 N N . ARG A 1 629 ? -8.032 5.886 4.187 1.00 90.31 629 ARG A N 1
ATOM 4949 C CA . ARG A 1 629 ? -6.569 5.786 4.099 1.00 90.31 629 ARG A CA 1
ATOM 4950 C C . ARG A 1 629 ? -6.057 4.349 4.233 1.00 90.31 629 ARG A C 1
ATOM 4952 O O . ARG A 1 629 ? -5.278 3.915 3.392 1.00 90.31 629 ARG A O 1
ATOM 4959 N N . MET A 1 630 ? -6.496 3.608 5.252 1.00 92.19 630 MET A N 1
ATOM 4960 C CA . MET A 1 630 ? -6.064 2.216 5.473 1.00 92.19 630 MET A CA 1
ATOM 4961 C C . MET A 1 630 ? -6.815 1.185 4.603 1.00 92.19 630 MET A C 1
ATOM 4963 O O . MET A 1 630 ? -6.483 0.001 4.634 1.00 92.19 630 MET A O 1
ATOM 4967 N N . GLY A 1 631 ? -7.830 1.594 3.829 1.00 89.81 631 GLY A N 1
ATOM 4968 C CA . GLY A 1 631 ? -8.571 0.695 2.932 1.00 89.81 631 GLY A CA 1
ATOM 4969 C C . GLY A 1 631 ? -9.404 -0.369 3.660 1.00 89.81 631 GLY A C 1
ATOM 4970 O O . GLY A 1 631 ? -9.622 -1.471 3.139 1.00 89.81 631 GLY A O 1
ATOM 4971 N N . LEU A 1 632 ? -9.839 -0.081 4.889 1.00 92.12 632 LEU A N 1
ATOM 4972 C CA . LEU A 1 632 ? -10.707 -0.967 5.660 1.00 92.12 632 LEU A CA 1
ATOM 4973 C C . LEU A 1 632 ? -12.186 -0.713 5.349 1.00 92.12 632 LEU A C 1
ATOM 4975 O O . LEU A 1 632 ? -12.611 0.376 4.981 1.00 92.12 632 LEU A O 1
ATOM 4979 N N . SER A 1 633 ? -13.002 -1.733 5.550 1.00 94.56 633 SER A N 1
ATOM 4980 C CA . SER A 1 633 ? -14.454 -1.623 5.630 1.00 94.56 633 SER A CA 1
ATOM 4981 C C . SER A 1 633 ? -14.894 -1.214 7.039 1.00 94.56 633 SER A C 1
ATOM 4983 O O . SER A 1 633 ? -14.187 -1.449 8.020 1.00 94.56 633 SER A O 1
ATOM 4985 N N . TRP A 1 634 ? -16.125 -0.706 7.176 1.00 95.25 634 TRP A N 1
ATOM 4986 C CA . TRP A 1 634 ? -16.759 -0.515 8.490 1.00 95.25 634 TRP A CA 1
ATOM 4987 C C . TRP A 1 634 ? -16.747 -1.785 9.355 1.00 95.25 634 TRP A C 1
ATOM 4989 O O . TRP A 1 634 ? -16.618 -1.691 10.571 1.00 95.25 634 TRP A O 1
ATOM 4999 N N . ARG A 1 635 ? -16.849 -2.971 8.739 1.00 95.75 635 ARG A N 1
ATOM 5000 C CA . ARG A 1 635 ? -16.809 -4.263 9.439 1.00 95.75 635 ARG A CA 1
ATOM 5001 C C . ARG A 1 635 ? -15.449 -4.506 10.103 1.00 95.75 635 ARG A C 1
ATOM 5003 O O . ARG A 1 635 ? -15.403 -4.915 11.261 1.00 95.75 635 ARG A O 1
ATOM 5010 N N . GLU A 1 636 ? -14.365 -4.243 9.377 1.00 97.19 636 GLU A N 1
ATOM 5011 C CA . GLU A 1 636 ? -12.989 -4.392 9.866 1.00 97.19 636 GLU A CA 1
ATOM 5012 C C . GLU A 1 636 ? -12.634 -3.296 10.883 1.00 97.19 636 GLU A C 1
ATOM 5014 O O . GLU A 1 636 ? -12.084 -3.601 11.936 1.00 97.19 636 GLU A O 1
ATOM 5019 N N . ALA A 1 637 ? -13.019 -2.041 10.629 1.00 97.94 637 ALA A N 1
ATOM 5020 C CA . ALA A 1 637 ? -12.774 -0.926 11.547 1.00 97.94 637 ALA A CA 1
ATOM 5021 C C . ALA A 1 637 ? -13.477 -1.115 12.907 1.00 97.94 637 ALA A C 1
ATOM 5023 O O . ALA A 1 637 ? -12.862 -0.912 13.950 1.00 97.94 637 ALA A O 1
ATOM 5024 N N . VAL A 1 638 ? -14.738 -1.573 12.912 1.00 98.31 638 VAL A N 1
ATOM 5025 C CA . VAL A 1 638 ? -15.465 -1.910 14.152 1.00 98.31 638 VAL A CA 1
ATOM 5026 C C . VAL A 1 638 ? -14.856 -3.119 14.861 1.00 98.31 638 VAL A C 1
ATOM 5028 O O . VAL A 1 638 ? -14.887 -3.170 16.086 1.00 98.31 638 VAL A O 1
ATOM 5031 N N . ALA A 1 639 ? -14.275 -4.076 14.129 1.00 98.19 639 ALA A N 1
ATOM 5032 C CA . ALA A 1 639 ? -13.554 -5.175 14.763 1.00 98.19 639 ALA A CA 1
ATOM 5033 C C . ALA A 1 639 ? -12.311 -4.646 15.497 1.00 98.19 639 ALA A C 1
ATOM 5035 O O . ALA A 1 639 ? -12.167 -4.921 16.681 1.00 98.19 639 ALA A O 1
ATOM 5036 N N . LEU A 1 640 ? -11.477 -3.823 14.847 1.00 98.50 640 LEU A N 1
ATOM 5037 C CA . LEU A 1 640 ? -10.288 -3.220 15.473 1.00 98.50 640 LEU A CA 1
ATOM 5038 C C . LEU A 1 640 ? -10.626 -2.355 16.696 1.00 98.50 640 LEU A C 1
ATOM 5040 O O . LEU A 1 640 ? -9.959 -2.478 17.718 1.00 98.50 640 LEU A O 1
ATOM 5044 N N . LEU A 1 641 ? -11.687 -1.542 16.629 1.00 97.75 641 LEU A N 1
ATOM 5045 C CA . LEU A 1 641 ? -12.188 -0.763 17.776 1.00 97.75 641 LEU A CA 1
ATOM 5046 C C . LEU A 1 641 ? -12.642 -1.648 18.948 1.00 97.75 641 LEU A C 1
ATOM 5048 O O . LEU A 1 641 ? -12.585 -1.220 20.096 1.00 97.75 641 LEU A O 1
ATOM 5052 N N . GLY A 1 642 ? -12.982 -2.913 18.683 1.00 97.19 642 GLY A N 1
ATOM 5053 C CA . GLY A 1 642 ? -13.195 -3.929 19.710 1.00 97.19 642 GLY A CA 1
ATOM 5054 C C . GLY A 1 642 ? -12.017 -4.117 20.666 1.00 97.19 642 GLY A C 1
ATOM 5055 O O . GLY A 1 642 ? -12.247 -4.556 21.786 1.00 97.19 642 GLY A O 1
ATOM 5056 N N . ALA A 1 643 ? -10.788 -3.731 20.292 1.00 96.88 643 ALA A N 1
ATOM 5057 C CA . ALA A 1 643 ? -9.627 -3.741 21.187 1.00 96.88 643 ALA A CA 1
ATOM 5058 C C . ALA A 1 643 ? -9.804 -2.862 22.441 1.00 96.88 643 ALA A C 1
ATOM 5060 O O . ALA A 1 643 ? -9.161 -3.134 23.450 1.00 96.88 643 ALA A O 1
ATOM 5061 N N . HIS A 1 644 ? -10.724 -1.886 22.433 1.00 94.88 644 HIS A N 1
ATOM 5062 C CA . HIS A 1 644 ? -11.130 -1.144 23.635 1.00 94.88 644 HIS A CA 1
ATOM 5063 C C . HIS A 1 644 ? -11.706 -2.043 24.752 1.00 94.88 644 HIS A C 1
ATOM 5065 O O . HIS A 1 644 ? -11.822 -1.598 25.888 1.00 94.88 644 HIS A O 1
ATOM 5071 N N . THR A 1 645 ? -12.009 -3.323 24.488 1.00 94.38 645 THR A N 1
ATOM 5072 C CA . THR A 1 645 ? -12.280 -4.331 25.533 1.00 94.38 645 THR A CA 1
ATOM 5073 C C . THR A 1 645 ? -11.156 -4.476 26.571 1.00 94.38 645 THR A C 1
ATOM 5075 O O . THR A 1 645 ? -11.417 -4.987 27.658 1.00 94.38 645 THR A O 1
ATOM 5078 N N . ILE A 1 646 ? -9.923 -4.062 26.259 1.00 95.31 646 ILE A N 1
ATOM 5079 C CA . ILE A 1 646 ? -8.800 -4.038 27.201 1.00 95.31 646 ILE A CA 1
ATOM 5080 C C . ILE A 1 646 ? -8.218 -2.629 27.346 1.00 95.31 646 ILE A C 1
ATOM 5082 O O . ILE A 1 646 ? -8.143 -1.859 26.390 1.00 95.31 646 ILE A O 1
ATOM 5086 N N . GLY A 1 647 ? -7.754 -2.305 28.552 1.00 94.06 647 GLY A N 1
ATOM 5087 C CA . GLY A 1 647 ? -7.171 -1.000 28.860 1.00 94.06 647 GLY A CA 1
ATOM 5088 C C . GLY A 1 647 ? -8.168 0.046 29.367 1.00 94.06 647 GLY A C 1
ATOM 5089 O O . GLY A 1 647 ? -9.339 -0.226 29.635 1.00 94.06 647 GLY A O 1
ATOM 5090 N N . ARG A 1 648 ? -7.667 1.271 29.566 1.00 93.06 648 ARG A N 1
ATOM 5091 C CA . ARG A 1 648 ? -8.403 2.370 30.207 1.00 93.06 648 ARG A CA 1
ATOM 5092 C C . ARG A 1 648 ? -7.900 3.750 29.796 1.00 93.06 648 ARG A C 1
ATOM 5094 O O . ARG A 1 648 ? -6.730 3.914 29.455 1.00 93.06 648 ARG A O 1
ATOM 5101 N N . GLY A 1 649 ? -8.758 4.757 29.940 1.00 90.19 649 GLY A N 1
ATOM 5102 C CA . GLY A 1 649 ? -8.361 6.162 29.961 1.00 90.19 649 GLY A CA 1
ATOM 5103 C C . GLY A 1 649 ? -7.735 6.557 31.304 1.00 90.19 649 GLY A C 1
ATOM 5104 O O . GLY A 1 649 ? -8.254 6.224 32.376 1.00 90.19 649 GLY A O 1
ATOM 5105 N N . ASN A 1 650 ? -6.633 7.308 31.248 1.00 88.56 650 ASN A N 1
ATOM 5106 C CA . ASN A 1 650 ? -6.071 8.035 32.389 1.00 88.56 650 ASN A CA 1
ATOM 5107 C C . ASN A 1 650 ? -6.202 9.547 32.140 1.00 88.56 650 ASN A C 1
ATOM 5109 O O . ASN A 1 650 ? -5.803 10.044 31.081 1.00 88.56 650 ASN A O 1
ATOM 5113 N N . ARG A 1 651 ? -6.761 10.272 33.118 1.00 86.69 651 ARG A N 1
ATOM 5114 C CA . ARG A 1 651 ? -7.116 11.693 33.004 1.00 86.69 651 ARG A CA 1
ATOM 5115 C C . ARG A 1 651 ? -5.893 12.580 32.824 1.00 86.69 651 ARG A C 1
ATOM 5117 O O . ARG A 1 651 ? -5.955 13.531 32.053 1.00 86.69 651 ARG A O 1
ATOM 5124 N N . ASP A 1 652 ? -4.801 12.245 33.499 1.00 83.81 652 ASP A N 1
ATOM 5125 C CA . ASP A 1 652 ? -3.595 13.074 33.516 1.00 83.81 652 ASP A CA 1
ATOM 5126 C C . ASP A 1 652 ? -2.724 12.847 32.265 1.00 83.81 652 ASP A C 1
ATOM 5128 O O . ASP A 1 652 ? -1.954 13.723 31.881 1.00 83.81 652 ASP A O 1
ATOM 5132 N N . ILE A 1 653 ? -2.920 11.711 31.579 1.00 85.44 653 ILE A N 1
ATOM 5133 C CA . ILE A 1 653 ? -2.271 11.351 30.307 1.00 85.44 653 ILE A CA 1
ATOM 5134 C C . ILE A 1 653 ? -3.093 11.846 29.103 1.00 85.44 653 ILE A C 1
ATOM 5136 O O . ILE A 1 653 ? -2.568 12.477 28.187 1.00 85.44 653 ILE A O 1
ATOM 5140 N N . SER A 1 654 ? -4.392 11.528 29.090 1.00 83.31 654 SER A N 1
ATOM 5141 C CA . SER A 1 654 ? -5.264 11.591 27.903 1.00 83.31 654 SER A CA 1
ATOM 5142 C C . SER A 1 654 ? -6.461 12.538 28.040 1.00 83.31 654 SER A C 1
ATOM 5144 O O . SER A 1 654 ? -7.249 12.676 27.110 1.00 83.31 654 SER A O 1
ATOM 5146 N N . GLY A 1 655 ? -6.668 13.140 29.216 1.00 85.75 655 GLY A N 1
ATOM 5147 C CA . GLY A 1 655 ? -7.887 13.883 29.558 1.00 85.75 655 GLY A CA 1
ATOM 5148 C C . GLY A 1 655 ? -9.099 13.000 29.895 1.00 85.75 655 GLY A C 1
ATOM 5149 O O . GLY A 1 655 ? -9.948 13.406 30.690 1.00 85.75 655 GLY A O 1
ATOM 5150 N N . HIS A 1 656 ? -9.157 11.778 29.363 1.00 88.12 656 HIS A N 1
ATOM 5151 C CA . HIS A 1 656 ? -10.242 10.817 29.564 1.00 88.12 656 HIS A CA 1
ATOM 5152 C C . HIS A 1 656 ? -10.014 9.912 30.774 1.00 88.12 656 HIS A C 1
ATOM 5154 O O . HIS A 1 656 ? -8.884 9.563 31.099 1.00 88.12 656 HIS A O 1
ATOM 5160 N N . HIS A 1 657 ? -11.086 9.503 31.453 1.00 89.19 657 HIS A N 1
ATOM 5161 C CA . HIS A 1 657 ? -10.990 8.640 32.635 1.00 89.19 657 HIS A CA 1
ATOM 5162 C C . HIS A 1 657 ? -12.007 7.508 32.602 1.00 89.19 657 HIS A C 1
ATOM 5164 O O . HIS A 1 657 ? -13.202 7.769 32.433 1.00 89.19 657 HIS A O 1
ATOM 5170 N N . GLY A 1 658 ? -11.532 6.289 32.843 1.00 91.88 658 GLY A N 1
ATOM 5171 C CA . GLY A 1 658 ? -12.379 5.119 33.023 1.00 91.88 658 GLY A CA 1
ATOM 5172 C C . GLY A 1 658 ? -12.032 3.945 32.118 1.00 91.88 658 GLY A C 1
ATOM 5173 O O . GLY A 1 658 ? -11.116 4.014 31.299 1.00 91.88 658 GLY A O 1
ATOM 5174 N N . THR A 1 659 ? -12.792 2.870 32.267 1.00 94.88 659 THR A N 1
ATOM 5175 C CA . THR A 1 659 ? -12.722 1.649 31.454 1.00 94.88 659 THR A CA 1
ATOM 5176 C C . THR A 1 659 ? -13.899 1.576 30.483 1.00 94.88 659 THR A C 1
ATOM 5178 O O . THR A 1 659 ? -14.980 2.085 30.768 1.00 94.88 659 THR A O 1
ATOM 5181 N N . TRP A 1 660 ? -13.731 0.899 29.346 1.00 95.19 660 TRP A N 1
ATOM 5182 C CA . TRP A 1 660 ? -14.829 0.620 28.403 1.00 95.19 660 TRP A CA 1
ATOM 5183 C C . TRP A 1 660 ? -15.741 -0.547 28.840 1.00 95.19 660 TRP A C 1
ATOM 5185 O O . TRP A 1 660 ? -16.689 -0.881 28.135 1.00 95.19 660 TRP A O 1
ATOM 5195 N N . LYS A 1 661 ? -15.455 -1.162 29.995 1.00 93.69 661 LYS A N 1
ATOM 5196 C CA . LYS A 1 661 ? -16.193 -2.249 30.671 1.00 93.69 661 LYS A CA 1
ATOM 5197 C C . LYS A 1 661 ? -16.398 -1.886 32.151 1.00 93.69 661 LYS A C 1
ATOM 5199 O O . LYS A 1 661 ? -15.815 -0.905 32.615 1.00 93.69 661 LYS A O 1
ATOM 5204 N N . ASP A 1 662 ? -17.201 -2.662 32.881 1.00 90.94 662 ASP A N 1
ATOM 5205 C CA . ASP A 1 662 ? -17.622 -2.390 34.272 1.00 90.94 662 ASP A CA 1
ATOM 5206 C C . ASP A 1 662 ? -16.474 -2.120 35.273 1.00 90.94 662 ASP A C 1
ATOM 5208 O O . ASP A 1 662 ? -16.666 -1.344 36.212 1.00 90.94 662 ASP A O 1
ATOM 5212 N N . SER A 1 663 ? -15.286 -2.712 35.092 1.00 92.19 663 SER A N 1
ATOM 5213 C CA . SER A 1 663 ? -14.133 -2.522 35.990 1.00 92.19 663 SER A CA 1
ATOM 5214 C C . SER A 1 663 ? -12.766 -2.660 35.298 1.00 92.19 663 SER A C 1
ATOM 5216 O O . SER A 1 663 ? -12.676 -3.078 34.142 1.00 92.19 663 SER A O 1
ATOM 5218 N N . ASN A 1 664 ? -11.682 -2.353 36.028 1.00 92.19 664 ASN A N 1
ATOM 5219 C CA . ASN A 1 664 ? -10.304 -2.616 35.588 1.00 92.19 664 ASN A CA 1
ATOM 5220 C C . ASN A 1 664 ? -10.040 -4.120 35.413 1.00 92.19 664 ASN A C 1
ATOM 5222 O O . ASN A 1 664 ? -9.430 -4.510 34.422 1.00 92.19 664 ASN A O 1
ATOM 5226 N N . GLN A 1 665 ? -10.537 -4.966 36.323 1.00 93.44 665 GLN A N 1
ATOM 5227 C CA . GLN A 1 665 ? -10.493 -6.422 36.179 1.00 93.44 665 GLN A CA 1
ATOM 5228 C C . GLN A 1 665 ? -11.172 -6.895 34.880 1.00 93.44 665 GLN A C 1
ATOM 5230 O O . GLN A 1 665 ? -10.607 -7.719 34.162 1.00 93.44 665 GLN A O 1
ATOM 5235 N N . ASP A 1 666 ? -12.346 -6.357 34.539 1.00 94.62 666 ASP A N 1
ATOM 5236 C CA . ASP A 1 666 ? -13.053 -6.723 33.302 1.00 94.62 666 ASP A CA 1
ATOM 5237 C C . ASP A 1 666 ? -12.328 -6.185 32.054 1.00 94.62 666 ASP A C 1
ATOM 5239 O O . ASP A 1 666 ? -12.270 -6.856 31.022 1.00 94.62 666 ASP A O 1
ATOM 5243 N N . ALA A 1 667 ? -11.698 -5.010 32.162 1.00 96.25 667 ALA A N 1
ATOM 5244 C CA . ALA A 1 667 ? -10.827 -4.412 31.146 1.00 96.25 667 ALA A CA 1
ATOM 5245 C C . ALA A 1 667 ? -9.422 -5.055 31.049 1.00 96.25 667 ALA A C 1
ATOM 5247 O O . ALA A 1 667 ? -8.517 -4.500 30.421 1.00 96.25 667 ALA A O 1
ATOM 5248 N N . GLN A 1 668 ? -9.235 -6.239 31.640 1.00 96.75 668 GLN A N 1
ATOM 5249 C CA . GLN A 1 668 ? -8.107 -7.145 31.381 1.00 96.75 668 GLN A CA 1
ATOM 5250 C C . GLN A 1 668 ? -8.540 -8.395 30.598 1.00 96.75 668 GLN A C 1
ATOM 5252 O O . GLN A 1 668 ? -7.722 -9.287 30.388 1.00 96.75 668 GLN A O 1
ATOM 5257 N N . VAL A 1 669 ? -9.806 -8.475 30.167 1.00 97.81 669 VAL A N 1
ATOM 5258 C CA . VAL A 1 669 ? -10.350 -9.595 29.385 1.00 97.81 669 VAL A CA 1
ATOM 5259 C C . VAL A 1 669 ? -10.721 -9.117 27.984 1.00 97.81 669 VAL A C 1
ATOM 5261 O O . VAL A 1 669 ? -11.508 -8.182 27.820 1.00 97.81 669 VAL A O 1
ATOM 5264 N N . PHE A 1 670 ? -10.171 -9.783 26.972 1.00 98.06 670 PHE A N 1
ATOM 5265 C CA . PHE A 1 670 ? -10.407 -9.512 25.561 1.00 98.06 670 PHE A CA 1
ATOM 5266 C C . PHE A 1 670 ? -11.611 -10.308 25.061 1.00 98.06 670 PHE A C 1
ATOM 5268 O O . PHE A 1 670 ? -11.507 -11.476 24.687 1.00 98.06 670 PHE A O 1
ATOM 5275 N N . ASP A 1 671 ? -12.787 -9.693 25.073 1.00 97.62 671 ASP A N 1
ATOM 5276 C CA . ASP A 1 671 ? -14.054 -10.331 24.723 1.00 97.62 671 ASP A CA 1
ATOM 5277 C C . ASP A 1 671 ? -14.981 -9.354 23.986 1.00 97.62 671 ASP A C 1
ATOM 5279 O O . ASP A 1 671 ? -14.625 -8.220 23.670 1.00 97.62 671 ASP A O 1
ATOM 5283 N N . LYS A 1 672 ? -16.193 -9.807 23.664 1.00 96.31 672 LYS A N 1
ATOM 5284 C CA . LYS A 1 672 ? -17.182 -8.986 22.965 1.00 96.31 672 LYS A CA 1
ATOM 5285 C C . LYS A 1 672 ? -17.882 -7.931 23.832 1.00 96.31 672 LYS A C 1
ATOM 5287 O O . LYS A 1 672 ? -18.763 -7.244 23.309 1.00 96.31 672 LYS A O 1
ATOM 5292 N N . GLN A 1 673 ? -17.566 -7.803 25.125 1.00 96.75 673 GLN A N 1
ATOM 5293 C CA . GLN A 1 673 ? -18.365 -6.999 26.056 1.00 96.75 673 GLN A CA 1
ATOM 5294 C C . GLN A 1 673 ? -18.428 -5.529 25.633 1.00 96.75 673 GLN A C 1
ATOM 5296 O O . GLN A 1 673 ? -19.499 -4.945 25.709 1.00 96.75 673 GLN A O 1
ATOM 5301 N N . TYR A 1 674 ? -17.361 -4.964 25.058 1.00 96.88 674 TYR A N 1
ATOM 5302 C CA . TYR A 1 674 ? -17.364 -3.619 24.453 1.00 96.88 674 TYR A CA 1
ATOM 5303 C C . TYR A 1 674 ? -18.566 -3.362 23.509 1.00 96.88 674 TYR A C 1
ATOM 5305 O O . TYR A 1 674 ? -19.177 -2.292 23.532 1.00 96.88 674 TYR A O 1
ATOM 5313 N N . PHE A 1 675 ? -18.978 -4.358 22.716 1.00 97.88 675 PHE A N 1
ATOM 5314 C CA . PHE A 1 675 ? -20.133 -4.240 21.816 1.00 97.88 675 PHE A CA 1
ATOM 5315 C C . PHE A 1 675 ? -21.483 -4.409 22.537 1.00 97.88 675 PHE A C 1
ATOM 5317 O O . PHE A 1 675 ? -22.494 -3.835 22.117 1.00 97.88 675 PHE A O 1
ATOM 5324 N N . VAL A 1 676 ? -21.504 -5.185 23.625 1.00 96.50 676 VAL A N 1
ATOM 5325 C CA . VAL A 1 676 ? -22.659 -5.326 24.527 1.00 96.50 676 VAL A CA 1
ATOM 5326 C C . VAL A 1 676 ? -22.891 -4.000 25.256 1.00 96.50 676 VAL A C 1
ATOM 5328 O O . VAL A 1 676 ? -23.992 -3.459 25.198 1.00 96.50 676 VAL A O 1
ATOM 5331 N N . GLU A 1 677 ? -21.842 -3.396 25.817 1.00 94.88 677 GLU A N 1
ATOM 5332 C CA . GLU A 1 677 ? -21.866 -2.079 26.463 1.00 94.88 677 GLU A CA 1
ATOM 5333 C C . GLU A 1 677 ? -22.483 -0.995 25.571 1.00 94.88 677 GLU A C 1
ATOM 5335 O O . GLU A 1 677 ? -23.413 -0.295 25.984 1.00 94.88 677 GLU A O 1
ATOM 5340 N N . LEU A 1 678 ? -22.033 -0.902 24.314 1.00 95.19 678 LEU A N 1
ATOM 5341 C CA . LEU A 1 678 ? -22.538 0.052 23.316 1.00 95.19 678 LEU A CA 1
ATOM 5342 C C . LEU A 1 678 ? -24.022 -0.121 22.948 1.00 95.19 678 LEU A C 1
ATOM 5344 O O . LEU A 1 678 ? -24.642 0.806 22.413 1.00 95.19 678 LEU A O 1
ATOM 5348 N N . THR A 1 679 ? -24.600 -1.303 23.174 1.00 93.62 679 THR A N 1
ATOM 5349 C CA . THR A 1 679 ? -25.961 -1.640 22.723 1.00 93.62 679 THR A CA 1
ATOM 5350 C C . THR A 1 679 ? -26.965 -1.826 23.856 1.00 93.62 679 THR A C 1
ATOM 5352 O O . THR A 1 679 ? -28.155 -1.573 23.644 1.00 93.62 679 THR A O 1
ATOM 5355 N N . GLU A 1 680 ? -26.503 -2.199 25.047 1.00 91.50 680 GLU A N 1
ATOM 5356 C CA . GLU A 1 680 ? -27.336 -2.463 26.216 1.00 91.50 680 GLU A CA 1
ATOM 5357 C C . GLU A 1 680 ? -27.352 -1.320 27.229 1.00 91.50 680 GLU A C 1
ATOM 5359 O O . GLU A 1 680 ? -28.419 -1.034 27.775 1.00 91.50 680 GLU A O 1
ATOM 5364 N N . ASN A 1 681 ? -26.228 -0.648 27.487 1.00 91.94 681 ASN A N 1
ATOM 5365 C CA . ASN A 1 681 ? -26.166 0.359 28.546 1.00 91.94 681 ASN A CA 1
ATOM 5366 C C . ASN A 1 681 ? -26.633 1.756 28.095 1.00 91.94 681 ASN A C 1
ATOM 5368 O O . ASN A 1 681 ? -26.597 2.132 26.918 1.00 91.94 681 ASN A O 1
ATOM 5372 N N . ALA A 1 682 ? -27.165 2.515 29.056 1.00 93.38 682 ALA A N 1
ATOM 5373 C CA . ALA A 1 682 ? -27.695 3.855 28.839 1.00 93.38 682 ALA A CA 1
ATOM 5374 C C . ALA A 1 682 ? -26.570 4.880 29.029 1.00 93.38 682 ALA A C 1
ATOM 5376 O O . ALA A 1 682 ? -26.223 5.227 30.152 1.00 93.38 682 ALA A O 1
ATOM 5377 N N . TRP A 1 683 ? -26.008 5.354 27.920 1.00 93.06 683 TRP A N 1
ATOM 5378 C CA . TRP A 1 683 ? -24.879 6.278 27.893 1.00 93.06 683 TRP A CA 1
ATOM 5379 C C . TRP A 1 683 ? -25.355 7.722 27.740 1.00 93.06 683 TRP A C 1
ATOM 5381 O O . TRP A 1 683 ? -26.230 8.005 26.917 1.00 93.06 683 TRP A O 1
ATOM 5391 N N . TRP A 1 684 ? -24.737 8.637 28.485 1.00 89.88 684 TRP A N 1
ATOM 5392 C CA . TRP A 1 684 ? -24.889 10.088 28.332 1.00 89.88 684 TRP A CA 1
ATOM 5393 C C . TRP A 1 684 ? -23.527 10.782 28.385 1.00 89.88 684 TRP A C 1
ATOM 5395 O O . TRP A 1 684 ? -22.564 10.248 28.935 1.00 89.88 684 TRP A O 1
ATOM 5405 N N . MET A 1 685 ? -23.438 11.983 27.814 1.00 87.12 685 MET A N 1
ATOM 5406 C CA . MET A 1 685 ? -22.202 12.765 27.806 1.00 87.12 685 MET A CA 1
ATOM 5407 C C . MET A 1 685 ? -21.824 13.200 29.232 1.00 87.12 685 MET A C 1
ATOM 5409 O O . MET A 1 685 ? -22.623 13.831 29.925 1.00 87.12 685 MET A O 1
ATOM 5413 N N . ARG A 1 686 ? -20.600 12.875 29.664 1.00 82.06 686 ARG A N 1
ATOM 5414 C CA . ARG A 1 686 ? -20.073 13.184 31.003 1.00 82.06 686 ARG A CA 1
ATOM 5415 C C . ARG A 1 686 ? -19.575 14.630 31.094 1.00 82.06 686 ARG A C 1
ATOM 5417 O O . ARG A 1 686 ? -19.778 15.286 32.112 1.00 82.06 686 ARG A O 1
ATOM 5424 N N . ASN A 1 687 ? -18.932 15.121 30.031 1.00 73.44 687 ASN A N 1
ATOM 5425 C CA . ASN A 1 687 ? -18.230 16.407 30.003 1.00 73.44 687 ASN A CA 1
ATOM 5426 C C . ASN A 1 687 ? -18.705 17.309 28.850 1.00 73.44 687 ASN A C 1
ATOM 5428 O O . ASN A 1 687 ? -18.597 16.957 27.675 1.00 73.44 687 ASN A O 1
ATOM 5432 N N . VAL A 1 688 ? -19.180 18.516 29.181 1.00 62.84 688 VAL A N 1
ATOM 5433 C CA . VAL A 1 688 ? -19.650 19.518 28.207 1.00 62.84 688 VAL A CA 1
ATOM 5434 C C . VAL A 1 688 ? -18.657 20.683 28.129 1.00 62.84 688 VAL A C 1
ATOM 5436 O O . VAL A 1 688 ? -18.828 21.715 28.774 1.00 62.84 688 VAL A O 1
ATOM 5439 N N . GLY A 1 689 ? -17.601 20.493 27.333 1.00 55.56 689 GLY A N 1
ATOM 5440 C CA . GLY A 1 689 ? -16.511 21.458 27.139 1.00 55.56 689 GLY A CA 1
ATOM 5441 C C . GLY A 1 689 ? -15.188 20.962 27.728 1.00 55.56 689 GLY A C 1
ATOM 5442 O O . GLY A 1 689 ? -14.968 21.038 28.932 1.00 55.56 689 GLY A O 1
ATOM 5443 N N . GLY A 1 690 ? -14.312 20.459 26.857 1.00 64.44 690 GLY A N 1
ATOM 5444 C CA . GLY A 1 690 ? -13.114 19.684 27.197 1.00 64.44 690 GLY A CA 1
ATOM 5445 C C . GLY A 1 690 ? -13.039 18.431 26.311 1.00 64.44 690 GLY A C 1
ATOM 5446 O O . GLY A 1 690 ? -13.839 18.329 25.375 1.00 64.44 690 GLY A O 1
ATOM 5447 N N . PRO A 1 691 ? -12.131 17.479 26.595 1.00 70.94 691 PRO A N 1
ATOM 5448 C CA . PRO A 1 691 ? -12.167 16.144 25.996 1.00 70.94 691 PRO A CA 1
ATOM 5449 C C . PRO A 1 691 ? -13.545 15.512 26.239 1.00 70.94 691 PRO A C 1
ATOM 5451 O O . PRO A 1 691 ? -14.008 15.440 27.380 1.00 70.94 691 PRO A O 1
ATOM 5454 N N . GLN A 1 692 ? -14.246 15.130 25.170 1.00 80.94 692 GLN A N 1
ATOM 5455 C CA . GLN A 1 692 ? -15.642 14.693 25.265 1.00 80.94 692 GLN A CA 1
ATOM 5456 C C . GLN A 1 692 ? -15.738 13.173 25.395 1.00 80.94 692 GLN A C 1
ATOM 5458 O O . GLN A 1 692 ? -15.529 12.447 24.425 1.00 80.94 692 GLN A O 1
ATOM 5463 N N . ASP A 1 693 ? -16.108 12.709 26.586 1.00 88.25 693 ASP A N 1
ATOM 5464 C CA . ASP A 1 693 ? -16.475 11.321 26.853 1.00 88.25 693 ASP A CA 1
ATOM 5465 C C . ASP A 1 693 ? -17.912 11.176 27.372 1.00 88.25 693 ASP A C 1
ATOM 5467 O O . ASP A 1 693 ? -18.573 12.120 27.823 1.00 88.25 693 ASP A O 1
ATOM 5471 N N . TRP A 1 694 ? -18.396 9.948 27.252 1.00 91.25 694 TRP A N 1
ATOM 5472 C CA . TRP A 1 694 ? -19.695 9.463 27.684 1.00 91.25 694 TRP A CA 1
ATOM 5473 C C . TRP A 1 694 ? -19.505 8.533 28.873 1.00 91.25 694 TRP A C 1
ATOM 5475 O O . TRP A 1 694 ? -18.454 7.914 29.011 1.00 91.25 694 TRP A O 1
ATOM 5485 N N . THR A 1 695 ? -20.517 8.413 29.725 1.00 92.38 695 THR A N 1
ATOM 5486 C CA . THR A 1 695 ? -20.476 7.541 30.901 1.00 92.38 695 THR A CA 1
ATOM 5487 C C . THR A 1 695 ? -21.810 6.831 31.121 1.00 92.38 695 THR A C 1
ATOM 5489 O O . THR A 1 695 ? -22.816 7.183 30.498 1.00 92.38 695 THR A O 1
ATOM 5492 N N . THR A 1 696 ? -21.795 5.816 31.984 1.00 91.00 696 THR A N 1
ATOM 5493 C CA . THR A 1 696 ? -22.958 5.029 32.409 1.00 91.00 696 THR A CA 1
ATOM 5494 C C . THR A 1 696 ? -22.859 4.713 33.912 1.00 91.00 696 THR A C 1
ATOM 5496 O O . THR A 1 696 ? -21.816 4.914 34.540 1.00 91.00 696 THR A O 1
ATOM 5499 N N . GLY A 1 697 ? -23.950 4.223 34.505 1.00 84.25 697 GLY A N 1
ATOM 5500 C CA . GLY A 1 697 ? -23.982 3.750 35.892 1.00 84.25 697 GLY A CA 1
ATOM 5501 C C . GLY A 1 697 ? -23.927 4.850 36.965 1.00 84.25 697 GLY A C 1
ATOM 5502 O O . GLY A 1 697 ? -24.089 6.037 36.700 1.00 84.25 697 GLY A O 1
ATOM 5503 N N . ARG A 1 698 ? -23.746 4.442 38.231 1.00 82.69 698 ARG A N 1
ATOM 5504 C CA . ARG A 1 698 ? -23.649 5.366 39.385 1.00 82.69 698 ARG A CA 1
ATOM 5505 C C . ARG A 1 698 ? -22.213 5.708 39.796 1.00 82.69 698 ARG A C 1
ATOM 5507 O O . ARG A 1 698 ? -22.032 6.656 40.553 1.00 82.69 698 ARG A O 1
ATOM 5514 N N . SER A 1 699 ? -21.223 4.936 39.349 1.00 80.44 699 SER A N 1
ATOM 5515 C CA . SER A 1 699 ? -19.802 5.207 39.593 1.00 80.44 699 SER A CA 1
ATOM 5516 C C . SER A 1 699 ? -19.319 6.395 38.759 1.00 80.44 699 SER A C 1
ATOM 5518 O O . SER A 1 699 ? -18.676 7.301 39.278 1.00 80.44 699 SER A O 1
ATOM 5520 N N . GLY A 1 700 ? -19.685 6.411 37.474 1.00 78.69 700 GLY A N 1
ATOM 5521 C CA . GLY A 1 700 ? -19.105 7.318 36.488 1.00 78.69 700 GLY A CA 1
ATOM 5522 C C . GLY A 1 700 ? -17.718 6.878 36.003 1.00 78.69 700 GLY A C 1
ATOM 5523 O O . GLY A 1 700 ? -17.094 7.622 35.250 1.00 78.69 700 GLY A O 1
ATOM 5524 N N . ASP A 1 701 ? -17.250 5.688 36.400 1.00 85.88 701 ASP A N 1
ATOM 5525 C CA . ASP A 1 701 ? -15.919 5.143 36.077 1.00 85.88 701 ASP A CA 1
ATOM 5526 C C . ASP A 1 701 ? -15.889 4.378 34.741 1.00 85.88 701 ASP A C 1
ATOM 5528 O O . ASP A 1 701 ? -14.821 4.085 34.214 1.00 85.88 701 ASP A O 1
ATOM 5532 N N . GLN A 1 702 ? -17.053 4.093 34.154 1.00 92.25 702 GLN A N 1
ATOM 5533 C CA . GLN A 1 702 ? -17.167 3.547 32.800 1.00 92.25 702 GLN A CA 1
ATOM 5534 C C . GLN A 1 702 ? -17.145 4.682 31.772 1.00 92.25 702 GLN A C 1
ATOM 5536 O O . GLN A 1 702 ? -17.799 5.711 31.985 1.00 92.25 702 GLN A O 1
ATOM 5541 N N . MET A 1 703 ? -16.432 4.506 30.657 1.00 93.38 703 MET A N 1
ATOM 5542 C CA . MET A 1 703 ? -16.324 5.510 29.598 1.00 93.38 703 MET A CA 1
ATOM 5543 C C . MET A 1 703 ? -16.487 4.957 28.179 1.00 93.38 703 MET A C 1
ATOM 5545 O O . MET A 1 703 ? -16.120 3.824 27.893 1.00 93.38 703 MET A O 1
ATOM 5549 N N . MET A 1 704 ? -16.992 5.810 27.288 1.00 94.06 704 MET A N 1
ATOM 5550 C CA . MET A 1 704 ? -17.003 5.635 25.830 1.00 94.06 704 MET A CA 1
ATOM 5551 C C . MET A 1 704 ? -16.653 6.982 25.181 1.00 94.06 704 MET A C 1
ATOM 5553 O O . MET A 1 704 ? -17.090 8.032 25.659 1.00 94.06 704 MET A O 1
ATOM 5557 N N . LEU A 1 705 ? -15.887 6.987 24.093 1.00 92.50 705 LEU A N 1
ATOM 5558 C CA . LEU A 1 705 ? -15.577 8.193 23.317 1.00 92.50 705 LEU A CA 1
ATOM 5559 C C . LEU A 1 705 ? -16.671 8.455 22.267 1.00 92.50 705 LEU A C 1
ATOM 5561 O O . LEU A 1 705 ? -17.497 7.585 21.977 1.00 92.50 705 LEU A O 1
ATOM 5565 N N . ASN A 1 706 ? -16.673 9.631 21.622 1.00 91.44 706 ASN A N 1
ATOM 5566 C CA . ASN A 1 706 ? -17.603 9.857 20.502 1.00 91.44 706 ASN A CA 1
ATOM 5567 C C . ASN A 1 706 ? -17.344 8.881 19.344 1.00 91.44 706 ASN A C 1
ATOM 5569 O O . ASN A 1 706 ? -18.274 8.528 18.627 1.00 91.44 706 ASN A O 1
ATOM 5573 N N . THR A 1 707 ? -16.099 8.429 19.162 1.00 92.75 707 THR A N 1
ATOM 5574 C CA . THR A 1 707 ? -15.725 7.382 18.199 1.00 92.75 707 THR A CA 1
ATOM 5575 C C . THR A 1 707 ? -16.352 6.020 18.504 1.00 92.75 707 THR A C 1
ATOM 5577 O O . THR A 1 707 ? -16.596 5.268 17.568 1.00 92.75 707 THR A O 1
ATOM 5580 N N . ASP A 1 708 ? -16.670 5.715 19.765 1.00 95.38 708 ASP A N 1
ATOM 5581 C CA . ASP A 1 708 ? -17.356 4.475 20.144 1.00 95.38 708 ASP A CA 1
ATOM 5582 C C . ASP A 1 708 ? -18.881 4.620 19.998 1.00 95.38 708 ASP A C 1
ATOM 5584 O O . ASP A 1 708 ? -19.542 3.823 19.331 1.00 95.38 708 ASP A O 1
ATOM 5588 N N . ILE A 1 709 ? -19.461 5.687 20.562 1.00 94.50 709 ILE A N 1
ATOM 5589 C CA . ILE A 1 709 ? -20.918 5.918 20.531 1.00 94.50 709 ILE A CA 1
ATOM 5590 C C . ILE A 1 709 ? -21.433 6.114 19.096 1.00 94.50 709 ILE A C 1
ATOM 5592 O O . ILE A 1 709 ? -22.532 5.647 18.764 1.00 94.50 709 ILE A O 1
ATOM 5596 N N . CYS A 1 710 ? -20.632 6.729 18.217 1.00 93.88 710 CYS A N 1
ATOM 5597 C CA . CYS A 1 710 ? -20.994 6.904 16.811 1.00 93.88 710 CYS A CA 1
ATOM 5598 C C . CYS A 1 710 ? -21.080 5.587 16.022 1.00 93.88 710 CYS A C 1
ATOM 5600 O O . CYS A 1 710 ? -21.651 5.567 14.938 1.00 93.88 710 CYS A O 1
ATOM 5602 N N . LEU A 1 711 ? -20.589 4.458 16.548 1.00 95.69 711 LEU A N 1
ATOM 5603 C CA . LEU A 1 711 ? -20.777 3.163 15.888 1.00 95.69 711 LEU A CA 1
ATOM 5604 C C . LEU A 1 711 ? -22.251 2.719 15.888 1.00 95.69 711 LEU A C 1
ATOM 5606 O O . LEU A 1 711 ? -22.637 1.877 15.079 1.00 95.69 711 LEU A O 1
ATOM 5610 N N . VAL A 1 712 ? -23.087 3.267 16.782 1.00 95.19 712 VAL A N 1
ATOM 5611 C CA . VAL A 1 712 ? -24.494 2.856 16.967 1.00 95.19 712 VAL A CA 1
ATOM 5612 C C . VAL A 1 712 ? -25.486 4.022 16.847 1.00 95.19 712 VAL A C 1
ATOM 5614 O O . VAL A 1 712 ? -26.622 3.802 16.401 1.00 95.19 712 VAL A O 1
ATOM 5617 N N . TYR A 1 713 ? -25.083 5.239 17.220 1.00 93.06 713 TYR A N 1
ATOM 5618 C CA . TYR A 1 713 ? -25.943 6.424 17.317 1.00 93.06 713 TYR A CA 1
ATOM 5619 C C . TYR A 1 713 ? -25.400 7.584 16.488 1.00 93.06 713 TYR A C 1
ATOM 5621 O O . TYR A 1 713 ? -24.204 7.847 16.490 1.00 93.06 713 TYR A O 1
ATOM 5629 N N . ASP A 1 714 ? -26.285 8.326 15.827 1.00 90.31 714 ASP A N 1
ATOM 5630 C CA . ASP A 1 714 ? -25.865 9.507 15.079 1.00 90.31 714 ASP A CA 1
ATOM 5631 C C . ASP A 1 714 ? -25.683 10.692 16.032 1.00 90.31 714 ASP A C 1
ATOM 5633 O O . ASP A 1 714 ? -26.650 11.284 16.520 1.00 90.31 714 ASP A O 1
ATOM 5637 N N . ILE A 1 715 ? -24.424 10.982 16.358 1.00 86.62 715 ILE A N 1
ATOM 5638 C CA . ILE A 1 715 ? -24.034 12.051 17.284 1.00 86.62 715 ILE A CA 1
ATOM 5639 C C . ILE A 1 715 ? -23.206 13.156 16.618 1.00 86.62 715 ILE A C 1
ATOM 5641 O O . ILE A 1 715 ? -22.879 14.134 17.286 1.00 86.62 715 ILE A O 1
ATOM 5645 N N . ASP A 1 716 ? -22.914 13.054 15.317 1.00 75.44 716 ASP A N 1
ATOM 5646 C CA . ASP A 1 716 ? -22.062 14.002 14.579 1.00 75.44 716 ASP A CA 1
ATOM 5647 C C . ASP A 1 716 ? -22.594 15.451 14.613 1.00 75.44 716 ASP A C 1
ATOM 5649 O O . ASP A 1 716 ? -21.802 16.388 14.543 1.00 75.44 716 ASP A O 1
ATOM 5653 N N . GLU A 1 717 ? -23.914 15.645 14.725 1.00 66.75 717 GLU A N 1
ATOM 5654 C CA . GLU A 1 717 ? -24.546 16.968 14.886 1.00 66.75 717 GLU A CA 1
ATOM 5655 C C . GLU A 1 717 ? -24.451 17.523 16.321 1.00 66.75 717 GLU A C 1
ATOM 5657 O O . GLU A 1 717 ? -24.632 18.720 16.538 1.00 66.75 717 GLU A O 1
ATOM 5662 N N . ASN A 1 718 ? -24.174 16.670 17.313 1.00 66.62 718 ASN A N 1
ATOM 5663 C CA . ASN A 1 718 ? -24.137 17.030 18.732 1.00 66.62 718 ASN A CA 1
ATOM 5664 C C . ASN A 1 718 ? -22.713 17.340 19.231 1.00 66.62 718 ASN A C 1
ATOM 5666 O O . ASN A 1 718 ? -22.559 18.176 20.126 1.00 66.62 718 ASN A O 1
ATOM 5670 N N . VAL A 1 719 ? -21.679 16.715 18.647 1.00 68.25 719 VAL A N 1
ATOM 5671 C CA . VAL A 1 719 ? -20.260 16.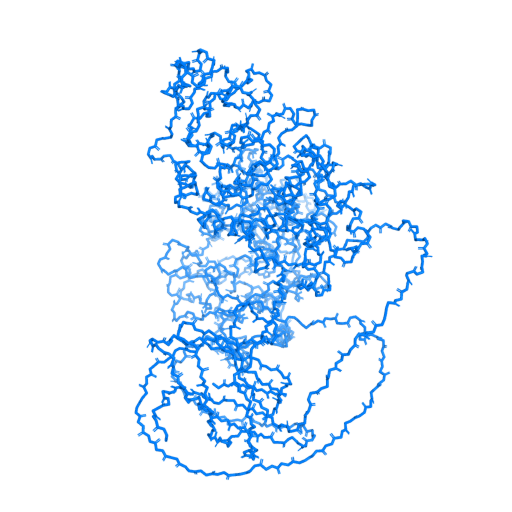917 19.013 1.00 68.25 719 VAL A CA 1
ATOM 5672 C C . VAL A 1 719 ? -19.906 18.409 19.040 1.00 68.25 719 VAL A C 1
ATOM 5674 O O . VAL A 1 719 ? -20.189 19.153 18.103 1.00 68.25 719 VAL A O 1
ATOM 5677 N N . GLY A 1 720 ? -19.304 18.865 20.140 1.00 63.16 720 GLY A N 1
ATOM 5678 C CA . GLY A 1 720 ? -18.895 20.260 20.339 1.00 63.16 720 GLY A CA 1
ATOM 5679 C C . GLY A 1 720 ? -20.014 21.311 20.455 1.00 63.16 720 GLY A C 1
ATOM 5680 O O . GLY A 1 720 ? -19.707 22.455 20.783 1.00 63.16 720 GLY A O 1
ATOM 5681 N N . THR A 1 721 ? -21.297 20.981 20.238 1.00 67.62 721 THR A N 1
ATOM 5682 C CA . THR A 1 721 ? -22.391 21.984 20.266 1.00 67.62 721 THR A CA 1
ATOM 5683 C C . THR A 1 721 ? -22.911 22.307 21.667 1.00 67.62 721 THR A C 1
ATOM 5685 O O . THR A 1 721 ? -23.608 23.303 21.853 1.00 67.62 721 THR A O 1
ATOM 5688 N N . GLY A 1 722 ? -22.600 21.457 22.648 1.00 65.94 722 GLY A N 1
ATOM 5689 C CA . GLY A 1 722 ? -23.192 21.487 23.988 1.00 65.94 722 GLY A CA 1
ATOM 5690 C C . GLY A 1 722 ? -24.513 20.717 24.112 1.00 65.94 722 GLY A C 1
ATOM 5691 O O . GLY A 1 722 ? -25.019 20.557 25.219 1.00 65.94 722 GLY A O 1
ATOM 5692 N N . THR A 1 723 ? -25.057 20.199 23.006 1.00 73.62 723 THR A N 1
ATOM 5693 C CA . THR A 1 723 ? -26.307 19.428 23.000 1.00 73.62 723 THR A CA 1
ATOM 5694 C C . THR A 1 723 ? -26.055 18.002 23.495 1.00 73.62 723 THR A C 1
ATOM 5696 O O . THR A 1 723 ? -25.556 17.158 22.758 1.00 73.62 723 THR A O 1
ATOM 5699 N N . THR A 1 724 ? -26.402 17.714 24.750 1.00 82.62 724 THR A N 1
ATOM 5700 C CA . THR A 1 724 ? -26.306 16.356 25.318 1.00 82.62 724 THR A CA 1
ATOM 5701 C C . THR A 1 724 ? -27.490 15.470 24.905 1.00 82.62 724 THR A C 1
ATOM 5703 O O . THR A 1 724 ? -28.580 15.969 24.622 1.00 82.62 724 THR A O 1
ATOM 5706 N N . CYS A 1 725 ? -27.314 14.151 24.876 1.00 89.06 725 CYS A N 1
ATOM 5707 C CA . CYS A 1 725 ? -28.400 13.187 24.701 1.00 89.06 725 CYS A CA 1
ATOM 5708 C C . CYS A 1 725 ? -28.095 11.887 25.457 1.00 89.06 725 CYS A C 1
ATOM 5710 O O . CYS A 1 725 ? -26.967 11.653 25.888 1.00 89.06 725 CYS A O 1
ATOM 5712 N N . CYS A 1 726 ? -29.113 11.048 25.623 1.00 92.19 726 CYS A N 1
ATOM 5713 C CA . CYS A 1 726 ? -29.031 9.734 26.251 1.00 92.19 726 CYS A CA 1
ATOM 5714 C C . CYS A 1 726 ? -29.336 8.637 25.216 1.00 92.19 726 CYS A C 1
ATOM 5716 O O . CYS A 1 726 ? -30.315 8.735 24.467 1.00 92.19 726 CYS A O 1
ATOM 5718 N N . THR A 1 727 ? -28.534 7.572 25.148 1.00 93.19 727 THR A N 1
ATOM 5719 C CA . THR A 1 727 ? -28.739 6.498 24.153 1.00 93.19 727 THR A CA 1
ATOM 5720 C C . THR A 1 727 ? -30.023 5.696 24.411 1.00 93.19 727 THR A C 1
ATOM 5722 O O . THR A 1 727 ? -30.740 5.338 23.468 1.00 93.19 727 THR A O 1
ATOM 5725 N N . ILE A 1 728 ? -30.360 5.456 25.687 1.00 92.56 728 ILE A N 1
ATOM 5726 C CA . ILE A 1 728 ? -31.507 4.645 26.125 1.00 92.56 728 ILE A CA 1
ATOM 5727 C C . ILE A 1 728 ? -32.255 5.338 27.281 1.00 92.56 728 ILE A C 1
ATOM 5729 O O . ILE A 1 728 ? -32.163 4.940 28.438 1.00 92.56 728 ILE A O 1
ATOM 5733 N N . VAL A 1 729 ? -33.056 6.357 26.949 1.00 90.50 729 VAL A N 1
ATOM 5734 C CA . VAL A 1 729 ? -33.850 7.154 27.917 1.00 90.50 729 VAL A CA 1
ATOM 5735 C C . VAL A 1 729 ? -34.884 6.361 28.736 1.00 90.50 729 VAL A C 1
ATOM 5737 O O . VAL A 1 729 ? -35.422 6.889 29.706 1.00 90.50 729 VAL A O 1
ATOM 5740 N N . ASP A 1 730 ? -35.186 5.112 28.363 1.00 88.75 730 ASP A N 1
ATOM 5741 C CA . ASP A 1 730 ? -36.256 4.306 28.973 1.00 88.75 730 ASP A CA 1
ATOM 5742 C C . ASP A 1 730 ? -35.783 3.390 30.122 1.00 88.75 730 ASP A C 1
ATOM 5744 O O . ASP A 1 730 ? -36.619 2.751 30.763 1.00 88.75 730 ASP A O 1
ATOM 5748 N N . ARG A 1 731 ? -34.466 3.265 30.370 1.00 88.31 731 ARG A N 1
ATOM 5749 C CA . ARG A 1 731 ? -33.932 2.399 31.440 1.00 88.31 731 ARG A CA 1
ATOM 5750 C C . ARG A 1 731 ? -33.893 3.129 32.790 1.00 88.31 731 ARG A C 1
ATOM 5752 O O . ARG A 1 731 ? -33.528 4.300 32.875 1.00 88.31 731 ARG A O 1
ATOM 5759 N N . THR A 1 732 ? -34.208 2.403 33.863 1.00 89.94 732 THR A N 1
ATOM 5760 C CA . THR A 1 732 ? -34.137 2.882 35.254 1.00 89.94 732 THR A CA 1
ATOM 5761 C C . THR A 1 732 ? -33.351 1.918 36.138 1.00 89.94 732 THR A C 1
ATOM 5763 O O . THR A 1 732 ? -33.340 0.710 35.899 1.00 89.94 732 THR A O 1
ATOM 5766 N N . PHE A 1 733 ? -32.745 2.432 37.205 1.00 87.75 733 PHE A N 1
ATOM 5767 C CA . PHE A 1 733 ? -32.242 1.622 38.314 1.00 87.75 733 PHE A CA 1
ATOM 5768 C C . PHE A 1 733 ? -33.406 0.949 39.085 1.00 87.75 733 PHE A C 1
ATOM 5770 O O . PHE A 1 733 ? -34.564 1.352 38.928 1.00 87.75 733 PHE A O 1
ATOM 5777 N N . PRO A 1 734 ? -33.147 -0.065 39.941 1.00 90.25 734 PRO A N 1
ATOM 5778 C CA . PRO A 1 734 ? -34.193 -0.759 40.712 1.00 90.25 734 PRO A CA 1
ATOM 5779 C C . PRO A 1 734 ? -34.976 0.119 41.705 1.00 90.25 734 PRO A C 1
ATOM 5781 O O . PRO A 1 734 ? -36.028 -0.291 42.191 1.00 90.25 734 PRO A O 1
ATOM 5784 N N . ASP A 1 735 ? -34.463 1.309 42.017 1.00 90.19 735 ASP A N 1
ATOM 5785 C CA . ASP A 1 735 ? -35.104 2.346 42.838 1.00 90.19 735 ASP A CA 1
ATOM 5786 C C . ASP A 1 735 ? -36.038 3.282 42.035 1.00 90.19 735 ASP A C 1
ATOM 5788 O O . ASP A 1 735 ? -36.809 4.037 42.631 1.00 90.19 735 ASP A O 1
ATOM 5792 N N . GLY A 1 736 ? -36.023 3.195 40.699 1.00 87.56 736 GLY A N 1
ATOM 5793 C CA . GLY A 1 736 ? -36.836 3.997 39.783 1.00 87.56 736 GLY A CA 1
ATOM 5794 C C . GLY A 1 736 ? -36.165 5.267 39.246 1.00 87.56 736 GLY A C 1
ATOM 5795 O O . GLY A 1 736 ? -36.789 5.973 38.453 1.00 87.56 736 GLY A O 1
ATOM 5796 N N . GLU A 1 737 ? -34.921 5.572 39.626 1.00 88.06 737 GLU A N 1
ATOM 5797 C CA . GLU A 1 737 ? -34.153 6.669 39.023 1.00 88.06 737 GLU A CA 1
ATOM 5798 C C . GLU A 1 737 ? -33.742 6.322 37.579 1.00 88.06 737 GLU A C 1
ATOM 5800 O O . GLU A 1 737 ? -33.457 5.161 37.276 1.00 88.06 737 GLU A O 1
ATOM 5805 N N . ASN A 1 738 ? -33.735 7.299 36.663 1.00 89.75 738 ASN A N 1
ATOM 5806 C CA . ASN A 1 738 ? -33.310 7.066 35.276 1.00 89.75 738 ASN A CA 1
ATOM 5807 C C . ASN A 1 738 ? -31.827 6.670 35.240 1.00 89.75 738 ASN A C 1
ATOM 5809 O O . ASN A 1 738 ? -31.037 7.200 36.019 1.00 89.75 738 ASN A O 1
ATOM 5813 N N . GLN A 1 739 ? -31.442 5.753 34.347 1.00 89.69 739 GLN A N 1
ATOM 5814 C CA . GLN A 1 739 ? -30.029 5.390 34.224 1.00 89.69 739 GLN A CA 1
ATOM 5815 C C . GLN A 1 739 ? -29.182 6.556 33.713 1.00 89.69 739 GLN A C 1
ATOM 5817 O O . GLN A 1 739 ? -28.094 6.756 34.237 1.00 89.69 739 GLN A O 1
ATOM 5822 N N . CYS A 1 740 ? -29.708 7.376 32.798 1.00 89.50 740 CYS A N 1
ATOM 5823 C CA . CYS A 1 740 ? -29.110 8.659 32.450 1.00 89.50 740 CYS A CA 1
ATOM 5824 C C . CYS A 1 740 ? -29.372 9.675 33.573 1.00 89.50 740 CYS A C 1
ATOM 5826 O O . CYS A 1 740 ? -30.442 10.276 33.651 1.00 89.50 740 CYS A O 1
ATOM 5828 N N . LEU A 1 741 ? -28.384 9.840 34.460 1.00 85.00 741 LEU A N 1
ATOM 5829 C CA . LEU A 1 741 ? -28.494 10.647 35.687 1.00 85.00 741 LEU A CA 1
ATOM 5830 C C . LEU A 1 741 ? -28.580 12.167 35.438 1.00 85.00 741 LEU A C 1
ATOM 5832 O O . LEU A 1 741 ? -29.001 12.916 36.319 1.00 85.00 741 LEU A O 1
ATOM 5836 N N . GLU A 1 742 ? -28.183 12.637 34.254 1.00 82.12 742 GLU A N 1
ATOM 5837 C CA . GLU A 1 742 ? -28.298 14.042 33.849 1.00 82.12 742 GLU A CA 1
ATOM 5838 C C . GLU A 1 742 ? -29.685 14.302 33.219 1.00 82.12 742 GLU A C 1
ATOM 5840 O O . GLU A 1 742 ? -30.128 13.575 32.327 1.00 82.12 742 GLU A O 1
ATOM 5845 N N . GLN A 1 743 ? -30.398 15.326 33.702 1.00 79.38 743 GLN A N 1
ATOM 5846 C CA . GLN A 1 743 ? -31.809 15.561 33.377 1.00 79.38 743 GLN A CA 1
ATOM 5847 C C . GLN A 1 743 ? -32.045 16.065 31.948 1.00 79.38 743 GLN A C 1
ATOM 5849 O O . GLN A 1 743 ? -33.079 15.727 31.364 1.00 79.38 743 GLN A O 1
ATOM 5854 N N . GLU A 1 744 ? -31.135 16.850 31.362 1.00 81.62 744 GLU A N 1
ATOM 5855 C CA . GLU A 1 744 ? -31.285 17.270 29.966 1.00 81.62 744 GLU A CA 1
ATOM 5856 C C . GLU A 1 744 ? -31.045 16.087 29.017 1.00 81.62 744 GLU A C 1
ATOM 5858 O O . GLU A 1 744 ? -31.864 15.840 28.127 1.00 81.62 744 GLU A O 1
ATOM 5863 N N . ALA A 1 745 ? -30.003 15.288 29.258 1.00 81.00 745 ALA A N 1
ATOM 5864 C CA . ALA A 1 745 ? -29.712 14.061 28.522 1.00 81.00 745 ALA A CA 1
ATOM 5865 C C . ALA A 1 745 ? -30.877 13.063 28.600 1.00 81.00 745 ALA A C 1
ATOM 5867 O O . ALA A 1 745 ? -31.339 12.575 27.568 1.00 81.00 745 ALA A O 1
ATOM 5868 N N . ALA A 1 746 ? -31.420 12.814 29.797 1.00 86.00 746 ALA A N 1
ATOM 5869 C CA . ALA A 1 746 ? -32.586 11.949 29.994 1.00 86.00 746 ALA A CA 1
ATOM 5870 C C . ALA A 1 746 ? -33.842 12.436 29.240 1.00 86.00 746 ALA A C 1
ATOM 5872 O O . ALA A 1 746 ? -34.707 11.631 28.892 1.00 86.00 746 ALA A O 1
ATOM 5873 N N . SER A 1 747 ? -33.947 13.737 28.939 1.00 86.69 747 SER A N 1
ATOM 5874 C CA . SER A 1 747 ? -35.055 14.298 28.150 1.00 86.69 747 SER A CA 1
ATOM 5875 C C . SER A 1 747 ? -34.930 14.069 26.635 1.00 86.69 747 SER A C 1
ATOM 5877 O O . SER A 1 747 ? -35.916 14.226 25.908 1.00 86.69 747 SER A O 1
ATOM 5879 N N . ARG A 1 748 ? -33.739 13.699 26.138 1.00 88.56 748 ARG A N 1
ATOM 5880 C CA . ARG A 1 748 ? -33.389 13.709 24.711 1.00 88.56 748 ARG A CA 1
ATOM 5881 C C . ARG A 1 748 ? -32.711 12.402 24.298 1.00 88.56 748 ARG A C 1
ATOM 5883 O O . ARG A 1 748 ? -31.533 12.192 24.570 1.00 88.56 748 ARG A O 1
ATOM 5890 N N . ARG A 1 749 ? -33.427 11.526 23.582 1.00 91.44 749 ARG A N 1
ATOM 5891 C CA . ARG A 1 749 ? -32.815 10.313 23.011 1.00 91.44 749 ARG A CA 1
ATOM 5892 C C . ARG A 1 749 ? -31.846 10.685 21.884 1.00 91.44 749 ARG A C 1
ATOM 5894 O O . ARG A 1 749 ? -32.211 11.483 21.024 1.00 91.44 749 ARG A O 1
ATOM 5901 N N . CYS A 1 750 ? -30.662 10.079 21.858 1.00 91.44 750 CYS A N 1
ATOM 5902 C CA . CYS A 1 750 ? -29.728 10.230 20.742 1.00 91.44 750 CYS A CA 1
ATOM 5903 C C . CYS A 1 750 ? -30.312 9.693 19.423 1.00 91.44 750 CYS A C 1
ATOM 5905 O O . CYS A 1 750 ? -31.028 8.683 19.408 1.00 91.44 750 CYS A O 1
ATOM 5907 N N . SER A 1 751 ? -29.986 10.362 18.314 1.00 90.12 751 SER A N 1
ATOM 5908 C CA . SER A 1 751 ? -30.411 9.967 16.969 1.00 90.12 751 SER A CA 1
ATOM 5909 C C . SER A 1 751 ? -29.825 8.611 16.562 1.00 90.12 751 SER A C 1
ATOM 5911 O O . SER A 1 751 ? -28.851 8.117 17.130 1.00 90.12 751 SER A O 1
ATOM 5913 N N . ARG A 1 752 ? -30.426 7.981 15.552 1.00 87.00 752 ARG A N 1
ATOM 5914 C CA . ARG A 1 752 ? -29.904 6.771 14.906 1.00 87.00 752 ARG A CA 1
ATOM 5915 C C . ARG A 1 752 ? -29.858 6.997 13.405 1.00 87.00 752 ARG A C 1
ATOM 5917 O O . ARG A 1 752 ? -30.783 7.594 12.859 1.00 87.00 752 ARG A O 1
ATOM 5924 N N . TYR A 1 753 ? -28.819 6.462 12.773 1.00 86.62 753 TYR A N 1
ATOM 5925 C CA . TYR A 1 753 ? -28.622 6.524 11.329 1.00 86.62 753 TYR A CA 1
ATOM 5926 C C . TYR A 1 753 ? -29.847 6.061 10.534 1.00 86.62 753 TYR A C 1
ATOM 5928 O O . TYR A 1 753 ? -30.570 5.141 10.939 1.00 86.62 753 TYR A O 1
ATOM 5936 N N . SER A 1 754 ? -30.056 6.701 9.382 1.00 86.62 754 SER A N 1
ATOM 5937 C CA . SER A 1 754 ? -31.113 6.335 8.434 1.00 86.62 754 SER A CA 1
ATOM 5938 C C . SER A 1 754 ? -30.876 4.937 7.832 1.00 86.62 754 SER A C 1
ATOM 5940 O O . SER A 1 754 ? -29.842 4.308 8.064 1.00 86.62 754 SER A O 1
ATOM 5942 N N . GLN A 1 755 ? -31.837 4.404 7.067 1.00 82.19 755 GLN A N 1
ATOM 5943 C CA . GLN A 1 755 ? -31.655 3.080 6.450 1.00 82.19 755 GLN A CA 1
ATOM 5944 C C . GLN A 1 755 ? -30.586 3.068 5.349 1.00 82.19 755 GLN A C 1
ATOM 5946 O O . GLN A 1 755 ? -29.956 2.025 5.158 1.00 82.19 755 GLN A O 1
ATOM 5951 N N . ASP A 1 756 ? -30.389 4.215 4.695 1.00 85.94 756 ASP A N 1
ATOM 5952 C CA . ASP A 1 756 ? -29.527 4.420 3.525 1.00 85.94 756 ASP A CA 1
ATOM 5953 C C . ASP A 1 756 ? -28.127 4.955 3.895 1.00 85.94 756 ASP A C 1
ATOM 5955 O O . ASP A 1 756 ? -27.276 5.144 3.029 1.00 85.94 756 ASP A O 1
ATOM 5959 N N . ASP A 1 757 ? -27.879 5.204 5.183 1.00 87.88 757 ASP A N 1
ATOM 5960 C CA . ASP A 1 757 ? -26.608 5.720 5.691 1.00 87.88 757 ASP A CA 1
ATOM 5961 C C . ASP A 1 757 ? -25.515 4.626 5.713 1.00 87.88 757 ASP A C 1
ATOM 5963 O O . ASP A 1 757 ? -25.744 3.551 6.287 1.00 87.88 757 ASP A O 1
ATOM 5967 N N . PRO A 1 758 ? -24.308 4.862 5.160 1.00 83.12 758 PRO A N 1
ATOM 5968 C CA . PRO A 1 758 ? -23.232 3.869 5.150 1.00 83.12 758 PRO A CA 1
ATOM 5969 C C . PRO A 1 758 ? -22.767 3.444 6.555 1.00 83.12 758 PRO A C 1
ATOM 5971 O O . PRO A 1 758 ? -22.367 2.292 6.739 1.00 83.12 758 PRO A O 1
ATOM 5974 N N . ARG A 1 759 ? -22.874 4.313 7.570 1.00 88.38 759 ARG A N 1
ATOM 5975 C CA . ARG A 1 759 ? -22.511 4.026 8.975 1.00 88.38 759 ARG A CA 1
ATOM 5976 C C . ARG A 1 759 ? -23.433 2.989 9.612 1.00 88.38 759 ARG A C 1
ATOM 5978 O O . ARG A 1 759 ? -23.073 2.342 10.594 1.00 88.38 759 ARG A O 1
ATOM 5985 N N . ARG A 1 760 ? -24.588 2.708 8.999 1.00 89.38 760 ARG A N 1
ATOM 5986 C CA . ARG A 1 760 ? -25.436 1.569 9.373 1.00 89.38 760 ARG A CA 1
ATOM 5987 C C . ARG A 1 760 ? -24.704 0.223 9.246 1.00 89.38 760 ARG A C 1
ATOM 5989 O O . ARG A 1 760 ? -25.060 -0.713 9.961 1.00 89.38 760 ARG A O 1
ATOM 5996 N N . ALA A 1 761 ? -23.659 0.127 8.417 1.00 89.44 761 ALA A N 1
ATOM 5997 C CA . ALA A 1 761 ? -22.766 -1.032 8.383 1.00 89.44 761 ALA A CA 1
ATOM 5998 C C . ALA A 1 761 ? -21.979 -1.210 9.698 1.00 89.44 761 ALA A C 1
ATOM 6000 O O . ALA A 1 761 ? -21.891 -2.333 10.192 1.00 89.44 761 ALA A O 1
ATOM 6001 N N . ALA A 1 762 ? -21.490 -0.118 10.301 1.00 94.88 762 ALA A N 1
ATOM 6002 C CA . ALA A 1 762 ? -20.811 -0.143 11.598 1.00 94.88 762 ALA A CA 1
ATOM 6003 C C . ALA A 1 762 ? -21.748 -0.661 12.697 1.00 94.88 762 ALA A C 1
ATOM 6005 O O . ALA A 1 762 ? -21.442 -1.635 13.385 1.00 94.88 762 ALA A O 1
ATOM 6006 N N . ARG A 1 763 ? -22.959 -0.096 12.766 1.00 94.25 763 ARG A N 1
ATOM 6007 C CA . ARG A 1 763 ? -23.996 -0.510 13.720 1.00 94.25 763 ARG A CA 1
ATOM 6008 C C . ARG A 1 763 ? -24.364 -1.988 13.590 1.00 94.25 763 ARG A C 1
ATOM 6010 O O . ARG A 1 763 ? -24.635 -2.647 14.593 1.00 94.25 763 ARG A O 1
ATOM 6017 N N . ASN A 1 764 ? -24.414 -2.509 12.366 1.00 92.75 764 ASN A N 1
ATOM 6018 C CA . ASN A 1 764 ? -24.689 -3.925 12.137 1.00 92.75 764 ASN A CA 1
ATOM 6019 C C . ASN A 1 764 ? -23.531 -4.810 12.631 1.00 92.75 764 ASN A C 1
ATOM 6021 O O . ASN A 1 764 ? -23.804 -5.840 13.239 1.00 92.75 764 ASN A O 1
ATOM 6025 N N . ALA A 1 765 ? -22.273 -4.391 12.442 1.00 96.31 765 ALA A N 1
ATOM 6026 C CA . ALA A 1 765 ? -21.103 -5.103 12.959 1.00 96.31 765 ALA A CA 1
ATOM 6027 C C . ALA A 1 765 ? -21.083 -5.147 14.500 1.00 96.31 765 ALA A C 1
ATOM 6029 O O . ALA A 1 765 ? -20.937 -6.229 15.058 1.00 96.31 765 ALA A O 1
ATOM 6030 N N . VAL A 1 766 ? -21.352 -4.027 15.191 1.00 97.81 766 VAL A N 1
ATOM 6031 C CA . VAL A 1 766 ? -21.472 -3.996 16.669 1.00 97.81 766 VAL A CA 1
ATOM 6032 C C . VAL A 1 766 ? -22.499 -5.028 17.163 1.00 97.81 766 VAL A C 1
ATOM 6034 O O . VAL A 1 766 ? -22.209 -5.833 18.044 1.00 97.81 766 VAL A O 1
ATOM 6037 N N . ILE A 1 767 ? -23.692 -5.056 16.558 1.00 94.62 767 ILE A N 1
ATOM 6038 C CA . ILE A 1 767 ? -24.767 -5.991 16.938 1.00 94.62 767 ILE A CA 1
ATOM 6039 C C . ILE A 1 767 ? -24.399 -7.450 16.626 1.00 94.62 767 ILE A C 1
ATOM 6041 O O . ILE A 1 767 ? -24.792 -8.360 17.357 1.00 94.62 767 ILE A O 1
ATOM 6045 N N . GLU A 1 768 ? -23.658 -7.697 15.546 1.00 95.12 768 GLU A N 1
ATOM 6046 C CA . GLU A 1 768 ? -23.214 -9.041 15.181 1.00 95.12 768 GLU A CA 1
ATOM 6047 C C . GLU A 1 768 ? -22.161 -9.585 16.154 1.00 95.12 768 GLU A C 1
ATOM 6049 O O . GLU A 1 768 ? -22.265 -10.751 16.551 1.00 95.12 768 GLU A O 1
ATOM 6054 N N . TYR A 1 769 ? -21.192 -8.744 16.537 1.00 97.44 769 TYR A N 1
ATOM 6055 C CA . TYR A 1 769 ? -20.057 -9.095 17.394 1.00 97.44 769 TYR A CA 1
ATOM 6056 C C . TYR A 1 769 ? -20.449 -9.244 18.864 1.00 97.44 769 TYR A C 1
ATOM 6058 O O . TYR A 1 769 ? -20.006 -10.198 19.492 1.00 97.44 769 TYR A O 1
ATOM 6066 N N . GLY A 1 770 ? -21.313 -8.369 19.397 1.00 95.38 770 GLY A N 1
ATOM 6067 C CA . GLY A 1 770 ? -21.861 -8.514 20.754 1.00 95.38 770 GLY A CA 1
ATOM 6068 C C . GLY A 1 770 ? -22.860 -9.672 20.897 1.00 95.38 770 GLY A C 1
ATOM 6069 O O . GLY A 1 770 ? -23.054 -10.199 21.991 1.00 95.38 770 GLY A O 1
ATOM 6070 N N . GLY A 1 771 ? -23.489 -10.099 19.797 1.00 88.06 771 GLY A N 1
ATOM 6071 C CA . GLY A 1 771 ? -24.504 -11.155 19.792 1.00 88.06 771 GLY A CA 1
ATOM 6072 C C . GLY A 1 771 ? -23.967 -12.586 19.950 1.00 88.06 771 GLY A C 1
ATOM 6073 O O . GLY A 1 771 ? -22.765 -12.833 20.015 1.00 88.06 771 GLY A O 1
ATOM 6074 N N . GLY A 1 772 ? -24.889 -13.556 19.969 1.00 88.06 772 GLY A N 1
ATOM 6075 C CA . GLY A 1 772 ? -24.580 -14.985 20.141 1.00 88.06 772 GLY A CA 1
ATOM 6076 C C . GLY A 1 772 ? -24.178 -15.367 21.570 1.00 88.06 772 GLY A C 1
ATOM 6077 O O . GLY A 1 772 ? -24.133 -14.515 22.456 1.00 88.06 772 GLY A O 1
ATOM 6078 N N . ASP A 1 773 ? -23.861 -16.644 21.781 1.00 87.62 773 ASP A N 1
ATOM 6079 C CA . ASP A 1 773 ? -23.563 -17.188 23.116 1.00 87.62 773 ASP A CA 1
ATOM 6080 C C . ASP A 1 773 ? -22.054 -17.164 23.453 1.00 87.62 773 ASP A C 1
ATOM 6082 O O . ASP A 1 773 ? -21.683 -17.228 24.620 1.00 87.62 773 ASP A O 1
ATOM 6086 N N . ASP A 1 774 ? -21.184 -17.015 22.446 1.00 92.31 774 ASP A N 1
ATOM 6087 C CA . ASP A 1 774 ? -19.715 -17.044 22.555 1.00 92.31 774 ASP A CA 1
ATOM 6088 C C . ASP A 1 774 ? -19.049 -15.796 21.923 1.00 92.31 774 ASP A C 1
ATOM 6090 O O . ASP A 1 774 ? -19.739 -14.871 21.488 1.00 92.31 774 ASP A O 1
ATOM 6094 N N . ASN A 1 775 ? -17.710 -15.758 21.874 1.00 95.19 775 ASN A N 1
ATOM 6095 C CA . ASN A 1 775 ? -16.921 -14.680 21.254 1.00 95.19 775 ASN A CA 1
ATOM 6096 C C . ASN A 1 775 ? -16.540 -14.932 19.775 1.00 95.19 775 ASN A C 1
ATOM 6098 O O . ASN A 1 775 ? -15.874 -14.092 19.168 1.00 95.19 775 ASN A O 1
ATOM 6102 N N . SER A 1 776 ? -16.939 -16.058 19.169 1.00 87.31 776 SER A N 1
ATOM 6103 C CA . SER A 1 776 ? -16.399 -16.557 17.887 1.00 87.31 776 SER A CA 1
ATOM 6104 C C . SER A 1 776 ? -16.478 -15.545 16.739 1.00 87.31 776 SER A C 1
ATOM 6106 O O . SER A 1 776 ? -15.530 -15.387 15.968 1.00 87.31 776 SER A O 1
ATOM 6108 N N . ARG A 1 777 ? -17.593 -14.811 16.649 1.00 89.19 777 ARG A N 1
ATOM 6109 C CA . ARG A 1 777 ? -17.844 -13.795 15.614 1.00 89.19 777 ARG A CA 1
ATOM 6110 C C . ARG A 1 777 ? -16.901 -12.607 15.728 1.00 89.19 777 ARG A C 1
ATOM 6112 O O . ARG A 1 777 ? -16.377 -12.151 14.714 1.00 89.19 777 ARG A O 1
ATOM 6119 N N . PHE A 1 778 ? -16.689 -12.127 16.954 1.00 97.25 778 PHE A N 1
ATOM 6120 C CA . PHE A 1 778 ? -15.747 -11.052 17.228 1.00 97.25 778 PHE A CA 1
ATOM 6121 C C . PHE A 1 778 ? -14.322 -11.522 16.943 1.00 97.25 778 PHE A C 1
ATOM 6123 O O . PHE A 1 778 ? -13.635 -10.893 16.148 1.00 97.25 778 PHE A O 1
ATOM 6130 N N . TYR A 1 779 ? -13.904 -12.661 17.500 1.00 96.50 779 TYR A N 1
ATOM 6131 C CA . TYR A 1 779 ? -12.545 -13.186 17.342 1.00 96.50 779 TYR A CA 1
ATOM 6132 C C . TYR A 1 779 ? -12.182 -13.467 15.874 1.00 96.50 779 TYR A C 1
ATOM 6134 O O . TYR A 1 779 ? -11.110 -13.071 15.424 1.00 96.50 779 TYR A O 1
ATOM 6142 N N . SER A 1 780 ? -13.092 -14.051 15.086 1.00 87.19 780 SER A N 1
ATOM 6143 C CA . SER A 1 780 ? -12.892 -14.268 13.644 1.00 87.19 780 SER A CA 1
ATOM 6144 C C . SER A 1 780 ? -12.742 -12.950 12.865 1.00 87.19 780 SER A C 1
ATOM 6146 O O . SER A 1 780 ? -11.836 -12.807 12.034 1.00 87.19 780 SER A O 1
ATOM 6148 N N . ALA A 1 781 ? -13.588 -11.956 13.156 1.00 85.62 781 ALA A N 1
ATOM 6149 C CA . ALA A 1 781 ? -13.509 -10.644 12.522 1.00 85.62 781 ALA A CA 1
ATOM 6150 C C . ALA A 1 781 ? -12.265 -9.852 12.957 1.00 85.62 781 ALA A C 1
ATOM 6152 O O . ALA A 1 781 ? -11.630 -9.213 12.119 1.00 85.62 781 ALA A O 1
ATOM 6153 N N . PHE A 1 782 ? -11.888 -9.931 14.236 1.00 97.69 782 PHE A N 1
ATOM 6154 C CA . PHE A 1 782 ? -10.701 -9.287 14.787 1.00 97.69 782 PHE A CA 1
ATOM 6155 C C . PHE A 1 782 ? -9.429 -9.877 14.187 1.00 97.69 782 PHE A C 1
ATOM 6157 O O . PHE A 1 782 ? -8.634 -9.127 13.631 1.00 97.69 782 PHE A O 1
ATOM 6164 N N . LYS A 1 783 ? -9.275 -11.209 14.199 1.00 92.25 783 LYS A N 1
ATOM 6165 C CA . LYS A 1 783 ? -8.135 -11.904 13.580 1.00 92.25 783 LYS A CA 1
ATOM 6166 C C . LYS A 1 783 ? -7.964 -11.479 12.120 1.00 92.25 783 LYS A C 1
ATOM 6168 O O . LYS A 1 783 ? -6.867 -11.106 11.717 1.00 92.25 783 LYS A O 1
ATOM 6173 N N . THR A 1 784 ? -9.058 -11.407 11.359 1.00 86.25 784 THR A N 1
ATOM 6174 C CA . THR A 1 784 ? -9.051 -10.915 9.969 1.00 86.25 784 THR A CA 1
ATOM 6175 C C . THR A 1 784 ? -8.593 -9.451 9.863 1.00 86.25 784 THR A C 1
ATOM 6177 O O . THR A 1 784 ? -7.671 -9.142 9.107 1.00 86.25 784 THR A O 1
ATOM 6180 N N . ALA A 1 785 ? -9.212 -8.539 10.620 1.00 93.81 785 ALA A N 1
ATOM 6181 C CA . ALA A 1 785 ? -8.953 -7.102 10.519 1.00 93.81 785 ALA A CA 1
ATOM 6182 C C . ALA A 1 785 ? -7.561 -6.701 11.041 1.00 93.81 785 ALA A C 1
ATOM 6184 O O . ALA A 1 785 ? -6.896 -5.863 10.434 1.00 93.81 785 ALA A O 1
ATOM 6185 N N . TRP A 1 786 ? -7.101 -7.333 12.124 1.00 97.81 786 TRP A N 1
ATOM 6186 C CA . TRP A 1 786 ? -5.774 -7.139 12.711 1.00 97.81 786 TRP A CA 1
ATOM 6187 C C . TRP A 1 786 ? -4.670 -7.602 11.761 1.00 97.81 786 TRP A C 1
ATOM 6189 O O . TRP A 1 786 ? -3.744 -6.841 11.498 1.00 97.81 786 TRP A O 1
ATOM 6199 N N . THR A 1 787 ? -4.811 -8.793 11.164 1.00 91.25 787 THR A N 1
ATOM 6200 C CA . THR A 1 787 ? -3.876 -9.309 10.140 1.00 91.25 787 THR A CA 1
ATOM 6201 C C . THR A 1 787 ? -3.754 -8.363 8.953 1.00 91.25 787 THR A C 1
ATOM 6203 O O . THR A 1 787 ? -2.666 -8.155 8.426 1.00 91.25 787 THR A O 1
ATOM 6206 N N . LYS A 1 788 ? -4.872 -7.777 8.511 1.00 88.94 788 LYS A N 1
ATOM 6207 C CA . LYS A 1 788 ? -4.852 -6.792 7.430 1.00 88.94 788 LYS A CA 1
ATOM 6208 C C . LYS A 1 788 ? -4.113 -5.526 7.865 1.00 88.94 788 LYS A C 1
ATOM 6210 O O . LYS A 1 788 ? -3.244 -5.072 7.133 1.00 88.94 788 LYS A O 1
ATOM 6215 N N . ALA A 1 789 ? -4.424 -4.991 9.047 1.00 95.25 789 ALA A N 1
ATOM 6216 C CA . ALA A 1 789 ? -3.867 -3.737 9.550 1.00 95.25 789 ALA A CA 1
ATOM 6217 C C . ALA A 1 789 ? -2.355 -3.800 9.840 1.00 95.25 789 ALA A C 1
ATOM 6219 O O . ALA A 1 789 ? -1.617 -2.959 9.334 1.00 95.25 789 ALA A O 1
ATOM 6220 N N . THR A 1 790 ? -1.872 -4.814 10.571 1.00 96.38 790 THR A N 1
ATOM 6221 C CA . THR A 1 790 ? -0.443 -4.963 10.946 1.00 96.38 790 THR A CA 1
ATOM 6222 C C . THR A 1 790 ? 0.491 -5.247 9.765 1.00 96.38 790 THR A C 1
ATOM 6224 O O . THR A 1 790 ? 1.715 -5.212 9.915 1.00 96.38 790 THR A O 1
ATOM 6227 N N . ASN A 1 791 ? -0.070 -5.540 8.590 1.00 91.50 791 ASN A N 1
ATOM 6228 C CA . ASN A 1 791 ? 0.663 -5.822 7.359 1.00 91.50 791 ASN A CA 1
ATOM 6229 C C . ASN A 1 791 ? 0.543 -4.682 6.322 1.00 91.50 791 ASN A C 1
ATOM 6231 O O . ASN A 1 791 ? 1.170 -4.751 5.265 1.00 91.50 791 ASN A O 1
ATOM 6235 N N . LEU A 1 792 ? -0.208 -3.606 6.606 1.00 86.31 792 LEU A N 1
ATOM 6236 C CA . LEU A 1 792 ? -0.252 -2.425 5.737 1.00 86.31 792 LEU A CA 1
ATOM 6237 C C . LEU A 1 792 ? 1.132 -1.768 5.638 1.00 86.31 792 LEU A C 1
ATOM 6239 O O . LEU A 1 792 ? 1.801 -1.547 6.645 1.00 86.31 792 LEU A O 1
ATOM 6243 N N . GLY A 1 793 ? 1.548 -1.457 4.408 1.00 80.31 793 GLY A N 1
ATOM 6244 C CA . GLY A 1 793 ? 2.870 -0.903 4.100 1.00 80.31 793 GLY A CA 1
ATOM 6245 C C . GLY A 1 793 ? 3.968 -1.941 3.847 1.00 80.31 793 GLY A C 1
ATOM 6246 O O . GLY A 1 793 ? 5.047 -1.558 3.397 1.00 80.31 793 GLY A O 1
ATOM 6247 N N . HIS A 1 794 ? 3.700 -3.237 4.054 1.00 78.31 794 HIS A N 1
ATOM 6248 C CA . HIS A 1 794 ? 4.704 -4.299 3.951 1.00 78.31 794 HIS A CA 1
ATOM 6249 C C . HIS A 1 794 ? 4.358 -5.325 2.870 1.00 78.31 794 HIS A C 1
ATOM 6251 O O . HIS A 1 794 ? 3.317 -5.971 2.927 1.00 78.31 794 HIS A O 1
ATOM 6257 N N . ASN A 1 795 ? 5.273 -5.526 1.917 1.00 58.53 795 ASN A N 1
ATOM 6258 C CA . ASN A 1 795 ? 5.089 -6.480 0.812 1.00 58.53 795 ASN A CA 1
ATOM 6259 C C . ASN A 1 795 ? 5.873 -7.795 0.999 1.00 58.53 795 ASN A C 1
ATOM 6261 O O . ASN A 1 795 ? 5.541 -8.797 0.373 1.00 58.53 795 ASN A O 1
ATOM 6265 N N . ASN A 1 796 ? 6.902 -7.797 1.858 1.00 65.75 796 ASN A N 1
ATOM 6266 C CA . ASN A 1 796 ? 7.914 -8.860 1.949 1.00 65.75 796 ASN A CA 1
ATOM 6267 C C . ASN A 1 796 ? 7.979 -9.465 3.369 1.00 65.75 796 ASN A C 1
ATOM 6269 O O . ASN A 1 796 ? 9.061 -9.560 3.948 1.00 65.75 796 ASN A O 1
ATOM 6273 N N . LEU A 1 797 ? 6.828 -9.812 3.957 1.00 68.44 797 LEU A N 1
ATOM 6274 C CA . LEU A 1 797 ? 6.760 -10.478 5.267 1.00 68.44 797 LEU A CA 1
ATOM 6275 C C . LEU A 1 797 ? 6.588 -11.998 5.120 1.00 68.44 797 LEU A C 1
ATOM 6277 O O . LEU A 1 797 ? 5.916 -12.478 4.207 1.00 68.44 797 LEU A O 1
ATOM 6281 N N . PHE A 1 798 ? 7.165 -12.751 6.051 1.00 61.78 798 PHE A N 1
ATOM 6282 C CA . PHE A 1 798 ? 7.205 -14.215 6.065 1.00 61.78 798 PHE A CA 1
ATOM 6283 C C . PHE A 1 798 ? 6.265 -14.792 7.139 1.00 61.78 798 PHE A C 1
ATOM 6285 O O . PHE A 1 798 ? 6.168 -14.208 8.214 1.00 61.78 798 PHE A O 1
ATOM 6292 N N . PRO A 1 799 ? 5.590 -15.934 6.916 1.00 60.62 799 PRO A N 1
ATOM 6293 C CA . PRO A 1 799 ? 4.758 -16.581 7.934 1.00 60.62 799 PRO A CA 1
ATOM 6294 C C . PRO A 1 799 ? 5.584 -17.315 9.006 1.00 60.62 799 PRO A C 1
ATOM 6296 O O . PRO A 1 799 ? 6.775 -17.583 8.836 1.00 60.62 799 PRO A O 1
ATOM 6299 N N . LEU A 1 800 ? 4.926 -17.674 10.110 1.00 56.59 800 LEU A N 1
ATOM 6300 C CA . LEU A 1 800 ? 5.493 -18.438 11.226 1.00 56.59 800 LEU A CA 1
ATOM 6301 C C . LEU A 1 800 ? 5.441 -19.970 10.971 1.00 56.59 800 LEU A C 1
ATOM 6303 O O . LEU A 1 800 ? 4.401 -20.503 10.585 1.00 56.59 800 LEU A O 1
ATOM 6307 N N . GLU A 1 801 ? 6.546 -20.696 11.197 1.00 48.59 801 GLU A N 1
ATOM 6308 C CA . GLU A 1 801 ? 6.669 -22.141 10.885 1.00 48.59 801 GLU A CA 1
ATOM 6309 C C . GLU A 1 801 ? 6.239 -23.064 12.053 1.00 48.59 801 GLU A C 1
ATOM 6311 O O . GLU A 1 801 ? 7.013 -23.315 12.981 1.00 48.59 801 GLU A O 1
ATOM 6316 N N . LEU A 1 802 ? 5.006 -23.591 12.013 1.00 43.56 802 LEU A N 1
ATOM 6317 C CA . LEU A 1 802 ? 4.404 -24.408 13.088 1.00 43.56 802 LEU A CA 1
ATOM 6318 C C . LEU A 1 802 ? 4.852 -25.897 13.095 1.00 43.56 802 LEU A C 1
ATOM 6320 O O . LEU A 1 802 ? 4.806 -26.564 12.056 1.00 43.56 802 LEU A O 1
ATOM 6324 N N . PRO A 1 803 ? 5.247 -26.469 14.258 1.00 36.97 803 PRO A N 1
ATOM 6325 C CA . PRO A 1 803 ? 5.814 -27.821 14.345 1.00 36.97 803 PRO A CA 1
ATOM 6326 C C . PRO A 1 803 ? 4.764 -28.953 14.381 1.00 36.97 803 PRO A C 1
ATOM 6328 O O . PRO A 1 803 ? 3.912 -29.018 15.264 1.00 36.97 803 PRO A O 1
ATOM 6331 N N . CYS A 1 804 ? 4.881 -29.926 13.468 1.00 35.91 804 CYS A N 1
ATOM 6332 C CA . CYS A 1 804 ? 3.899 -31.007 13.286 1.00 35.91 804 CYS A CA 1
ATOM 6333 C C . CYS A 1 804 ? 4.308 -32.366 13.920 1.00 35.91 804 CYS A C 1
ATOM 6335 O O . CYS A 1 804 ? 5.478 -32.749 13.890 1.00 35.91 804 CYS A O 1
ATOM 6337 N N . GLY A 1 805 ? 3.322 -33.193 14.317 1.00 45.19 805 GLY A N 1
ATOM 6338 C CA . GLY A 1 805 ? 3.442 -34.668 14.257 1.00 45.19 805 GLY A CA 1
ATOM 6339 C C . GLY A 1 805 ? 3.741 -35.454 15.549 1.00 45.19 805 GLY A C 1
ATOM 6340 O O . GLY A 1 805 ? 4.737 -36.177 15.615 1.00 45.19 805 GLY A O 1
ATOM 6341 N N . SER A 1 806 ? 2.854 -35.405 16.549 1.00 43.75 806 SER A N 1
ATOM 6342 C CA . SER A 1 806 ? 3.000 -36.137 17.827 1.00 43.75 806 SER A CA 1
ATOM 6343 C C . SER A 1 806 ? 2.617 -37.632 17.794 1.00 43.75 806 SER A C 1
ATOM 6345 O O . SER A 1 806 ? 3.140 -38.412 18.593 1.00 43.75 806 SER A O 1
ATOM 6347 N N . VAL A 1 807 ? 1.733 -38.053 16.879 1.00 46.88 807 VAL A N 1
ATOM 6348 C CA . VAL A 1 807 ? 1.204 -39.432 16.769 1.00 46.88 807 VAL A CA 1
ATOM 6349 C C . VAL A 1 807 ? 1.743 -40.128 15.515 1.00 46.88 807 VAL A C 1
ATOM 6351 O O . VAL A 1 807 ? 1.839 -39.520 14.450 1.00 46.88 807 VAL A O 1
ATOM 6354 N N . VAL A 1 808 ? 2.082 -41.420 15.623 1.00 53.03 808 VAL A N 1
ATOM 6355 C CA . VAL A 1 808 ? 2.566 -42.240 14.498 1.00 53.03 808 VAL A CA 1
ATOM 6356 C C . VAL A 1 808 ? 1.693 -43.483 14.341 1.00 53.03 808 VAL A C 1
ATOM 6358 O O . VAL A 1 808 ? 1.671 -44.336 15.224 1.00 53.03 808 VAL A O 1
ATOM 6361 N N . TYR A 1 809 ? 1.009 -43.592 13.204 1.00 50.88 809 TYR A N 1
ATOM 6362 C CA . TYR A 1 809 ? 0.057 -44.663 12.897 1.00 50.88 809 TYR A CA 1
ATOM 6363 C C . TYR A 1 809 ? 0.706 -45.950 12.367 1.00 50.88 809 TYR A C 1
ATOM 6365 O O . TYR A 1 809 ? 0.118 -47.023 12.475 1.00 50.88 809 TYR A O 1
ATOM 6373 N N . GLY A 1 810 ? 1.911 -45.858 11.801 1.00 52.91 810 GLY A N 1
ATOM 6374 C CA . GLY A 1 810 ? 2.632 -47.000 11.239 1.00 52.91 810 GLY A CA 1
ATOM 6375 C C . GLY A 1 810 ? 3.935 -46.598 10.550 1.00 52.91 810 GLY A C 1
ATOM 6376 O O . GLY A 1 810 ? 4.168 -45.420 10.273 1.00 52.91 810 GLY A O 1
ATOM 6377 N N . GLU A 1 811 ? 4.789 -47.582 10.269 1.00 56.91 811 GLU A N 1
ATOM 6378 C CA . GLU A 1 811 ? 6.010 -47.422 9.470 1.00 56.91 811 GLU A CA 1
ATOM 6379 C C . GLU A 1 811 ? 6.156 -48.598 8.494 1.00 56.91 811 GLU A C 1
ATOM 6381 O O . GLU A 1 811 ? 5.845 -49.743 8.831 1.00 56.91 811 GLU A O 1
ATOM 6386 N N . MET A 1 812 ? 6.619 -48.316 7.276 1.00 55.84 812 MET A N 1
ATOM 6387 C CA . MET A 1 812 ? 6.781 -49.306 6.208 1.00 55.84 812 MET A CA 1
ATOM 6388 C C . MET A 1 812 ? 8.002 -49.008 5.331 1.00 55.84 812 MET A C 1
ATOM 6390 O O . MET A 1 812 ? 8.357 -47.852 5.090 1.00 55.84 812 MET A O 1
ATOM 6394 N N . SER A 1 813 ? 8.649 -50.070 4.849 1.00 59.72 813 SER A N 1
ATOM 6395 C CA . SER A 1 813 ? 9.817 -49.994 3.971 1.00 59.72 813 SER A CA 1
ATOM 6396 C C . SER A 1 813 ? 9.433 -50.063 2.491 1.00 59.72 813 SER A C 1
ATOM 6398 O O . SER A 1 813 ? 8.640 -50.904 2.071 1.00 59.72 813 SER A O 1
ATOM 6400 N N . ILE A 1 814 ? 10.042 -49.197 1.685 1.00 59.47 814 ILE A N 1
ATOM 6401 C CA . ILE A 1 814 ? 9.905 -49.176 0.228 1.00 59.47 814 ILE A CA 1
ATOM 6402 C C . ILE A 1 814 ? 10.977 -50.099 -0.382 1.00 59.47 814 ILE A C 1
ATOM 6404 O O . ILE A 1 814 ? 12.164 -49.862 -0.160 1.00 59.47 814 ILE A O 1
ATOM 6408 N N . PRO A 1 815 ? 10.612 -51.142 -1.152 1.00 55.25 815 PRO A N 1
ATOM 6409 C CA . PRO A 1 815 ? 11.586 -51.995 -1.831 1.00 55.25 815 PRO A CA 1
ATOM 6410 C C . PRO A 1 815 ? 12.166 -51.303 -3.075 1.00 55.25 815 PRO A C 1
ATOM 6412 O O . PRO A 1 815 ? 11.469 -50.578 -3.785 1.00 55.25 815 PRO A O 1
ATOM 6415 N N . ALA A 1 816 ? 13.440 -51.561 -3.385 1.00 55.34 816 ALA A N 1
ATOM 6416 C CA . ALA A 1 816 ? 14.093 -51.020 -4.577 1.00 55.34 816 ALA A CA 1
ATOM 6417 C C . ALA A 1 816 ? 13.451 -51.570 -5.863 1.00 55.34 816 ALA A C 1
ATOM 6419 O O . ALA A 1 816 ? 13.372 -52.785 -6.033 1.00 55.34 816 ALA A O 1
ATOM 6420 N N . THR A 1 817 ? 13.058 -50.690 -6.792 1.00 56.41 817 THR A N 1
ATOM 6421 C CA . THR A 1 817 ? 12.333 -51.067 -8.026 1.00 56.41 817 THR A CA 1
ATOM 6422 C C . THR A 1 817 ? 13.201 -51.067 -9.288 1.00 56.41 817 THR A C 1
ATOM 6424 O O . THR A 1 817 ? 12.736 -51.365 -10.386 1.00 56.41 817 THR A O 1
ATOM 6427 N N . GLY A 1 818 ? 14.484 -50.726 -9.155 1.00 49.22 818 GLY A N 1
ATOM 6428 C CA . GLY A 1 818 ? 15.483 -50.845 -10.220 1.00 49.22 818 GLY A CA 1
ATOM 6429 C C . GLY A 1 818 ? 15.747 -49.568 -11.023 1.00 49.22 818 GLY A C 1
ATOM 6430 O O . GLY A 1 818 ? 16.890 -49.376 -11.437 1.00 49.22 818 GLY A O 1
ATOM 6431 N N . GLY A 1 819 ? 14.774 -48.659 -11.173 1.00 54.44 819 GLY A N 1
ATOM 6432 C CA . GLY A 1 819 ? 14.960 -47.406 -11.918 1.00 54.44 819 GLY A CA 1
ATOM 6433 C C . GLY A 1 819 ? 13.793 -46.415 -11.827 1.00 54.44 819 GLY A C 1
ATOM 6434 O O . GLY A 1 819 ? 12.696 -46.765 -11.401 1.00 54.44 819 GLY A O 1
ATOM 6435 N N . TYR A 1 820 ? 14.028 -45.172 -12.268 1.00 50.75 820 TYR A N 1
ATOM 6436 C CA . TYR A 1 820 ? 13.097 -44.031 -12.159 1.00 50.75 820 TYR A CA 1
ATOM 6437 C C . TYR A 1 820 ? 11.829 -44.114 -13.045 1.00 50.75 820 TYR A C 1
ATOM 6439 O O . TYR A 1 820 ? 11.117 -43.125 -13.195 1.00 50.75 820 TYR A O 1
ATOM 6447 N N . GLN A 1 821 ? 11.536 -45.273 -13.640 1.00 49.94 821 GLN A N 1
ATOM 6448 C CA . GLN A 1 821 ? 10.334 -45.522 -14.452 1.00 49.94 821 GLN A CA 1
ATOM 6449 C C . GLN A 1 821 ? 9.639 -46.860 -14.109 1.00 49.94 821 GLN A C 1
ATOM 6451 O O . GLN A 1 821 ? 8.608 -47.182 -14.695 1.00 49.94 821 GLN A O 1
ATOM 6456 N N . THR A 1 822 ? 10.167 -47.631 -13.148 1.00 52.97 822 THR A N 1
ATOM 6457 C CA . THR A 1 822 ? 9.650 -48.959 -12.775 1.00 52.97 822 THR A CA 1
ATOM 6458 C C . THR A 1 822 ? 8.875 -48.887 -11.460 1.00 52.97 822 THR A C 1
ATOM 6460 O O . THR A 1 822 ? 9.483 -48.760 -10.399 1.00 52.97 822 THR A O 1
ATOM 6463 N N . TRP A 1 823 ? 7.544 -48.960 -11.512 1.00 58.19 823 TRP A N 1
ATOM 6464 C CA . TRP A 1 823 ? 6.665 -48.829 -10.341 1.00 58.19 823 TRP A CA 1
ATOM 6465 C C . TRP A 1 823 ? 6.328 -50.180 -9.699 1.00 58.19 823 TRP A C 1
ATOM 6467 O O . TRP A 1 823 ? 6.162 -51.181 -10.394 1.00 58.19 823 TRP A O 1
ATOM 6477 N N . THR A 1 824 ? 6.191 -50.188 -8.373 1.00 53.72 824 THR A N 1
ATOM 6478 C CA . THR A 1 824 ? 5.676 -51.309 -7.574 1.00 53.72 824 THR A CA 1
ATOM 6479 C C . THR A 1 824 ? 4.557 -50.836 -6.649 1.00 53.72 824 THR A C 1
ATOM 6481 O O . THR A 1 824 ? 4.476 -49.647 -6.340 1.00 53.72 824 THR A O 1
ATOM 6484 N N . THR A 1 825 ? 3.711 -51.753 -6.181 1.00 67.88 825 THR A N 1
ATOM 6485 C CA . THR A 1 825 ? 2.592 -51.450 -5.277 1.00 67.88 825 THR A CA 1
ATOM 6486 C C . THR A 1 825 ? 2.838 -52.052 -3.895 1.00 67.88 825 THR A C 1
ATOM 6488 O O . THR A 1 825 ? 3.205 -53.220 -3.794 1.00 67.88 825 THR A O 1
ATOM 6491 N N . ILE A 1 826 ? 2.637 -51.262 -2.837 1.00 56.88 826 ILE A N 1
ATOM 6492 C CA . ILE A 1 826 ? 2.798 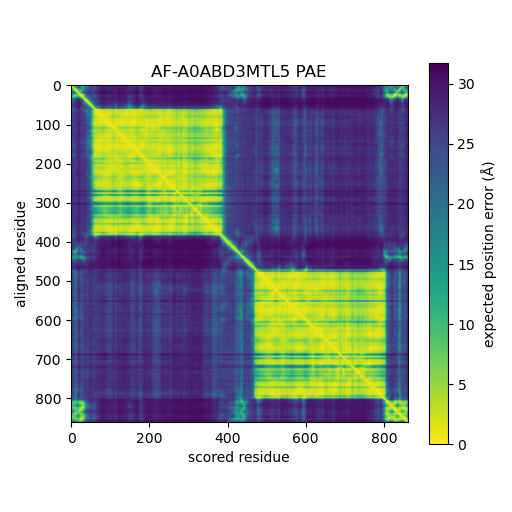-51.672 -1.430 1.00 56.88 826 ILE A CA 1
ATOM 6493 C C . ILE A 1 826 ? 1.635 -51.158 -0.574 1.00 56.88 826 ILE A C 1
ATOM 6495 O O . ILE A 1 826 ? 1.099 -50.088 -0.855 1.00 5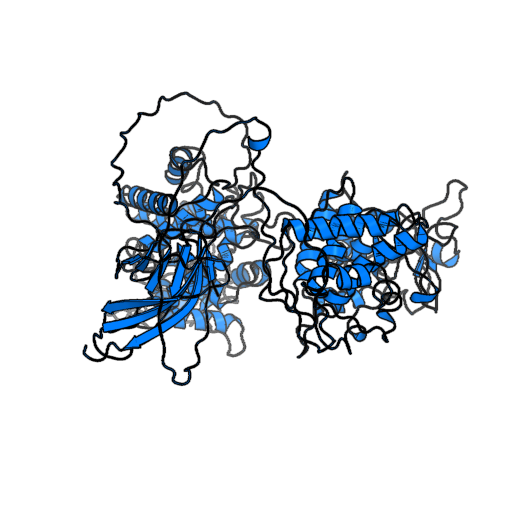6.88 826 ILE A O 1
ATOM 6499 N N . SER A 1 827 ? 1.265 -51.888 0.481 1.00 62.47 827 SER A N 1
ATOM 6500 C CA . SER A 1 827 ? 0.083 -51.590 1.307 1.00 62.47 827 SER A CA 1
ATOM 6501 C C . SER A 1 827 ? 0.371 -51.677 2.808 1.00 62.47 827 SER A C 1
ATOM 6503 O O . SER A 1 827 ? 1.248 -52.429 3.235 1.00 62.47 827 SER A O 1
ATOM 6505 N N . HIS A 1 828 ? -0.392 -50.935 3.610 1.00 56.41 828 HIS A N 1
ATOM 6506 C CA . HIS A 1 828 ? -0.345 -50.938 5.075 1.00 56.41 828 HIS A CA 1
ATOM 6507 C C . HIS A 1 828 ? -1.756 -50.798 5.655 1.00 56.41 828 HIS A C 1
ATOM 6509 O O . HIS A 1 828 ? -2.618 -50.185 5.027 1.00 56.41 828 HIS A O 1
ATOM 6515 N N . ILE A 1 829 ? -1.992 -51.349 6.847 1.00 60.91 829 ILE A N 1
ATOM 6516 C CA . ILE A 1 829 ? -3.286 -51.260 7.537 1.00 60.91 829 ILE A CA 1
ATOM 6517 C C . ILE A 1 829 ? -3.157 -50.265 8.687 1.00 60.91 829 ILE A C 1
ATOM 6519 O O . ILE A 1 829 ? -2.271 -50.404 9.526 1.00 60.91 829 ILE A O 1
ATOM 6523 N N . VAL A 1 830 ? -4.046 -49.278 8.726 1.00 57.19 830 VAL A N 1
ATOM 6524 C CA . VAL A 1 830 ? -4.133 -48.257 9.777 1.00 57.19 830 VAL A CA 1
ATOM 6525 C C . VAL A 1 830 ? -5.475 -48.393 10.490 1.00 57.19 830 VAL A C 1
ATOM 6527 O O . VAL A 1 830 ? -6.459 -48.805 9.883 1.00 57.19 830 VAL A O 1
ATOM 6530 N N . THR A 1 831 ? -5.534 -48.054 11.776 1.00 57.38 831 THR A N 1
ATOM 6531 C CA . THR A 1 831 ? -6.800 -47.868 12.502 1.00 57.38 831 THR A CA 1
ATOM 6532 C C . THR A 1 831 ? -6.890 -46.412 12.935 1.00 57.38 831 THR A C 1
ATOM 6534 O O . THR A 1 831 ? -5.981 -45.927 13.607 1.00 57.38 831 THR A O 1
ATOM 6537 N N . LEU A 1 832 ? -7.956 -45.737 12.507 1.00 56.09 832 LEU A N 1
ATOM 6538 C CA . LEU A 1 832 ? -8.231 -44.320 12.759 1.00 56.09 832 LEU A CA 1
ATOM 6539 C C . LEU A 1 832 ? -9.418 -44.169 13.721 1.00 56.09 832 LEU A C 1
ATOM 6541 O O . LEU A 1 832 ? -10.181 -45.124 13.934 1.00 56.09 832 LEU A O 1
ATOM 6545 N N . SER A 1 833 ? -9.573 -42.988 14.317 1.00 50.66 833 SER A N 1
ATOM 6546 C CA . SER A 1 833 ? -10.718 -42.700 15.185 1.00 50.66 833 SER A CA 1
ATOM 6547 C C . SER A 1 833 ? -11.985 -42.481 14.349 1.00 50.66 833 SER A C 1
ATOM 6549 O O . SER A 1 833 ? -11.949 -42.359 13.126 1.00 50.66 833 SER A O 1
ATOM 6551 N N . ALA A 1 834 ? -13.148 -42.429 15.001 1.00 46.38 834 ALA A N 1
ATOM 6552 C CA . ALA A 1 834 ? -14.388 -42.058 14.324 1.00 46.38 834 ALA A CA 1
ATOM 6553 C C . ALA A 1 834 ? -14.531 -40.526 14.287 1.00 46.38 834 ALA A C 1
ATOM 6555 O O . ALA A 1 834 ? -14.935 -39.931 15.286 1.00 46.38 834 ALA A O 1
ATOM 6556 N N . GLY A 1 835 ? -14.221 -39.907 13.148 1.00 49.72 835 GLY A N 1
ATOM 6557 C CA . GLY A 1 835 ? -14.315 -38.461 12.953 1.00 49.72 835 GLY A CA 1
ATOM 6558 C C . GLY A 1 835 ? -13.758 -38.010 11.603 1.00 49.72 835 GLY A C 1
ATOM 6559 O O . GLY A 1 835 ? -13.521 -38.818 10.706 1.00 49.72 835 GLY A O 1
ATOM 6560 N N . GLU A 1 836 ? -13.545 -36.705 11.479 1.00 46.22 836 GLU A N 1
ATOM 6561 C CA . GLU A 1 836 ? -12.751 -36.102 10.411 1.00 46.22 836 GLU A CA 1
ATOM 6562 C C . GLU A 1 836 ? -11.320 -35.929 10.948 1.00 46.22 836 GLU A C 1
ATOM 6564 O O . GLU A 1 836 ? -11.108 -35.191 11.908 1.00 46.22 836 GLU A O 1
ATOM 6569 N N . GLU A 1 837 ? -10.358 -36.686 10.407 1.00 45.53 837 GLU A N 1
ATOM 6570 C CA . GLU A 1 837 ? -8.958 -36.706 10.864 1.00 45.53 837 GLU A CA 1
ATOM 6571 C C . GLU A 1 837 ? -8.011 -36.447 9.677 1.00 45.53 837 GLU A C 1
ATOM 6573 O O . GLU A 1 837 ? -7.947 -37.241 8.735 1.00 45.53 837 GLU A O 1
ATOM 6578 N N . SER A 1 838 ? -7.246 -35.352 9.728 1.00 47.66 838 SER A N 1
ATOM 6579 C CA . SER A 1 838 ? -6.191 -35.043 8.750 1.00 47.66 838 SER A CA 1
ATOM 6580 C C . SER A 1 838 ? -4.888 -35.751 9.124 1.00 47.66 838 SER A C 1
ATOM 6582 O O . SER A 1 838 ? -4.347 -35.525 10.206 1.00 47.66 838 SER A O 1
ATOM 6584 N N . PHE A 1 839 ? -4.346 -36.581 8.230 1.00 48.78 839 PHE A N 1
ATOM 6585 C CA . PHE A 1 839 ? -3.145 -37.379 8.503 1.00 48.78 839 PHE A CA 1
ATOM 6586 C C . PHE A 1 839 ? -2.048 -37.142 7.452 1.00 48.78 839 PHE A C 1
ATOM 6588 O O . PHE A 1 839 ? -2.303 -36.845 6.284 1.00 48.78 839 PHE A O 1
ATOM 6595 N N . GLY A 1 840 ? -0.789 -37.281 7.867 1.00 49.75 840 GLY A N 1
ATOM 6596 C CA . GLY A 1 840 ? 0.378 -37.069 7.006 1.00 49.75 840 GLY A CA 1
ATOM 6597 C C . GLY A 1 840 ? 1.110 -38.356 6.618 1.00 49.75 840 GLY A C 1
ATOM 6598 O O . GLY A 1 840 ? 1.231 -39.286 7.410 1.00 49.75 840 GLY A O 1
ATOM 6599 N N . ILE A 1 841 ? 1.687 -38.393 5.418 1.00 52.72 841 ILE A N 1
ATOM 6600 C CA . ILE A 1 841 ? 2.653 -39.409 4.981 1.00 52.72 841 ILE A CA 1
ATOM 6601 C C . ILE A 1 841 ? 4.055 -38.796 5.049 1.00 52.72 841 ILE A C 1
ATOM 6603 O O . ILE A 1 841 ? 4.429 -37.987 4.198 1.00 52.72 841 ILE A O 1
ATOM 6607 N N . LEU A 1 842 ? 4.850 -39.176 6.050 1.00 48.88 842 LEU A N 1
ATOM 6608 C CA . LEU A 1 842 ? 6.219 -38.693 6.225 1.00 48.88 842 LEU A CA 1
ATOM 6609 C C . LEU A 1 842 ? 7.219 -39.613 5.524 1.00 48.88 842 LEU A C 1
ATOM 6611 O O . LEU A 1 842 ? 7.467 -40.740 5.960 1.00 48.88 842 LEU A O 1
ATOM 6615 N N . ALA A 1 843 ? 7.874 -39.096 4.492 1.00 50.97 843 ALA A N 1
ATOM 6616 C CA . ALA A 1 843 ? 9.093 -39.679 3.962 1.00 50.97 843 ALA A CA 1
ATOM 6617 C C . ALA A 1 843 ? 10.233 -39.532 4.980 1.00 50.97 843 ALA A C 1
ATOM 6619 O O . ALA A 1 843 ? 10.638 -38.416 5.297 1.00 50.97 843 ALA A O 1
ATOM 6620 N N . THR A 1 844 ? 10.793 -40.642 5.463 1.00 47.75 844 THR A N 1
ATOM 6621 C CA . THR A 1 844 ? 11.974 -40.644 6.351 1.00 47.75 844 THR A CA 1
ATOM 6622 C C . THR A 1 844 ? 13.285 -40.937 5.613 1.00 47.75 844 THR A C 1
ATOM 6624 O O . THR A 1 844 ? 14.361 -40.891 6.205 1.00 47.75 844 THR A O 1
ATOM 6627 N N . GLY A 1 845 ? 13.213 -41.180 4.300 1.00 46.50 845 GLY A N 1
ATOM 6628 C CA . GLY A 1 845 ? 14.352 -41.312 3.392 1.00 46.50 845 GLY A CA 1
ATOM 6629 C C . GLY A 1 845 ? 14.006 -40.840 1.976 1.00 46.50 845 GLY A C 1
ATOM 6630 O O . GLY A 1 845 ? 12.837 -40.616 1.664 1.00 46.50 845 GLY A O 1
ATOM 6631 N N . SER A 1 846 ? 15.024 -40.691 1.130 1.00 51.19 846 SER A N 1
ATOM 6632 C CA . SER A 1 846 ? 14.935 -40.170 -0.245 1.00 51.19 846 SER A CA 1
ATOM 6633 C C . SER A 1 846 ? 15.179 -41.251 -1.316 1.00 51.19 846 SER A C 1
ATOM 6635 O O . SER A 1 846 ? 15.419 -42.424 -1.001 1.00 51.19 846 SER A O 1
ATOM 6637 N N . GLY A 1 847 ? 15.118 -40.868 -2.598 1.00 52.91 847 GLY A N 1
ATOM 6638 C CA . GLY A 1 847 ? 15.450 -41.746 -3.732 1.00 52.91 847 GLY A CA 1
ATOM 6639 C C . GLY A 1 847 ? 14.285 -42.608 -4.229 1.00 52.91 847 GLY A C 1
ATOM 6640 O O . GLY A 1 847 ? 14.496 -43.640 -4.873 1.00 52.91 847 GLY A O 1
ATOM 6641 N N . TRP A 1 848 ? 13.058 -42.194 -3.922 1.00 54.69 848 TRP A N 1
ATOM 6642 C CA . TRP A 1 848 ? 11.819 -42.841 -4.339 1.00 54.69 848 TRP A CA 1
ATOM 6643 C C . TRP A 1 848 ? 10.772 -41.792 -4.718 1.00 54.69 848 TRP A C 1
ATOM 6645 O O . TRP A 1 848 ? 10.863 -40.663 -4.265 1.00 54.69 848 TRP A O 1
ATOM 6655 N N . ASN A 1 849 ? 9.774 -42.149 -5.527 1.00 55.00 849 ASN A N 1
ATOM 6656 C CA . ASN A 1 849 ? 8.673 -41.250 -5.912 1.00 55.00 849 ASN A CA 1
ATOM 6657 C C . ASN A 1 849 ? 7.333 -41.988 -5.774 1.00 55.00 849 ASN A C 1
ATOM 6659 O O . ASN A 1 849 ? 7.275 -43.173 -6.100 1.00 55.00 849 ASN A O 1
ATOM 6663 N N . ILE A 1 850 ? 6.258 -41.309 -5.354 1.00 56.94 850 ILE A N 1
ATOM 6664 C CA . ILE A 1 850 ? 4.880 -41.847 -5.378 1.00 56.94 850 ILE A CA 1
ATOM 6665 C C . ILE A 1 850 ? 4.217 -41.456 -6.706 1.00 56.94 850 ILE A C 1
ATOM 6667 O O . ILE A 1 850 ? 4.241 -40.293 -7.102 1.00 56.94 850 ILE A O 1
ATOM 6671 N N . ASN A 1 851 ? 3.578 -42.397 -7.400 1.00 51.16 851 ASN A N 1
ATOM 6672 C CA . ASN A 1 851 ? 2.714 -42.073 -8.538 1.00 51.16 851 ASN A CA 1
ATOM 6673 C C . ASN A 1 851 ? 1.330 -41.639 -8.040 1.00 51.16 851 ASN A C 1
ATOM 6675 O O . ASN A 1 851 ? 0.905 -40.502 -8.265 1.00 51.16 851 ASN A O 1
ATOM 6679 N N . TRP A 1 852 ? 0.699 -42.563 -7.311 1.00 57.78 852 TRP A N 1
ATOM 6680 C CA . TRP A 1 852 ? -0.627 -42.503 -6.705 1.00 57.78 852 TRP A CA 1
ATOM 6681 C C . TRP A 1 852 ? -0.629 -43.284 -5.382 1.00 57.78 852 TRP A C 1
ATOM 6683 O O . TRP A 1 852 ? 0.243 -44.128 -5.147 1.00 57.78 852 TRP A O 1
ATOM 6693 N N . PHE A 1 853 ? -1.635 -43.034 -4.550 1.00 55.62 853 PHE A N 1
ATOM 6694 C CA . PHE A 1 853 ? -2.028 -43.887 -3.428 1.00 55.62 853 PHE A CA 1
ATOM 6695 C C . PHE A 1 853 ? -3.567 -44.011 -3.418 1.00 55.62 853 PHE A C 1
ATOM 6697 O O . PHE A 1 853 ? -4.252 -43.241 -4.091 1.00 55.62 853 PHE A O 1
ATOM 6704 N N . THR A 1 854 ? -4.106 -44.983 -2.689 1.00 53.94 854 THR A N 1
ATOM 6705 C CA . THR A 1 854 ? -5.546 -45.218 -2.498 1.00 53.94 854 THR A CA 1
ATOM 6706 C C . THR A 1 854 ? -5.814 -45.665 -1.068 1.00 53.94 854 THR A C 1
ATOM 6708 O O . THR A 1 854 ? -4.996 -46.384 -0.491 1.00 53.94 854 THR A O 1
ATOM 6711 N N . ILE A 1 855 ? -6.982 -45.322 -0.527 1.00 58.09 855 ILE A N 1
ATOM 6712 C CA . ILE A 1 855 ? -7.456 -45.793 0.780 1.00 58.09 855 ILE A CA 1
ATOM 6713 C C . ILE A 1 855 ? -8.731 -46.603 0.568 1.00 58.09 855 ILE A C 1
ATOM 6715 O O . ILE A 1 855 ? -9.583 -46.232 -0.234 1.00 58.09 855 ILE A O 1
ATOM 6719 N N . THR A 1 856 ? -8.834 -47.733 1.260 1.00 56.56 856 THR A N 1
ATOM 6720 C CA . THR A 1 856 ? -9.959 -48.675 1.166 1.00 56.56 856 THR A CA 1
ATOM 6721 C C . THR A 1 856 ? -10.322 -49.185 2.556 1.00 56.56 856 THR A C 1
ATOM 6723 O O . THR A 1 856 ? -9.451 -49.263 3.423 1.00 56.56 856 THR A O 1
ATOM 6726 N N . GLU A 1 857 ? -11.587 -49.533 2.798 1.00 58.62 857 GLU A N 1
ATOM 6727 C CA . GLU A 1 857 ? -11.972 -50.200 4.049 1.00 58.62 857 GLU A CA 1
ATOM 6728 C C . GLU A 1 857 ? -11.271 -51.562 4.155 1.00 58.62 857 GLU A C 1
ATOM 6730 O O . GLU A 1 857 ? -11.252 -52.339 3.197 1.00 58.62 857 GLU A O 1
ATOM 6735 N N . ALA A 1 858 ? -10.709 -51.871 5.326 1.00 56.50 858 ALA A N 1
ATOM 6736 C CA . ALA A 1 858 ? -10.236 -53.216 5.624 1.00 56.50 858 ALA A CA 1
ATOM 6737 C C . ALA A 1 858 ? -11.442 -54.095 5.986 1.00 56.50 858 ALA A C 1
ATOM 6739 O O . ALA A 1 858 ? -11.779 -54.257 7.158 1.00 56.50 858 ALA A O 1
ATOM 6740 N N . PHE A 1 859 ? -12.111 -54.640 4.968 1.00 52.31 859 PHE A N 1
ATOM 6741 C CA . PHE A 1 859 ? -13.037 -55.759 5.156 1.00 52.31 859 PHE A CA 1
ATOM 6742 C C . PHE A 1 859 ? -12.289 -56.938 5.801 1.00 52.31 859 PHE A C 1
ATOM 6744 O O . PHE A 1 859 ? -11.123 -57.161 5.473 1.00 52.31 859 PHE A O 1
ATOM 6751 N N . ASP A 1 860 ? -12.951 -57.657 6.717 1.00 40.25 860 ASP A N 1
ATOM 6752 C CA . ASP A 1 860 ? -12.328 -58.662 7.595 1.00 40.25 860 ASP A CA 1
ATOM 6753 C C . ASP A 1 860 ? -11.397 -59.644 6.847 1.00 40.25 860 ASP A C 1
ATOM 6755 O O . ASP A 1 860 ? -11.806 -60.289 5.875 1.00 40.25 860 ASP A O 1
ATOM 6759 N N . LEU A 1 861 ? -10.151 -59.746 7.334 1.00 35.66 861 LEU A N 1
ATOM 6760 C CA . LEU A 1 861 ? -9.050 -60.578 6.813 1.00 35.66 861 LEU A CA 1
ATOM 6761 C C . LEU A 1 861 ? -9.027 -62.002 7.398 1.00 35.66 861 LEU A C 1
ATOM 6763 O O . LEU A 1 861 ? -9.210 -62.138 8.629 1.00 35.66 861 LEU A O 1
#

Organism: NCBI:txid2934178